Protein AF-0000000078270201 (afdb_homodimer)

Structure (mmCIF, N/CA/C/O backbone):
data_AF-0000000078270201-model_v1
#
loop_
_entity.id
_entity.type
_entity.pdbx_description
1 polymer 'Transposase, IS5 family'
#
loop_
_atom_site.group_PDB
_atom_site.id
_atom_site.type_symbol
_atom_site.label_atom_id
_atom_site.label_alt_id
_atom_site.label_comp_id
_atom_site.label_asym_id
_atom_site.label_entity_id
_atom_site.label_seq_id
_atom_site.pdbx_PDB_ins_code
_atom_site.Cartn_x
_atom_site.Cartn_y
_atom_site.Cartn_z
_atom_site.occupancy
_atom_site.B_iso_or_equiv
_atom_site.auth_seq_id
_atom_site.auth_comp_id
_atom_site.auth_asym_id
_atom_site.auth_atom_id
_atom_site.pdbx_PDB_model_num
ATOM 1 N N . MET A 1 1 ? 3.553 40.469 -11.93 1 24.11 1 MET A N 1
ATOM 2 C CA . MET A 1 1 ? 3.014 40.469 -13.281 1 24.11 1 MET A CA 1
ATOM 3 C C . MET A 1 1 ? 2.014 39.344 -13.469 1 24.11 1 MET A C 1
ATOM 5 O O . MET A 1 1 ? 2.238 38.219 -12.992 1 24.11 1 MET A O 1
ATOM 9 N N . GLN A 1 2 ? 0.781 39.625 -13.703 1 31.45 2 GLN A N 1
ATOM 10 C CA . GLN A 1 2 ? -0.329 38.719 -13.969 1 31.45 2 GLN A CA 1
ATOM 11 C C . GLN A 1 2 ? 0.037 37.719 -15.055 1 31.45 2 GLN A C 1
ATOM 13 O O . GLN A 1 2 ? 0.689 38.062 -16.047 1 31.45 2 GLN A O 1
ATOM 18 N N . PRO A 1 3 ? 0.167 36.5 -14.68 1 36.16 3 PRO A N 1
ATOM 19 C CA . PRO A 1 3 ? 0.507 35.594 -15.781 1 36.16 3 PRO A CA 1
ATOM 20 C C . PRO A 1 3 ? -0.236 35.938 -17.078 1 36.16 3 PRO A C 1
ATOM 22 O O . PRO A 1 3 ? -1.383 36.375 -17.031 1 36.16 3 PRO A O 1
ATOM 25 N N . LYS A 1 4 ? 0.533 36.375 -18.078 1 34.53 4 LYS A N 1
ATOM 26 C CA . LYS A 1 4 ? 0.05 36.719 -19.406 1 34.53 4 LYS A CA 1
ATOM 27 C C . LYS A 1 4 ? -0.949 35.688 -19.922 1 34.53 4 LYS A C 1
ATOM 29 O O . LYS A 1 4 ? -0.73 34.5 -19.797 1 34.53 4 LYS A O 1
ATOM 34 N N . LYS A 1 5 ? -2.201 36.125 -20.078 1 34.56 5 LYS A N 1
ATOM 35 C CA . LYS A 1 5 ? -3.24 35.406 -20.812 1 34.56 5 LYS A CA 1
ATOM 36 C C . LYS A 1 5 ? -2.699 34.844 -22.125 1 34.56 5 LYS A C 1
ATOM 38 O O . LYS A 1 5 ? -2.176 35.594 -22.969 1 34.56 5 LYS A O 1
ATOM 43 N N . SER A 1 6 ? -2.08 33.719 -22.109 1 32.78 6 SER A N 1
ATOM 44 C CA . SER A 1 6 ? -1.624 33.062 -23.344 1 32.78 6 SER A CA 1
ATOM 45 C C . SER A 1 6 ? -2.602 33.281 -24.484 1 32.78 6 SER A C 1
ATOM 47 O O . SER A 1 6 ? -3.818 33.281 -24.281 1 32.78 6 SER A O 1
ATOM 49 N N . ASP A 1 7 ? -2.18 34.094 -25.469 1 28.67 7 ASP A N 1
ATOM 50 C CA . ASP A 1 7 ? -2.781 34.344 -26.781 1 28.67 7 ASP A CA 1
ATOM 51 C C . ASP A 1 7 ? -3.43 33.094 -27.359 1 28.67 7 ASP A C 1
ATOM 53 O O . ASP A 1 7 ? -2.791 32.031 -27.438 1 28.67 7 ASP A O 1
ATOM 57 N N . ARG A 1 8 ? -4.727 33.094 -27.375 1 32.38 8 ARG A N 1
ATOM 58 C CA . ARG A 1 8 ? -5.605 32.156 -28.078 1 32.38 8 ARG A CA 1
ATOM 59 C C . ARG A 1 8 ? -5.246 32.094 -29.562 1 32.38 8 ARG A C 1
ATOM 61 O O . ARG A 1 8 ? -6 32.562 -30.406 1 32.38 8 ARG A O 1
ATOM 68 N N . GLN A 1 9 ? -4.117 32.438 -30.031 1 27.95 9 GLN A N 1
ATOM 69 C CA . GLN A 1 9 ? -4.039 32.219 -31.469 1 27.95 9 GLN A CA 1
ATOM 70 C C . GLN A 1 9 ? -4.496 30.812 -31.828 1 27.95 9 GLN A C 1
ATOM 72 O O . GLN A 1 9 ? -4.062 29.828 -31.219 1 27.95 9 GLN A O 1
ATOM 77 N N . ARG A 1 10 ? -5.582 30.672 -32.625 1 31.8 10 ARG A N 1
ATOM 78 C CA . ARG A 1 10 ? -6.297 29.594 -33.281 1 31.8 10 ARG A CA 1
ATOM 79 C C . ARG A 1 10 ? -5.328 28.672 -34.031 1 31.8 10 ARG A C 1
ATOM 81 O O . ARG A 1 10 ? -4.969 28.922 -35.156 1 31.8 10 ARG A O 1
ATOM 88 N N . SER A 1 11 ? -4.172 28.391 -33.719 1 34.38 11 SER A N 1
ATOM 89 C CA . SER A 1 11 ? -3.732 27.422 -34.688 1 34.38 11 SER A CA 1
ATOM 90 C C . SER A 1 11 ? -4.816 26.391 -34.969 1 34.38 11 SER A C 1
ATOM 92 O O . SER A 1 11 ? -5.344 25.766 -34.062 1 34.38 11 SER A O 1
ATOM 94 N N . PHE A 1 12 ? -5.668 26.438 -35.938 1 37.03 12 PHE A N 1
ATOM 95 C CA . PHE A 1 12 ? -6.762 25.672 -36.531 1 37.03 12 PHE A CA 1
ATOM 96 C C . PHE A 1 12 ? -6.578 24.188 -36.312 1 37.03 12 PHE A C 1
ATOM 98 O O . PHE A 1 12 ? -7.547 23.422 -36.344 1 37.03 12 PHE A O 1
ATOM 105 N N . LEU A 1 13 ? -5.316 23.578 -36.531 1 38.53 13 LEU A N 1
ATOM 106 C CA . LEU A 1 13 ? -5.172 22.125 -36.688 1 38.53 13 LEU A CA 1
ATOM 107 C C . LEU A 1 13 ? -5.332 21.438 -35.344 1 38.53 13 LEU A C 1
ATOM 109 O O . LEU A 1 13 ? -5.316 20.203 -35.281 1 38.53 13 LEU A O 1
ATOM 113 N N . CYS A 1 14 ? -4.66 21.922 -34.312 1 49.94 14 CYS A N 1
ATOM 114 C CA . CYS A 1 14 ? -4.609 21.016 -33.156 1 49.94 14 CYS A CA 1
ATOM 115 C C . CYS A 1 14 ? -5.883 21.141 -32.312 1 49.94 14 CYS A C 1
ATOM 117 O O . CYS A 1 14 ? -6.199 22.203 -31.797 1 49.94 14 CYS A O 1
ATOM 119 N N . PRO A 1 15 ? -6.926 20.312 -32.469 1 60.41 15 PRO A N 1
ATOM 120 C CA . PRO A 1 15 ? -8.18 20.281 -31.703 1 60.41 15 PRO A CA 1
ATOM 121 C C . PRO A 1 15 ? -7.957 20.484 -30.203 1 60.41 15 PRO A C 1
ATOM 123 O O . PRO A 1 15 ? -6.875 20.188 -29.688 1 60.41 15 PRO A O 1
ATOM 126 N N . ASP A 1 16 ? -8.812 21.375 -29.562 1 79.69 16 ASP A N 1
ATOM 127 C CA . ASP A 1 16 ? -8.898 21.594 -28.125 1 79.69 16 ASP A CA 1
ATOM 128 C C . ASP A 1 16 ? -8.93 20.266 -27.359 1 79.69 16 ASP A C 1
ATOM 130 O O . ASP A 1 16 ? -9.57 19.312 -27.812 1 79.69 16 ASP A O 1
ATOM 134 N N . LEU A 1 17 ? -8.102 20.234 -26.406 1 85.06 17 LEU A N 1
ATOM 135 C CA . LEU A 1 17 ? -7.934 19.047 -25.594 1 85.06 17 LEU A CA 1
ATOM 136 C C . LEU A 1 17 ? -9.289 18.484 -25.156 1 85.06 17 LEU A C 1
ATOM 138 O O . LEU A 1 17 ? -9.555 17.297 -25.297 1 85.06 17 LEU A O 1
ATOM 142 N N . ILE A 1 18 ? -10.156 19.359 -24.781 1 83.75 18 ILE A N 1
ATOM 143 C CA . ILE A 1 18 ? -11.43 18.953 -24.203 1 83.75 18 ILE A CA 1
ATOM 144 C C . ILE A 1 18 ? -12.297 18.297 -25.266 1 83.75 18 ILE A C 1
ATOM 146 O O . ILE A 1 18 ? -13.031 17.344 -24.984 1 83.75 18 ILE A O 1
ATOM 150 N N . ASP A 1 19 ? -12.078 18.703 -26.422 1 81.94 19 ASP A N 1
ATOM 151 C CA . ASP A 1 19 ? -12.898 18.188 -27.516 1 81.94 19 ASP A CA 1
ATOM 152 C C . ASP A 1 19 ? -12.492 16.766 -27.891 1 81.94 19 ASP A C 1
ATOM 154 O O . ASP A 1 19 ? -13.258 16.031 -28.516 1 81.94 19 ASP A O 1
ATOM 158 N N . GLN A 1 20 ? -11.352 16.453 -27.484 1 83.31 20 GLN A N 1
ATOM 159 C CA . GLN A 1 20 ? -10.82 15.133 -27.828 1 83.31 20 GLN A CA 1
ATOM 160 C C . GLN A 1 20 ? -11.109 14.109 -26.734 1 83.31 20 GLN A C 1
ATOM 162 O O . GLN A 1 20 ? -10.867 12.914 -26.922 1 83.31 20 GLN A O 1
ATOM 167 N N . LEU A 1 21 ? -11.703 14.617 -25.672 1 89.81 21 LEU A N 1
ATOM 168 C CA . LEU A 1 21 ? -11.867 13.742 -24.516 1 89.81 21 LEU A CA 1
ATOM 169 C C . LEU A 1 21 ? -13.32 13.312 -24.375 1 89.81 21 LEU A C 1
ATOM 171 O O . LEU A 1 21 ? -14.227 13.938 -24.938 1 89.81 21 LEU A O 1
ATOM 175 N N . ASP A 1 22 ? -13.516 12.227 -23.75 1 88.38 22 ASP A N 1
ATOM 176 C CA . ASP A 1 22 ? -14.859 11.75 -23.438 1 88.38 22 ASP A CA 1
ATOM 177 C C . ASP A 1 22 ? -15.57 12.703 -22.484 1 88.38 22 ASP A C 1
ATOM 179 O O . ASP A 1 22 ? -15.164 12.859 -21.328 1 88.38 22 ASP A O 1
ATOM 183 N N . PRO A 1 23 ? -16.531 13.344 -22.938 1 85.75 23 PRO A N 1
ATOM 184 C CA . PRO A 1 23 ? -17.203 14.32 -22.094 1 85.75 23 PRO A CA 1
ATOM 185 C C . PRO A 1 23 ? -17.859 13.68 -20.875 1 85.75 23 PRO A C 1
ATOM 187 O O . PRO A 1 23 ? -18.188 14.375 -19.906 1 85.75 23 PRO A O 1
ATOM 190 N N . ARG A 1 24 ? -18.062 12.43 -20.875 1 85.81 24 ARG A N 1
ATOM 191 C CA . ARG A 1 24 ? -18.734 11.742 -19.781 1 85.81 24 ARG A CA 1
ATOM 192 C C . ARG A 1 24 ? -17.75 11.352 -18.688 1 85.81 24 ARG A C 1
ATOM 194 O O . ARG A 1 24 ? -18.141 10.805 -17.656 1 85.81 24 ARG A O 1
ATOM 201 N N . HIS A 1 25 ? -16.562 11.656 -18.938 1 90.25 25 HIS A N 1
ATOM 202 C CA . HIS A 1 25 ? -15.555 11.234 -17.969 1 90.25 25 HIS A CA 1
ATOM 203 C C . HIS A 1 25 ? -15.75 11.945 -16.625 1 90.25 25 HIS A C 1
ATOM 205 O O . HIS A 1 25 ? -16.016 13.148 -16.594 1 90.25 25 HIS A O 1
ATOM 211 N N . HIS A 1 26 ? -15.555 11.25 -15.578 1 90.94 26 HIS A N 1
ATOM 212 C CA . HIS A 1 26 ? -15.875 11.711 -14.234 1 90.94 26 HIS A CA 1
ATOM 213 C C . HIS A 1 26 ? -15.016 12.906 -13.844 1 90.94 26 HIS A C 1
ATOM 215 O O . HIS A 1 26 ? -15.492 13.805 -13.141 1 90.94 26 HIS A O 1
ATOM 221 N N . LEU A 1 27 ? -13.781 12.992 -14.242 1 92.81 27 LEU A N 1
ATOM 222 C CA . LEU A 1 27 ? -12.891 14.086 -13.875 1 92.81 27 LEU A CA 1
ATOM 223 C C . LEU A 1 27 ? -13.352 15.398 -14.508 1 92.81 27 LEU A C 1
ATOM 225 O O . LEU A 1 27 ? -13.188 16.469 -13.922 1 92.81 27 LEU A O 1
ATOM 229 N N . LEU A 1 28 ? -13.852 15.312 -15.742 1 92.94 28 LEU A N 1
ATOM 230 C CA . LEU A 1 28 ? -14.352 16.516 -16.406 1 92.94 28 LEU A CA 1
ATOM 231 C C . LEU A 1 28 ? -15.617 17.016 -15.727 1 92.94 28 LEU A C 1
ATOM 233 O O . LEU A 1 28 ? -15.812 18.234 -15.586 1 92.94 28 LEU A O 1
ATOM 237 N N . GLY A 1 29 ? -16.484 16.016 -15.32 1 93.12 29 GLY A N 1
ATOM 238 C CA . GLY A 1 29 ? -17.656 16.406 -14.547 1 93.12 29 GLY A CA 1
ATOM 239 C C . GLY A 1 29 ? -17.297 17.094 -13.242 1 93.12 29 GLY A C 1
ATOM 240 O O . GLY A 1 29 ? -17.922 18.109 -12.891 1 93.12 29 GLY A O 1
ATOM 241 N N . LEU A 1 30 ? -16.406 16.562 -12.578 1 95.94 30 LEU A N 1
ATOM 242 C CA . LEU A 1 30 ? -15.961 17.156 -11.32 1 95.94 30 LEU A CA 1
ATOM 243 C C . LEU A 1 30 ? -15.336 18.531 -11.555 1 95.94 30 LEU A C 1
ATOM 245 O O . LEU A 1 30 ? -15.57 19.469 -10.789 1 95.94 30 LEU A O 1
ATOM 249 N N . ALA A 1 31 ? -14.516 18.672 -12.594 1 95.94 31 ALA A N 1
ATOM 250 C CA . ALA A 1 31 ? -13.859 19.922 -12.93 1 95.94 31 ALA A CA 1
ATOM 251 C C . ALA A 1 31 ? -14.883 21.031 -13.164 1 95.94 31 ALA A C 1
ATOM 253 O O . ALA A 1 31 ? -14.648 22.188 -12.805 1 95.94 31 ALA A O 1
ATOM 254 N N . LYS A 1 32 ? -15.922 20.719 -13.734 1 94.25 32 LYS A N 1
ATOM 255 C CA . LYS A 1 32 ? -16.969 21.688 -14.008 1 94.25 32 LYS A CA 1
ATOM 256 C C . LYS A 1 32 ? -17.703 22.094 -12.727 1 94.25 32 LYS A C 1
ATOM 258 O O . LYS A 1 32 ? -18.172 23.234 -12.602 1 94.25 32 LYS A O 1
ATOM 263 N N . ALA A 1 33 ? -17.781 21.188 -11.82 1 95.56 33 ALA A N 1
ATOM 264 C CA . ALA A 1 33 ? -18.547 21.406 -10.602 1 95.56 33 ALA A CA 1
ATOM 265 C C . ALA A 1 33 ? -17.75 22.234 -9.594 1 95.56 33 ALA A C 1
ATOM 267 O O . ALA A 1 33 ? -18.344 22.984 -8.797 1 95.56 33 ALA A O 1
ATOM 268 N N . ILE A 1 34 ? -16.5 22.141 -9.555 1 97.31 34 ILE A N 1
ATOM 269 C CA . ILE A 1 34 ? -15.648 22.828 -8.586 1 97.31 34 ILE A CA 1
ATOM 270 C C . ILE A 1 34 ? -15.594 24.312 -8.922 1 97.31 34 ILE A C 1
ATOM 272 O O . ILE A 1 34 ? -15.289 24.703 -10.055 1 97.31 34 ILE A O 1
ATOM 276 N N . PRO A 1 35 ? -15.945 25.156 -7.977 1 97.31 35 PRO A N 1
ATOM 277 C CA . PRO A 1 35 ? -15.797 26.594 -8.188 1 97.31 35 PRO A CA 1
ATOM 278 C C . PRO A 1 35 ? -14.352 27.062 -8.047 1 97.31 35 PRO A C 1
ATOM 280 O O . PRO A 1 35 ? -13.977 27.625 -7.02 1 97.31 35 PRO A O 1
ATOM 283 N N . TRP A 1 36 ? -13.633 27 -9.086 1 96.38 36 TRP A N 1
ATOM 284 C CA . TRP A 1 36 ? -12.195 27.266 -9.086 1 96.38 36 TRP A CA 1
ATOM 285 C C . TRP A 1 36 ? -11.891 28.703 -8.68 1 96.38 36 TRP A C 1
ATOM 287 O O . TRP A 1 36 ? -10.836 28.984 -8.125 1 96.38 36 TRP A O 1
ATOM 297 N N . GLN A 1 37 ? -12.812 29.578 -8.883 1 94.81 37 GLN A N 1
ATOM 298 C CA . GLN A 1 37 ? -12.617 30.984 -8.578 1 94.81 37 GLN A CA 1
ATOM 299 C C . GLN A 1 37 ? -12.414 31.203 -7.082 1 94.81 37 GLN A C 1
ATOM 301 O O . GLN A 1 37 ? -11.695 32.125 -6.676 1 94.81 37 GLN A O 1
ATOM 306 N N . VAL A 1 38 ? -13 30.391 -6.285 1 95.25 38 VAL A N 1
ATOM 307 C CA . VAL A 1 38 ? -12.867 30.484 -4.836 1 95.25 38 VAL A CA 1
ATOM 308 C C . VAL A 1 38 ? -11.398 30.344 -4.445 1 95.25 38 VAL A C 1
ATOM 310 O O . VAL A 1 38 ? -10.906 31.047 -3.568 1 95.25 38 VAL A O 1
ATOM 313 N N . PHE A 1 39 ? -10.719 29.438 -5.086 1 95.69 39 PHE A N 1
ATOM 314 C CA . PHE A 1 39 ? -9.305 29.219 -4.793 1 95.69 39 PHE A CA 1
ATOM 315 C C . PHE A 1 39 ? -8.461 30.391 -5.285 1 95.69 39 PHE A C 1
ATOM 317 O O . PHE A 1 39 ? -7.531 30.812 -4.598 1 95.69 39 PHE A O 1
ATOM 324 N N . GLU A 1 40 ? -8.797 30.859 -6.5 1 92.25 40 GLU A N 1
ATOM 325 C CA . GLU A 1 40 ? -8.07 31.984 -7.047 1 92.25 40 GLU A CA 1
ATOM 326 C C . GLU A 1 40 ? -8.148 33.188 -6.113 1 92.25 40 GLU A C 1
ATOM 328 O O . GLU A 1 40 ? -7.129 33.844 -5.84 1 92.25 40 GLU A O 1
ATOM 333 N N . ASP A 1 41 ? -9.305 33.406 -5.598 1 92.06 41 ASP A N 1
ATOM 334 C CA . ASP A 1 41 ? -9.531 34.562 -4.719 1 92.06 41 ASP A CA 1
ATOM 335 C C . ASP A 1 41 ? -8.812 34.375 -3.383 1 92.06 41 ASP A C 1
ATOM 337 O O . ASP A 1 41 ? -8.281 35.344 -2.822 1 92.06 41 ASP A O 1
ATOM 341 N N . SER A 1 42 ? -8.766 33.219 -2.906 1 91.88 42 SER A N 1
ATOM 342 C CA . SER A 1 42 ? -8.211 32.938 -1.586 1 91.88 42 SER A CA 1
ATOM 343 C C . SER A 1 42 ? -6.688 32.906 -1.626 1 91.88 42 SER A C 1
ATOM 345 O O . SER A 1 42 ? -6.02 33.281 -0.668 1 91.88 42 SER A O 1
ATOM 347 N N . PHE A 1 43 ? -6.121 32.406 -2.725 1 91.44 43 PHE A N 1
ATOM 348 C CA . PHE A 1 43 ? -4.695 32.094 -2.721 1 91.44 43 PHE A CA 1
ATOM 349 C C . PHE A 1 43 ? -3.912 33.125 -3.498 1 91.44 43 PHE A C 1
ATOM 351 O O . PHE A 1 43 ? -2.693 33.25 -3.348 1 91.44 43 PHE A O 1
ATOM 358 N N . ARG A 1 44 ? -4.492 33.906 -4.289 1 82.06 44 ARG A N 1
ATOM 359 C CA . ARG A 1 44 ? -3.82 34.906 -5.113 1 82.06 44 ARG A CA 1
ATOM 360 C C . ARG A 1 44 ? -3.025 35.875 -4.254 1 82.06 44 ARG A C 1
ATOM 362 O O . ARG A 1 44 ? -1.886 36.219 -4.582 1 82.06 44 ARG A O 1
ATOM 369 N N . PRO A 1 45 ? -3.619 36.281 -3.16 1 80.25 45 PRO A N 1
ATOM 370 C CA . PRO A 1 45 ? -2.887 37.25 -2.33 1 80.25 45 PRO A CA 1
ATOM 371 C C . PRO A 1 45 ? -1.594 36.656 -1.761 1 80.25 45 PRO A C 1
ATOM 373 O O . PRO A 1 45 ? -0.72 37.406 -1.315 1 80.25 45 PRO A O 1
ATOM 376 N N . LEU A 1 46 ? -1.521 35.469 -1.75 1 82.38 46 LEU A N 1
ATOM 377 C CA . LEU A 1 46 ? -0.344 34.812 -1.179 1 82.38 46 LEU A CA 1
ATOM 378 C C . LEU A 1 46 ? 0.818 34.812 -2.166 1 82.38 46 LEU A C 1
ATOM 380 O O . LEU A 1 46 ? 1.952 34.5 -1.801 1 82.38 46 LEU A O 1
ATOM 384 N N . TYR A 1 47 ? 0.483 35.125 -3.43 1 75.69 47 TYR A N 1
ATOM 385 C CA . TYR A 1 47 ? 1.524 35.219 -4.449 1 75.69 47 TYR A CA 1
ATOM 386 C C . TYR A 1 47 ? 2.121 36.625 -4.504 1 75.69 47 TYR A C 1
ATOM 388 O O . TYR A 1 47 ? 1.416 37.625 -4.297 1 75.69 47 TYR A O 1
ATOM 396 N N . ALA A 1 48 ? 3.545 36.688 -4.332 1 63.25 48 ALA A N 1
ATOM 397 C CA . ALA A 1 48 ? 4.195 38 -4.41 1 63.25 48 ALA A CA 1
ATOM 398 C C . ALA A 1 48 ? 3.895 38.688 -5.742 1 63.25 48 ALA A C 1
ATOM 400 O O . ALA A 1 48 ? 3.756 38.031 -6.773 1 63.25 48 ALA A O 1
ATOM 401 N N . ALA A 1 49 ? 3.453 40 -5.727 1 56.66 49 ALA A N 1
ATOM 402 C CA . ALA A 1 49 ? 3.197 40.875 -6.879 1 56.66 49 ALA A CA 1
ATOM 403 C C . ALA A 1 49 ? 4.379 40.875 -7.844 1 56.66 49 ALA A C 1
ATOM 405 O O . ALA A 1 49 ? 4.207 41.031 -9.055 1 56.66 49 ALA A O 1
ATOM 406 N N . SER A 1 50 ? 5.684 40.844 -7.375 1 50.28 50 SER A N 1
ATOM 407 C CA . SER A 1 50 ? 6.941 41.062 -8.094 1 50.28 50 SER A CA 1
ATOM 408 C C . SER A 1 50 ? 7.758 39.75 -8.133 1 50.28 50 SER A C 1
ATOM 410 O O . SER A 1 50 ? 7.773 39 -7.164 1 50.28 50 SER A O 1
ATOM 412 N N . GLY A 1 51 ? 7.934 38.844 -9.305 1 49.47 51 GLY A N 1
ATOM 413 C CA . GLY A 1 51 ? 8.844 37.719 -9.516 1 49.47 51 GLY A CA 1
ATOM 414 C C . GLY A 1 51 ? 8.344 36.719 -10.547 1 49.47 51 GLY A C 1
ATOM 415 O O . GLY A 1 51 ? 7.445 37.031 -11.328 1 49.47 51 GLY A O 1
ATOM 416 N N . ARG A 1 52 ? 9.047 35.625 -10.719 1 52.94 52 ARG A N 1
ATOM 417 C CA . ARG A 1 52 ? 8.766 34.562 -11.68 1 52.94 52 ARG A CA 1
ATOM 418 C C . ARG A 1 52 ? 7.297 34.156 -11.617 1 52.94 52 ARG A C 1
ATOM 420 O O . ARG A 1 52 ? 6.734 34 -10.523 1 52.94 52 ARG A O 1
ATOM 427 N N . PRO A 1 53 ? 6.727 34.344 -12.789 1 59.03 53 PRO A N 1
ATOM 428 C CA . PRO A 1 53 ? 5.289 34.062 -12.867 1 59.03 53 PRO A CA 1
ATOM 429 C C . PRO A 1 53 ? 4.898 32.781 -12.148 1 59.03 53 PRO A C 1
ATOM 431 O O . PRO A 1 53 ? 5.531 31.734 -12.352 1 59.03 53 PRO A O 1
ATOM 434 N N . ALA A 1 54 ? 4.105 32.812 -11.094 1 73.81 54 ALA A N 1
ATOM 435 C CA . ALA A 1 54 ? 3.594 31.734 -10.258 1 73.81 54 ALA A CA 1
ATOM 436 C C . ALA A 1 54 ? 2.701 30.797 -11.055 1 73.81 54 ALA A C 1
ATOM 438 O O . ALA A 1 54 ? 2.113 31.203 -12.062 1 73.81 54 ALA A O 1
ATOM 439 N N . LYS A 1 55 ? 2.906 29.531 -11.016 1 85.69 55 LYS A N 1
ATOM 440 C CA . LYS A 1 55 ? 2.027 28.547 -11.617 1 85.69 55 LYS A CA 1
ATOM 441 C C . LYS A 1 55 ? 0.563 28.844 -11.32 1 85.69 55 LYS A C 1
ATOM 443 O O . LYS A 1 55 ? 0.239 29.359 -10.25 1 85.69 55 LYS A O 1
ATOM 448 N N . PRO A 1 56 ? -0.266 28.656 -12.305 1 91.19 56 PRO A N 1
ATOM 449 C CA . PRO A 1 56 ? -1.691 28.906 -12.078 1 91.19 56 PRO A CA 1
ATOM 450 C C . PRO A 1 56 ? -2.234 28.156 -10.859 1 91.19 56 PRO A C 1
ATOM 452 O O . PRO A 1 56 ? -1.863 27 -10.625 1 91.19 56 PRO A O 1
ATOM 455 N N . VAL A 1 57 ? -3.088 28.828 -10.133 1 93.69 57 VAL A N 1
ATOM 456 C CA . VAL A 1 57 ? -3.67 28.281 -8.906 1 93.69 57 VAL A CA 1
ATOM 457 C C . VAL A 1 57 ? -4.445 27 -9.234 1 93.69 57 VAL A C 1
ATOM 459 O O . VAL A 1 57 ? -4.348 26 -8.508 1 93.69 57 VAL A O 1
ATOM 462 N N . ARG A 1 58 ? -5.215 27.016 -10.32 1 95.44 58 ARG A N 1
ATOM 463 C CA . ARG A 1 58 ? -6.004 25.844 -10.688 1 95.44 58 ARG A CA 1
ATOM 464 C C . ARG A 1 58 ? -5.109 24.641 -10.93 1 95.44 58 ARG A C 1
ATOM 466 O O . ARG A 1 58 ? -5.465 23.516 -10.578 1 95.44 58 ARG A O 1
ATOM 473 N N . LEU A 1 59 ? -4.012 24.891 -11.531 1 96.5 59 LEU A N 1
ATOM 474 C CA . LEU A 1 59 ? -3.068 23.797 -11.781 1 96.5 59 LEU A CA 1
ATOM 475 C C . LEU A 1 59 ? -2.592 23.188 -10.477 1 96.5 59 LEU A C 1
ATOM 477 O O . LEU A 1 59 ? -2.645 21.953 -10.312 1 96.5 59 LEU A O 1
ATOM 481 N N . MET A 1 60 ? -2.172 24.031 -9.547 1 96.38 60 MET A N 1
ATOM 482 C CA . MET A 1 60 ? -1.597 23.547 -8.297 1 96.38 60 MET A CA 1
ATOM 483 C C . MET A 1 60 ? -2.658 22.859 -7.438 1 96.38 60 MET A C 1
ATOM 485 O O . MET A 1 60 ? -2.424 21.781 -6.895 1 96.38 60 MET A O 1
ATOM 489 N N . VAL A 1 61 ? -3.816 23.453 -7.348 1 97.69 61 VAL A N 1
ATOM 490 C CA . VAL A 1 61 ? -4.906 22.875 -6.574 1 97.69 61 VAL A CA 1
ATOM 491 C C . VAL A 1 61 ? -5.359 21.578 -7.223 1 97.69 61 VAL A C 1
ATOM 493 O O . VAL A 1 61 ? -5.613 20.578 -6.531 1 97.69 61 VAL A O 1
ATOM 496 N N . GLY A 1 62 ? -5.438 21.609 -8.539 1 98.25 62 GLY A N 1
ATOM 497 C CA . GLY A 1 62 ? -5.809 20.406 -9.273 1 98.25 62 GLY A CA 1
ATOM 498 C C . GLY A 1 62 ? -4.863 19.234 -9.023 1 98.25 62 GLY A C 1
ATOM 499 O O . GLY A 1 62 ? -5.309 18.109 -8.828 1 98.25 62 GLY A O 1
ATOM 500 N N . LEU A 1 63 ? -3.605 19.531 -9.031 1 98.19 63 LEU A N 1
ATOM 501 C CA . LEU A 1 63 ? -2.602 18.5 -8.789 1 98.19 63 LEU A CA 1
ATOM 502 C C . LEU A 1 63 ? -2.74 17.938 -7.379 1 98.19 63 LEU A C 1
ATOM 504 O O . LEU A 1 63 ? -2.617 16.719 -7.18 1 98.19 63 LEU A O 1
ATOM 508 N N . LEU A 1 64 ? -3.023 18.766 -6.379 1 98 64 LEU A N 1
ATOM 509 C CA . LEU A 1 64 ? -3.199 18.297 -5.008 1 98 64 LEU A CA 1
ATOM 510 C C . LEU A 1 64 ? -4.41 17.391 -4.898 1 98 64 LEU A C 1
ATOM 512 O O . LEU A 1 64 ? -4.355 16.359 -4.223 1 98 64 LEU A O 1
ATOM 516 N N . ILE A 1 65 ? -5.465 17.781 -5.574 1 98.38 65 ILE A N 1
ATOM 517 C CA . ILE A 1 65 ? -6.691 17 -5.539 1 98.38 65 ILE A CA 1
ATOM 518 C C . ILE A 1 65 ? -6.457 15.648 -6.219 1 98.38 65 ILE A C 1
ATOM 520 O O . ILE A 1 65 ? -6.82 14.602 -5.676 1 98.38 65 ILE A O 1
ATOM 524 N N . LEU A 1 66 ? -5.824 15.695 -7.398 1 97.94 66 LEU A N 1
ATOM 525 C CA . LEU A 1 66 ? -5.57 14.477 -8.164 1 97.94 66 LEU A CA 1
ATOM 526 C C . LEU A 1 66 ? -4.66 13.531 -7.391 1 97.94 66 LEU A C 1
ATOM 528 O O . LEU A 1 66 ? -4.844 12.312 -7.434 1 97.94 66 LEU A O 1
ATOM 532 N N . LYS A 1 67 ? -3.713 14.086 -6.703 1 97.5 67 LYS A N 1
ATOM 533 C CA . LYS A 1 67 ? -2.789 13.305 -5.887 1 97.5 67 LYS A CA 1
ATOM 534 C C . LYS A 1 67 ? -3.545 12.422 -4.898 1 97.5 67 LYS A C 1
ATOM 536 O O . LYS A 1 67 ? -3.26 11.227 -4.785 1 97.5 67 LYS A O 1
ATOM 541 N N . GLN A 1 68 ? -4.496 12.984 -4.227 1 97.19 68 GLN A N 1
ATOM 542 C CA . GLN A 1 68 ? -5.25 12.266 -3.207 1 97.19 68 GLN A CA 1
ATOM 543 C C . GLN A 1 68 ? -6.309 11.367 -3.84 1 97.19 68 GLN A C 1
ATOM 545 O O . GLN A 1 68 ? -6.539 10.25 -3.373 1 97.19 68 GLN A O 1
ATOM 550 N N . LEU A 1 69 ? -6.926 11.859 -4.895 1 96.38 69 LEU A N 1
ATOM 551 C CA . LEU A 1 69 ? -7.984 11.109 -5.559 1 96.38 69 LEU A CA 1
ATOM 552 C C . LEU A 1 69 ? -7.449 9.797 -6.121 1 96.38 69 LEU A C 1
ATOM 554 O O . LEU A 1 69 ? -8.133 8.766 -6.07 1 96.38 69 LEU A O 1
ATOM 558 N N . GLU A 1 70 ? -6.25 9.883 -6.648 1 94.25 70 GLU A N 1
ATOM 559 C CA . GLU A 1 70 ? -5.691 8.734 -7.348 1 94.25 70 GLU A CA 1
ATOM 560 C C . GLU A 1 70 ? -4.598 8.062 -6.523 1 94.25 70 GLU A C 1
ATOM 562 O O . GLU A 1 70 ? -3.893 7.18 -7.016 1 94.25 70 GLU A O 1
ATOM 567 N N . ASN A 1 71 ? -4.441 8.5 -5.277 1 93.31 71 ASN A N 1
ATOM 568 C CA . ASN A 1 71 ? -3.49 7.895 -4.352 1 93.31 71 ASN A CA 1
ATOM 569 C C . ASN A 1 71 ? -2.076 7.887 -4.922 1 93.31 71 ASN A C 1
ATOM 571 O O . ASN A 1 71 ? -1.435 6.84 -4.988 1 93.31 71 ASN A O 1
ATOM 575 N N . LEU A 1 72 ? -1.602 9.086 -5.316 1 94.12 72 LEU A N 1
ATOM 576 C CA . LEU A 1 72 ? -0.299 9.227 -5.957 1 94.12 72 LEU A CA 1
ATOM 577 C C . LEU A 1 72 ? 0.63 10.094 -5.113 1 94.12 72 LEU A C 1
ATOM 579 O O . LEU A 1 72 ? 0.169 10.922 -4.328 1 94.12 72 LEU A O 1
ATOM 583 N N . SER A 1 73 ? 1.946 9.859 -5.254 1 93.5 73 SER A N 1
ATOM 584 C CA . SER A 1 73 ? 2.934 10.75 -4.648 1 93.5 73 SER A CA 1
ATOM 585 C C . SER A 1 73 ? 3.053 12.055 -5.422 1 93.5 73 SER A C 1
ATOM 587 O O . SER A 1 73 ? 2.48 12.195 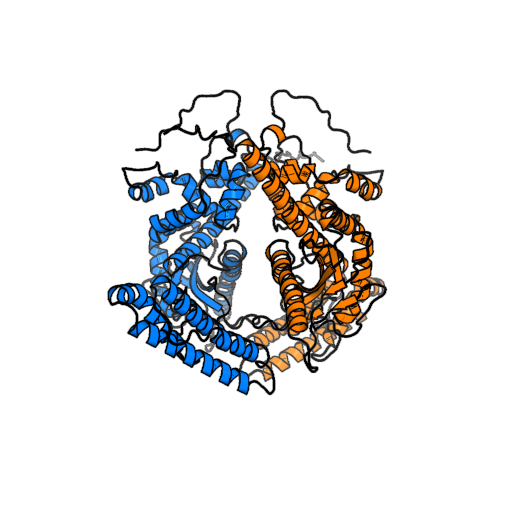-6.504 1 93.5 73 SER A O 1
ATOM 589 N N . ASP A 1 74 ? 3.787 13 -4.852 1 95.25 74 ASP A N 1
ATOM 590 C CA . ASP A 1 74 ? 4.023 14.266 -5.535 1 95.25 74 ASP A CA 1
ATOM 591 C C . ASP A 1 74 ? 4.75 14.047 -6.859 1 95.25 74 ASP A C 1
ATOM 593 O O . ASP A 1 74 ? 4.406 14.656 -7.871 1 95.25 74 ASP A O 1
ATOM 597 N N . GLU A 1 75 ? 5.691 13.141 -6.883 1 94.19 75 GLU A N 1
ATOM 598 C CA . GLU A 1 75 ? 6.457 12.852 -8.094 1 94.19 75 GLU A CA 1
ATOM 599 C C . GLU A 1 75 ? 5.594 12.141 -9.133 1 94.19 75 GLU A C 1
ATOM 601 O O . GLU A 1 75 ? 5.621 12.492 -10.32 1 94.19 75 GLU A O 1
ATOM 606 N N . ARG A 1 76 ? 4.805 11.25 -8.68 1 92.94 76 ARG A N 1
ATOM 607 C CA . ARG A 1 76 ? 4.027 10.422 -9.594 1 92.94 76 ARG A CA 1
ATOM 608 C C . ARG A 1 76 ? 2.885 11.219 -10.211 1 92.94 76 ARG A C 1
ATOM 610 O O . ARG A 1 76 ? 2.539 11.016 -11.383 1 92.94 76 ARG A O 1
ATOM 617 N N . VAL A 1 77 ? 2.293 12.094 -9.438 1 96.56 77 VAL A N 1
ATOM 618 C CA . VAL A 1 77 ? 1.154 12.844 -9.961 1 96.56 77 VAL A CA 1
ATOM 619 C C . VAL A 1 77 ? 1.611 13.742 -11.102 1 96.56 77 VAL A C 1
ATOM 621 O O . VAL A 1 77 ? 0.905 13.898 -12.102 1 96.56 77 VAL A O 1
ATOM 624 N N . VAL A 1 78 ? 2.781 14.305 -10.969 1 96.19 78 VAL A N 1
ATOM 625 C CA . VAL A 1 78 ? 3.316 15.18 -12.016 1 96.19 78 VAL A CA 1
ATOM 626 C C . VAL A 1 78 ? 3.666 14.352 -13.25 1 96.19 78 VAL A C 1
ATOM 628 O O . VAL A 1 78 ? 3.404 14.766 -14.375 1 96.19 78 VAL A O 1
ATOM 631 N N . ASP A 1 79 ? 4.156 13.156 -13.023 1 92.56 79 ASP A N 1
ATOM 632 C CA . ASP A 1 79 ? 4.52 12.258 -14.109 1 92.56 79 ASP A CA 1
ATOM 633 C C . ASP A 1 79 ? 3.281 11.805 -14.891 1 92.56 79 ASP A C 1
ATOM 635 O O . ASP A 1 79 ? 3.293 11.773 -16.125 1 92.56 79 ASP A O 1
ATOM 639 N N . ILE A 1 80 ? 2.26 11.453 -14.172 1 93.44 80 ILE A N 1
ATOM 640 C CA . ILE A 1 80 ? 1.039 10.953 -14.797 1 93.44 80 ILE A CA 1
ATOM 641 C C . ILE A 1 80 ? 0.308 12.102 -15.484 1 93.44 80 ILE A C 1
ATOM 643 O O . ILE A 1 80 ? -0.294 11.914 -16.547 1 93.44 80 ILE A O 1
ATOM 647 N N . TRP A 1 81 ? 0.423 13.258 -14.867 1 95.81 81 TRP A N 1
ATOM 648 C CA . TRP A 1 81 ? -0.209 14.438 -15.445 1 95.81 81 TRP A CA 1
ATOM 649 C C . TRP A 1 81 ? 0.267 14.656 -16.875 1 95.81 81 TRP A C 1
ATOM 651 O O . TRP A 1 81 ? -0.532 14.969 -17.766 1 95.81 81 TRP A O 1
ATOM 661 N N . VAL A 1 82 ? 1.456 14.414 -17.172 1 93.44 82 VAL A N 1
ATOM 662 C CA . VAL A 1 82 ? 2.033 14.633 -18.5 1 93.44 82 VAL A CA 1
ATOM 663 C C . VAL A 1 82 ? 1.47 13.609 -19.484 1 93.44 82 VAL A C 1
ATOM 665 O O . VAL A 1 82 ? 1.294 13.906 -20.672 1 93.44 82 VAL A O 1
ATOM 668 N N . GLN A 1 83 ? 1.111 12.492 -19 1 92.31 83 GLN A N 1
ATOM 669 C CA . GLN A 1 83 ? 0.705 11.391 -19.859 1 92.31 83 GLN A CA 1
ATOM 670 C C . GLN A 1 83 ? -0.808 11.375 -20.062 1 92.31 83 GLN A C 1
ATOM 672 O O . GLN A 1 83 ? -1.306 10.82 -21.047 1 92.31 83 GLN A O 1
ATOM 677 N N . ASN A 1 84 ? -1.542 11.93 -19.125 1 93.62 84 ASN A N 1
ATOM 678 C CA . ASN A 1 84 ? -2.988 11.75 -19.062 1 93.62 84 ASN A CA 1
ATOM 679 C C . ASN A 1 84 ? -3.729 13.031 -19.438 1 93.62 84 ASN A C 1
ATOM 681 O O . ASN A 1 84 ? -3.803 13.969 -18.641 1 93.62 84 ASN A O 1
ATOM 685 N N . PRO A 1 85 ? -4.355 13.047 -20.578 1 93.88 85 PRO A N 1
ATOM 686 C CA . PRO A 1 85 ? -5.039 14.258 -21.031 1 93.88 85 PRO A CA 1
ATOM 687 C C . PRO A 1 85 ? -6.195 14.656 -20.109 1 93.88 85 PRO A C 1
ATOM 689 O O . PRO A 1 85 ? -6.543 15.836 -20.031 1 93.88 85 PRO A O 1
ATOM 692 N N . TYR A 1 86 ? -6.801 13.734 -19.469 1 94.38 86 TYR A N 1
ATOM 693 C CA . TYR A 1 86 ? -7.875 14.062 -18.531 1 94.38 86 TYR A CA 1
ATOM 694 C C . TYR A 1 86 ? -7.34 14.82 -17.328 1 94.38 86 TYR A C 1
ATOM 696 O O . TYR A 1 86 ? -7.988 15.734 -16.812 1 94.38 86 TYR A O 1
ATOM 704 N N . PHE A 1 87 ? -6.125 14.422 -16.812 1 96.62 87 PHE A N 1
ATOM 705 C CA . PHE A 1 87 ? -5.465 15.148 -15.727 1 96.62 87 PHE A CA 1
ATOM 706 C C . PHE A 1 87 ? -5.168 16.578 -16.141 1 96.62 87 PHE A C 1
ATOM 708 O O . PHE A 1 87 ? -5.398 17.516 -15.367 1 96.62 87 PHE A O 1
ATOM 715 N N . GLN A 1 88 ? -4.695 16.703 -17.406 1 96.25 88 GLN A N 1
ATOM 716 C CA . GLN A 1 88 ? -4.355 18.031 -17.906 1 96.25 88 GLN A CA 1
ATOM 717 C C . GLN A 1 88 ? -5.598 18.906 -18.016 1 96.25 88 GLN A C 1
ATOM 719 O O . GLN A 1 88 ? -5.582 20.062 -17.625 1 96.25 88 GLN A O 1
ATOM 724 N N . ALA A 1 89 ? -6.652 18.359 -18.516 1 95.56 89 ALA A N 1
ATOM 725 C CA . ALA A 1 89 ? -7.906 19.094 -18.656 1 95.56 89 ALA A CA 1
ATOM 726 C C . ALA A 1 89 ? -8.469 19.484 -17.281 1 95.56 89 ALA A C 1
ATOM 728 O O . ALA A 1 89 ? -8.969 20.594 -17.109 1 95.56 89 ALA A O 1
ATOM 729 N N . PHE A 1 90 ? -8.398 18.609 -16.344 1 96.94 90 PHE A N 1
ATOM 730 C CA . PHE A 1 90 ? -8.883 18.859 -14.992 1 96.94 90 PHE A CA 1
ATOM 731 C C . PHE A 1 90 ? -8.18 20.062 -14.375 1 96.94 90 PHE A C 1
ATOM 733 O O . PHE A 1 90 ? -8.797 20.844 -13.656 1 96.94 90 PHE A O 1
ATOM 740 N N . CYS A 1 91 ? -6.902 20.172 -14.68 1 97 91 CYS A N 1
ATOM 741 C CA . CYS A 1 91 ? -6.074 21.219 -14.109 1 97 91 CYS A CA 1
ATOM 742 C C . CYS A 1 91 ? -6.152 22.5 -14.945 1 97 91 CYS A C 1
ATOM 744 O O . CYS A 1 91 ? -5.457 23.469 -14.664 1 97 91 CYS A O 1
ATOM 746 N N . GLY A 1 92 ? -6.871 22.484 -16 1 93.69 92 GLY A N 1
ATOM 747 C CA . GLY A 1 92 ? -7.164 23.703 -16.734 1 93.69 92 GLY A CA 1
ATOM 748 C C . GLY A 1 92 ? -6.375 23.844 -18.016 1 93.69 92 GLY A C 1
ATOM 749 O O . GLY A 1 92 ? -6.422 24.891 -18.672 1 93.69 92 GLY A O 1
ATOM 750 N N . GLN A 1 93 ? -5.715 22.781 -18.422 1 92.75 93 GLN A N 1
ATOM 751 C CA . GLN A 1 93 ? -4.941 22.844 -19.656 1 92.75 93 GLN A CA 1
ATOM 752 C C . GLN A 1 93 ? -5.852 22.812 -20.875 1 92.75 93 GLN A C 1
ATOM 754 O O . GLN A 1 93 ? -6.836 22.062 -20.906 1 92.75 93 GLN A O 1
ATOM 759 N N . GLN A 1 94 ? -5.5 23.562 -21.891 1 90.31 94 GLN A N 1
ATOM 760 C CA . GLN A 1 94 ? -6.332 23.672 -23.078 1 90.31 94 GLN A CA 1
ATOM 761 C C . GLN A 1 94 ? -5.781 22.812 -24.203 1 90.31 94 GLN A C 1
ATOM 763 O O . GLN A 1 94 ? -6.535 22.344 -25.062 1 90.31 94 GLN A O 1
ATOM 768 N N . ARG A 1 95 ? -4.48 22.625 -24.188 1 88.94 95 ARG A N 1
ATOM 769 C CA . ARG A 1 95 ? -3.812 21.812 -25.188 1 88.94 95 ARG A CA 1
ATOM 770 C C . ARG A 1 95 ? -2.957 20.734 -24.531 1 88.94 95 ARG A C 1
ATOM 772 O O . ARG A 1 95 ? -2.322 20.969 -23.5 1 88.94 95 ARG A O 1
ATOM 779 N N . PHE A 1 96 ? -3.035 19.641 -25.234 1 88.69 96 PHE A N 1
ATOM 780 C CA . PHE A 1 96 ? -2.227 18.547 -24.719 1 88.69 96 PHE A CA 1
ATOM 781 C C . PHE A 1 96 ? -0.744 18.891 -24.781 1 88.69 96 PHE A C 1
ATOM 783 O O . PHE A 1 96 ? -0.254 19.391 -25.797 1 88.69 96 PHE A O 1
ATOM 790 N N . THR A 1 97 ? -0.04 18.75 -23.688 1 89.62 97 THR A N 1
ATOM 791 C CA . THR A 1 97 ? 1.368 19.125 -23.609 1 89.62 97 THR A CA 1
ATOM 792 C C . THR A 1 97 ? 2.209 17.969 -23.078 1 89.62 97 THR A C 1
ATOM 794 O O . THR A 1 97 ? 1.716 17.141 -22.297 1 89.62 97 THR A O 1
ATOM 797 N N . TRP A 1 98 ? 3.5 17.969 -23.516 1 89.5 98 TRP A N 1
ATOM 798 C CA . TRP A 1 98 ? 4.449 16.953 -23.078 1 89.5 98 TRP A CA 1
ATOM 799 C C . TRP A 1 98 ? 5.309 17.453 -21.938 1 89.5 98 TRP A C 1
ATOM 801 O O . TRP A 1 98 ? 6.117 16.719 -21.375 1 89.5 98 TRP A O 1
ATOM 811 N N . LYS A 1 99 ? 5.133 18.672 -21.641 1 90.31 99 LYS A N 1
ATOM 812 C CA . LYS A 1 99 ? 5.977 19.312 -20.625 1 90.31 99 LYS A CA 1
ATOM 813 C C . LYS A 1 99 ? 5.441 19.047 -19.219 1 90.31 99 LYS A C 1
ATOM 815 O O . LYS A 1 99 ? 4.227 19 -19.016 1 90.31 99 LYS A O 1
ATOM 820 N N . LEU A 1 100 ? 6.395 18.906 -18.359 1 92.69 100 LEU A N 1
ATOM 821 C CA . LEU A 1 100 ? 6.02 18.766 -16.953 1 92.69 100 LEU A CA 1
ATOM 822 C C . LEU A 1 100 ? 5.305 20.016 -16.453 1 92.69 100 LEU A C 1
ATOM 824 O O . LEU A 1 100 ? 5.695 21.141 -16.781 1 92.69 100 LEU A O 1
ATOM 828 N N . PRO A 1 101 ? 4.215 19.859 -15.727 1 93.31 101 PRO A N 1
ATOM 829 C CA . PRO A 1 101 ? 3.496 21.031 -15.219 1 93.31 101 PRO A CA 1
ATOM 830 C C . PRO A 1 101 ? 4.316 21.828 -14.211 1 93.31 101 PRO A C 1
ATOM 832 O O . PRO A 1 101 ? 4.207 23.047 -14.156 1 93.31 101 PRO A O 1
ATOM 835 N N . CYS A 1 102 ? 5.07 21.109 -13.359 1 93.31 102 CYS A N 1
ATOM 836 C CA . CYS A 1 102 ? 5.926 21.734 -12.359 1 93.31 102 CYS A CA 1
ATOM 837 C C . CYS A 1 102 ? 6.895 20.719 -11.758 1 93.31 102 CYS A C 1
ATOM 839 O O . CYS A 1 102 ? 6.781 19.531 -12.016 1 93.31 102 CYS A O 1
ATOM 841 N N . ASP A 1 103 ? 7.867 21.25 -11.062 1 93.69 103 ASP A N 1
ATOM 842 C CA . ASP A 1 103 ? 8.711 20.359 -10.266 1 93.69 103 ASP A CA 1
ATOM 843 C C . ASP A 1 103 ? 7.953 19.828 -9.047 1 93.69 103 ASP A C 1
ATOM 845 O O . ASP A 1 103 ? 7.219 20.578 -8.391 1 93.69 103 ASP A O 1
ATOM 849 N N . PRO A 1 104 ? 8.133 18.609 -8.852 1 94.56 104 PRO A N 1
ATOM 850 C CA . PRO A 1 104 ? 7.418 18.031 -7.715 1 94.56 104 PRO A CA 1
ATOM 851 C C . PRO A 1 104 ? 7.633 18.812 -6.422 1 94.56 104 PRO A C 1
ATOM 853 O O . PRO A 1 104 ? 6.73 18.891 -5.586 1 94.56 104 PRO A O 1
ATOM 856 N N . SER A 1 105 ? 8.789 19.406 -6.215 1 94.31 105 SER A N 1
ATOM 857 C CA . SER A 1 105 ? 9.086 20.172 -5.004 1 94.31 105 SER A CA 1
ATOM 858 C C . SER A 1 105 ? 8.18 21.391 -4.895 1 94.31 105 SER A C 1
ATOM 860 O O . SER A 1 105 ? 7.957 21.906 -3.797 1 94.31 105 SER A O 1
ATOM 862 N N . GLU A 1 106 ? 7.711 21.812 -6 1 94.25 106 GLU A N 1
ATOM 863 C CA . GLU A 1 106 ? 6.84 22.984 -6.004 1 94.25 106 GLU A CA 1
ATOM 864 C C . GLU A 1 106 ? 5.516 22.703 -5.305 1 94.25 106 GLU A C 1
ATOM 866 O O . GLU A 1 106 ? 4.844 23.609 -4.82 1 94.25 106 GLU A O 1
ATOM 871 N N . LEU A 1 107 ? 5.117 21.484 -5.301 1 95.06 107 LEU A N 1
ATOM 872 C CA . LEU A 1 107 ? 3.906 21.109 -4.574 1 95.06 107 LEU A CA 1
ATOM 873 C C . LEU A 1 107 ? 4.109 21.266 -3.07 1 95.06 107 LEU A C 1
ATOM 875 O O . LEU A 1 107 ? 3.191 21.672 -2.352 1 95.06 107 LEU A O 1
ATOM 879 N N . THR A 1 108 ? 5.293 20.938 -2.613 1 93.62 108 THR A N 1
ATOM 880 C CA . THR A 1 108 ? 5.625 21.125 -1.207 1 93.62 108 THR A CA 1
ATOM 881 C C . THR A 1 108 ? 5.598 22.609 -0.841 1 93.62 108 THR A C 1
ATOM 883 O O . THR A 1 108 ? 5.016 23 0.176 1 93.62 108 THR A O 1
ATOM 886 N N . TYR A 1 109 ? 6.141 23.375 -1.754 1 92.19 109 TYR A N 1
ATOM 887 C CA . TYR A 1 109 ? 6.176 24.812 -1.514 1 92.19 109 TYR A CA 1
ATOM 888 C C . TYR A 1 109 ? 4.773 25.422 -1.541 1 92.19 109 TYR A C 1
ATOM 890 O O . TYR A 1 109 ? 4.449 26.297 -0.738 1 92.19 109 TYR A O 1
ATOM 898 N N . PHE A 1 110 ? 4.008 25.016 -2.43 1 94.25 110 PHE A N 1
ATOM 899 C CA . PHE A 1 110 ? 2.641 25.516 -2.539 1 94.25 110 PHE A CA 1
ATOM 900 C C . PHE A 1 110 ? 1.847 25.188 -1.277 1 94.25 110 PHE A C 1
ATOM 902 O O . PHE A 1 110 ? 1.13 26.047 -0.755 1 94.25 110 PHE A O 1
ATOM 909 N N . ARG A 1 111 ? 1.962 23.969 -0.743 1 94.69 111 ARG A N 1
ATOM 910 C CA . ARG A 1 111 ? 1.277 23.562 0.483 1 94.69 111 ARG A CA 1
ATOM 911 C C . ARG A 1 111 ? 1.714 24.438 1.66 1 94.69 111 ARG A C 1
ATOM 913 O O . ARG A 1 111 ? 0.894 24.812 2.5 1 94.69 111 ARG A O 1
ATOM 920 N N . ARG A 1 112 ? 2.953 24.672 1.707 1 91.75 112 ARG A N 1
ATOM 921 C CA . ARG A 1 112 ? 3.477 25.516 2.777 1 91.75 112 ARG A CA 1
ATOM 922 C C . ARG A 1 112 ? 2.945 26.938 2.656 1 91.75 112 ARG A C 1
ATOM 924 O O . ARG A 1 112 ? 2.658 27.594 3.666 1 91.75 112 ARG A O 1
ATOM 931 N N . ARG A 1 113 ? 2.836 27.359 1.44 1 91 113 ARG A N 1
ATOM 932 C CA . ARG A 1 113 ? 2.369 28.719 1.175 1 91 113 ARG A CA 1
ATOM 933 C C . ARG A 1 113 ? 0.911 28.891 1.591 1 91 113 ARG A C 1
ATOM 935 O O . ARG A 1 113 ? 0.56 29.859 2.268 1 91 113 ARG A O 1
ATOM 942 N N . ILE A 1 114 ? 0.089 27.969 1.167 1 93.06 114 ILE A N 1
ATOM 943 C CA . ILE A 1 114 ? -1.331 28.125 1.463 1 93.06 114 ILE A CA 1
ATOM 944 C C . ILE A 1 114 ? -1.604 27.719 2.908 1 93.06 114 ILE A C 1
ATOM 946 O O . ILE A 1 114 ? -2.566 28.188 3.521 1 93.06 114 ILE A O 1
ATOM 950 N N . GLY A 1 115 ? -0.796 26.766 3.463 1 92.62 115 GLY A N 1
ATOM 951 C CA . GLY A 1 115 ? -0.891 26.391 4.863 1 92.62 115 GLY A CA 1
ATOM 952 C C . GLY A 1 115 ? -2.121 25.562 5.18 1 92.62 115 GLY A C 1
ATOM 953 O O . GLY A 1 115 ? -2.812 25.094 4.27 1 92.62 115 GLY A O 1
ATOM 954 N N . GLU A 1 116 ? -2.334 25.406 6.434 1 94.88 116 GLU A N 1
ATOM 955 C CA . GLU A 1 116 ? -3.461 24.609 6.914 1 94.88 116 GLU A CA 1
ATOM 956 C C . GLU A 1 116 ? -4.793 25.25 6.527 1 94.88 116 GLU A C 1
ATOM 958 O O . GLU A 1 116 ? -5.723 24.547 6.117 1 94.88 116 GLU A O 1
ATOM 963 N N . ASP A 1 117 ? -4.867 26.516 6.602 1 94.31 117 ASP A N 1
ATOM 964 C CA . ASP A 1 117 ? -6.098 27.234 6.297 1 94.31 117 ASP A CA 1
ATOM 965 C C . ASP A 1 117 ? -6.465 27.109 4.82 1 94.31 117 ASP A C 1
ATOM 967 O O . ASP A 1 117 ? -7.641 26.969 4.477 1 94.31 117 ASP A O 1
ATOM 971 N N . GLY A 1 118 ? -5.43 27.234 4.023 1 95.38 118 GLY A N 1
ATOM 972 C CA . GLY A 1 118 ? -5.676 27.094 2.596 1 95.38 118 GLY A CA 1
ATOM 973 C C . GLY A 1 118 ? -6.191 25.719 2.223 1 95.38 118 GLY A C 1
ATOM 974 O O . GLY A 1 118 ? -7.117 25.594 1.418 1 95.38 118 GLY A O 1
ATOM 975 N N . VAL A 1 119 ? -5.637 24.703 2.803 1 97.19 119 VAL A N 1
ATOM 976 C CA . VAL A 1 119 ? -6.055 23.344 2.504 1 97.19 119 VAL A CA 1
ATOM 977 C C . VAL A 1 119 ? -7.438 23.078 3.098 1 97.19 119 VAL A C 1
ATOM 979 O O . VAL A 1 119 ? -8.242 22.344 2.518 1 97.19 119 VAL A O 1
ATOM 982 N N . ARG A 1 120 ? -7.66 23.672 4.223 1 97 120 ARG A N 1
ATOM 983 C CA . ARG A 1 120 ? -8.992 23.594 4.809 1 97 120 ARG A CA 1
ATOM 984 C C . ARG A 1 120 ? -10.047 24.109 3.836 1 97 120 ARG A C 1
ATOM 986 O O . ARG A 1 120 ? -11.156 23.562 3.77 1 97 120 ARG A O 1
ATOM 993 N N . LYS A 1 121 ? -9.711 25.125 3.104 1 96.94 121 LYS A N 1
ATOM 994 C CA . LYS A 1 121 ? -10.641 25.688 2.121 1 96.94 121 LYS A CA 1
ATOM 995 C C . LYS A 1 121 ? -10.984 24.656 1.047 1 96.94 121 LYS A C 1
ATOM 997 O O . LYS A 1 121 ? -12.125 24.578 0.592 1 96.94 121 LYS A O 1
ATOM 1002 N N . ILE A 1 122 ? -10.023 23.906 0.629 1 97.94 122 ILE A N 1
ATOM 1003 C CA . ILE A 1 122 ? -10.258 22.859 -0.355 1 97.94 122 ILE A CA 1
ATOM 1004 C C . ILE A 1 122 ? -11.234 21.828 0.213 1 97.94 122 ILE A C 1
ATOM 1006 O O . ILE A 1 122 ? -12.156 21.406 -0.476 1 97.94 122 ILE A O 1
ATOM 1010 N N . PHE A 1 123 ? -10.992 21.531 1.472 1 98.44 123 PHE A N 1
ATOM 1011 C CA . PHE A 1 123 ? -11.883 20.594 2.152 1 98.44 123 PHE A CA 1
ATOM 1012 C C . PHE A 1 123 ? -13.297 21.156 2.236 1 98.44 123 PHE A C 1
ATOM 1014 O O . PHE A 1 123 ? -14.273 20.453 1.966 1 98.44 123 PHE A O 1
ATOM 1021 N N . GLU A 1 124 ? -13.398 22.359 2.531 1 97.88 124 GLU A N 1
ATOM 1022 C CA . GLU A 1 124 ? -14.688 23.016 2.633 1 97.88 124 GLU A CA 1
ATOM 1023 C C . GLU A 1 124 ? -15.438 22.984 1.302 1 97.88 124 GLU A C 1
ATOM 1025 O O . GLU A 1 124 ? -16.641 22.75 1.267 1 97.88 124 GLU A O 1
ATOM 1030 N N . VAL A 1 125 ? -14.719 23.234 0.256 1 97.75 125 VAL A N 1
ATOM 1031 C CA . VAL A 1 125 ? -15.328 23.203 -1.07 1 97.75 125 VAL A CA 1
ATOM 1032 C C . VAL A 1 125 ? -15.875 21.797 -1.353 1 97.75 125 VAL A C 1
ATOM 1034 O O . VAL A 1 125 ? -16.969 21.656 -1.913 1 97.75 125 VAL A O 1
ATOM 1037 N N . SER A 1 126 ? -15.125 20.766 -0.972 1 98.25 126 SER A N 1
ATOM 1038 C CA . SER A 1 126 ? -15.57 19.391 -1.188 1 98.25 126 SER A CA 1
ATOM 1039 C C . SER A 1 126 ? -16.859 19.094 -0.426 1 98.25 126 SER A C 1
ATOM 1041 O O . SER A 1 126 ? -17.688 18.312 -0.886 1 98.25 126 SER A O 1
ATOM 1043 N N . VAL A 1 127 ? -17 19.688 0.765 1 98.12 127 VAL A N 1
ATOM 1044 C CA . VAL A 1 127 ? -18.203 19.516 1.58 1 98.12 127 VAL A CA 1
ATOM 1045 C C . VAL A 1 127 ? -19.375 20.25 0.942 1 98.12 127 VAL A C 1
ATOM 1047 O O . VAL A 1 127 ? -20.469 19.703 0.794 1 98.12 127 VAL A O 1
ATOM 1050 N N . ASN A 1 128 ? -19.141 21.453 0.501 1 96.44 128 ASN A N 1
ATOM 1051 C CA . ASN A 1 128 ? -20.172 22.344 -0.009 1 96.44 128 ASN A CA 1
ATOM 1052 C C . ASN A 1 128 ? -20.766 21.812 -1.313 1 96.44 128 ASN A C 1
ATOM 1054 O O . ASN A 1 128 ? -21.922 22.109 -1.645 1 96.44 128 ASN A O 1
ATOM 1058 N N . LEU A 1 129 ? -19.984 21.109 -2.059 1 96.06 129 LEU A N 1
ATOM 1059 C CA . LEU A 1 129 ? -20.469 20.531 -3.311 1 96.06 129 LEU A CA 1
ATOM 1060 C C . LEU A 1 129 ? -21.688 19.641 -3.064 1 96.06 129 LEU A C 1
ATOM 1062 O O . LEU A 1 129 ? -22.5 19.422 -3.969 1 96.06 129 LEU A O 1
ATOM 1066 N N . HIS A 1 130 ? -21.812 19.094 -1.793 1 96.38 130 HIS A N 1
ATOM 1067 C CA . HIS A 1 130 ? -22.891 18.156 -1.489 1 96.38 130 HIS A CA 1
ATOM 1068 C C . HIS A 1 130 ? -24.125 18.891 -0.964 1 96.38 130 HIS A C 1
ATOM 1070 O O . HIS A 1 130 ? -25.156 18.281 -0.707 1 96.38 130 HIS A O 1
ATOM 1076 N N . GLY A 1 131 ? -24.078 20.172 -0.746 1 93.69 131 GLY A N 1
ATOM 1077 C CA . GLY A 1 131 ? -25.203 21.016 -0.406 1 93.69 131 GLY A CA 1
ATOM 1078 C C . GLY A 1 131 ? -25.875 20.625 0.898 1 93.69 131 GLY A C 1
ATOM 1079 O O . GLY A 1 131 ? -25.203 20.469 1.922 1 93.69 131 GLY A O 1
ATOM 1080 N N . ASP A 1 132 ? -27.141 20.375 0.815 1 92.62 132 ASP A N 1
ATOM 1081 C CA . ASP A 1 132 ? -27.953 20.109 1.993 1 92.62 132 ASP A CA 1
ATOM 1082 C C . ASP A 1 132 ? -27.656 18.75 2.596 1 92.62 132 ASP A C 1
ATOM 1084 O O . ASP A 1 132 ? -27.844 18.531 3.795 1 92.62 132 ASP A O 1
ATOM 1088 N N . LYS A 1 133 ? -27.172 17.906 1.805 1 93.69 133 LYS A N 1
ATOM 1089 C CA . LYS A 1 133 ? -26.844 16.578 2.301 1 93.69 133 LYS A CA 1
ATOM 1090 C C . LYS A 1 133 ? -25.703 16.641 3.328 1 93.69 133 LYS A C 1
ATOM 1092 O O . LYS A 1 133 ? -25.578 15.742 4.168 1 93.69 133 LYS A O 1
ATOM 1097 N N . ALA A 1 134 ? -24.953 17.688 3.27 1 95.25 134 ALA A N 1
ATOM 1098 C CA . ALA A 1 134 ? -23.844 17.859 4.207 1 95.25 134 ALA A CA 1
ATOM 1099 C C . ALA A 1 134 ? -24.312 18.516 5.504 1 95.25 134 ALA A C 1
ATOM 1101 O O . ALA A 1 134 ? -23.562 18.594 6.477 1 95.25 134 ALA A O 1
ATOM 1102 N N . LYS A 1 135 ? -25.562 18.969 5.57 1 94.5 135 LYS A N 1
ATOM 1103 C CA . LYS A 1 135 ? -26.094 19.688 6.723 1 94.5 135 LYS A CA 1
ATOM 1104 C C . LYS A 1 135 ? -27.047 18.828 7.535 1 94.5 135 LYS A C 1
ATOM 1106 O O . LYS A 1 135 ? -28.078 19.312 8.016 1 94.5 135 LYS A O 1
ATOM 1111 N N . GLU A 1 136 ? -26.734 17.594 7.648 1 93.94 136 GLU A N 1
ATOM 1112 C CA . GLU A 1 136 ? -27.562 16.688 8.438 1 93.94 136 GLU A CA 1
ATOM 1113 C C . GLU A 1 136 ? -27.5 17.031 9.922 1 93.94 136 GLU A C 1
ATOM 1115 O O . GLU A 1 136 ? -26.469 17.5 10.414 1 93.94 136 GLU A O 1
ATOM 1120 N N . GLU A 1 137 ? -28.562 16.734 10.617 1 94.06 137 GLU A N 1
ATOM 1121 C CA . GLU A 1 137 ? -28.672 17.047 12.039 1 94.06 137 GLU A CA 1
ATOM 1122 C C . GLU A 1 137 ? -27.875 16.062 12.883 1 94.06 137 GLU A C 1
ATOM 1124 O O . GLU A 1 137 ? -27.406 16.406 13.977 1 94.0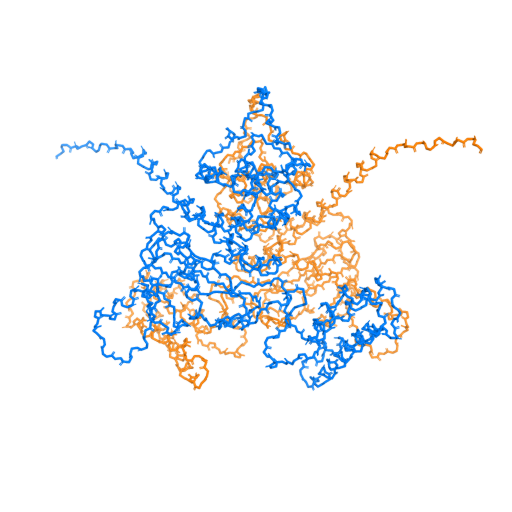6 137 GLU A O 1
ATOM 1129 N N . GLU A 1 138 ? -27.781 14.875 12.391 1 94.19 138 GLU A N 1
ATOM 1130 C CA . GLU A 1 138 ? -27.047 13.859 13.133 1 94.19 138 GLU A CA 1
ATOM 1131 C C . GLU A 1 138 ? -25.734 13.5 12.438 1 94.19 138 GLU A C 1
ATOM 1133 O O . GLU A 1 138 ? -25.703 13.328 11.219 1 94.19 138 GLU A O 1
ATOM 1138 N N . VAL A 1 139 ? -24.719 13.469 13.242 1 95.81 139 VAL A N 1
ATOM 1139 C CA . VAL A 1 139 ? -23.406 13.141 12.695 1 95.81 139 VAL A CA 1
ATOM 1140 C C . VAL A 1 139 ? -22.797 12 13.5 1 95.81 139 VAL A C 1
ATOM 1142 O O . VAL A 1 139 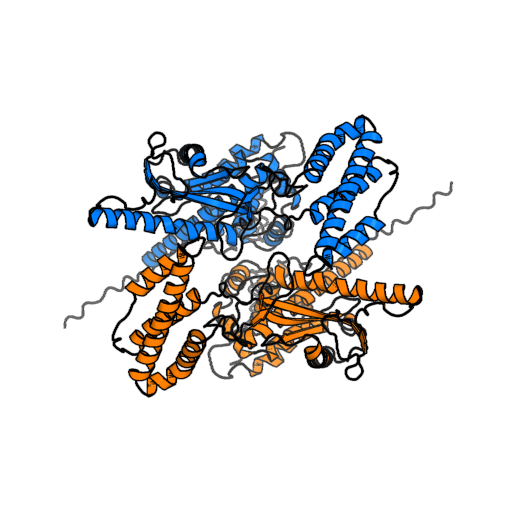? -23.188 11.742 14.633 1 95.81 139 VAL A O 1
ATOM 1145 N N . VAL A 1 140 ? -21.938 11.281 12.906 1 96.25 140 VAL A N 1
ATOM 1146 C CA . VAL A 1 140 ? -21.172 10.203 13.531 1 96.25 140 VAL A CA 1
ATOM 1147 C C . VAL A 1 140 ? -19.703 10.609 13.641 1 96.25 140 VAL A C 1
ATOM 1149 O O . VAL A 1 140 ? -19.109 11.078 12.664 1 96.25 140 VAL A O 1
ATOM 1152 N N . VAL A 1 141 ? -19.141 10.5 14.805 1 95.75 141 VAL A N 1
ATOM 1153 C CA . VAL A 1 141 ? -17.75 10.891 15.039 1 95.75 141 VAL A CA 1
ATOM 1154 C C . VAL A 1 141 ? -16.938 9.664 15.43 1 95.75 141 VAL A C 1
ATOM 1156 O O . VAL A 1 141 ? -17.391 8.82 16.203 1 95.75 141 VAL A O 1
ATOM 1159 N N . ASP A 1 142 ? -15.789 9.508 14.875 1 95.12 142 ASP A N 1
ATOM 1160 C CA . ASP A 1 142 ? -14.859 8.438 15.227 1 95.12 142 ASP A CA 1
ATOM 1161 C C . ASP A 1 142 ? -13.414 8.906 15.117 1 95.12 142 ASP A C 1
ATOM 1163 O O . ASP A 1 142 ? -13.133 9.93 14.484 1 95.12 142 ASP A O 1
ATOM 1167 N N . SER A 1 143 ? -12.555 8.266 15.812 1 94 143 SER A N 1
ATOM 1168 C CA . SER A 1 143 ? -11.133 8.594 15.789 1 94 143 SER A CA 1
ATOM 1169 C C . SER A 1 143 ? -10.32 7.48 15.141 1 94 143 SER A C 1
ATOM 1171 O O . SER A 1 143 ? -10.711 6.316 15.172 1 94 143 SER A O 1
ATOM 1173 N N . THR A 1 144 ? -9.281 7.82 14.469 1 94.44 144 THR A N 1
ATOM 1174 C CA . THR A 1 144 ? -8.352 6.887 13.844 1 94.44 144 THR A CA 1
ATOM 1175 C C . THR A 1 144 ? -6.914 7.398 13.953 1 94.44 144 THR A C 1
ATOM 1177 O O . THR A 1 144 ? -6.676 8.477 14.508 1 94.44 144 THR A O 1
ATOM 1180 N N . VAL A 1 145 ? -5.977 6.609 13.57 1 94.75 145 VAL A N 1
ATOM 1181 C CA . VAL A 1 145 ? -4.574 7.004 13.633 1 94.75 145 VAL A CA 1
ATOM 1182 C C . VAL A 1 145 ? -4.031 7.207 12.227 1 94.75 145 VAL A C 1
ATOM 1184 O O . VAL A 1 145 ? -4.211 6.352 11.352 1 94.75 145 VAL A O 1
ATOM 1187 N N . GLN A 1 146 ? -3.557 8.336 11.953 1 95.25 146 GLN A N 1
ATOM 1188 C CA . GLN A 1 146 ? -2.762 8.586 10.758 1 95.25 146 GLN A CA 1
ATOM 1189 C C . GLN A 1 146 ? -1.28 8.328 11.016 1 95.25 146 GLN A C 1
ATOM 1191 O O . GLN A 1 146 ? -0.608 9.133 11.664 1 95.25 146 GLN A O 1
ATOM 1196 N N . GLU A 1 147 ? -0.75 7.281 10.508 1 94.25 147 GLU A N 1
ATOM 1197 C CA . GLU A 1 147 ? 0.631 6.895 10.781 1 94.25 147 GLU A CA 1
ATOM 1198 C C . GLU A 1 147 ? 1.615 7.777 10.023 1 94.25 147 GLU A C 1
ATOM 1200 O O . GLU A 1 147 ? 1.372 8.133 8.867 1 94.25 147 GLU A O 1
ATOM 1205 N N . LYS A 1 148 ? 2.65 8.047 10.648 1 94.44 148 LYS A N 1
ATOM 1206 C CA . LYS A 1 148 ? 3.703 8.852 10.039 1 94.44 148 LYS A CA 1
ATOM 1207 C C . LYS A 1 148 ? 4.75 7.969 9.359 1 94.44 148 LYS A C 1
ATOM 1209 O O . LYS A 1 148 ? 4.883 6.789 9.695 1 94.44 148 LYS A O 1
ATOM 1214 N N . ASN A 1 149 ? 5.398 8.57 8.398 1 91.75 149 ASN A N 1
ATOM 1215 C CA . ASN A 1 149 ? 6.445 7.855 7.684 1 91.75 149 ASN A CA 1
ATOM 1216 C C . ASN A 1 149 ? 7.723 7.758 8.516 1 91.75 149 ASN A C 1
ATOM 1218 O O . ASN A 1 149 ? 8.711 8.445 8.234 1 91.75 149 ASN A O 1
ATOM 1222 N N . ILE A 1 150 ? 7.707 6.832 9.422 1 89.94 150 ILE A N 1
ATOM 1223 C CA . ILE A 1 150 ? 8.867 6.555 10.266 1 89.94 150 ILE A CA 1
ATOM 1224 C C . ILE A 1 150 ? 9.109 5.051 10.328 1 89.94 150 ILE A C 1
ATOM 1226 O O . ILE A 1 150 ? 8.188 4.254 10.125 1 89.94 150 ILE A O 1
ATOM 1230 N N . THR A 1 151 ? 10.32 4.715 10.492 1 85.31 151 THR A N 1
ATOM 1231 C CA . THR A 1 151 ? 10.633 3.312 10.742 1 85.31 151 THR A CA 1
ATOM 1232 C C . THR A 1 151 ? 10.164 2.893 12.133 1 85.31 151 THR A C 1
ATOM 1234 O O . THR A 1 151 ? 10.008 3.732 13.023 1 85.31 151 THR A O 1
ATOM 1237 N N . PHE A 1 152 ? 9.867 1.681 12.266 1 85.31 152 PHE A N 1
ATOM 1238 C CA . PHE A 1 152 ? 9.492 1.202 13.594 1 85.31 152 PHE A CA 1
ATOM 1239 C C . PHE A 1 152 ? 10.523 1.629 14.633 1 85.31 152 PHE A C 1
ATOM 1241 O O . PHE A 1 152 ? 11.703 1.298 14.516 1 85.31 152 PHE A O 1
ATOM 1248 N N . PRO A 1 153 ? 10.086 2.369 15.523 1 87.44 153 PRO A N 1
ATOM 1249 C CA . PRO A 1 153 ? 11.023 2.984 16.469 1 87.44 153 PRO A CA 1
ATOM 1250 C C . PRO A 1 153 ? 11.578 1.992 17.484 1 87.44 153 PRO A C 1
ATOM 1252 O O . PRO A 1 153 ? 10.82 1.208 18.062 1 87.44 153 PRO A O 1
ATOM 1255 N N . THR A 1 154 ? 12.859 1.955 17.641 1 86.94 154 THR A N 1
ATOM 1256 C CA . THR A 1 154 ? 13.578 1.268 18.703 1 86.94 154 THR A CA 1
ATOM 1257 C C . THR A 1 154 ? 14.656 2.172 19.297 1 86.94 154 THR A C 1
ATOM 1259 O O . THR A 1 154 ? 15.141 3.086 18.625 1 86.94 154 THR A O 1
ATOM 1262 N N . ASP A 1 155 ? 14.977 1.901 20.484 1 87.69 155 ASP A N 1
ATOM 1263 C CA . ASP A 1 155 ? 16.016 2.703 21.141 1 87.69 155 ASP A CA 1
ATOM 1264 C C . ASP A 1 155 ? 17.344 2.598 20.375 1 87.69 155 ASP A C 1
ATOM 1266 O O . ASP A 1 155 ? 18.047 3.592 20.219 1 87.69 155 ASP A O 1
ATOM 1270 N N . THR A 1 156 ? 17.547 1.438 19.938 1 89.44 156 THR A N 1
ATOM 1271 C CA . THR A 1 156 ? 18.797 1.195 19.219 1 89.44 156 THR A CA 1
ATOM 1272 C C . THR A 1 156 ? 18.875 2.053 17.953 1 89.44 156 THR A C 1
ATOM 1274 O O . THR A 1 156 ? 19.891 2.674 17.688 1 89.44 156 THR A O 1
ATOM 1277 N N . LYS A 1 157 ? 17.844 2.104 17.266 1 90.75 157 LYS A N 1
ATOM 1278 C CA . LYS A 1 157 ? 17.812 2.873 16.031 1 90.75 157 LYS A CA 1
ATOM 1279 C C . LYS A 1 157 ? 17.953 4.367 16.297 1 90.75 157 LYS A C 1
ATOM 1281 O O . LYS A 1 157 ? 18.672 5.07 15.594 1 90.75 157 LYS A O 1
ATOM 1286 N N . LEU A 1 158 ? 17.281 4.836 17.312 1 93.25 158 LEU A N 1
ATOM 1287 C CA . LEU A 1 158 ? 17.328 6.25 17.672 1 93.25 158 LEU A CA 1
ATOM 1288 C C . LEU A 1 158 ? 18.719 6.66 18.125 1 93.25 158 LEU A C 1
ATOM 1290 O O . LEU A 1 158 ? 19.25 7.684 17.688 1 93.25 158 LEU A O 1
ATOM 1294 N N . LEU A 1 159 ? 19.312 5.852 18.938 1 94.75 159 LEU A N 1
ATOM 1295 C CA . LEU A 1 159 ? 20.641 6.133 19.438 1 94.75 159 LEU A CA 1
ATOM 1296 C C . LEU A 1 159 ? 21.672 6.117 18.312 1 94.75 159 LEU A C 1
ATOM 1298 O O . LEU A 1 159 ? 22.578 6.961 18.281 1 94.75 159 LEU A O 1
ATOM 1302 N N . THR A 1 160 ? 21.516 5.184 17.453 1 94.06 160 THR A N 1
ATOM 1303 C CA . THR A 1 160 ? 22.406 5.109 16.312 1 94.06 160 THR A CA 1
ATOM 1304 C C . THR A 1 160 ? 22.281 6.352 15.438 1 94.06 160 THR A C 1
ATOM 1306 O O . THR A 1 160 ? 23.281 6.879 14.945 1 94.06 160 THR A O 1
ATOM 1309 N N . LYS A 1 161 ? 21.078 6.816 15.258 1 94.69 161 LYS A N 1
ATOM 1310 C CA . LYS A 1 161 ? 20.859 8.031 14.477 1 94.69 161 LYS A CA 1
ATOM 1311 C C . LYS A 1 161 ? 21.484 9.242 15.148 1 94.69 161 LYS A C 1
ATOM 1313 O O . LYS A 1 161 ? 22.031 10.125 14.469 1 94.69 161 LYS A O 1
ATOM 1318 N N . ILE A 1 162 ? 21.406 9.25 16.438 1 95.38 162 ILE A N 1
ATOM 1319 C CA . ILE A 1 162 ? 22 10.352 17.188 1 95.38 162 ILE A CA 1
ATOM 1320 C C . ILE A 1 162 ? 23.516 10.367 16.969 1 95.38 162 ILE A C 1
ATOM 1322 O O . ILE A 1 162 ? 24.109 11.414 16.703 1 95.38 162 ILE A O 1
ATOM 1326 N N . VAL A 1 163 ? 24.125 9.211 17 1 95 163 VAL A N 1
ATOM 1327 C CA . VAL A 1 163 ? 25.562 9.094 16.797 1 95 163 VAL A CA 1
ATOM 1328 C C . VAL A 1 163 ? 25.922 9.586 15.398 1 95 163 VAL A C 1
ATOM 1330 O O . VAL A 1 163 ? 26.859 10.375 15.234 1 95 163 VAL A O 1
ATOM 1333 N N . THR A 1 164 ? 25.172 9.164 14.5 1 94.38 164 THR A N 1
ATOM 1334 C CA . THR A 1 164 ? 25.422 9.555 13.117 1 94.38 164 THR A CA 1
ATOM 1335 C C . THR A 1 164 ? 25.25 11.055 12.938 1 94.38 164 THR A C 1
ATOM 1337 O O . THR A 1 164 ? 26.062 11.703 12.273 1 94.38 164 THR A O 1
ATOM 1340 N N . ARG A 1 165 ? 24.234 11.602 13.516 1 94.62 165 ARG A N 1
ATOM 1341 C CA . ARG A 1 165 ? 23.953 13.023 13.367 1 94.62 165 ARG A CA 1
ATOM 1342 C C . ARG A 1 165 ? 25.016 13.867 14.078 1 94.62 165 ARG A C 1
ATOM 1344 O O . ARG A 1 165 ? 25.359 14.961 13.617 1 94.62 165 ARG A O 1
ATOM 1351 N N . CYS A 1 166 ? 25.516 13.352 15.172 1 94.62 166 CYS A N 1
ATOM 1352 C CA . CYS A 1 166 ? 26.609 14.047 15.852 1 94.62 166 CYS A CA 1
ATOM 1353 C C . CYS A 1 166 ? 27.859 14.07 14.984 1 94.62 166 CYS A C 1
ATOM 1355 O O . CYS A 1 166 ? 28.578 15.078 14.938 1 94.62 166 CYS A O 1
ATOM 1357 N N . HIS A 1 167 ? 28.062 12.984 14.273 1 94.06 167 HIS A N 1
ATOM 1358 C CA . HIS A 1 167 ? 29.203 12.93 13.367 1 94.06 167 HIS A CA 1
ATOM 1359 C C . HIS A 1 167 ? 29.062 13.93 12.234 1 94.06 167 HIS A C 1
ATOM 1361 O O . HIS A 1 167 ? 30.016 14.609 11.867 1 94.06 167 HIS A O 1
ATOM 1367 N N . ILE A 1 168 ? 27.922 13.984 11.742 1 93.44 168 ILE A N 1
ATOM 1368 C CA . ILE A 1 168 ? 27.656 14.922 10.648 1 93.44 168 ILE A CA 1
ATOM 1369 C C . ILE A 1 168 ? 27.828 16.359 11.148 1 93.44 168 ILE A C 1
ATOM 1371 O O . ILE A 1 168 ? 28.422 17.188 10.469 1 93.44 168 ILE A O 1
ATOM 1375 N N . MET A 1 169 ? 27.297 16.625 12.305 1 93.88 169 MET A N 1
ATOM 1376 C CA . MET A 1 169 ? 27.406 17.938 12.914 1 93.88 169 MET A CA 1
ATOM 1377 C C . MET A 1 169 ? 28.875 18.312 13.141 1 93.88 169 MET A C 1
ATOM 1379 O O . MET A 1 169 ? 29.266 19.453 12.891 1 93.88 169 MET A O 1
ATOM 1383 N N . ALA A 1 170 ? 29.609 17.359 13.562 1 94 170 ALA A N 1
ATOM 1384 C CA . ALA A 1 170 ? 31.031 17.594 13.812 1 94 170 ALA A CA 1
ATOM 1385 C C . ALA A 1 170 ? 31.766 17.906 12.516 1 94 170 ALA A C 1
ATOM 1387 O O . ALA A 1 170 ? 32.625 18.797 12.492 1 94 170 ALA A O 1
ATOM 1388 N N . LYS A 1 171 ? 31.422 17.25 11.492 1 93.38 171 LYS A N 1
ATOM 1389 C CA . LYS A 1 171 ? 32.031 17.5 10.195 1 93.38 171 LYS A CA 1
ATOM 1390 C C . LYS A 1 171 ? 31.625 18.859 9.641 1 93.38 171 LYS A C 1
ATOM 1392 O O . LYS A 1 171 ? 32.469 19.594 9.094 1 93.38 171 LYS A O 1
ATOM 1397 N N . LEU A 1 172 ? 30.391 19.219 9.75 1 93.25 172 LEU A N 1
ATOM 1398 C CA . LEU A 1 172 ? 29.859 20.469 9.242 1 93.25 172 LEU A CA 1
ATOM 1399 C C . LEU A 1 172 ? 30.5 21.672 9.938 1 93.25 172 LEU A C 1
ATOM 1401 O O . LEU A 1 172 ? 30.797 22.688 9.297 1 93.25 172 LEU A O 1
ATOM 1405 N N . GLU A 1 173 ? 30.719 21.547 11.273 1 93.88 173 GLU A N 1
ATOM 1406 C CA . GLU A 1 173 ? 31.234 22.656 12.062 1 93.88 173 GLU A CA 1
ATOM 1407 C C . GLU A 1 173 ? 32.75 22.516 12.289 1 93.88 173 GLU A C 1
ATOM 1409 O O . GLU A 1 173 ? 33.344 23.297 13.047 1 93.88 173 GLU A O 1
ATOM 1414 N N . ASP A 1 174 ? 33.281 21.547 11.664 1 91.31 174 ASP A N 1
ATOM 1415 C CA . ASP A 1 174 ? 34.719 21.312 11.703 1 91.31 174 ASP A CA 1
ATOM 1416 C C . ASP A 1 174 ? 35.219 21.156 13.148 1 91.31 174 ASP A C 1
ATOM 1418 O O . ASP A 1 174 ? 36.156 21.828 13.562 1 91.31 174 ASP A O 1
ATOM 1422 N N . VAL A 1 175 ? 34.531 20.391 13.898 1 91.25 175 VAL A N 1
ATOM 1423 C CA . VAL A 1 175 ? 34.875 20.078 15.273 1 91.25 175 VAL A CA 1
ATOM 1424 C C . VAL A 1 175 ? 35.562 18.703 15.32 1 91.25 175 VAL A C 1
ATOM 1426 O O . VAL A 1 175 ? 35.094 17.75 14.703 1 91.25 175 VAL A O 1
ATOM 1429 N N . LYS A 1 176 ? 36.688 18.641 15.875 1 88.06 176 LYS A N 1
ATOM 1430 C CA . LYS A 1 176 ? 37.406 17.375 16.047 1 88.06 176 LYS A CA 1
ATOM 1431 C C . LYS A 1 176 ? 36.906 16.625 17.281 1 88.06 176 LYS A C 1
ATOM 1433 O O . LYS A 1 176 ? 37.094 17.094 18.406 1 88.06 176 LYS A O 1
ATOM 1438 N N . LEU A 1 177 ? 36.344 15.508 17.047 1 87.69 177 LEU A N 1
ATOM 1439 C CA . LEU A 1 177 ? 35.875 14.688 18.156 1 87.69 177 LEU A CA 1
ATOM 1440 C C . LEU A 1 177 ? 37 13.953 18.844 1 87.69 177 LEU A C 1
ATOM 1442 O O . LEU A 1 177 ? 37.969 13.562 18.188 1 87.69 177 LEU A O 1
ATOM 1446 N N . ARG A 1 178 ? 36.938 13.852 20.141 1 82.25 178 ARG A N 1
ATOM 1447 C CA . ARG A 1 178 ? 37.938 13.109 20.875 1 82.25 178 ARG A CA 1
ATOM 1448 C C . ARG A 1 178 ? 38.031 11.664 20.406 1 82.25 178 ARG A C 1
ATOM 1450 O O . ARG A 1 178 ? 39.125 11.125 20.203 1 82.25 178 ARG A O 1
ATOM 1457 N N . ARG A 1 179 ? 36.844 11.039 20.281 1 86.88 179 ARG A N 1
ATOM 1458 C CA . ARG A 1 179 ? 36.656 9.672 19.781 1 86.88 179 ARG A CA 1
ATOM 1459 C C . ARG A 1 179 ? 35.438 9.562 18.906 1 86.88 179 ARG A C 1
ATOM 1461 O O . ARG A 1 179 ? 34.344 10.055 19.25 1 86.88 179 ARG A O 1
ATOM 1468 N N . SER A 1 180 ? 35.594 9.023 17.766 1 86.56 180 SER A N 1
ATOM 1469 C CA . SER A 1 180 ? 34.469 8.898 16.844 1 86.56 180 SER A CA 1
ATOM 1470 C C . SER A 1 180 ? 33.562 7.727 17.234 1 86.56 180 SER A C 1
ATOM 1472 O O . SER A 1 180 ? 32.344 7.805 17.094 1 86.56 180 SER A O 1
ATOM 1474 N N . TYR A 1 181 ? 34.094 6.637 17.812 1 90.69 181 TYR A N 1
ATOM 1475 C CA . TYR A 1 181 ? 33.406 5.426 18.266 1 90.69 181 TYR A CA 1
ATOM 1476 C C . TYR A 1 181 ? 32.781 4.68 17.078 1 90.69 181 TYR A C 1
ATOM 1478 O O . TYR A 1 181 ? 31.891 3.842 17.266 1 90.69 181 TYR A O 1
ATOM 1486 N N . GLN A 1 182 ? 33.062 5.043 15.867 1 88.5 182 GLN A N 1
ATOM 1487 C CA . GLN A 1 182 ? 32.406 4.496 14.672 1 88.5 182 GLN A CA 1
ATOM 1488 C C . GLN A 1 182 ? 32.562 2.979 14.617 1 88.5 182 GLN A C 1
ATOM 1490 O O . GLN A 1 182 ? 31.594 2.262 14.375 1 88.5 182 GLN A O 1
ATOM 1495 N N . ARG A 1 183 ? 33.719 2.514 14.906 1 87.31 183 ARG A N 1
ATOM 1496 C CA . ARG A 1 183 ? 33.969 1.077 14.867 1 87.31 183 ARG A CA 1
ATOM 1497 C C . ARG A 1 183 ? 33.25 0.368 16.016 1 87.31 183 ARG A C 1
ATOM 1499 O O . ARG A 1 183 ? 32.656 -0.705 15.828 1 87.31 183 ARG A O 1
ATOM 1506 N N . GLU A 1 184 ? 33.312 0.983 17.109 1 91.56 184 GLU A N 1
ATOM 1507 C CA . GLU A 1 184 ? 32.688 0.395 18.281 1 91.56 184 GLU A CA 1
ATOM 1508 C C . GLU A 1 184 ? 31.172 0.303 18.094 1 91.56 184 GLU A C 1
ATOM 1510 O O . GLU A 1 184 ? 30.547 -0.693 18.469 1 91.56 184 GLU A O 1
ATOM 1515 N N . VAL A 1 185 ? 30.594 1.355 17.578 1 91.88 185 VAL A N 1
ATOM 1516 C CA . VAL A 1 185 ? 29.141 1.382 17.359 1 91.88 185 VAL A CA 1
ATOM 1517 C C . VAL A 1 185 ? 28.75 0.258 16.406 1 91.88 185 VAL A C 1
ATOM 1519 O O . VAL A 1 185 ? 27.75 -0.426 16.625 1 91.88 185 VAL A O 1
ATOM 1522 N N . LYS A 1 186 ? 29.516 0.064 15.383 1 89 186 LYS A N 1
ATOM 1523 C CA . LYS A 1 186 ? 29.25 -1.01 14.43 1 89 186 LYS A CA 1
ATOM 1524 C C . LYS A 1 186 ? 29.266 -2.373 15.117 1 89 186 LYS A C 1
ATOM 1526 O O . LYS A 1 186 ? 28.422 -3.223 14.844 1 89 186 LYS A O 1
ATOM 1531 N N . LYS A 1 187 ? 30.188 -2.551 15.984 1 89.25 187 LYS A N 1
ATOM 1532 C CA . LYS A 1 187 ? 30.297 -3.799 16.734 1 89.25 187 LYS A CA 1
ATOM 1533 C C . LYS A 1 187 ? 29.094 -3.992 17.656 1 89.25 187 LYS A C 1
ATOM 1535 O O . LYS A 1 187 ? 28.562 -5.094 17.75 1 89.25 187 LYS A O 1
ATOM 1540 N N . LEU A 1 188 ? 28.734 -2.961 18.297 1 91.44 188 LEU A N 1
ATOM 1541 C CA . LEU A 1 188 ? 27.594 -3.021 19.219 1 91.44 188 LEU A CA 1
ATOM 1542 C C . LEU A 1 188 ? 26.312 -3.375 18.484 1 91.44 188 LEU A C 1
ATOM 1544 O O . LEU A 1 188 ? 25.5 -4.16 18.969 1 91.44 188 LEU A O 1
ATOM 1548 N N . LEU A 1 189 ? 26.141 -2.807 17.312 1 89.38 189 LEU A N 1
ATOM 1549 C CA . LEU A 1 189 ? 24.953 -3.068 16.516 1 89.38 189 LEU A CA 1
ATOM 1550 C C . LEU A 1 189 ? 24.891 -4.531 16.094 1 89.38 189 LEU A C 1
ATOM 1552 O O . LEU A 1 189 ? 23.812 -5.121 16.031 1 89.38 189 LEU A O 1
ATOM 1556 N N . ARG A 1 190 ? 25.969 -5.07 15.844 1 84.12 190 ARG A N 1
ATOM 1557 C CA . ARG A 1 190 ? 26.031 -6.484 15.5 1 84.12 190 ARG A CA 1
ATOM 1558 C C . ARG A 1 190 ? 25.609 -7.352 16.688 1 84.12 190 ARG A C 1
ATOM 1560 O O . ARG A 1 190 ? 24.875 -8.32 16.516 1 84.12 190 ARG A O 1
ATOM 1567 N N . ILE A 1 191 ? 26.109 -6.98 17.812 1 85.31 191 ILE A N 1
ATOM 1568 C CA . ILE A 1 191 ? 25.781 -7.719 19.031 1 85.31 191 ILE A CA 1
ATOM 1569 C C . ILE A 1 191 ? 24.266 -7.66 19.281 1 85.31 191 ILE A C 1
ATOM 1571 O O . ILE A 1 191 ? 23.641 -8.68 19.594 1 85.31 191 ILE A O 1
ATOM 1575 N N . ILE A 1 192 ? 23.75 -6.547 19.078 1 85.5 192 ILE A N 1
ATOM 1576 C CA . ILE A 1 192 ? 22.328 -6.344 19.328 1 85.5 192 ILE A CA 1
ATOM 1577 C C . ILE A 1 192 ? 21.516 -7.16 18.328 1 85.5 192 ILE A C 1
ATOM 1579 O O . ILE A 1 192 ? 20.5 -7.77 18.703 1 85.5 192 ILE A O 1
ATOM 1583 N N . ARG A 1 193 ? 21.906 -7.16 17.172 1 76.81 193 ARG A N 1
ATOM 1584 C CA . ARG A 1 193 ? 21.188 -7.855 16.109 1 76.81 193 ARG A CA 1
ATOM 1585 C C . ARG A 1 193 ? 21.172 -9.359 16.344 1 76.81 193 ARG A C 1
ATOM 1587 O O . ARG A 1 193 ? 20.141 -10.016 16.188 1 76.81 193 ARG A O 1
ATOM 1594 N N . PHE A 1 194 ? 22.266 -9.875 16.781 1 74.81 194 PHE A N 1
ATOM 1595 C CA . PHE A 1 194 ? 22.422 -11.328 16.828 1 74.81 194 PHE A CA 1
ATOM 1596 C C . PHE A 1 194 ? 22.047 -11.867 18.188 1 74.81 194 PHE A C 1
ATOM 1598 O O . PHE A 1 194 ? 21.703 -13.047 18.328 1 74.81 194 PHE A O 1
ATOM 1605 N N . LYS A 1 195 ? 22.062 -11.047 19.125 1 71.31 195 LYS A N 1
ATOM 1606 C CA . LYS A 1 195 ? 21.891 -11.57 20.484 1 71.31 195 LYS A CA 1
ATOM 1607 C C . LYS A 1 195 ? 20.578 -11.07 21.094 1 71.31 195 LYS A C 1
ATOM 1609 O O . LYS A 1 195 ? 20.438 -11.008 22.312 1 71.31 195 LYS A O 1
ATOM 1614 N N . SER A 1 196 ? 19.734 -10.594 20.172 1 67.5 196 SER A N 1
ATOM 1615 C CA . SER A 1 196 ? 18.5 -10.008 20.688 1 67.5 196 SER A CA 1
ATOM 1616 C C . SER A 1 196 ? 17.516 -11.094 21.109 1 67.5 196 SER A C 1
ATOM 1618 O O . SER A 1 196 ? 16.562 -10.828 21.859 1 67.5 196 SER A O 1
ATOM 1620 N N . LYS A 1 197 ? 17.766 -12.234 20.609 1 64.94 197 LYS A N 1
ATOM 1621 C CA . LYS A 1 197 ? 16.828 -13.305 20.906 1 64.94 197 LYS A CA 1
ATOM 1622 C C . LYS A 1 197 ? 17.469 -14.383 21.781 1 64.94 197 LYS A C 1
ATOM 1624 O O . LYS A 1 197 ? 18.688 -14.586 21.719 1 64.94 197 LYS A O 1
ATOM 1629 N N . GLY A 1 198 ? 16.688 -14.992 22.703 1 64.06 198 GLY A N 1
ATOM 1630 C CA . GLY A 1 198 ? 17.094 -16.188 23.422 1 64.06 198 GLY A CA 1
ATOM 1631 C C . GLY A 1 198 ? 17.859 -15.898 24.703 1 64.06 198 GLY A C 1
ATOM 1632 O O . GLY A 1 198 ? 17.594 -14.898 25.375 1 64.06 198 GLY A O 1
ATOM 1633 N N . ARG A 1 199 ? 18.781 -16.75 25.062 1 67.5 199 ARG A N 1
ATOM 1634 C CA . ARG A 1 199 ? 19.516 -16.781 26.312 1 67.5 199 ARG A CA 1
ATOM 1635 C C . ARG A 1 199 ? 20.531 -15.648 26.391 1 67.5 199 ARG A C 1
ATOM 1637 O O . ARG A 1 199 ? 20.969 -15.25 27.469 1 67.5 199 ARG A O 1
ATOM 1644 N N . LYS A 1 200 ? 20.781 -15.031 25.25 1 72.94 200 LYS A N 1
ATOM 1645 C CA . LYS A 1 200 ? 21.844 -14.031 25.219 1 72.94 200 LYS A CA 1
ATOM 1646 C C . LYS A 1 200 ? 21.266 -12.617 25.188 1 72.94 200 LYS A C 1
ATOM 1648 O O . LYS A 1 200 ? 21.953 -11.68 24.766 1 72.94 200 LYS A O 1
ATOM 1653 N N . GLN A 1 201 ? 20.094 -12.422 25.672 1 79.5 201 GLN A N 1
ATOM 1654 C CA . GLN A 1 201 ? 19.422 -11.133 25.688 1 79.5 201 GLN A CA 1
ATOM 1655 C C . GLN A 1 201 ? 20.141 -10.141 26.594 1 79.5 201 GLN A C 1
ATOM 1657 O O . GLN A 1 201 ? 20.125 -8.938 26.344 1 79.5 201 GLN A O 1
ATOM 1662 N N . GLY A 1 202 ? 20.797 -10.68 27.547 1 83.31 202 GLY A N 1
ATOM 1663 C CA . GLY A 1 202 ? 21.547 -9.82 28.453 1 83.31 202 GLY A CA 1
ATOM 1664 C C . GLY A 1 202 ? 22.656 -9.062 27.766 1 83.31 202 GLY A C 1
ATOM 1665 O O . GLY A 1 202 ? 22.891 -7.883 28.047 1 83.31 202 GLY A O 1
ATOM 1666 N N . GLU A 1 203 ? 23.344 -9.695 26.859 1 86.12 203 GLU A N 1
ATOM 1667 C CA . GLU A 1 203 ? 24.422 -9.055 26.109 1 86.12 203 GLU A CA 1
ATOM 1668 C C . GLU A 1 203 ? 23.891 -7.945 25.219 1 86.12 203 GLU A C 1
ATOM 1670 O O . GLU A 1 203 ? 24.531 -6.902 25.062 1 86.12 203 GLU A O 1
ATOM 1675 N N . ALA A 1 204 ? 22.828 -8.219 24.719 1 88.81 204 ALA A N 1
ATOM 1676 C CA . ALA A 1 204 ? 22.219 -7.203 23.875 1 88.81 204 ALA A CA 1
ATOM 1677 C C . ALA A 1 204 ? 21.844 -5.965 24.672 1 88.81 204 ALA A C 1
ATOM 1679 O O . ALA A 1 204 ? 22.047 -4.836 24.234 1 88.81 204 ALA A O 1
ATOM 1680 N N . GLN A 1 205 ? 21.391 -6.188 25.859 1 89.12 205 GLN A N 1
ATOM 1681 C CA . GLN A 1 205 ? 21 -5.074 26.719 1 89.12 205 GLN A CA 1
ATOM 1682 C C . GLN A 1 205 ? 22.219 -4.242 27.141 1 89.12 205 GLN A C 1
ATOM 1684 O O . GLN A 1 205 ? 22.141 -3.014 27.188 1 89.12 205 GLN A O 1
ATOM 1689 N N . ARG A 1 206 ? 23.25 -4.934 27.359 1 91.25 206 ARG A N 1
ATOM 1690 C CA . ARG A 1 206 ? 24.484 -4.238 27.703 1 91.25 206 ARG A CA 1
ATOM 1691 C C . ARG A 1 206 ? 25 -3.414 26.531 1 91.25 206 ARG A C 1
ATOM 1693 O O . ARG A 1 206 ? 25.516 -2.309 26.719 1 91.25 206 ARG A O 1
ATOM 1700 N N . ALA A 1 207 ? 24.859 -3.988 25.438 1 92.75 207 ALA A N 1
ATOM 1701 C CA . ALA A 1 207 ? 25.297 -3.281 24.234 1 92.75 207 ALA A CA 1
ATOM 1702 C C . ALA A 1 207 ? 24.469 -2.02 24.016 1 92.75 207 ALA A C 1
ATOM 1704 O O . ALA A 1 207 ? 25 -0.984 23.594 1 92.75 207 ALA A O 1
ATOM 1705 N N . VAL A 1 208 ? 23.219 -2.086 24.312 1 92 208 VAL A N 1
ATOM 1706 C CA . VAL A 1 208 ? 22.359 -0.924 24.156 1 92 208 VAL A CA 1
ATOM 1707 C C . VAL A 1 208 ? 22.75 0.146 25.172 1 92 208 VAL A C 1
ATOM 1709 O O . VAL A 1 208 ? 22.766 1.337 24.859 1 92 208 VAL A O 1
ATOM 1712 N N . ARG A 1 209 ? 23.062 -0.264 26.328 1 92.88 209 ARG A N 1
ATOM 1713 C CA . ARG A 1 209 ? 23.5 0.67 27.359 1 92.88 209 ARG A CA 1
ATOM 1714 C C . ARG A 1 209 ? 24.797 1.376 26.969 1 92.88 209 ARG A C 1
ATOM 1716 O O . ARG A 1 209 ? 24.938 2.58 27.188 1 92.88 209 ARG A O 1
ATOM 1723 N N . ARG A 1 210 ? 25.625 0.567 26.391 1 94.69 210 ARG A N 1
ATOM 1724 C CA . ARG A 1 210 ? 26.875 1.155 25.922 1 94.69 210 ARG A CA 1
ATOM 1725 C C . ARG A 1 210 ? 26.625 2.164 24.812 1 94.69 210 A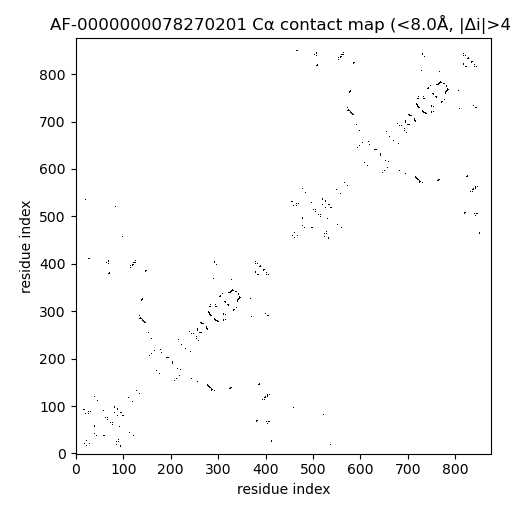RG A C 1
ATOM 1727 O O . ARG A 1 210 ? 27.266 3.221 24.766 1 94.69 210 ARG A O 1
ATOM 1734 N N . LEU A 1 211 ? 25.797 1.82 23.984 1 94.62 211 LEU A N 1
ATOM 1735 C CA . LEU A 1 211 ? 25.438 2.727 22.891 1 94.62 211 LEU A CA 1
ATOM 1736 C C . LEU A 1 211 ? 24.859 4.031 23.438 1 94.62 211 LEU A C 1
ATOM 1738 O O . LEU A 1 211 ? 25.156 5.109 22.922 1 94.62 211 LEU A O 1
ATOM 1742 N N . ARG A 1 212 ? 24.078 3.938 24.422 1 95.25 212 ARG A N 1
ATOM 1743 C CA . ARG A 1 212 ? 23.5 5.102 25.078 1 95.25 212 ARG A CA 1
ATOM 1744 C C . ARG A 1 212 ? 24.594 5.988 25.688 1 95.25 212 ARG A C 1
ATOM 1746 O O . ARG A 1 212 ? 24.516 7.215 25.594 1 95.25 212 ARG A O 1
ATOM 1753 N N . THR A 1 213 ? 25.531 5.34 26.266 1 95.38 213 THR A N 1
ATOM 1754 C CA . THR A 1 213 ? 26.656 6.062 26.859 1 95.38 213 THR A CA 1
ATOM 1755 C C . THR A 1 213 ? 27.438 6.801 25.781 1 95.38 213 THR A C 1
ATOM 1757 O O . THR A 1 213 ? 27.812 7.961 25.969 1 95.38 213 THR A O 1
ATOM 1760 N N . ILE A 1 214 ? 27.672 6.133 24.719 1 95.94 214 ILE A N 1
ATOM 1761 C CA . ILE A 1 214 ? 28.422 6.727 23.625 1 95.94 214 ILE A CA 1
ATOM 1762 C C . ILE A 1 214 ? 27.672 7.949 23.094 1 95.94 214 ILE A C 1
ATOM 1764 O O . ILE A 1 214 ? 28.281 9 22.859 1 95.94 214 ILE A O 1
ATOM 1768 N N . ALA A 1 215 ? 26.422 7.805 22.891 1 96.25 215 ALA A N 1
ATOM 1769 C CA . ALA A 1 215 ? 25.609 8.922 22.422 1 96.25 215 ALA A CA 1
ATOM 1770 C C . ALA A 1 215 ? 25.703 10.109 23.391 1 96.25 215 ALA A C 1
ATOM 1772 O O . ALA A 1 215 ? 25.844 11.25 22.953 1 96.25 215 ALA A O 1
ATOM 1773 N N . GLY A 1 216 ? 25.641 9.82 24.625 1 95.56 216 GLY A N 1
ATOM 1774 C CA . GLY A 1 216 ? 25.75 10.867 25.641 1 95.56 216 GLY A CA 1
ATOM 1775 C C . GLY A 1 216 ? 27.078 11.594 25.609 1 95.56 216 GLY A C 1
ATOM 1776 O O . GLY A 1 216 ? 27.125 12.82 25.719 1 95.56 216 GLY A O 1
ATOM 1777 N N . VAL A 1 217 ? 28.094 10.812 25.453 1 95.62 217 VAL A N 1
ATOM 1778 C CA . VAL A 1 217 ? 29.438 11.383 25.406 1 95.62 217 VAL A CA 1
ATOM 1779 C C . VAL A 1 217 ? 29.578 12.305 24.188 1 95.62 217 VAL A C 1
ATOM 1781 O O . VAL A 1 217 ? 30.125 13.398 24.297 1 95.62 217 VAL A O 1
ATOM 1784 N N . LEU A 1 218 ? 29.109 11.859 23.141 1 95.75 218 LEU A N 1
ATOM 1785 C CA . LEU A 1 218 ? 29.219 12.648 21.906 1 95.75 218 LEU A CA 1
ATOM 1786 C C . LEU A 1 218 ? 28.406 13.938 22.016 1 95.75 218 LEU A C 1
ATOM 1788 O O . LEU A 1 218 ? 28.859 14.992 21.562 1 95.75 218 LEU A O 1
ATOM 1792 N N . ILE A 1 219 ? 27.219 13.875 22.594 1 95.5 219 ILE A N 1
ATOM 1793 C CA . ILE A 1 219 ? 26.391 15.055 22.781 1 95.5 219 ILE A CA 1
ATOM 1794 C C . ILE A 1 219 ? 27.125 16.078 23.656 1 95.5 219 ILE A C 1
ATOM 1796 O O . ILE A 1 219 ? 27.156 17.266 23.328 1 95.5 219 ILE A O 1
ATOM 1800 N N . ARG A 1 220 ? 27.703 15.562 24.703 1 94 220 ARG A N 1
ATOM 1801 C CA . ARG A 1 220 ? 28.438 16.438 25.594 1 94 220 ARG A CA 1
ATOM 1802 C C . ARG A 1 220 ? 29.656 17.031 24.906 1 94 220 ARG A C 1
ATOM 1804 O O . ARG A 1 220 ? 29.984 18.203 25.094 1 94 220 ARG A O 1
ATOM 1811 N N . ASP A 1 221 ? 30.312 16.172 24.172 1 94 221 ASP A N 1
ATOM 1812 C CA . ASP A 1 221 ? 31.484 16.656 23.422 1 94 221 ASP A CA 1
ATOM 1813 C C . ASP A 1 221 ? 31.094 17.766 22.453 1 94 221 ASP A C 1
ATOM 1815 O O . ASP A 1 221 ? 31.828 18.75 22.312 1 94 221 ASP A O 1
ATOM 1819 N N . MET A 1 222 ? 30.016 17.625 21.812 1 94.12 222 MET A N 1
ATOM 1820 C CA . MET A 1 222 ? 29.547 18.625 20.875 1 94.12 222 MET A CA 1
ATOM 1821 C C . MET A 1 222 ? 29.188 19.922 21.594 1 94.12 222 MET A C 1
ATOM 1823 O O . MET A 1 222 ? 29.547 21.016 21.141 1 94.12 222 MET A O 1
ATOM 1827 N N . ARG A 1 223 ? 28.562 19.828 22.719 1 93.56 223 ARG A N 1
ATOM 1828 C CA . ARG A 1 223 ? 28.156 21 23.484 1 93.56 223 ARG A CA 1
ATOM 1829 C C . ARG A 1 223 ? 29.375 21.781 23.953 1 93.56 223 ARG A C 1
ATOM 1831 O O . ARG A 1 223 ? 29.344 23 24.062 1 93.56 223 ARG A O 1
ATOM 1838 N N . ARG A 1 224 ? 30.453 21.094 24.156 1 92.25 224 ARG A N 1
ATOM 1839 C CA . ARG A 1 224 ? 31.656 21.703 24.703 1 92.25 224 ARG A CA 1
ATOM 1840 C C . ARG A 1 224 ? 32.5 22.328 23.594 1 92.25 224 ARG A C 1
ATOM 1842 O O . ARG A 1 224 ? 33.094 23.375 23.781 1 92.25 224 ARG A O 1
ATOM 1849 N N . LYS A 1 225 ? 32.5 21.719 22.438 1 93.38 225 LYS A N 1
ATOM 1850 C CA . LYS A 1 225 ? 33.469 22.078 21.422 1 93.38 225 LYS A CA 1
ATOM 1851 C C . LYS A 1 225 ? 32.875 23 20.375 1 93.38 225 LYS A C 1
ATOM 1853 O O . LYS A 1 225 ? 33.594 23.672 19.641 1 93.38 225 LYS A O 1
ATOM 1858 N N . LEU A 1 226 ? 31.578 23.031 20.266 1 93.38 226 LEU A N 1
ATOM 1859 C CA . LEU A 1 226 ? 30.953 23.875 19.25 1 93.38 226 LEU A CA 1
ATOM 1860 C C . LEU A 1 226 ? 31.109 25.344 19.609 1 93.38 226 LEU A C 1
ATOM 1862 O O . LEU A 1 226 ? 31.078 25.719 20.797 1 93.38 226 LEU A O 1
ATOM 1866 N N . SER A 1 227 ? 31.312 26.188 18.641 1 93 227 SER A N 1
ATOM 1867 C CA . SER A 1 227 ? 31.344 27.625 18.844 1 93 227 SER A CA 1
ATOM 1868 C C . SER A 1 227 ? 30 28.141 19.344 1 93 227 SER A C 1
ATOM 1870 O O . SER A 1 227 ? 28.969 27.469 19.172 1 93 227 SER A O 1
ATOM 1872 N N . PRO A 1 228 ? 30 29.234 20.016 1 92.88 228 PRO A N 1
ATOM 1873 C CA . PRO A 1 228 ? 28.734 29.781 20.516 1 92.88 228 PRO A CA 1
ATOM 1874 C C . PRO A 1 228 ? 27.703 29.969 19.406 1 92.88 228 PRO A C 1
ATOM 1876 O O . PRO A 1 228 ? 26.5 29.75 19.625 1 92.88 228 PRO A O 1
ATOM 1879 N N . GLU A 1 229 ? 28.172 30.375 18.219 1 92.94 229 GLU A N 1
ATOM 1880 C CA . GLU A 1 229 ? 27.25 30.547 17.094 1 92.94 229 GLU A CA 1
ATOM 1881 C C . GLU A 1 229 ? 26.672 29.219 16.625 1 92.94 229 GLU A C 1
ATOM 1883 O O . GLU A 1 229 ? 25.469 29.109 16.391 1 92.94 229 GLU A O 1
ATOM 1888 N N . ALA A 1 230 ? 27.531 28.25 16.531 1 93.44 230 ALA A N 1
ATOM 1889 C CA . ALA A 1 230 ? 27.109 26.906 16.094 1 93.44 230 ALA A CA 1
ATOM 1890 C C . ALA A 1 230 ? 26.203 26.266 17.141 1 93.44 230 ALA A C 1
ATOM 1892 O O . ALA A 1 230 ? 25.266 25.531 16.797 1 93.44 230 ALA A O 1
ATOM 1893 N N . LEU A 1 231 ? 26.531 26.469 18.391 1 93.31 231 LEU A N 1
ATOM 1894 C CA . LEU A 1 231 ? 25.719 25.922 19.469 1 93.31 231 LEU A CA 1
ATOM 1895 C C . LEU A 1 231 ? 24.297 26.453 19.406 1 93.31 231 LEU A C 1
ATOM 1897 O O . LEU A 1 231 ? 23.344 25.719 19.688 1 93.31 231 LEU A O 1
ATOM 1901 N N . GLU A 1 232 ? 24.172 27.703 19.047 1 92.88 232 GLU A N 1
ATOM 1902 C CA . GLU A 1 232 ? 22.828 28.281 18.938 1 92.88 232 GLU A CA 1
ATOM 1903 C C . GLU A 1 232 ? 22.062 27.672 17.766 1 92.88 232 GLU A C 1
ATOM 1905 O O . GLU A 1 232 ? 20.859 27.453 17.875 1 92.88 232 GLU A O 1
ATOM 1910 N N . ILE A 1 233 ? 22.734 27.438 16.703 1 92.88 233 ILE A N 1
ATOM 1911 C CA . ILE A 1 233 ? 22.125 26.875 15.508 1 92.88 233 ILE A CA 1
ATOM 1912 C C . ILE A 1 233 ? 21.641 25.453 15.797 1 92.88 233 ILE A C 1
ATOM 1914 O O . ILE A 1 233 ? 20.547 25.062 15.375 1 92.88 233 ILE A O 1
ATOM 1918 N N . HIS A 1 234 ? 22.453 24.672 16.516 1 95.06 234 HIS A N 1
ATOM 1919 C CA . HIS A 1 234 ? 22.172 23.25 16.719 1 95.06 234 HIS A CA 1
ATOM 1920 C C . HIS A 1 234 ? 21.547 23 18.094 1 95.06 234 HIS A C 1
ATOM 1922 O O . HIS A 1 234 ? 21.422 21.859 18.516 1 95.06 234 HIS A O 1
ATOM 1928 N N . ARG A 1 235 ? 21.188 23.984 18.781 1 93.75 235 ARG A N 1
ATOM 1929 C CA . ARG A 1 235 ? 20.703 23.875 20.156 1 93.75 235 ARG A CA 1
ATOM 1930 C C . ARG A 1 235 ? 19.453 22.984 20.219 1 93.75 235 ARG A C 1
ATOM 1932 O O . ARG A 1 235 ? 19.375 22.078 21.062 1 93.75 235 ARG A O 1
ATOM 1939 N N . GLN A 1 236 ? 18.531 23.25 19.359 1 93 236 GLN A N 1
ATOM 1940 C CA . GLN A 1 236 ? 17.297 22.484 19.375 1 93 236 GLN A CA 1
ATOM 1941 C C . GLN A 1 236 ? 17.562 21 19.109 1 93 236 GLN A C 1
ATOM 1943 O O . GLN A 1 236 ? 16.969 20.141 19.766 1 93 236 GLN A O 1
ATOM 1948 N N . SER A 1 237 ? 18.453 20.734 18.188 1 94.56 237 SER A N 1
ATOM 1949 C CA . SER A 1 237 ? 18.797 19.359 17.844 1 94.56 237 SER A CA 1
ATOM 1950 C C . SER A 1 237 ? 19.5 18.656 19.016 1 94.56 237 SER A C 1
ATOM 1952 O O . SER A 1 237 ? 19.156 17.516 19.344 1 94.56 237 SER A O 1
ATOM 1954 N N . LEU A 1 238 ? 20.422 19.344 19.594 1 95.31 238 LEU A N 1
ATOM 1955 C CA . LEU A 1 238 ? 21.172 18.75 20.688 1 95.31 238 LEU A CA 1
ATOM 1956 C C . LEU A 1 238 ? 20.281 18.5 21.891 1 95.31 238 LEU A C 1
ATOM 1958 O O . LEU A 1 238 ? 20.438 17.5 22.594 1 95.31 238 LEU A O 1
ATOM 1962 N N . ASP A 1 239 ? 19.391 19.406 22.109 1 94.94 239 ASP A N 1
ATOM 1963 C CA . ASP A 1 239 ? 18.453 19.219 23.203 1 94.94 239 ASP A CA 1
ATOM 1964 C C . ASP A 1 239 ? 17.562 18 22.953 1 94.94 239 ASP A C 1
ATOM 1966 O O . ASP A 1 239 ? 17.297 17.234 23.891 1 94.94 239 ASP A O 1
ATOM 1970 N N . LEU A 1 240 ? 17.125 17.859 21.734 1 95.19 240 LEU A N 1
ATOM 1971 C CA . LEU A 1 240 ? 16.328 16.688 21.359 1 95.19 240 LEU A CA 1
ATOM 1972 C C . LEU A 1 240 ? 17.109 15.398 21.547 1 95.19 240 LEU A C 1
ATOM 1974 O O . LEU A 1 240 ? 16.578 14.414 22.062 1 95.19 240 LEU A O 1
ATOM 1978 N N . TYR A 1 241 ? 18.375 15.422 21.156 1 96.38 241 TYR A N 1
ATOM 1979 C CA . TYR A 1 241 ? 19.219 14.242 21.297 1 96.38 241 TYR A CA 1
ATOM 1980 C C . TYR A 1 241 ? 19.391 13.867 22.766 1 96.38 241 TYR A C 1
ATOM 1982 O O . TYR A 1 241 ? 19.328 12.688 23.125 1 96.38 241 TYR A O 1
ATOM 1990 N N . ASP A 1 242 ? 19.594 14.859 23.531 1 95.06 242 ASP A N 1
ATOM 1991 C CA . ASP A 1 242 ? 19.766 14.641 24.969 1 95.06 242 ASP A CA 1
ATOM 1992 C C . ASP A 1 242 ? 18.516 14.023 25.578 1 95.06 242 ASP A C 1
ATOM 1994 O O . ASP A 1 242 ? 18.609 13.109 26.406 1 95.06 242 ASP A O 1
ATOM 1998 N N . ARG A 1 243 ? 17.406 14.547 25.234 1 93.69 243 ARG A N 1
ATOM 1999 C CA . ARG A 1 243 ? 16.141 14.016 25.734 1 93.69 243 ARG A CA 1
ATOM 2000 C C . ARG A 1 243 ? 15.961 12.555 25.344 1 93.69 243 ARG A C 1
ATOM 2002 O O . ARG A 1 243 ? 15.539 11.734 26.156 1 93.69 243 ARG A O 1
ATOM 2009 N N . VAL A 1 244 ? 16.266 12.227 24.109 1 94.31 244 VAL A N 1
ATOM 2010 C CA . VAL A 1 244 ? 16.094 10.875 23.594 1 94.31 244 VAL A CA 1
ATOM 2011 C C . VAL A 1 244 ? 17.078 9.93 24.281 1 94.31 244 VAL A C 1
ATOM 2013 O O . VAL A 1 244 ? 16.734 8.797 24.609 1 94.31 244 VAL A O 1
ATOM 2016 N N . GLN A 1 245 ? 18.219 10.414 24.438 1 94.19 245 GLN A N 1
ATOM 2017 C CA . GLN A 1 245 ? 19.25 9.609 25.094 1 94.19 245 GLN A CA 1
ATOM 2018 C C . GLN A 1 245 ? 18.859 9.273 26.531 1 94.19 245 GLN A C 1
ATOM 2020 O O . GLN A 1 245 ? 19.141 8.172 27.016 1 94.19 245 GLN A O 1
ATOM 2025 N N . ARG A 1 246 ? 18.203 10.141 27.188 1 92.44 246 ARG A N 1
ATOM 2026 C CA . ARG A 1 246 ? 17.906 9.984 28.609 1 92.44 246 ARG A CA 1
ATOM 2027 C C . ARG A 1 246 ? 16.562 9.281 28.812 1 92.44 246 ARG A C 1
ATOM 2029 O O . ARG A 1 246 ? 16.281 8.797 29.906 1 92.44 246 ARG A O 1
ATOM 2036 N N . GLN A 1 247 ? 15.828 9.188 27.812 1 92.31 247 GLN A N 1
ATOM 2037 C CA . GLN A 1 247 ? 14.477 8.672 27.984 1 92.31 247 GLN A CA 1
ATOM 2038 C C . GLN A 1 247 ? 14.492 7.18 28.312 1 92.31 247 GLN A C 1
ATOM 2040 O O . GLN A 1 247 ? 15.398 6.461 27.891 1 92.31 247 GLN A O 1
ATOM 2045 N N . GLN A 1 248 ? 13.484 6.805 29.062 1 86.75 248 GLN A N 1
ATOM 2046 C CA . GLN A 1 248 ? 13.305 5.402 29.422 1 86.75 248 GLN A CA 1
ATOM 2047 C C . GLN A 1 248 ? 12.031 4.836 28.812 1 86.75 248 GLN A C 1
ATOM 2049 O O . GLN A 1 248 ? 11.188 5.586 28.328 1 86.75 248 GLN A O 1
ATOM 2054 N N . ARG A 1 249 ? 11.883 3.539 28.859 1 79.38 249 ARG A N 1
ATOM 2055 C CA . ARG A 1 249 ? 10.789 2.83 28.203 1 79.38 249 ARG A CA 1
ATOM 2056 C C . ARG A 1 249 ? 9.438 3.254 28.781 1 79.38 249 ARG A C 1
ATOM 2058 O O . ARG A 1 249 ? 8.453 3.371 28.062 1 79.38 249 ARG A O 1
ATOM 2065 N N . SER A 1 250 ? 9.398 3.582 30.031 1 82 250 SER A N 1
ATOM 2066 C CA . SER A 1 250 ? 8.117 3.814 30.703 1 82 250 SER A CA 1
ATOM 2067 C C . SER A 1 250 ? 7.812 5.305 30.812 1 82 250 SER A C 1
ATOM 2069 O O . SER A 1 250 ? 6.797 5.695 31.391 1 82 250 SER A O 1
ATOM 2071 N N . ASP A 1 251 ? 8.727 6.078 30.156 1 84.06 251 ASP A N 1
ATOM 2072 C CA . ASP A 1 251 ? 8.531 7.523 30.25 1 84.06 251 ASP A CA 1
ATOM 2073 C C . ASP A 1 251 ? 7.316 7.969 29.438 1 84.06 251 ASP A C 1
ATOM 2075 O O . ASP A 1 251 ? 6.941 7.309 28.469 1 84.06 251 ASP A O 1
ATOM 2079 N N . THR A 1 252 ? 6.652 9.016 29.969 1 83.25 252 THR A N 1
ATOM 2080 C CA . THR A 1 252 ? 5.578 9.656 29.219 1 83.25 252 THR A CA 1
ATOM 2081 C C . THR A 1 252 ? 6.137 10.656 28.203 1 83.25 252 THR A C 1
ATOM 2083 O O . THR A 1 252 ? 7.156 11.297 28.469 1 83.25 252 THR A O 1
ATOM 2086 N N . GLY A 1 253 ? 5.508 10.758 27.109 1 83.06 253 GLY A N 1
ATOM 2087 C CA . GLY A 1 253 ? 5.938 11.719 26.109 1 83.06 253 GLY A CA 1
ATOM 2088 C C . GLY A 1 253 ? 7.227 11.32 25.406 1 83.06 253 GLY A C 1
ATOM 2089 O O . GLY A 1 253 ? 8.086 12.164 25.156 1 83.06 253 GLY A O 1
ATOM 2090 N N . LYS A 1 254 ? 7.398 10.172 25.188 1 88.56 254 LYS A N 1
ATOM 2091 C CA . LYS A 1 254 ? 8.609 9.641 24.562 1 88.56 254 LYS A CA 1
ATOM 2092 C C . LYS A 1 254 ? 8.719 10.086 23.109 1 88.56 254 LYS A C 1
ATOM 2094 O O . LYS A 1 254 ? 7.699 10.266 22.422 1 88.56 254 LYS A O 1
ATOM 2099 N N . ILE A 1 255 ? 9.961 10.266 22.781 1 92 255 ILE A N 1
ATOM 2100 C CA . ILE A 1 255 ? 10.25 10.602 21.391 1 92 255 ILE A CA 1
ATOM 2101 C C . ILE A 1 255 ? 10.523 9.336 20.594 1 92 255 ILE A C 1
ATOM 2103 O O . ILE A 1 255 ? 11.383 8.531 20.969 1 92 255 ILE A O 1
ATOM 2107 N N . TYR A 1 256 ? 9.82 9.164 19.531 1 91.56 256 TYR A N 1
ATOM 2108 C CA . TYR A 1 256 ? 9.914 7.922 18.781 1 91.56 256 TYR A CA 1
ATOM 2109 C C . TYR A 1 256 ? 10.656 8.133 17.469 1 91.56 256 TYR A C 1
ATOM 2111 O O . TYR A 1 256 ? 11.023 7.168 16.797 1 91.56 256 TYR A O 1
ATOM 2119 N N . SER A 1 257 ? 10.875 9.391 17.109 1 92.5 257 SER A N 1
ATOM 2120 C CA . SER A 1 257 ? 11.586 9.734 15.891 1 92.5 257 SER A CA 1
ATOM 2121 C C . SER A 1 257 ? 12.297 11.078 16.031 1 92.5 257 SER A C 1
ATOM 2123 O O . SER A 1 257 ? 11.75 12.016 16.609 1 92.5 257 SER A O 1
ATOM 2125 N N . LEU A 1 258 ? 13.445 11.133 15.422 1 92.5 258 LEU A N 1
ATOM 2126 C CA . LEU A 1 258 ? 14.219 12.367 15.531 1 92.5 258 LEU A CA 1
ATOM 2127 C C . LEU A 1 258 ? 13.703 13.414 14.547 1 92.5 258 LEU A C 1
ATOM 2129 O O . LEU A 1 258 ? 13.734 14.617 14.836 1 92.5 258 LEU A O 1
ATOM 2133 N N . HIS A 1 259 ? 13.281 12.961 13.398 1 90.62 259 HIS A N 1
ATOM 2134 C CA . HIS A 1 259 ? 12.852 13.93 12.391 1 90.62 259 HIS A CA 1
ATOM 2135 C C . HIS A 1 259 ? 11.375 14.273 12.57 1 90.62 259 HIS A C 1
ATOM 2137 O O . HIS A 1 259 ? 10.898 15.281 12.039 1 90.62 259 HIS A O 1
ATOM 2143 N N . GLU A 1 260 ? 10.641 13.445 13.258 1 92.81 260 GLU A N 1
ATOM 2144 C CA . GLU A 1 260 ? 9.25 13.695 13.625 1 92.81 260 GLU A CA 1
ATOM 2145 C C . GLU A 1 260 ? 9.039 13.516 15.125 1 92.81 260 GLU A C 1
ATOM 2147 O O . GLU A 1 260 ? 8.414 12.539 15.555 1 92.81 260 GLU A O 1
ATOM 2152 N N . PRO A 1 261 ? 9.406 14.438 15.852 1 90.88 261 PRO A N 1
ATOM 2153 C CA . PRO A 1 261 ? 9.391 14.273 17.312 1 90.88 261 PRO A CA 1
ATOM 2154 C C . PRO A 1 261 ? 7.977 14.258 17.875 1 90.88 261 PRO A C 1
ATOM 2156 O O . PRO A 1 261 ? 7.77 13.805 19.016 1 90.88 261 PRO A O 1
ATOM 2159 N N . ASP A 1 262 ? 7.027 14.68 17.156 1 90.25 262 ASP A N 1
ATOM 2160 C CA . ASP A 1 262 ? 5.676 14.812 17.688 1 90.25 262 ASP A CA 1
ATOM 2161 C C . ASP A 1 262 ? 4.871 13.531 17.484 1 90.25 262 ASP A C 1
ATOM 2163 O O . ASP A 1 262 ? 3.693 13.469 17.844 1 90.25 262 ASP A O 1
ATOM 2167 N N . VAL A 1 263 ? 5.5 12.516 16.938 1 92 263 VAL A N 1
ATOM 2168 C CA . VAL A 1 263 ? 4.824 11.25 16.688 1 92 263 VAL A CA 1
ATOM 2169 C C . VAL A 1 263 ? 4.449 10.586 18 1 92 263 VAL A C 1
ATOM 2171 O O . VAL A 1 263 ? 5.254 10.555 18.938 1 92 263 VAL A O 1
ATOM 2174 N N . SER A 1 264 ? 3.223 10.164 18.109 1 90.88 264 SER A N 1
ATOM 2175 C CA . SER A 1 264 ? 2.744 9.469 19.297 1 90.88 264 SER A CA 1
ATOM 2176 C C . SER A 1 264 ? 2.604 7.973 19.047 1 90.88 264 SER A C 1
ATOM 2178 O O . SER A 1 264 ? 2.461 7.535 17.906 1 90.88 264 SER A O 1
ATOM 2180 N N . CYS A 1 265 ? 2.727 7.234 20.094 1 89.62 265 CYS A N 1
ATOM 2181 C CA . CYS A 1 265 ? 2.434 5.805 20.094 1 89.62 265 CYS A CA 1
ATOM 2182 C C . CYS A 1 265 ? 0.984 5.543 20.469 1 89.62 265 CYS A C 1
ATOM 2184 O O . CYS A 1 265 ? 0.578 5.824 21.609 1 89.62 265 CYS A O 1
ATOM 2186 N N . ILE A 1 266 ? 0.222 5.031 19.578 1 88.88 266 ILE A N 1
ATOM 2187 C CA . ILE A 1 266 ? -1.213 4.887 19.812 1 88.88 266 ILE A CA 1
ATOM 2188 C C . ILE A 1 266 ? -1.615 3.422 19.672 1 88.88 266 ILE A C 1
ATOM 2190 O O . ILE A 1 266 ? -1.204 2.746 18.719 1 88.88 266 ILE A O 1
ATOM 2194 N N . SER A 1 267 ? -2.346 2.881 20.594 1 83.38 267 SER A N 1
ATOM 2195 C CA . SER A 1 267 ? -2.861 1.516 20.547 1 83.38 267 SER A CA 1
ATOM 2196 C C . SER A 1 267 ? -4.367 1.503 20.297 1 83.38 267 SER A C 1
ATOM 2198 O O . SER A 1 267 ? -5.145 1.987 21.125 1 83.38 267 SER A O 1
ATOM 2200 N N . LYS A 1 268 ? -4.773 1.036 19.141 1 75.75 268 LYS A N 1
ATOM 2201 C CA . LYS A 1 268 ? -6.195 0.956 18.828 1 75.75 268 LYS A CA 1
ATOM 2202 C C . LYS A 1 268 ? -6.699 -0.481 18.922 1 75.75 268 LYS A C 1
ATOM 2204 O O . LYS A 1 268 ? -7.766 -0.806 18.391 1 75.75 268 LYS A O 1
ATOM 2209 N N . GLY A 1 269 ? -5.977 -1.393 19.578 1 67.38 269 GLY A N 1
ATOM 2210 C CA . GLY A 1 269 ? -6.422 -2.742 19.891 1 67.38 269 GLY A CA 1
ATOM 2211 C C . GLY A 1 269 ? -6.516 -3.633 18.672 1 67.38 269 GLY A C 1
ATOM 2212 O O . GLY A 1 269 ? -7.316 -4.566 18.625 1 67.38 269 GLY A O 1
ATOM 2213 N N . LYS A 1 270 ? -5.859 -3.316 17.672 1 67.75 270 LYS A N 1
ATOM 2214 C CA . LYS A 1 270 ? -5.855 -4.156 16.484 1 67.75 270 LYS A CA 1
ATOM 2215 C C . LYS A 1 270 ? -5.078 -5.449 16.719 1 67.75 270 LYS A C 1
ATOM 2217 O O . LYS A 1 270 ? -4.051 -5.441 17.406 1 67.75 270 LYS A O 1
ATOM 2222 N N . ALA A 1 271 ? -5.652 -6.582 16.297 1 67.19 271 ALA A N 1
ATOM 2223 C CA . ALA A 1 271 ? -5.047 -7.891 16.516 1 67.19 271 ALA A CA 1
ATOM 2224 C C . ALA A 1 271 ? -3.668 -7.977 15.875 1 67.19 271 ALA A C 1
ATOM 2226 O O . ALA A 1 271 ? -2.742 -8.555 16.453 1 67.19 271 ALA A O 1
ATOM 2227 N N . HIS A 1 272 ? -3.494 -7.426 14.68 1 66.19 272 HIS A N 1
ATOM 2228 C CA . HIS A 1 272 ? -2.273 -7.641 13.914 1 66.19 272 HIS A CA 1
ATOM 2229 C C . HIS A 1 272 ? -1.229 -6.574 14.219 1 66.19 272 HIS A C 1
ATOM 2231 O O . HIS A 1 272 ? -0.053 -6.734 13.891 1 66.19 272 HIS A O 1
ATOM 2237 N N . LYS A 1 273 ? -1.698 -5.449 14.773 1 70.5 273 LYS A N 1
ATOM 2238 C CA . LYS A 1 273 ? -0.804 -4.328 15.055 1 70.5 273 LYS A CA 1
ATOM 2239 C C . LYS A 1 273 ? -1.092 -3.723 16.422 1 70.5 273 LYS A C 1
ATOM 2241 O O . LYS A 1 273 ? -2.021 -2.926 16.578 1 70.5 273 LYS A O 1
ATOM 2246 N N . LYS A 1 274 ? -0.285 -3.984 17.297 1 76.31 274 LYS A N 1
ATOM 2247 C CA . LYS A 1 274 ? -0.506 -3.551 18.672 1 76.31 274 LYS A CA 1
ATOM 2248 C C . LYS A 1 274 ? -0.375 -2.035 18.797 1 76.31 274 LYS A C 1
ATOM 2250 O O . LYS A 1 274 ? -1.178 -1.393 19.484 1 76.31 274 LYS A O 1
ATOM 2255 N N . TYR A 1 275 ? 0.629 -1.479 18.062 1 86 275 TYR A N 1
ATOM 2256 C CA . TYR A 1 275 ? 0.891 -0.049 18.188 1 86 275 TYR A CA 1
ATOM 2257 C C . TYR A 1 275 ? 0.994 0.601 16.812 1 86 275 TYR A C 1
ATOM 2259 O O . TYR A 1 275 ? 1.524 0.003 15.875 1 86 275 TYR A O 1
ATOM 2267 N N . GLU A 1 276 ? 0.438 1.768 16.781 1 89.94 276 GLU A N 1
ATOM 2268 C CA . GLU A 1 276 ? 0.57 2.637 15.617 1 89.94 276 GLU A CA 1
ATOM 2269 C C . GLU A 1 276 ? 1.274 3.941 15.977 1 89.94 276 GLU A C 1
ATOM 2271 O O . GLU A 1 276 ? 1.042 4.504 17.047 1 89.94 276 GLU A O 1
ATOM 2276 N N . PHE A 1 277 ? 2.164 4.383 15.133 1 92.25 277 PHE A N 1
ATOM 2277 C CA . PHE A 1 277 ? 2.951 5.578 15.422 1 92.25 277 PHE A CA 1
ATOM 2278 C C . PHE A 1 277 ? 2.555 6.723 14.492 1 92.25 277 PHE A C 1
ATOM 2280 O O . PHE A 1 277 ? 2.781 6.656 13.289 1 92.25 277 PHE A O 1
ATOM 2287 N N . GLY A 1 278 ? 1.965 7.664 14.977 1 94.44 278 GLY A N 1
ATOM 2288 C CA . GLY A 1 278 ? 1.503 8.805 14.195 1 94.44 278 GLY A CA 1
ATOM 2289 C C . GLY A 1 278 ? 0.66 9.773 15 1 94.44 278 GLY A C 1
ATOM 2290 O O . GLY A 1 278 ? 0.944 10.031 16.172 1 94.44 278 GLY A O 1
ATOM 2291 N N . ALA A 1 279 ? -0.251 10.438 14.359 1 94.94 279 ALA A N 1
ATOM 2292 C CA . ALA A 1 279 ? -1.125 11.414 14.992 1 94.94 279 ALA A CA 1
ATOM 2293 C C . ALA A 1 279 ? -2.574 10.938 15 1 94.94 279 ALA A C 1
ATOM 2295 O O . ALA A 1 279 ? -3.02 10.281 14.055 1 94.94 279 ALA A O 1
ATOM 2296 N N . LYS A 1 280 ? -3.26 11.234 16.109 1 95.38 280 LYS A N 1
ATOM 2297 C CA . LYS A 1 280 ? -4.684 10.93 16.188 1 95.38 280 LYS A CA 1
ATOM 2298 C C . LYS A 1 280 ? -5.5 11.852 15.289 1 95.38 280 LYS A C 1
ATOM 2300 O O . LYS A 1 280 ? -5.227 13.055 15.211 1 95.38 280 LYS A O 1
ATOM 2305 N N . ALA A 1 281 ? -6.387 11.312 14.555 1 96.69 281 ALA A N 1
ATOM 2306 C CA . ALA A 1 281 ? -7.25 12.062 13.648 1 96.69 281 ALA A CA 1
ATOM 2307 C C . ALA A 1 281 ? -8.719 11.773 13.93 1 96.69 281 ALA A C 1
ATOM 2309 O O . ALA A 1 281 ? -9.109 10.617 14.109 1 96.69 281 ALA A O 1
ATOM 2310 N N . SER A 1 282 ? -9.508 12.766 14.047 1 97.19 282 SER A N 1
ATOM 2311 C CA . SER A 1 282 ? -10.945 12.633 14.211 1 97.19 282 SER A CA 1
ATOM 2312 C C . SER A 1 282 ? -11.68 12.898 12.898 1 97.19 282 SER A C 1
ATOM 2314 O O . SER A 1 282 ? -11.352 13.844 12.18 1 97.19 282 SER A O 1
ATOM 2316 N N . VAL A 1 283 ? -12.57 12.094 12.57 1 97.81 283 VAL A N 1
ATOM 2317 C CA . VAL A 1 283 ? -13.375 12.219 11.359 1 97.81 283 VAL A CA 1
ATOM 2318 C C . VAL A 1 283 ? -14.859 12.258 11.727 1 97.81 283 VAL A C 1
ATOM 2320 O O . VAL A 1 283 ? -15.328 11.445 12.531 1 97.81 283 VAL A O 1
ATOM 2323 N N . THR A 1 284 ? -15.555 13.188 11.211 1 98 284 THR A N 1
ATOM 2324 C CA . THR A 1 284 ? -16.984 13.328 11.43 1 98 284 THR A CA 1
ATOM 2325 C C . THR A 1 284 ? -17.75 13.164 10.117 1 98 284 THR A C 1
ATOM 2327 O O . THR A 1 284 ? -17.453 13.836 9.125 1 98 284 THR A O 1
ATOM 2330 N N . VAL A 1 285 ? -18.688 12.305 10.109 1 97.81 285 VAL A N 1
ATOM 2331 C CA . VAL A 1 285 ? -19.438 11.984 8.898 1 97.81 285 VAL A CA 1
ATOM 2332 C C . VAL A 1 285 ? -20.938 12.156 9.164 1 97.81 285 VAL A C 1
ATOM 2334 O O . VAL A 1 285 ? -21.406 11.93 10.281 1 97.81 285 VAL A O 1
ATOM 2337 N N . THR A 1 286 ? -21.641 12.617 8.164 1 96.44 286 THR A N 1
ATOM 2338 C CA . THR A 1 286 ? -23.094 12.672 8.281 1 96.44 286 THR A CA 1
ATOM 2339 C C . THR A 1 286 ? -23.688 11.266 8.406 1 96.44 286 THR A C 1
ATOM 2341 O O . THR A 1 286 ? -23.203 10.328 7.762 1 96.44 286 THR A O 1
ATOM 2344 N N . LYS A 1 287 ? -24.688 11.125 9.164 1 92.25 287 LYS A N 1
ATOM 2345 C CA . LYS A 1 287 ? -25.234 9.82 9.531 1 92.25 287 LYS A CA 1
ATOM 2346 C C . LYS A 1 287 ? -25.859 9.125 8.32 1 92.25 287 LYS A C 1
ATOM 2348 O O . LYS A 1 287 ? -25.625 7.938 8.094 1 92.25 287 LYS A O 1
ATOM 2353 N N . ILE A 1 288 ? -26.547 9.812 7.508 1 90.75 288 ILE A N 1
ATOM 2354 C CA . ILE A 1 288 ? -27.344 9.195 6.449 1 90.75 288 ILE A CA 1
ATOM 2355 C C . ILE A 1 288 ? -26.562 9.227 5.137 1 90.75 288 ILE A C 1
ATOM 2357 O O . ILE A 1 288 ? -26.344 8.188 4.516 1 90.75 288 ILE A O 1
ATOM 2361 N N . SER A 1 289 ? -26.047 10.359 4.75 1 93.31 289 SER A N 1
ATOM 2362 C CA . SER A 1 289 ? -25.438 10.547 3.434 1 93.31 289 SER A CA 1
ATOM 2363 C C . SER A 1 289 ? -24 10.07 3.422 1 93.31 289 SER A C 1
ATOM 2365 O O . SER A 1 289 ? -23.438 9.797 2.357 1 93.31 289 SER A O 1
ATOM 2367 N N . GLY A 1 290 ? -23.344 10.055 4.574 1 95 290 GLY A N 1
ATOM 2368 C CA . GLY A 1 290 ? -21.984 9.57 4.652 1 95 290 GLY A CA 1
ATOM 2369 C C . GLY A 1 290 ? -20.969 10.555 4.09 1 95 290 GLY A C 1
ATOM 2370 O O . GLY A 1 290 ? -19.984 10.148 3.453 1 95 290 GLY A O 1
ATOM 2371 N N . ILE A 1 291 ? -21.25 11.836 4.207 1 97.44 291 ILE A N 1
ATOM 2372 C CA . ILE A 1 291 ? -20.344 12.891 3.775 1 97.44 291 ILE A CA 1
ATOM 2373 C C . ILE A 1 291 ? -19.453 13.32 4.945 1 97.44 291 ILE A C 1
ATOM 2375 O O . ILE A 1 291 ? -19.938 13.5 6.062 1 97.44 291 ILE A O 1
ATOM 2379 N N . ILE A 1 292 ? -18.172 13.422 4.691 1 98.62 292 ILE A N 1
ATOM 2380 C CA . ILE A 1 292 ? -17.281 13.859 5.758 1 98.62 292 ILE A CA 1
ATOM 2381 C C . ILE A 1 292 ? -17.406 15.367 5.949 1 98.62 292 ILE A C 1
ATOM 2383 O O . ILE A 1 292 ? -17.156 16.141 5.023 1 98.62 292 ILE A O 1
ATOM 2387 N N . VAL A 1 293 ? -17.75 15.836 7.125 1 98.56 293 VAL A N 1
ATOM 2388 C CA . VAL A 1 293 ? -18.016 17.25 7.363 1 98.56 293 VAL A CA 1
ATOM 2389 C C . VAL A 1 293 ? -17.062 17.781 8.414 1 98.56 293 VAL A C 1
ATOM 2391 O O . VAL A 1 293 ? -17.062 18.984 8.711 1 98.56 293 VAL A O 1
ATOM 2394 N N . GLY A 1 294 ? -16.25 16.922 8.898 1 98 294 GLY A N 1
ATOM 2395 C CA . GLY A 1 294 ? -15.242 17.328 9.859 1 98 294 GLY A CA 1
ATOM 2396 C C . GLY A 1 294 ? -13.992 16.469 9.812 1 98 294 GLY A C 1
ATOM 2397 O O . GLY A 1 294 ? -14.078 15.258 9.555 1 98 294 GLY A O 1
ATOM 2398 N N . ALA A 1 295 ? -12.867 17.016 10.047 1 98.06 295 ALA A N 1
ATOM 2399 C CA . ALA A 1 295 ? -11.562 16.359 10.047 1 98.06 295 ALA A CA 1
ATOM 2400 C C . ALA A 1 295 ? -10.555 17.141 10.883 1 98.06 295 ALA A C 1
ATOM 2402 O O . ALA A 1 295 ? -10.109 18.219 10.492 1 98.06 295 ALA A O 1
ATOM 2403 N N . LEU A 1 296 ? -10.211 16.578 11.961 1 97.5 296 LEU A N 1
ATOM 2404 C CA . LEU A 1 296 ? -9.312 17.297 12.859 1 97.5 296 LEU A CA 1
ATOM 2405 C C . LEU A 1 296 ? -8.195 16.375 13.352 1 97.5 296 LEU A C 1
ATOM 2407 O O . LEU A 1 296 ? -8.453 15.258 13.789 1 97.5 296 LEU A O 1
ATOM 2411 N N . SER A 1 297 ? -6.992 16.859 13.18 1 96.12 297 SER A N 1
ATOM 2412 C CA . SER A 1 297 ? -5.82 16.125 13.664 1 96.12 297 SER A CA 1
ATOM 2413 C C . SER A 1 297 ? -5.406 16.609 15.047 1 96.12 297 SER A C 1
ATOM 2415 O O . SER A 1 297 ? -5.434 17.797 15.336 1 96.12 297 SER A O 1
ATOM 2417 N N . PHE A 1 298 ? -5.074 15.672 15.914 1 94.12 298 PHE A N 1
ATOM 2418 C CA . PHE A 1 298 ? -4.672 16.016 17.281 1 94.12 298 PHE A CA 1
ATOM 2419 C C . PHE A 1 298 ? -3.258 15.516 17.562 1 94.12 298 PHE A C 1
ATOM 2421 O O . PHE A 1 298 ? -2.93 14.359 17.281 1 94.12 298 PHE A O 1
ATOM 2428 N N . PRO A 1 299 ? -2.564 16.5 18.094 1 84.88 299 PRO A N 1
ATOM 2429 C CA . PRO A 1 299 ? -1.268 16.031 18.594 1 84.88 299 PRO A CA 1
ATOM 2430 C C . PRO A 1 299 ? -1.369 15.336 19.953 1 84.88 299 PRO A C 1
ATOM 2432 O O . PRO A 1 299 ? -2.363 15.508 20.672 1 84.88 299 PRO A O 1
ATOM 2435 N N . ASP A 1 300 ? -0.49 14.445 20.406 1 84.25 300 ASP A N 1
ATOM 2436 C CA . ASP A 1 300 ? -0.232 13.898 21.734 1 84.25 300 ASP A CA 1
ATOM 2437 C C . ASP A 1 300 ? -1.28 12.859 22.109 1 84.25 300 ASP A C 1
ATOM 2439 O O . ASP A 1 300 ? -1.457 12.547 23.281 1 84.25 300 ASP A O 1
ATOM 2443 N N . ASN A 1 301 ? -2.16 12.516 21.359 1 86.94 301 ASN A N 1
ATOM 2444 C CA . ASN A 1 301 ? -3.113 11.43 21.562 1 86.94 301 ASN A CA 1
ATOM 2445 C C . ASN A 1 301 ? -4.074 11.75 22.719 1 86.94 301 ASN A C 1
ATOM 2447 O O . ASN A 1 301 ? -4.191 10.969 23.656 1 86.94 301 ASN A O 1
ATOM 2451 N N . PRO A 1 302 ? -4.773 12.797 22.688 1 90.31 302 PRO A N 1
ATOM 2452 C CA . PRO A 1 302 ? -5.734 13.109 23.75 1 90.31 302 PRO A CA 1
ATOM 2453 C C . PRO A 1 302 ? -6.852 12.07 23.859 1 90.31 302 PRO A C 1
ATOM 2455 O O . PRO A 1 302 ? -7.09 11.312 22.906 1 90.31 302 PRO A O 1
ATOM 2458 N N . PHE A 1 303 ? -7.457 12.125 25.047 1 92.12 303 PHE A N 1
ATOM 2459 C CA . PHE A 1 303 ? -8.641 11.297 25.25 1 92.12 303 PHE A CA 1
ATOM 2460 C C . PHE A 1 303 ? -9.734 11.68 24.25 1 92.12 303 PHE A C 1
ATOM 2462 O O . PHE A 1 303 ? -9.992 12.867 24.016 1 92.12 303 PHE A O 1
ATOM 2469 N N . ASP A 1 304 ? -10.352 10.734 23.688 1 91.12 304 ASP A N 1
ATOM 2470 C CA . ASP A 1 304 ? -11.312 10.953 22.609 1 91.12 304 ASP A CA 1
ATOM 2471 C C . ASP A 1 304 ? -12.438 11.883 23.062 1 91.12 304 ASP A C 1
ATOM 2473 O O . ASP A 1 304 ? -12.859 12.773 22.312 1 91.12 304 ASP A O 1
ATOM 2477 N N . GLY A 1 305 ? -12.906 11.656 24.219 1 90.88 305 GLY A N 1
ATOM 2478 C CA . GLY A 1 305 ? -13.977 12.492 24.734 1 90.88 305 GLY A CA 1
ATOM 2479 C C . GLY A 1 305 ? -13.602 13.961 24.828 1 90.88 305 GLY A C 1
ATOM 2480 O O . GLY A 1 305 ? -14.453 14.836 24.625 1 90.88 305 GLY A O 1
ATOM 2481 N N . HIS A 1 306 ? -12.414 14.25 25.094 1 93.5 306 HIS A N 1
ATOM 2482 C CA . HIS A 1 306 ? -11.938 15.625 25.266 1 93.5 306 HIS A CA 1
ATOM 2483 C C . HIS A 1 306 ? -11.805 16.328 23.922 1 93.5 306 HIS A C 1
ATOM 2485 O O . HIS A 1 306 ? -11.688 17.562 23.875 1 93.5 306 HIS A O 1
ATOM 2491 N N . THR A 1 307 ? -11.812 15.602 22.891 1 94.5 307 THR A N 1
ATOM 2492 C CA . THR A 1 307 ? -11.617 16.188 21.562 1 94.5 307 THR A CA 1
ATOM 2493 C C . THR A 1 307 ? -12.938 16.672 20.984 1 94.5 307 THR A C 1
ATOM 2495 O O . THR A 1 307 ? -12.961 17.453 20.031 1 94.5 307 THR A O 1
ATOM 2498 N N . LEU A 1 308 ? -14.055 16.312 21.516 1 95.69 308 LEU A N 1
ATOM 2499 C CA . LEU A 1 308 ? -15.367 16.484 20.922 1 95.69 308 LEU A CA 1
ATOM 2500 C C . LEU A 1 308 ? -15.719 17.953 20.781 1 95.69 308 LEU A C 1
ATOM 2502 O O . LEU A 1 308 ? -16.266 18.375 19.766 1 95.69 308 LEU A O 1
ATOM 2506 N N . PRO A 1 309 ? -15.43 18.781 21.797 1 95.81 309 PRO A N 1
ATOM 2507 C CA . PRO A 1 309 ? -15.773 20.203 21.656 1 95.81 309 PRO A CA 1
ATOM 2508 C C . PRO A 1 309 ? -15.102 20.844 20.438 1 95.81 309 PRO A C 1
ATOM 2510 O O . PRO A 1 309 ? -15.766 21.547 19.672 1 95.81 309 PRO A O 1
ATOM 2513 N N . ALA A 1 310 ? -13.867 20.547 20.266 1 95.94 310 ALA A N 1
ATOM 2514 C CA . ALA A 1 310 ? -13.133 21.094 19.141 1 95.94 310 ALA A CA 1
ATOM 2515 C C . ALA A 1 310 ? -13.672 20.547 17.812 1 95.94 310 ALA A C 1
ATOM 2517 O O . ALA A 1 310 ? -13.789 21.281 16.828 1 95.94 310 ALA A O 1
ATOM 2518 N N . VAL A 1 311 ? -14.016 19.297 17.828 1 97.25 311 VAL A N 1
ATOM 2519 C CA . VAL A 1 311 ? -14.523 18.625 16.625 1 97.25 311 VAL A CA 1
ATOM 2520 C C . VAL A 1 311 ? -15.859 19.25 16.219 1 97.25 311 VAL A C 1
ATOM 2522 O O . VAL A 1 311 ? -16.047 19.578 15.047 1 97.25 311 VAL A O 1
ATOM 2525 N N . LEU A 1 312 ? -16.719 19.469 17.172 1 96.88 312 LEU A N 1
ATOM 2526 C CA . LEU A 1 312 ? -18.047 20 16.891 1 96.88 312 LEU A CA 1
ATOM 2527 C C . LEU A 1 312 ? -17.953 21.469 16.469 1 96.88 312 LEU A C 1
ATOM 2529 O O . LEU A 1 312 ? -18.719 21.922 15.617 1 96.88 312 LEU A O 1
ATOM 2533 N N . SER A 1 313 ? -17.078 22.172 17.031 1 96.94 313 SER A N 1
ATOM 2534 C CA . SER A 1 313 ? -16.859 23.562 16.625 1 96.94 313 SER A CA 1
ATOM 2535 C C . SER A 1 313 ? -16.375 23.656 15.18 1 96.94 313 SER A C 1
ATOM 2537 O O . SER A 1 313 ? -16.797 24.547 14.438 1 96.94 313 SER A O 1
ATOM 2539 N N . GLN A 1 314 ? -15.516 22.766 14.828 1 97 314 GLN A N 1
ATOM 2540 C CA . GLN A 1 314 ? -15.023 22.766 13.453 1 97 314 GLN A CA 1
ATOM 2541 C C . GLN A 1 314 ? -16.156 22.438 12.477 1 97 314 GLN A C 1
ATOM 2543 O O . GLN A 1 314 ? -16.25 23.062 11.422 1 97 314 GLN A O 1
ATOM 2548 N N . VAL A 1 315 ? -16.969 21.469 12.812 1 97.5 315 VAL A N 1
ATOM 2549 C CA . VAL A 1 315 ? -18.078 21.078 11.953 1 97.5 315 VAL A CA 1
ATOM 2550 C C . VAL A 1 315 ? -19 22.281 11.742 1 97.5 315 VAL A C 1
ATOM 2552 O O . VAL A 1 315 ? -19.422 22.547 10.609 1 97.5 315 VAL A O 1
ATOM 2555 N N . GLU A 1 316 ? -19.25 22.969 12.805 1 96.5 316 GLU A N 1
ATOM 2556 C CA . GLU A 1 316 ? -20.109 24.141 12.727 1 96.5 316 GLU A CA 1
ATOM 2557 C C . GLU A 1 316 ? -19.5 25.203 11.812 1 96.5 316 GLU A C 1
ATOM 2559 O O . GLU A 1 316 ? -20.203 25.828 11.023 1 96.5 316 GLU A O 1
ATOM 2564 N N . SER A 1 317 ? -18.25 25.391 11.914 1 96.19 317 SER A N 1
ATOM 2565 C CA . SER A 1 317 ? -17.562 26.391 11.117 1 96.19 317 SER A CA 1
ATOM 2566 C C . SER A 1 317 ? -17.562 26.016 9.641 1 96.19 317 SER A C 1
ATOM 2568 O O . SER A 1 317 ? -17.656 26.891 8.773 1 96.19 317 SER A O 1
ATOM 2570 N N . ILE A 1 318 ? -17.469 24.75 9.305 1 95.38 318 ILE A N 1
ATOM 2571 C CA . ILE A 1 318 ? -17.359 24.281 7.93 1 95.38 318 ILE A CA 1
ATOM 2572 C C . ILE A 1 318 ? -18.734 24.234 7.289 1 95.38 318 ILE A C 1
ATOM 2574 O O . ILE A 1 318 ? -18.938 24.734 6.176 1 95.38 318 ILE A O 1
ATOM 2578 N N . VAL A 1 319 ? -19.688 23.672 8 1 95.19 319 VAL A N 1
ATOM 2579 C CA . VAL A 1 319 ? -21.016 23.422 7.449 1 95.19 319 VAL A CA 1
ATOM 2580 C C . VAL A 1 319 ? -21.891 24.656 7.668 1 95.19 319 VAL A C 1
ATOM 2582 O O . VAL A 1 319 ? -22.828 24.906 6.902 1 95.19 319 VAL A O 1
ATOM 2585 N N . GLY A 1 320 ? -21.656 25.453 8.633 1 92.31 320 GLY A N 1
ATOM 2586 C CA . GLY A 1 320 ? -22.453 26.609 8.977 1 92.31 320 GLY A CA 1
ATOM 2587 C C . GLY A 1 320 ? -23.609 26.281 9.906 1 92.31 320 GLY A C 1
ATOM 2588 O O . GLY A 1 320 ? -24.422 27.141 10.227 1 92.31 320 GLY A O 1
ATOM 2589 N N . LYS A 1 321 ? -23.656 25.016 10.336 1 93.06 321 LYS A N 1
ATOM 2590 C CA . LYS A 1 321 ? -24.719 24.547 11.227 1 93.06 321 LYS A CA 1
ATOM 2591 C C . LYS A 1 321 ? -24.203 23.531 12.234 1 93.06 321 LYS A C 1
ATOM 2593 O O . LYS A 1 321 ? -23.469 22.609 11.875 1 93.06 321 LYS A O 1
ATOM 2598 N N . ARG A 1 322 ? -24.625 23.75 13.477 1 94.94 322 ARG A N 1
ATOM 2599 C CA . ARG A 1 322 ? -24.219 22.812 14.523 1 94.94 322 ARG A CA 1
ATOM 2600 C C . ARG A 1 322 ? -25.125 21.594 14.547 1 94.94 322 ARG A C 1
ATOM 2602 O O . ARG A 1 322 ? -26.344 21.719 14.516 1 94.94 322 ARG A O 1
ATOM 2609 N N . PRO A 1 323 ? -24.547 20.469 14.531 1 95.88 323 PRO A N 1
ATOM 2610 C CA . PRO A 1 323 ? -25.391 19.266 14.609 1 95.88 323 PRO A CA 1
ATOM 2611 C C . PRO A 1 323 ? -26.125 19.141 15.938 1 95.88 323 PRO A C 1
ATOM 2613 O O . PRO A 1 323 ? -25.594 19.531 16.984 1 95.88 323 PRO A O 1
ATOM 2616 N N . THR A 1 324 ? -27.266 18.562 15.922 1 95.94 324 THR A N 1
ATOM 2617 C CA . THR A 1 324 ? -28.062 18.406 17.125 1 95.94 324 THR A CA 1
ATOM 2618 C C . THR A 1 324 ? -27.641 17.172 17.906 1 95.94 324 THR A C 1
ATOM 2620 O O . THR A 1 324 ? -27.766 17.125 19.125 1 95.94 324 THR A O 1
ATOM 2623 N N . MET A 1 325 ? -27.141 16.219 17.156 1 94.81 325 MET A N 1
ATOM 2624 C CA . MET A 1 325 ? -26.75 14.969 17.797 1 94.81 325 MET A CA 1
ATOM 2625 C C . MET A 1 325 ? -25.453 14.438 17.188 1 94.81 325 MET A C 1
ATOM 2627 O O . MET A 1 325 ? -25.25 14.508 15.977 1 94.81 325 MET A O 1
ATOM 2631 N N . ALA A 1 326 ? -24.609 13.984 18.078 1 94.81 326 ALA A N 1
ATOM 2632 C CA . ALA A 1 326 ? -23.375 13.32 17.672 1 94.81 326 ALA A CA 1
ATOM 2633 C C . ALA A 1 326 ? -23.297 11.906 18.234 1 94.81 326 ALA A C 1
ATOM 2635 O O . ALA A 1 326 ? -23.375 11.703 19.453 1 94.81 326 ALA A O 1
ATOM 2636 N N . ILE A 1 327 ? -23.203 10.953 17.375 1 93.5 327 ILE A N 1
ATOM 2637 C CA . ILE A 1 327 ? -23.109 9.547 17.75 1 93.5 327 ILE A CA 1
ATOM 2638 C C . ILE A 1 327 ? -21.641 9.117 17.797 1 93.5 327 ILE A C 1
ATOM 2640 O O . ILE A 1 327 ? -20.922 9.266 16.812 1 93.5 327 ILE A O 1
ATOM 2644 N N . CYS A 1 328 ? -21.203 8.609 18.922 1 92.12 328 CYS A N 1
ATOM 2645 C CA . CYS A 1 328 ? -19.812 8.219 19.125 1 92.12 328 CYS A CA 1
ATOM 2646 C C . CYS A 1 328 ? -19.719 6.832 19.75 1 92.12 328 CYS A C 1
ATOM 2648 O O . CYS A 1 328 ? -20.734 6.262 20.156 1 92.12 328 CYS A O 1
ATOM 2650 N N . ASP A 1 329 ? -18.562 6.309 19.75 1 88.38 329 ASP A N 1
ATOM 2651 C CA . ASP A 1 329 ? -18.359 5.02 20.406 1 88.38 329 ASP A CA 1
ATOM 2652 C C . ASP A 1 329 ? -18.141 5.195 21.906 1 88.38 329 ASP A C 1
ATOM 2654 O O . ASP A 1 329 ? -18.109 6.32 22.406 1 88.38 329 ASP A O 1
ATOM 2658 N N . ARG A 1 330 ? -17.953 4.137 22.609 1 84.12 330 ARG A N 1
ATOM 2659 C CA . ARG A 1 330 ? -17.828 4.164 24.062 1 84.12 330 ARG A CA 1
ATOM 2660 C C . ARG A 1 330 ? -16.547 4.848 24.5 1 84.12 330 ARG A C 1
ATOM 2662 O O . ARG A 1 330 ? -16.422 5.289 25.641 1 84.12 330 ARG A O 1
ATOM 2669 N N . GLY A 1 331 ? -15.672 4.957 23.594 1 84.31 331 GLY A N 1
ATOM 2670 C CA . GLY A 1 331 ? -14.406 5.605 23.906 1 84.31 331 GLY A CA 1
ATOM 2671 C C . GLY A 1 331 ? -14.547 7.098 24.156 1 84.31 331 GLY A C 1
ATOM 2672 O O . GLY A 1 331 ? -13.648 7.723 24.719 1 84.31 331 GLY A O 1
ATOM 2673 N N . TYR A 1 332 ? -15.656 7.578 23.797 1 91.12 332 TYR A N 1
ATOM 2674 C CA . TYR A 1 332 ? -15.898 9.008 23.969 1 91.12 332 TYR A CA 1
ATOM 2675 C C . TYR A 1 332 ? -16.641 9.281 25.281 1 91.12 332 TYR A C 1
ATOM 2677 O O . TYR A 1 332 ? -17.25 10.336 25.438 1 91.12 332 TYR A O 1
ATOM 2685 N N . ARG A 1 333 ? -16.547 8.414 26.125 1 86.69 333 ARG A N 1
ATOM 2686 C CA . ARG A 1 333 ? -17.281 8.555 27.375 1 86.69 333 ARG A CA 1
ATOM 2687 C C . ARG A 1 333 ? -16.922 9.859 28.078 1 86.69 333 ARG A C 1
ATOM 2689 O O . ARG A 1 333 ? -15.781 10.328 27.984 1 86.69 333 ARG A O 1
ATOM 2696 N N . GLY A 1 334 ? -17.938 10.414 28.781 1 85.88 334 GLY A N 1
ATOM 2697 C CA . GLY A 1 334 ? -17.75 11.664 29.5 1 85.88 334 GLY A CA 1
ATOM 2698 C C . GLY A 1 334 ? -18.953 12.578 29.438 1 85.88 334 GLY A C 1
ATOM 2699 O O . GLY A 1 334 ? -20.016 12.258 29.969 1 85.88 334 GLY A O 1
ATOM 2700 N N . LYS A 1 335 ? -18.781 13.578 28.625 1 85.75 335 LYS A N 1
ATOM 2701 C CA . LYS A 1 335 ? -19.859 14.562 28.516 1 85.75 335 LYS A CA 1
ATOM 2702 C C . LYS A 1 335 ? -21 14.047 27.656 1 85.75 335 LYS A C 1
ATOM 2704 O O . LYS A 1 335 ? -20.766 13.461 26.594 1 85.75 335 LYS A O 1
ATOM 2709 N N . ARG A 1 336 ? -22.172 14.258 28.125 1 89.31 336 ARG A N 1
ATOM 2710 C CA . ARG A 1 336 ? -23.344 13.797 27.391 1 89.31 336 ARG A CA 1
ATOM 2711 C C . ARG A 1 336 ? -23.922 14.922 26.531 1 89.31 336 ARG A C 1
ATOM 2713 O O . ARG A 1 336 ? -24.766 14.688 25.672 1 89.31 336 ARG A O 1
ATOM 2720 N N . ARG A 1 337 ? -23.422 16.094 26.859 1 93.69 337 ARG A N 1
ATOM 2721 C CA . ARG A 1 337 ? -23.875 17.25 26.078 1 93.69 337 ARG A CA 1
ATOM 2722 C C . ARG A 1 337 ? -22.766 18.281 25.938 1 93.69 337 ARG A C 1
ATOM 2724 O O . ARG A 1 337 ? -22.031 18.547 26.891 1 93.69 337 ARG A O 1
ATOM 2731 N N . ILE A 1 338 ? -22.641 18.812 24.797 1 94.19 338 ILE A N 1
ATOM 2732 C CA . ILE A 1 338 ? -21.703 19.875 24.5 1 94.19 338 ILE A CA 1
ATOM 2733 C C . ILE A 1 338 ? -22.422 21 23.75 1 94.19 338 ILE A C 1
ATOM 2735 O O . ILE A 1 338 ? -22.75 20.875 22.578 1 94.19 338 ILE A O 1
ATOM 2739 N N . GLY A 1 339 ? -22.672 22.125 24.438 1 91.62 339 GLY A N 1
ATOM 2740 C CA . GLY A 1 339 ? -23.516 23.141 23.859 1 91.62 339 GLY A CA 1
ATOM 2741 C C . GLY A 1 339 ? -24.922 22.656 23.562 1 91.62 339 GLY A C 1
ATOM 2742 O O . GLY A 1 339 ? -25.609 22.125 24.453 1 91.62 339 GLY A O 1
ATOM 2743 N N . GLU A 1 340 ? -25.312 22.703 22.281 1 92 340 GLU A N 1
ATOM 2744 C CA . GLU A 1 340 ? -26.656 22.281 21.875 1 92 340 GLU A CA 1
ATOM 2745 C C . GLU A 1 340 ? -26.641 20.859 21.328 1 92 340 GLU A C 1
ATOM 2747 O O . GLU A 1 340 ? -27.688 20.281 21.031 1 92 340 GLU A O 1
ATOM 2752 N N . THR A 1 341 ? -25.469 20.344 21.25 1 95.69 341 THR A N 1
ATOM 2753 C CA . THR A 1 341 ? -25.344 19.031 20.625 1 95.69 341 THR A CA 1
ATOM 2754 C C . THR A 1 341 ? -25.422 17.922 21.672 1 95.69 341 THR A C 1
ATOM 2756 O O . THR A 1 341 ? -24.656 17.922 22.641 1 95.69 341 THR A O 1
ATOM 2759 N N . ARG A 1 342 ? -26.297 16.969 21.484 1 95 342 ARG A N 1
ATOM 2760 C CA . ARG A 1 342 ? -26.391 15.797 22.344 1 95 342 ARG A CA 1
ATOM 2761 C C . ARG A 1 342 ? -25.438 14.711 21.906 1 95 342 ARG A C 1
ATOM 2763 O O . ARG A 1 342 ? -25.297 14.438 20.703 1 95 342 ARG A O 1
ATOM 2770 N N . ILE A 1 343 ? -24.75 14.125 22.875 1 93.5 343 ILE A N 1
ATOM 2771 C CA . ILE A 1 343 ? -23.781 13.062 22.578 1 93.5 343 ILE A CA 1
ATOM 2772 C C . ILE A 1 343 ? -24.406 11.703 22.906 1 93.5 343 ILE A C 1
ATOM 2774 O O . ILE A 1 343 ? -24.844 11.477 24.031 1 93.5 343 ILE A O 1
ATOM 2778 N N . GLU A 1 344 ? -24.453 10.852 21.969 1 89.62 344 GLU A N 1
ATOM 2779 C CA . GLU A 1 344 ? -25.031 9.516 22.141 1 89.62 344 GLU A CA 1
ATOM 2780 C C . GLU A 1 344 ? -23.953 8.438 22.094 1 89.62 344 GLU A C 1
ATOM 2782 O O . GLU A 1 344 ? -23.234 8.32 21.094 1 89.62 344 GLU A O 1
ATOM 2787 N N . ILE A 1 345 ? -23.781 7.68 23.109 1 87.56 345 ILE A N 1
ATOM 2788 C CA . ILE A 1 345 ? -22.859 6.559 23.219 1 87.56 345 ILE A CA 1
ATOM 2789 C C . ILE A 1 345 ? -23.625 5.297 23.625 1 87.56 345 ILE A C 1
ATOM 2791 O O . ILE A 1 345 ? -24.625 5.375 24.328 1 87.56 345 ILE A O 1
ATOM 2795 N N . PRO A 1 346 ? -23.156 4.168 23.125 1 78.06 346 PRO A N 1
ATOM 2796 C CA . PRO A 1 346 ? -23.828 2.938 23.547 1 78.06 346 PRO A CA 1
ATOM 2797 C C . PRO A 1 346 ? -23.719 2.68 25.047 1 78.06 346 PRO A C 1
ATOM 2799 O O . PRO A 1 346 ? -22.656 2.891 25.641 1 78.06 346 PRO A O 1
ATOM 2802 N N . GLU A 1 347 ? -24.781 2.67 25.828 1 68.5 347 GLU A N 1
ATOM 2803 C CA . GLU A 1 347 ? -24.781 2.455 27.266 1 68.5 347 GLU A CA 1
ATOM 2804 C C . GLU A 1 347 ? -24.766 0.967 27.609 1 68.5 347 GLU A C 1
ATOM 2806 O O . GLU A 1 347 ? -25.281 0.145 26.844 1 68.5 347 GLU A O 1
ATOM 2811 N N . SER A 1 348 ? -23.812 0.541 28.531 1 59.31 348 SER A N 1
ATOM 2812 C CA . SER A 1 348 ? -23.828 -0.822 29.047 1 59.31 348 SER A CA 1
ATOM 2813 C C . SER A 1 348 ? -25.156 -1.114 29.766 1 59.31 348 SER A C 1
ATOM 2815 O O . SER A 1 348 ? -25.688 -0.255 30.469 1 59.31 348 SER A O 1
ATOM 2817 N N . GLY A 1 349 ? -26.219 -1.576 29.219 1 53.16 349 GLY A N 1
ATOM 2818 C CA . GLY A 1 349 ? -27.594 -1.835 29.609 1 53.16 349 GLY A CA 1
ATOM 2819 C C . GLY A 1 349 ? -27.75 -2.121 31.094 1 53.16 349 GLY A C 1
ATOM 2820 O O . GLY A 1 349 ? -27.828 -3.283 31.5 1 53.16 349 GLY A O 1
ATOM 2821 N N . LYS A 1 350 ? -27.188 -1.423 32.062 1 52.75 350 LYS A N 1
ATOM 2822 C CA . LYS A 1 350 ? -27.656 -2.014 33.312 1 52.75 350 LYS A CA 1
ATOM 2823 C C . LYS A 1 350 ? -29.172 -1.904 33.438 1 52.75 350 LYS A C 1
ATOM 2825 O O . LYS A 1 350 ? -29.797 -2.68 34.188 1 52.75 350 LYS A O 1
ATOM 2830 N N . GLY A 1 351 ? -29.781 -0.768 33.062 1 54.34 351 GLY A N 1
ATOM 2831 C CA . GLY A 1 351 ? -31.156 -0.644 33.562 1 54.34 351 GLY A CA 1
ATOM 2832 C C . GLY A 1 351 ? -32.188 -1.223 32.594 1 54.34 351 GLY A C 1
ATOM 2833 O O . GLY A 1 351 ? -31.859 -1.5 31.438 1 54.34 351 GLY A O 1
ATOM 2834 N N . PRO A 1 352 ? -33.469 -1.541 33 1 61.69 352 PRO A N 1
ATOM 2835 C CA . PRO A 1 352 ? -34.562 -2.131 32.219 1 61.69 352 PRO A CA 1
ATOM 2836 C C . PRO A 1 352 ? -34.969 -1.27 31.047 1 61.69 352 PRO A C 1
ATOM 2838 O O . PRO A 1 352 ? -35.25 -0.077 31.203 1 61.69 352 PRO A O 1
ATOM 2841 N N . LYS A 1 353 ? -34.531 -1.43 29.859 1 66.12 353 LYS A N 1
ATOM 2842 C CA . LYS A 1 353 ? -35 -0.714 28.672 1 66.12 353 LYS A CA 1
ATOM 2843 C C . LYS A 1 353 ? -36.094 -1.508 27.938 1 66.12 353 LYS A C 1
ATOM 2845 O O . LYS A 1 353 ? -36.094 -2.74 27.984 1 66.12 353 LYS A O 1
ATOM 2850 N N . THR A 1 354 ? -37.031 -0.71 27.469 1 73.06 354 THR A N 1
ATOM 2851 C CA . THR A 1 354 ? -38.094 -1.335 26.672 1 73.06 354 THR A CA 1
ATOM 2852 C C . THR A 1 354 ? -37.531 -1.915 25.391 1 73.06 354 THR A C 1
ATOM 2854 O O . THR A 1 354 ? -36.438 -1.532 24.953 1 73.06 354 THR A O 1
ATOM 2857 N N . GLU A 1 355 ? -38.094 -2.893 24.938 1 73.56 355 GLU A N 1
ATOM 2858 C CA . GLU A 1 355 ? -37.688 -3.541 23.703 1 73.56 355 GLU A CA 1
ATOM 2859 C C . GLU A 1 355 ? -37.562 -2.527 22.562 1 73.56 355 GLU A C 1
ATOM 2861 O O . GLU A 1 355 ? -36.656 -2.641 21.719 1 73.56 355 GLU A O 1
ATOM 2866 N N . HIS A 1 356 ? -38.469 -1.56 22.672 1 71.75 356 HIS A N 1
ATOM 2867 C CA . HIS A 1 356 ? -38.469 -0.539 21.625 1 71.75 356 HIS A CA 1
ATOM 2868 C C . HIS A 1 356 ? -37.219 0.324 21.719 1 71.75 356 HIS A C 1
ATOM 2870 O O . HIS A 1 356 ? -36.562 0.587 20.703 1 71.75 356 HIS A O 1
ATOM 2876 N N . GLU A 1 357 ? -36.844 0.668 22.891 1 70.69 357 GLU A N 1
ATOM 2877 C CA . GLU A 1 357 ? -35.656 1.484 23.109 1 70.69 357 GLU A CA 1
ATOM 2878 C C . GLU A 1 357 ? -34.375 0.732 22.703 1 70.69 357 GLU A C 1
ATOM 2880 O O . GLU A 1 357 ? -33.469 1.317 22.141 1 70.69 357 GLU A O 1
ATOM 2885 N N . LYS A 1 358 ? -34.5 -0.493 23 1 72.5 358 LYS A N 1
ATOM 2886 C CA . LYS A 1 358 ? -33.344 -1.337 22.625 1 72.5 358 LYS A CA 1
ATOM 2887 C C . LYS A 1 358 ? -33.188 -1.41 21.109 1 72.5 358 LYS A C 1
ATOM 2889 O O . LYS A 1 358 ? -32.062 -1.349 20.594 1 72.5 358 LYS A O 1
ATOM 2894 N N . ARG A 1 359 ? -34.312 -1.462 20.531 1 72.31 359 ARG A N 1
ATOM 2895 C CA . ARG A 1 359 ? -34.281 -1.557 19.078 1 72.31 359 ARG A CA 1
ATOM 2896 C C . ARG A 1 359 ? -33.781 -0.263 18.453 1 72.31 359 ARG A C 1
ATOM 2898 O O . ARG A 1 359 ? -33 -0.294 17.5 1 72.31 359 ARG A O 1
ATOM 2905 N N . GLN A 1 360 ? -34.25 0.871 18.984 1 69.94 360 GLN A N 1
ATOM 2906 C CA . GLN A 1 360 ? -33.781 2.164 18.469 1 69.94 360 GLN A CA 1
ATOM 2907 C C . GLN A 1 360 ? -32.312 2.361 18.672 1 69.94 360 GLN A C 1
ATOM 2909 O O . GLN A 1 360 ? -31.594 2.854 17.797 1 69.94 360 GLN A O 1
ATOM 2914 N N . ALA A 1 361 ? -31.906 2.031 19.844 1 71.75 361 ALA A N 1
ATOM 2915 C CA . ALA A 1 361 ? -30.484 2.145 20.156 1 71.75 361 ALA A CA 1
ATOM 2916 C C . ALA A 1 361 ? -29.641 1.264 19.25 1 71.75 361 ALA A C 1
ATOM 2918 O O . ALA A 1 361 ? -28.594 1.69 18.766 1 71.75 361 ALA A O 1
ATOM 2919 N N . ARG A 1 362 ? -30.234 0.173 18.953 1 73.06 362 ARG A N 1
ATOM 2920 C CA . ARG A 1 362 ? -29.531 -0.767 18.094 1 73.06 362 ARG A CA 1
ATOM 2921 C C . ARG A 1 362 ? -29.422 -0.228 16.672 1 73.06 362 ARG A C 1
ATOM 2923 O O . ARG A 1 362 ? -28.375 -0.36 16.031 1 73.06 362 ARG A O 1
ATOM 2930 N N . ALA A 1 363 ? -30.422 0.351 16.25 1 73 363 ALA A N 1
ATOM 2931 C CA . ALA A 1 363 ? -30.438 0.897 14.898 1 73 363 ALA A CA 1
ATOM 2932 C C . ALA A 1 363 ? -29.422 2.037 14.766 1 73 363 ALA A C 1
ATOM 2934 O O . ALA A 1 363 ? -28.719 2.127 13.758 1 73 363 ALA A O 1
ATOM 2935 N N . ARG A 1 364 ? -29.453 2.844 15.766 1 69.19 364 ARG A N 1
ATOM 2936 C CA . ARG A 1 364 ? -28.547 3.986 15.766 1 69.19 364 ARG A CA 1
ATOM 2937 C C . ARG A 1 364 ? -27.094 3.533 15.766 1 69.19 364 ARG A C 1
ATOM 2939 O O . ARG A 1 364 ? -26.281 4.066 15.016 1 69.19 364 ARG A O 1
ATOM 2946 N N . PHE A 1 365 ? -26.875 2.545 16.422 1 74.75 365 PHE A N 1
ATOM 2947 C CA . PHE A 1 365 ? -25.484 2.096 16.578 1 74.75 365 PHE A CA 1
ATOM 2948 C C . PHE A 1 365 ? -25.047 1.26 15.391 1 74.75 365 PHE A C 1
ATOM 2950 O O . PHE A 1 365 ? -23.859 1.223 15.055 1 74.75 365 PHE A O 1
ATOM 2957 N N . ARG A 1 366 ? -26.031 0.72 14.766 1 73.62 366 ARG A N 1
ATOM 2958 C CA . ARG A 1 366 ? -25.703 0.02 13.531 1 73.62 366 ARG A CA 1
ATOM 2959 C C . ARG A 1 366 ? -25.219 0.995 12.461 1 73.62 366 ARG A C 1
ATOM 2961 O O . ARG A 1 366 ? -24.266 0.707 11.727 1 73.62 366 ARG A O 1
ATOM 2968 N N . ARG A 1 367 ? -25.797 2.158 12.445 1 75.06 367 ARG A N 1
ATOM 2969 C CA . ARG A 1 367 ? -25.422 3.152 11.445 1 75.06 367 ARG A CA 1
ATOM 2970 C C . ARG A 1 367 ? -24.062 3.754 11.75 1 75.06 367 ARG A C 1
ATOM 2972 O O . ARG A 1 367 ? -23.328 4.148 10.836 1 75.06 367 ARG A O 1
ATOM 2979 N N . ARG A 1 368 ? -23.781 3.748 13.023 1 79.94 368 ARG A N 1
ATOM 2980 C CA . ARG A 1 368 ? -22.469 4.238 13.43 1 79.94 368 ARG A CA 1
ATOM 2981 C C . ARG A 1 368 ? -21.359 3.4 12.805 1 79.94 368 ARG A C 1
ATOM 2983 O O . ARG A 1 368 ? -20.297 3.926 12.453 1 79.94 368 ARG A O 1
ATOM 2990 N N . ALA A 1 369 ? -21.703 2.127 12.641 1 80.44 369 ALA A N 1
ATOM 2991 C CA . ALA A 1 369 ? -20.703 1.193 12.125 1 80.44 369 ALA A CA 1
ATOM 2992 C C . ALA A 1 369 ? -20.312 1.545 10.688 1 80.44 369 ALA A C 1
ATOM 2994 O O . ALA A 1 369 ? -19.25 1.146 10.219 1 80.44 369 ALA A O 1
ATOM 2995 N N . ALA A 1 370 ? -21.047 2.393 10.062 1 84.44 370 ALA A N 1
ATOM 2996 C CA . ALA A 1 370 ? -20.828 2.75 8.656 1 84.44 370 ALA A CA 1
ATOM 2997 C C . ALA A 1 370 ? -19.594 3.635 8.508 1 84.44 370 ALA A C 1
ATOM 2999 O O . ALA A 1 370 ? -19.062 3.779 7.402 1 84.44 370 ALA A O 1
ATOM 3000 N N . ILE A 1 371 ? -19.094 4.191 9.594 1 92.62 371 ILE A N 1
ATOM 3001 C CA . ILE A 1 371 ? -17.953 5.098 9.516 1 92.62 371 ILE A CA 1
ATOM 3002 C C . ILE A 1 371 ? -16.672 4.297 9.344 1 92.62 371 ILE A C 1
ATOM 3004 O O . ILE A 1 371 ? -15.664 4.82 8.859 1 92.62 371 ILE A O 1
ATOM 3008 N N . GLU A 1 372 ? -16.672 3.016 9.695 1 88.56 372 GLU A N 1
ATOM 3009 C CA . GLU A 1 372 ? -15.484 2.178 9.641 1 88.56 372 GLU A CA 1
ATOM 3010 C C . GLU A 1 372 ? -15.016 1.972 8.211 1 88.56 372 GLU A C 1
ATOM 3012 O O . GLU A 1 372 ? -13.836 2.158 7.906 1 88.56 372 GLU A O 1
ATOM 3017 N N . PRO A 1 373 ? -15.945 1.693 7.293 1 91.44 373 PRO A N 1
ATOM 3018 C CA . PRO A 1 373 ? -15.508 1.577 5.898 1 91.44 373 PRO A CA 1
ATOM 3019 C C . PRO A 1 373 ? -15 2.898 5.328 1 91.44 373 PRO A C 1
ATOM 3021 O O . PRO A 1 373 ? -14.086 2.904 4.492 1 91.44 373 PRO A O 1
ATOM 3024 N N . ILE A 1 374 ? -15.586 3.971 5.73 1 95.56 374 ILE A N 1
ATOM 3025 C CA . ILE A 1 374 ? -15.141 5.281 5.266 1 95.56 374 ILE A CA 1
ATOM 3026 C C . ILE A 1 374 ? -13.695 5.523 5.688 1 95.56 374 ILE A C 1
ATOM 3028 O O . ILE A 1 374 ? -12.867 5.926 4.871 1 95.56 374 ILE A O 1
ATOM 3032 N N . ILE A 1 375 ? -13.414 5.223 6.918 1 95.12 375 ILE A N 1
ATOM 3033 C CA . ILE A 1 375 ? -12.047 5.359 7.422 1 95.12 375 ILE A CA 1
ATOM 3034 C C . ILE A 1 375 ? -11.125 4.41 6.668 1 95.12 375 ILE A C 1
ATOM 3036 O O . ILE A 1 375 ? -9.977 4.762 6.363 1 95.12 375 ILE A O 1
ATOM 3040 N N . GLY A 1 376 ? -11.609 3.25 6.371 1 93.81 376 GLY A N 1
ATOM 3041 C CA . GLY A 1 376 ? -10.844 2.32 5.559 1 93.81 376 GLY A CA 1
ATOM 3042 C C . GLY A 1 376 ? -10.461 2.889 4.203 1 93.81 376 GLY A C 1
ATOM 3043 O O . GLY A 1 376 ? -9.32 2.74 3.764 1 93.81 376 GLY A O 1
ATOM 3044 N N . HIS A 1 377 ? -11.352 3.535 3.574 1 94.81 377 HIS A N 1
ATOM 3045 C CA . HIS A 1 377 ? -11.102 4.148 2.275 1 94.81 377 HIS A CA 1
ATOM 3046 C C . HIS A 1 377 ? -10.109 5.301 2.393 1 94.81 377 HIS A C 1
ATOM 3048 O O . HIS A 1 377 ? -9.258 5.484 1.519 1 94.81 377 HIS A O 1
ATOM 3054 N N . LEU A 1 378 ? -10.289 6.09 3.42 1 96.94 378 LEU A N 1
ATOM 3055 C CA . LEU A 1 378 ? -9.352 7.184 3.635 1 96.94 378 LEU A CA 1
ATOM 3056 C C . LEU A 1 378 ? -7.918 6.664 3.693 1 96.94 378 LEU A C 1
ATOM 3058 O O . LEU A 1 378 ? -7.016 7.246 3.088 1 96.94 378 LEU A O 1
ATOM 3062 N N . LYS A 1 379 ? -7.785 5.578 4.398 1 94.38 379 LYS A N 1
ATOM 3063 C CA . LYS A 1 379 ? -6.453 5.02 4.617 1 94.38 379 LYS A CA 1
ATOM 3064 C C . LYS A 1 379 ? -5.93 4.332 3.359 1 94.38 379 LYS A C 1
ATOM 3066 O O . LYS A 1 379 ? -4.801 4.582 2.936 1 94.38 379 LYS A O 1
ATOM 3071 N N . ASN A 1 380 ? -6.715 3.605 2.658 1 90.31 380 ASN A N 1
ATOM 3072 C CA . ASN A 1 380 ? -6.234 2.74 1.586 1 90.31 380 ASN A CA 1
ATOM 3073 C C . ASN A 1 380 ? -6.277 3.445 0.233 1 90.31 380 ASN A C 1
ATOM 3075 O O . ASN A 1 380 ? -5.473 3.154 -0.65 1 90.31 380 ASN A O 1
ATOM 3079 N N . ASP A 1 381 ? -7.203 4.395 0.133 1 93.25 381 ASP A N 1
ATOM 3080 C CA . ASP A 1 381 ? -7.438 4.926 -1.206 1 93.25 381 ASP A CA 1
ATOM 3081 C C . ASP A 1 381 ? -7 6.383 -1.305 1 93.25 381 ASP A C 1
ATOM 3083 O O . ASP A 1 381 ? -6.82 6.91 -2.404 1 93.25 381 ASP A O 1
ATOM 3087 N N . HIS A 1 382 ? -6.84 7.051 -0.188 1 96.56 382 HIS A N 1
ATOM 3088 C CA . HIS A 1 382 ? -6.633 8.492 -0.267 1 96.56 382 HIS A CA 1
ATOM 3089 C C . HIS A 1 382 ? -5.426 8.922 0.563 1 96.56 382 HIS A C 1
ATOM 3091 O O . HIS A 1 382 ? -5.43 10 1.158 1 96.56 382 HIS A O 1
ATOM 3097 N N . ARG A 1 383 ? -4.453 8.07 0.734 1 94.69 383 ARG A N 1
ATOM 3098 C CA . ARG A 1 383 ? -3.105 8.375 1.201 1 94.69 383 ARG A CA 1
ATOM 3099 C C . ARG A 1 383 ? -3.1 8.688 2.695 1 94.69 383 ARG A C 1
ATOM 3101 O O . ARG A 1 383 ? -2.311 9.508 3.16 1 94.69 383 ARG A O 1
ATOM 3108 N N . MET A 1 384 ? -4 8.133 3.406 1 95.56 384 MET A N 1
ATOM 3109 C CA . MET A 1 384 ? -4.012 8.375 4.848 1 95.56 384 MET A CA 1
ATOM 3110 C C . MET A 1 384 ? -3.34 7.23 5.598 1 95.56 384 MET A C 1
ATOM 3112 O O . MET A 1 384 ? -3.135 7.312 6.809 1 95.56 384 MET A O 1
ATOM 3116 N N . LEU A 1 385 ? -2.99 6.168 4.887 1 91.81 385 LEU A N 1
ATOM 3117 C CA . LEU A 1 385 ? -2.35 5.031 5.531 1 91.81 385 LEU A CA 1
ATOM 3118 C C . LEU A 1 385 ? -1.006 5.43 6.133 1 91.81 385 LEU A C 1
ATOM 3120 O O . LEU A 1 385 ? -0.685 5.043 7.258 1 91.81 385 LEU A O 1
ATOM 3124 N N . ARG A 1 386 ? -0.245 6.16 5.371 1 93.25 386 ARG A N 1
ATOM 3125 C CA . ARG A 1 386 ? 1.048 6.688 5.797 1 93.25 386 ARG A CA 1
ATOM 3126 C C . ARG A 1 386 ? 1.218 8.141 5.355 1 93.25 386 ARG A C 1
ATOM 3128 O O . ARG A 1 386 ? 1.097 8.453 4.168 1 93.25 386 ARG A O 1
ATOM 3135 N N . ASN A 1 387 ? 1.435 8.992 6.324 1 95.25 387 ASN A N 1
ATOM 3136 C CA . ASN A 1 387 ? 1.598 10.414 6.062 1 95.25 387 ASN A CA 1
ATOM 3137 C C . ASN A 1 387 ? 3.062 10.781 5.848 1 95.25 387 ASN A C 1
ATOM 3139 O O . ASN A 1 387 ? 3.893 10.602 6.738 1 95.25 387 ASN A O 1
ATOM 3143 N N . TYR A 1 388 ? 3.398 11.344 4.715 1 94.06 388 TYR A N 1
ATOM 3144 C CA . TYR A 1 388 ? 4.773 11.688 4.367 1 94.06 388 TYR A CA 1
ATOM 3145 C C . TYR A 1 388 ? 5.043 13.164 4.613 1 94.06 388 TYR A C 1
ATOM 3147 O O . TYR A 1 388 ? 6.18 13.625 4.469 1 94.06 388 TYR A O 1
ATOM 3155 N N . LEU A 1 389 ? 4.008 13.906 4.922 1 94.19 389 LEU A N 1
ATOM 3156 C CA . LEU A 1 389 ? 4.18 15.336 5.156 1 94.19 389 LEU A CA 1
ATOM 3157 C C . LEU A 1 389 ? 4.723 15.594 6.555 1 94.19 389 LEU A C 1
ATOM 3159 O O . LEU A 1 389 ? 4.34 14.914 7.512 1 94.19 389 LEU A O 1
ATOM 3163 N N . LYS A 1 390 ? 5.484 16.594 6.711 1 92.12 390 LYS A N 1
ATOM 3164 C CA . LYS A 1 390 ? 6.254 16.797 7.934 1 92.12 390 LYS A CA 1
ATOM 3165 C C . LYS A 1 390 ? 5.473 17.641 8.938 1 92.12 390 LYS A C 1
ATOM 3167 O O . LYS A 1 390 ? 4.797 18.594 8.562 1 92.12 390 LYS A O 1
ATOM 3172 N N . GLY A 1 391 ? 5.578 17.234 10.203 1 92.25 391 GLY A N 1
ATOM 3173 C CA . GLY A 1 391 ? 5.117 18.078 11.297 1 92.25 391 GLY A CA 1
ATOM 3174 C C . GLY A 1 391 ? 3.615 18.016 11.5 1 92.25 391 GLY A C 1
ATOM 3175 O O . GLY A 1 391 ? 2.916 17.281 10.805 1 92.25 391 GLY A O 1
ATOM 3176 N N . ARG A 1 392 ? 3.182 18.844 12.422 1 92.31 392 ARG A N 1
ATOM 3177 C CA . ARG A 1 392 ? 1.765 18.922 12.773 1 92.31 392 ARG A CA 1
ATOM 3178 C C . ARG A 1 392 ? 0.944 19.484 11.617 1 92.31 392 ARG A C 1
ATOM 3180 O O . ARG A 1 392 ? -0.173 19.031 11.359 1 92.31 392 ARG A O 1
ATOM 3187 N N . ILE A 1 393 ? 1.509 20.438 10.992 1 93.75 393 ILE A N 1
ATOM 3188 C CA . ILE A 1 393 ? 0.828 21.031 9.844 1 93.75 393 ILE A CA 1
ATOM 3189 C C . ILE A 1 393 ? 0.658 19.984 8.742 1 93.75 393 ILE A C 1
ATOM 3191 O O . ILE A 1 393 ? -0.408 19.891 8.133 1 93.75 393 ILE A O 1
ATOM 3195 N N . GLY A 1 394 ? 1.697 19.219 8.539 1 95.25 394 GLY A N 1
ATOM 3196 C CA . GLY A 1 394 ? 1.613 18.156 7.559 1 95.25 394 GLY A CA 1
ATOM 3197 C C . GLY A 1 394 ? 0.537 17.125 7.875 1 95.25 394 GLY A C 1
ATOM 3198 O O . GLY A 1 394 ? -0.105 16.594 6.969 1 95.25 394 GLY A O 1
ATOM 3199 N N . ASP A 1 395 ? 0.351 16.875 9.164 1 95.88 395 ASP A N 1
ATOM 3200 C CA . ASP A 1 395 ? -0.681 15.938 9.594 1 95.88 395 ASP A CA 1
ATOM 3201 C C . ASP A 1 395 ? -2.076 16.469 9.258 1 95.88 395 ASP A C 1
ATOM 3203 O O . ASP A 1 395 ? -2.916 15.719 8.75 1 95.88 395 ASP A O 1
ATOM 3207 N N . SER A 1 396 ? -2.256 17.703 9.555 1 96.75 396 SER A N 1
ATOM 3208 C CA . SER A 1 396 ? -3.547 18.312 9.273 1 96.75 396 SER A CA 1
ATOM 3209 C C . SER A 1 396 ? -3.807 18.391 7.77 1 96.75 396 SER A C 1
ATOM 3211 O O . SER A 1 396 ? -4.906 18.094 7.309 1 96.75 396 SER A O 1
ATOM 3213 N N . VAL A 1 397 ? -2.805 18.797 7.043 1 97.44 397 VAL A N 1
ATOM 3214 C CA . VAL A 1 397 ? -2.918 18.969 5.598 1 97.44 397 VAL A CA 1
ATOM 3215 C C . VAL A 1 397 ? -3.293 17.641 4.941 1 97.44 397 VAL A C 1
ATOM 3217 O O . VAL A 1 397 ? -4.23 17.578 4.141 1 97.44 397 VAL A O 1
ATOM 3220 N N . ASN A 1 398 ? -2.586 16.609 5.277 1 97.88 398 ASN A N 1
ATOM 3221 C CA . ASN A 1 398 ? -2.859 15.305 4.676 1 97.88 398 ASN A CA 1
ATOM 3222 C C . ASN A 1 398 ? -4.258 14.805 5.027 1 97.88 398 ASN A C 1
ATOM 3224 O O . ASN A 1 398 ? -4.938 14.211 4.191 1 97.88 398 ASN A O 1
ATOM 3228 N N . LEU A 1 399 ? -4.652 15 6.227 1 98.25 399 LEU A N 1
ATOM 3229 C CA . LEU A 1 399 ? -5.98 14.586 6.664 1 98.25 399 LEU A CA 1
ATOM 3230 C C . LEU A 1 399 ? -7.062 15.328 5.883 1 98.25 399 LEU A C 1
ATOM 3232 O O . LEU A 1 399 ? -7.992 14.711 5.359 1 98.25 399 LEU A O 1
ATOM 3236 N N . PHE A 1 400 ? -6.934 16.656 5.789 1 98.44 400 PHE A N 1
ATOM 3237 C CA . PHE A 1 400 ? -7.891 17.469 5.039 1 98.44 400 PHE A CA 1
ATOM 3238 C C . PHE A 1 400 ? -7.996 16.984 3.598 1 98.44 400 PHE A C 1
ATOM 3240 O O . PHE A 1 400 ? -9.094 16.812 3.072 1 98.44 400 PHE A O 1
ATOM 3247 N N . MET A 1 401 ? -6.883 16.781 3.021 1 98.44 401 MET A N 1
ATOM 3248 C CA . MET A 1 401 ? -6.863 16.406 1.608 1 98.44 401 MET A CA 1
ATOM 3249 C C . MET A 1 401 ? -7.473 15.023 1.398 1 98.44 401 MET A C 1
ATOM 3251 O O . MET A 1 401 ? -8.164 14.789 0.407 1 98.44 401 MET A O 1
ATOM 3255 N N . ALA A 1 402 ? -7.152 14.094 2.293 1 98.56 402 ALA A N 1
ATOM 3256 C CA . ALA A 1 402 ? -7.738 12.766 2.201 1 98.56 402 ALA A CA 1
ATOM 3257 C C . ALA A 1 402 ? -9.258 12.828 2.307 1 98.56 402 ALA A C 1
ATOM 3259 O O . ALA A 1 402 ? -9.969 12.188 1.521 1 98.56 402 ALA A O 1
ATOM 3260 N N . CYS A 1 403 ? -9.742 13.555 3.262 1 98.69 403 CYS A N 1
ATOM 3261 C CA . CYS A 1 403 ? -11.18 13.695 3.471 1 98.69 403 CYS A CA 1
ATOM 3262 C C . CYS A 1 403 ? -11.836 14.398 2.289 1 98.69 403 CYS A C 1
ATOM 3264 O O . CYS A 1 403 ? -12.93 14.008 1.864 1 98.69 403 CYS A O 1
ATOM 3266 N N . ALA A 1 404 ? -11.164 15.4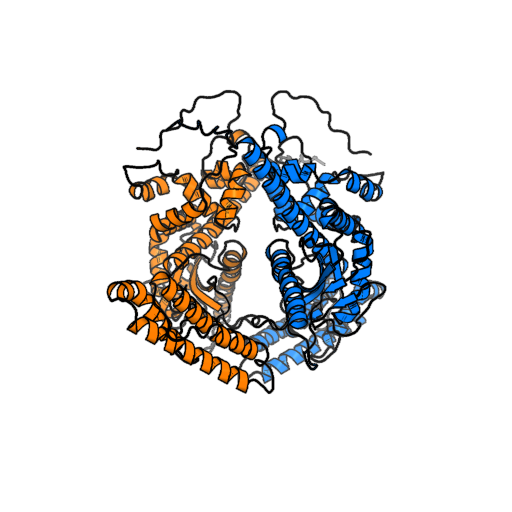14 1.762 1 98.62 404 ALA A N 1
ATOM 3267 C CA . ALA A 1 404 ? -11.672 16.094 0.575 1 98.62 404 ALA A CA 1
ATOM 3268 C C . ALA A 1 404 ? -11.797 15.125 -0.602 1 98.62 404 ALA A C 1
ATOM 3270 O O . ALA A 1 404 ? -12.805 15.133 -1.312 1 98.62 404 ALA A O 1
ATOM 3271 N N . ALA A 1 405 ? -10.773 14.359 -0.806 1 98.44 405 ALA A N 1
ATOM 3272 C CA . ALA A 1 405 ? -10.773 13.406 -1.909 1 98.44 405 ALA A CA 1
ATOM 3273 C C . ALA A 1 405 ? -11.922 12.414 -1.782 1 98.44 405 ALA A C 1
ATOM 3275 O O . ALA A 1 405 ? -12.57 12.07 -2.777 1 98.44 405 ALA A O 1
ATOM 3276 N N . PHE A 1 406 ? -12.133 11.938 -0.586 1 98.31 406 PHE A N 1
ATOM 3277 C CA . PHE A 1 406 ? -13.258 11.031 -0.366 1 98.31 406 PHE A CA 1
ATOM 3278 C C . PHE A 1 406 ? -14.562 11.695 -0.776 1 98.31 406 PHE A C 1
ATOM 3280 O O . PHE A 1 406 ? -15.391 11.078 -1.452 1 98.31 406 PHE A O 1
ATOM 3287 N N . ASN A 1 407 ? -14.82 12.93 -0.31 1 98.5 407 ASN A N 1
ATOM 3288 C CA . ASN A 1 407 ? -16.031 13.672 -0.653 1 98.5 407 ASN A CA 1
ATOM 3289 C C . ASN A 1 407 ? -16.156 13.875 -2.16 1 98.5 407 ASN A C 1
ATOM 3291 O O . ASN A 1 407 ? -17.234 13.742 -2.719 1 98.5 407 ASN A O 1
ATOM 3295 N N . PHE A 1 408 ? -15.031 14.258 -2.812 1 98.12 408 PHE A N 1
ATOM 3296 C CA . PHE A 1 408 ? -15.047 14.43 -4.262 1 98.12 408 PHE A CA 1
ATOM 3297 C C . PHE A 1 408 ? -15.422 13.133 -4.957 1 98.12 408 PHE A C 1
ATOM 3299 O O . PHE A 1 408 ? -16.188 13.141 -5.922 1 98.12 408 PHE A O 1
ATOM 3306 N N . ARG A 1 409 ? -14.844 12.023 -4.52 1 96.69 409 ARG A N 1
ATOM 3307 C CA . ARG A 1 409 ? -15.172 10.727 -5.102 1 96.69 409 ARG A CA 1
ATOM 3308 C C . ARG A 1 409 ? -16.656 10.406 -4.938 1 96.69 409 ARG A C 1
ATOM 3310 O O . ARG A 1 409 ? -17.281 9.875 -5.852 1 96.69 409 ARG A O 1
ATOM 3317 N N . LYS A 1 410 ? -17.125 10.633 -3.768 1 95.81 410 LYS A N 1
ATOM 3318 C CA . LYS A 1 410 ? -18.547 10.422 -3.531 1 95.81 410 LYS A CA 1
ATOM 3319 C C . LYS A 1 410 ? -19.391 11.289 -4.461 1 95.81 410 LYS A C 1
ATOM 3321 O O . LYS A 1 410 ? -20.422 10.836 -4.977 1 95.81 410 LYS A O 1
ATOM 3326 N N . PHE A 1 411 ? -19 12.5 -4.633 1 95.94 411 PHE A N 1
ATOM 3327 C CA . PHE A 1 411 ? -19.703 13.414 -5.527 1 95.94 411 PHE A CA 1
ATOM 3328 C C . PHE A 1 411 ? -19.688 12.883 -6.957 1 95.94 411 PHE A C 1
ATOM 3330 O O . PHE A 1 411 ? -20.703 12.953 -7.66 1 95.94 411 PHE A O 1
ATOM 3337 N N . ILE A 1 412 ? -18.547 12.406 -7.422 1 93.94 412 ILE A N 1
ATOM 3338 C CA . ILE A 1 412 ? -18.406 11.82 -8.758 1 93.94 412 ILE A CA 1
ATOM 3339 C C . ILE A 1 412 ? -19.406 10.695 -8.938 1 93.94 412 ILE A C 1
ATOM 3341 O O . ILE A 1 412 ? -20.031 10.578 -10 1 93.94 412 ILE A O 1
ATOM 3345 N N . ARG A 1 413 ? -19.578 9.891 -7.973 1 90.44 413 ARG A N 1
ATOM 3346 C CA . ARG A 1 413 ? -20.516 8.773 -8.047 1 90.44 413 ARG A CA 1
ATOM 3347 C C . ARG A 1 413 ? -21.953 9.273 -8.203 1 90.44 413 ARG A C 1
ATOM 3349 O O . ARG A 1 413 ? -22.75 8.672 -8.93 1 90.44 413 ARG A O 1
ATOM 3356 N N . ILE A 1 414 ? -22.234 10.289 -7.551 1 87.56 414 ILE A N 1
ATOM 3357 C CA . ILE A 1 414 ? -23.578 10.883 -7.629 1 87.56 414 ILE A CA 1
ATOM 3358 C C . ILE A 1 414 ? -23.797 11.453 -9.023 1 87.56 414 ILE A C 1
ATOM 3360 O O . ILE A 1 414 ? -24.891 11.305 -9.594 1 87.56 414 ILE A O 1
ATOM 3364 N N . LEU A 1 415 ? -22.781 12.086 -9.547 1 83.94 415 LEU A N 1
ATOM 3365 C CA . LEU A 1 415 ? -22.875 12.648 -10.891 1 83.94 415 LEU A CA 1
ATOM 3366 C C . LEU A 1 415 ? -23.156 11.555 -11.922 1 83.94 415 LEU A C 1
ATOM 3368 O O . LEU A 1 415 ? -23.922 11.766 -12.859 1 83.94 415 LEU A O 1
ATOM 3372 N N . TYR A 1 416 ? -22.5 10.414 -11.758 1 77.31 416 TYR A N 1
ATOM 3373 C CA . TYR A 1 416 ? -22.641 9.336 -12.734 1 77.31 416 TYR A CA 1
ATOM 3374 C C . TYR A 1 416 ? -23.969 8.617 -12.562 1 77.31 416 TYR A C 1
ATOM 3376 O O . TYR A 1 416 ? -24.609 8.234 -13.547 1 77.31 416 TYR A O 1
ATOM 3384 N N . PHE A 1 417 ? -24.344 8.438 -11.344 1 68.31 417 PHE A N 1
ATOM 3385 C CA . PHE A 1 417 ? -25.656 7.816 -11.133 1 68.31 417 PHE A CA 1
ATOM 3386 C C . PHE A 1 417 ? -26.766 8.711 -11.664 1 68.31 417 PHE A C 1
ATOM 3388 O O . PHE A 1 417 ? -27.734 8.219 -12.258 1 68.31 417 PHE A O 1
ATOM 3395 N N . LEU A 1 418 ? -26.609 9.938 -11.484 1 61.56 418 LEU A N 1
ATOM 3396 C CA . LEU A 1 418 ? -27.594 10.883 -11.992 1 61.56 418 LEU A CA 1
ATOM 3397 C C . LEU A 1 418 ? -27.609 10.891 -13.516 1 61.56 418 LEU A C 1
ATOM 3399 O O . LEU A 1 418 ? -28.672 10.961 -14.133 1 61.56 418 LEU A O 1
ATOM 3403 N N . CYS A 1 419 ? -26.375 10.805 -14.102 1 57.56 419 CYS A N 1
ATOM 3404 C CA . CYS A 1 419 ? -26.297 10.758 -15.555 1 57.56 419 CYS A CA 1
ATOM 3405 C C . CYS A 1 419 ? -26.922 9.477 -16.094 1 57.56 419 CYS A C 1
ATOM 3407 O O . CYS A 1 419 ? -27.625 9.492 -17.109 1 57.56 419 CYS A O 1
ATOM 3409 N N . LEU A 1 420 ? -26.641 8.344 -15.438 1 54.66 420 LEU A N 1
ATOM 3410 C CA . LEU A 1 420 ? -27.234 7.086 -15.875 1 54.66 420 LEU A CA 1
ATOM 3411 C C . LEU A 1 420 ? -28.75 7.117 -15.719 1 54.66 420 LEU A C 1
ATOM 3413 O O . LEU A 1 420 ? -29.469 6.621 -16.578 1 54.66 420 LEU A O 1
ATOM 3417 N N . LYS A 1 421 ? -29.219 7.68 -14.672 1 53.38 421 LYS A N 1
ATOM 3418 C CA . LYS A 1 421 ? -30.656 7.809 -14.477 1 53.38 421 LYS A CA 1
ATOM 3419 C C . LYS A 1 421 ? -31.281 8.734 -15.523 1 53.38 421 LYS A C 1
ATOM 3421 O O . LYS A 1 421 ? -32.375 8.461 -16.047 1 53.38 421 LYS A O 1
ATOM 3426 N N . LEU A 1 422 ? -30.5 9.711 -15.789 1 50.84 422 LEU A N 1
ATOM 3427 C CA . LEU A 1 422 ? -31 10.625 -16.812 1 50.84 422 LEU A CA 1
ATOM 3428 C C . LEU A 1 422 ? -30.969 9.977 -18.188 1 50.84 422 LEU A C 1
ATOM 3430 O O . LEU A 1 422 ? -31.891 10.156 -18.984 1 50.84 422 LEU A O 1
ATOM 3434 N N . LEU A 1 423 ? -29.891 9.219 -18.391 1 51.03 423 LEU A N 1
ATOM 3435 C CA . LEU A 1 423 ? -29.828 8.492 -19.656 1 51.03 423 LEU A CA 1
ATOM 3436 C C . LEU A 1 423 ? -30.844 7.359 -19.672 1 51.03 423 LEU A C 1
ATOM 3438 O O . LEU A 1 423 ? -31.438 7.074 -20.719 1 51.03 423 LEU A O 1
ATOM 3442 N N . GLY A 1 424 ? -30.891 6.672 -18.562 1 49.78 424 GLY A N 1
ATOM 3443 C CA . GLY A 1 424 ? -31.953 5.68 -18.484 1 49.78 424 GLY A CA 1
ATOM 3444 C C . GLY A 1 424 ? -33.344 6.266 -18.703 1 49.78 424 GLY A C 1
ATOM 3445 O O . GLY A 1 424 ? -34.188 5.625 -19.312 1 49.78 424 GLY A O 1
ATOM 3446 N N . HIS A 1 425 ? -33.469 7.383 -18.172 1 50.91 425 HIS A N 1
ATOM 3447 C CA . HIS A 1 425 ? -34.75 8.047 -18.406 1 50.91 425 HIS A CA 1
ATOM 3448 C C . HIS A 1 425 ? -34.906 8.445 -19.875 1 50.91 425 HIS A C 1
ATOM 3450 O O . HIS A 1 425 ? -36.031 8.477 -20.391 1 50.91 425 HIS A O 1
ATOM 3456 N N . VAL A 1 426 ? -33.812 8.766 -20.453 1 45.34 426 VAL A N 1
ATOM 3457 C CA . VAL A 1 426 ? -33.906 9.172 -21.844 1 45.34 426 VAL A CA 1
ATOM 3458 C C . VAL A 1 426 ? -34.062 7.945 -22.734 1 45.34 426 VAL A C 1
ATOM 3460 O O . VAL A 1 426 ? -34.812 7.988 -23.734 1 45.34 426 VAL A O 1
ATOM 3463 N N . PHE A 1 427 ? -33.375 6.871 -22.406 1 39.47 427 PHE A N 1
ATOM 3464 C CA . PHE A 1 427 ? -33.469 5.707 -23.266 1 39.47 427 PHE A CA 1
ATOM 3465 C C . PHE A 1 427 ? -34.625 4.797 -22.828 1 39.47 427 PHE A C 1
ATOM 3467 O O . PHE A 1 427 ? -34.562 3.582 -23.031 1 39.47 427 PHE A O 1
ATOM 3474 N N . ARG A 1 428 ? -35.375 5.148 -21.859 1 39.28 428 ARG A N 1
ATOM 3475 C CA . ARG A 1 428 ? -36.594 4.367 -21.734 1 39.28 428 ARG A CA 1
ATOM 3476 C C . ARG A 1 428 ? -37.406 4.395 -23.016 1 39.28 428 ARG A C 1
ATOM 3478 O O . ARG A 1 428 ? -37.906 5.441 -23.406 1 39.28 428 ARG A O 1
ATOM 3485 N N . PRO A 1 429 ? -37 3.469 -23.859 1 34.84 429 PRO A N 1
ATOM 3486 C CA . PRO A 1 429 ? -37.906 3.391 -24.984 1 34.84 429 PRO A CA 1
ATOM 3487 C C . PRO A 1 429 ? -39.375 3.408 -24.547 1 34.84 429 PRO A C 1
ATOM 3489 O O . PRO A 1 429 ? -39.719 2.936 -23.469 1 34.84 429 PRO A O 1
ATOM 3492 N N . ASP A 1 430 ? -40.062 4.426 -24.875 1 36.53 430 ASP A N 1
ATOM 3493 C CA . ASP A 1 430 ? -41.531 4.434 -24.859 1 36.53 430 ASP A CA 1
ATOM 3494 C C . ASP A 1 430 ? -42.094 3.189 -25.547 1 36.53 430 ASP A C 1
ATOM 3496 O O . ASP A 1 430 ? -42.25 3.176 -26.766 1 36.53 430 ASP A O 1
ATOM 3500 N N . VAL A 1 431 ? -41.562 2.016 -25.281 1 34.69 431 VAL A N 1
ATOM 3501 C CA . VAL A 1 431 ? -42.281 0.865 -25.844 1 34.69 431 VAL A CA 1
ATOM 3502 C C . VAL A 1 431 ? -43.719 0.86 -25.375 1 34.69 431 VAL A C 1
ATOM 3504 O O . VAL A 1 431 ? -44 0.7 -24.188 1 34.69 431 VAL A O 1
ATOM 3507 N N . ARG A 1 432 ? -44.625 1.681 -26 1 31.36 432 ARG A N 1
ATOM 3508 C CA . ARG A 1 432 ? -46.062 1.572 -26.031 1 31.36 432 ARG A CA 1
ATOM 3509 C C . ARG A 1 432 ? -46.5 0.131 -26.266 1 31.36 432 ARG A C 1
ATOM 3511 O O . ARG A 1 432 ? -46.094 -0.494 -27.25 1 31.36 432 ARG A O 1
ATOM 3518 N N . SER A 1 433 ? -46.656 -0.636 -25.156 1 31.09 433 SER A N 1
ATOM 3519 C CA . SER A 1 433 ? -47.375 -1.894 -25.219 1 31.09 433 SER A CA 1
ATOM 3520 C C . SER A 1 433 ? -48.656 -1.743 -26.031 1 31.09 433 SER A C 1
ATOM 3522 O O . SER A 1 433 ? -49.5 -0.884 -25.719 1 31.09 433 SER A O 1
ATOM 3524 N N . VAL A 1 434 ? -48.656 -1.852 -27.328 1 29.56 434 VAL A N 1
ATOM 3525 C CA . VAL A 1 434 ? -49.844 -2.119 -28.141 1 29.56 434 VAL A CA 1
ATOM 3526 C C . VAL A 1 434 ? -50.656 -3.256 -27.516 1 29.56 434 VAL A C 1
ATOM 3528 O O . VAL A 1 434 ? -50.125 -4.348 -27.297 1 29.56 434 VAL A O 1
ATOM 3531 N N . GLN A 1 435 ? -51.688 -2.924 -26.688 1 26.78 435 GLN A N 1
ATOM 3532 C CA . GLN A 1 435 ? -52.812 -3.727 -26.172 1 26.78 435 GLN A CA 1
ATOM 3533 C C . GLN A 1 435 ? -53.469 -4.527 -27.297 1 26.78 435 GLN A C 1
ATOM 3535 O O . GLN A 1 435 ? -54.031 -3.951 -28.234 1 26.78 435 GLN A O 1
ATOM 3540 N N . ALA A 1 436 ? -52.969 -5.645 -27.734 1 23.05 436 ALA A N 1
ATOM 3541 C CA . ALA A 1 436 ? -53.719 -6.586 -28.531 1 2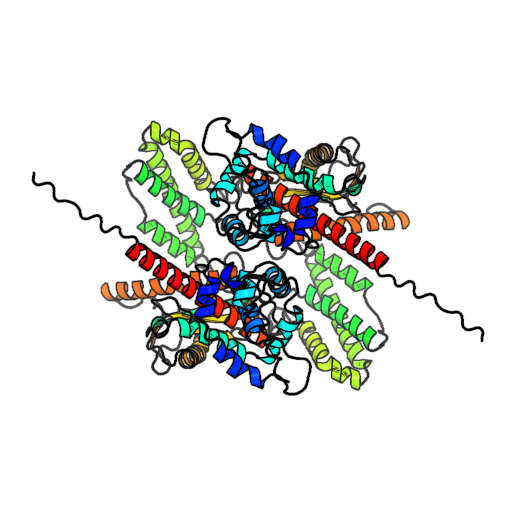3.05 436 ALA A CA 1
ATOM 3542 C C . ALA A 1 436 ? -55.062 -6.934 -27.844 1 23.05 436 ALA A C 1
ATOM 3544 O O . ALA A 1 436 ? -55.062 -7.242 -26.656 1 23.05 436 ALA A O 1
ATOM 3545 N N . CYS A 1 437 ? -56.188 -6.527 -28.344 1 25.84 437 CYS A N 1
ATOM 3546 C CA . CYS A 1 437 ? -57.594 -6.852 -28.25 1 25.84 437 CYS A CA 1
ATOM 3547 C C . CYS A 1 437 ? -57.844 -8.352 -28.406 1 25.84 437 CYS A C 1
ATOM 3549 O O . CYS A 1 437 ? -57.625 -8.906 -29.484 1 25.84 437 CYS A O 1
ATOM 3551 N N . ALA A 1 438 ? -57.125 -9.203 -27.625 1 21.47 438 ALA A N 1
ATOM 3552 C CA . ALA A 1 438 ? -57.938 -10.398 -27.422 1 21.47 438 ALA A CA 1
ATOM 3553 C C . ALA A 1 438 ? -58.875 -10.219 -26.25 1 21.47 438 ALA A C 1
ATOM 3555 O O . ALA A 1 438 ? -58.531 -9.625 -25.234 1 21.47 438 ALA A O 1
ATOM 3556 N N . MET B 1 1 ? -11.602 -17.219 -37.156 1 24.53 1 MET B N 1
ATOM 3557 C CA . MET B 1 1 ? -11.398 -16.109 -38.094 1 24.53 1 MET B CA 1
ATOM 3558 C C . MET B 1 1 ? -10.328 -15.156 -37.562 1 24.53 1 MET B C 1
ATOM 3560 O O . MET B 1 1 ? -10.281 -14.859 -36.375 1 24.53 1 MET B O 1
ATOM 3564 N N . GLN B 1 2 ? -9.234 -15.023 -38.188 1 31.56 2 GLN B N 1
ATOM 3565 C CA . GLN B 1 2 ? -8.133 -14.109 -37.938 1 31.56 2 GLN B CA 1
ATOM 3566 C C . GLN B 1 2 ? -8.641 -12.695 -37.688 1 31.56 2 GLN B C 1
ATOM 3568 O O . GLN B 1 2 ? -9.57 -12.234 -38.344 1 31.56 2 GLN B O 1
ATOM 3573 N N . PRO B 1 3 ? -8.5 -12.266 -36.5 1 37.12 3 PRO B N 1
ATOM 3574 C CA . PRO B 1 3 ? -9.008 -10.891 -36.344 1 37.12 3 PRO B CA 1
ATOM 3575 C C . PRO B 1 3 ? -8.68 -10.023 -37.562 1 37.12 3 PRO B C 1
ATOM 3577 O O . PRO B 1 3 ? -7.617 -10.18 -38.188 1 37.12 3 PRO B O 1
ATOM 3580 N N . LYS B 1 4 ? -9.695 -9.648 -38.312 1 34.62 4 LYS B N 1
ATOM 3581 C CA . LYS B 1 4 ? -9.656 -8.82 -39.5 1 34.62 4 LYS B CA 1
ATOM 3582 C C . LYS B 1 4 ? -8.711 -7.637 -39.344 1 34.62 4 LYS B C 1
ATOM 3584 O O . LYS B 1 4 ? -8.727 -6.969 -38.281 1 34.62 4 LYS B O 1
ATOM 3589 N N . LYS B 1 5 ? -7.605 -7.566 -40.094 1 34.38 5 LYS B N 1
ATOM 3590 C CA . LYS B 1 5 ? -6.727 -6.418 -40.281 1 34.38 5 LYS B CA 1
ATOM 3591 C C . LYS B 1 5 ? -7.527 -5.137 -40.5 1 34.38 5 LYS B C 1
ATOM 3593 O O . LYS B 1 5 ? -8.328 -5.047 -41.406 1 34.38 5 LYS B O 1
ATOM 3598 N N . SER B 1 6 ? -7.977 -4.516 -39.469 1 33.75 6 SER B N 1
ATOM 3599 C CA . SER B 1 6 ? -8.695 -3.252 -39.594 1 33.75 6 SER B CA 1
ATOM 3600 C C . SER B 1 6 ? -8.094 -2.375 -40.688 1 33.75 6 SER B C 1
ATOM 3602 O O . SER B 1 6 ? -6.875 -2.346 -40.844 1 33.75 6 SER B O 1
ATOM 3604 N N . ASP B 1 7 ? -8.844 -2.201 -41.75 1 31.08 7 ASP B N 1
ATOM 3605 C CA . ASP B 1 7 ? -8.625 -1.307 -42.875 1 31.08 7 ASP B CA 1
ATOM 3606 C C . ASP B 1 7 ? -7.949 -0.014 -42.438 1 31.08 7 ASP B C 1
ATOM 3608 O O . ASP B 1 7 ? -8.43 0.672 -41.531 1 31.08 7 ASP B O 1
ATOM 3612 N N . ARG B 1 8 ? -6.676 0.124 -42.719 1 32.72 8 ARG B N 1
ATOM 3613 C CA . ARG B 1 8 ? -5.875 1.341 -42.625 1 32.72 8 ARG B CA 1
ATOM 3614 C C . ARG B 1 8 ? -6.555 2.492 -43.375 1 32.72 8 ARG B C 1
ATOM 3616 O O . ARG B 1 8 ? -6.109 2.896 -44.438 1 32.72 8 ARG B O 1
ATOM 3623 N N . GLN B 1 9 ? -7.836 2.586 -43.594 1 28.16 9 GLN B N 1
ATOM 3624 C CA . GLN B 1 9 ? -8.25 3.812 -44.281 1 28.16 9 GLN B CA 1
ATOM 3625 C C . GLN B 1 9 ? -7.75 5.047 -43.531 1 28.16 9 GLN B C 1
ATOM 3627 O O . GLN B 1 9 ? -7.961 5.176 -42.312 1 28.16 9 GLN B O 1
ATOM 3632 N N . ARG B 1 10 ? -6.781 5.77 -44.094 1 33.47 10 ARG B N 1
ATOM 3633 C CA . ARG B 1 10 ? -6.141 7.043 -43.781 1 33.47 10 ARG B CA 1
ATOM 3634 C C . ARG B 1 10 ? -7.18 8.094 -43.375 1 33.47 10 ARG B C 1
ATOM 3636 O O . ARG B 1 10 ? -7.762 8.742 -44.25 1 33.47 10 ARG B O 1
ATOM 3643 N N . SER B 1 11 ? -8.18 7.891 -42.719 1 34.66 11 SER B N 1
ATOM 3644 C CA . SER B 1 11 ? -8.82 9.188 -42.531 1 34.66 11 SER B CA 1
ATOM 3645 C C . SER B 1 11 ? -7.797 10.266 -42.188 1 34.66 11 SER B C 1
ATOM 3647 O O . SER B 1 11 ? -6.988 10.086 -41.281 1 34.66 11 SER B O 1
ATOM 3649 N N . PHE B 1 12 ? -7.297 11.094 -43.031 1 37.19 12 PHE B N 1
ATOM 3650 C CA . PHE B 1 12 ? -6.379 12.227 -43.062 1 37.19 12 PHE B CA 1
ATOM 3651 C C . PHE B 1 12 ? -6.414 12.992 -41.75 1 37.19 12 PHE B C 1
ATOM 3653 O O . PHE B 1 12 ? -5.48 13.734 -41.438 1 37.19 12 PHE B O 1
ATOM 3660 N N . LEU B 1 13 ? -7.652 13.273 -41.125 1 38.84 13 LEU B N 1
ATOM 3661 C CA . LEU B 1 13 ? -7.77 14.266 -40.062 1 38.84 13 LEU B CA 1
ATOM 3662 C C . LEU B 1 13 ? -7.148 13.758 -38.781 1 38.84 13 LEU B C 1
ATOM 3664 O O . LEU B 1 13 ? -7.051 14.508 -37.812 1 38.84 13 LEU B O 1
ATOM 3668 N N . CYS B 1 14 ? -7.508 12.539 -38.344 1 49.91 14 CYS B N 1
ATOM 3669 C CA . CYS B 1 14 ? -7.129 12.219 -36.969 1 49.91 14 CYS B CA 1
ATOM 3670 C C . CYS B 1 14 ? -5.695 11.711 -36.906 1 49.91 14 CYS B C 1
ATOM 3672 O O . CYS B 1 14 ? -5.371 10.672 -37.5 1 49.91 14 CYS B O 1
ATOM 3674 N N . PRO B 1 15 ? -4.648 12.516 -36.656 1 60.34 15 PRO B N 1
ATOM 3675 C CA . PRO B 1 15 ? -3.242 12.133 -36.5 1 60.34 15 PRO B CA 1
ATOM 3676 C C . PRO B 1 15 ? -3.061 10.836 -35.719 1 60.34 15 PRO B C 1
ATOM 3678 O O . PRO B 1 15 ? -3.912 10.484 -34.906 1 60.34 15 PRO B O 1
ATOM 3681 N N . ASP B 1 16 ? -2.188 9.914 -36.25 1 79.69 16 ASP B N 1
ATOM 3682 C CA . ASP B 1 16 ? -1.747 8.688 -35.562 1 79.69 16 ASP B CA 1
ATOM 3683 C C . ASP B 1 16 ? -1.338 8.961 -34.125 1 79.69 16 ASP B C 1
ATOM 3685 O O . ASP B 1 16 ? -0.733 9.992 -33.844 1 79.69 16 ASP B O 1
ATOM 3689 N N . LEU B 1 17 ? -1.881 8.156 -33.312 1 85.12 17 LEU B N 1
ATOM 3690 C CA . LEU B 1 17 ? -1.655 8.273 -31.875 1 85.12 17 LEU B CA 1
ATOM 3691 C C . LEU B 1 17 ? -0.173 8.461 -31.562 1 85.12 17 LEU B C 1
ATOM 3693 O O . LEU B 1 17 ? 0.199 9.367 -30.812 1 85.12 17 LEU B O 1
ATOM 3697 N N . ILE B 1 18 ? 0.65 7.75 -32.25 1 83.44 18 ILE B N 1
ATOM 3698 C CA . ILE B 1 18 ? 2.078 7.734 -31.953 1 83.44 18 ILE B CA 1
ATOM 3699 C C . ILE B 1 18 ? 2.695 9.086 -32.312 1 83.44 18 ILE B C 1
ATOM 3701 O O . ILE B 1 18 ? 3.598 9.562 -31.609 1 83.44 18 ILE B O 1
ATOM 3705 N N . ASP B 1 19 ? 2.111 9.68 -33.219 1 82 19 ASP B N 1
ATOM 3706 C CA . ASP B 1 19 ? 2.658 10.945 -33.688 1 82 19 ASP B CA 1
ATOM 3707 C C . ASP B 1 19 ? 2.357 12.07 -32.719 1 82 19 ASP B C 1
ATOM 3709 O O . ASP B 1 19 ? 3.012 13.117 -32.75 1 82 19 ASP B O 1
ATOM 3713 N N . GLN B 1 20 ? 1.421 11.812 -31.922 1 83.5 20 GLN B N 1
ATOM 3714 C CA . GLN B 1 20 ? 0.991 12.836 -30.984 1 83.5 20 GLN B CA 1
ATOM 3715 C C . GLN B 1 20 ? 1.697 12.68 -29.641 1 83.5 20 GLN B C 1
ATOM 3717 O O . GLN B 1 20 ? 1.572 13.539 -28.75 1 83.5 20 GLN B O 1
ATOM 3722 N N . LEU B 1 21 ? 2.494 11.633 -29.578 1 89.94 21 LEU B N 1
ATOM 3723 C CA . LEU B 1 21 ? 3.086 11.32 -28.281 1 89.94 21 LEU B CA 1
ATOM 3724 C C . LEU B 1 21 ? 4.566 11.68 -28.25 1 89.94 21 LEU B C 1
ATOM 3726 O O . LEU B 1 21 ? 5.188 11.836 -29.312 1 89.94 21 LEU B O 1
ATOM 3730 N N . ASP B 1 22 ? 5.074 11.922 -27.109 1 88.38 22 ASP B N 1
ATOM 3731 C CA . ASP B 1 22 ? 6.504 12.164 -26.938 1 88.38 22 ASP B CA 1
ATOM 3732 C C . ASP B 1 22 ? 7.316 10.922 -27.312 1 88.38 22 ASP B C 1
ATOM 3734 O O . ASP B 1 22 ? 7.223 9.891 -26.641 1 88.38 22 ASP B O 1
ATOM 3738 N N . PRO B 1 23 ? 8.016 11 -28.328 1 85.75 23 PRO B N 1
ATOM 3739 C CA . PRO B 1 23 ? 8.773 9.828 -28.766 1 85.75 23 PRO B CA 1
ATOM 3740 C C . PRO B 1 23 ? 9.812 9.375 -27.734 1 85.75 23 PRO B C 1
ATOM 3742 O O . PRO B 1 23 ? 10.297 8.242 -27.797 1 85.75 23 PRO B O 1
ATOM 3745 N N . ARG B 1 24 ? 10.172 10.18 -26.844 1 86.06 24 ARG B N 1
ATOM 3746 C CA . ARG B 1 24 ? 11.211 9.859 -25.859 1 86.06 24 ARG B CA 1
ATOM 3747 C C . ARG B 1 24 ? 10.617 9.148 -24.656 1 86.06 24 ARG B C 1
ATOM 3749 O O . ARG B 1 24 ? 11.344 8.758 -23.734 1 86.06 24 ARG B O 1
ATOM 3756 N N . HIS B 1 25 ? 9.367 8.992 -24.703 1 90.31 25 HIS B N 1
ATOM 3757 C CA . HIS B 1 25 ? 8.734 8.391 -23.531 1 90.31 25 HIS B CA 1
ATOM 3758 C C . HIS B 1 25 ? 9.195 6.945 -23.344 1 90.31 25 HIS B C 1
ATOM 3760 O O . HIS B 1 25 ? 9.297 6.191 -24.312 1 90.31 25 HIS B O 1
ATOM 3766 N N . HIS B 1 26 ? 9.383 6.562 -22.141 1 90.88 26 HIS B N 1
ATOM 3767 C CA . HIS B 1 26 ? 10 5.285 -21.797 1 90.88 26 HIS B CA 1
ATOM 3768 C C . HIS B 1 26 ? 9.133 4.117 -22.25 1 90.88 26 HIS B C 1
ATOM 3770 O O . HIS B 1 26 ? 9.648 3.076 -22.656 1 90.88 26 HIS B O 1
ATOM 3776 N N . LEU B 1 27 ? 7.828 4.203 -22.219 1 92.81 27 LEU B N 1
ATOM 3777 C CA . LEU B 1 27 ? 6.934 3.113 -22.594 1 92.81 27 LEU B CA 1
ATOM 3778 C C . LEU B 1 27 ? 7.031 2.832 -24.094 1 92.81 27 LEU B C 1
ATOM 3780 O O . LEU B 1 27 ? 6.898 1.684 -24.531 1 92.81 27 LEU B O 1
ATOM 3784 N N . LEU B 1 28 ? 7.172 3.9 -24.891 1 92.94 28 LEU B N 1
ATOM 3785 C CA . LEU B 1 28 ? 7.309 3.715 -26.328 1 92.94 28 LEU B CA 1
ATOM 3786 C C . LEU B 1 28 ? 8.641 3.043 -26.672 1 92.94 28 LEU B C 1
ATOM 3788 O O . LEU B 1 28 ? 8.695 2.189 -27.562 1 92.94 28 LEU B O 1
ATOM 3792 N N . GLY B 1 29 ? 9.695 3.467 -25.906 1 93.12 29 GLY B N 1
ATOM 3793 C CA . GLY B 1 29 ? 10.977 2.789 -26.078 1 93.12 29 GLY B CA 1
ATOM 3794 C C . GLY B 1 29 ? 10.914 1.311 -25.734 1 93.12 29 GLY B C 1
ATOM 3795 O O . GLY B 1 29 ? 11.453 0.482 -26.469 1 93.12 29 GLY B O 1
ATOM 3796 N N . LEU B 1 30 ? 10.297 1.01 -24.688 1 95.94 30 LEU B N 1
ATOM 3797 C CA . LEU B 1 30 ? 10.141 -0.384 -24.297 1 95.94 30 LEU B CA 1
ATOM 3798 C C . LEU B 1 30 ? 9.297 -1.15 -25.312 1 95.94 30 LEU B C 1
ATOM 3800 O O . LEU B 1 30 ? 9.609 -2.295 -25.641 1 95.94 30 LEU B O 1
ATOM 3804 N N . ALA B 1 31 ? 8.219 -0.552 -25.797 1 95.94 31 ALA B N 1
ATOM 3805 C CA . ALA B 1 31 ? 7.332 -1.178 -26.781 1 95.94 31 ALA B CA 1
ATOM 3806 C C . ALA B 1 31 ? 8.102 -1.566 -28.031 1 95.94 31 ALA B C 1
ATOM 3808 O O . ALA B 1 31 ? 7.824 -2.604 -28.641 1 95.94 31 ALA B O 1
ATOM 3809 N N . LYS B 1 32 ? 8.969 -0.775 -28.406 1 94.25 32 LYS B N 1
ATOM 3810 C CA . LYS B 1 32 ? 9.773 -1.042 -29.609 1 94.25 32 LYS B CA 1
ATOM 3811 C C . LYS B 1 32 ? 10.758 -2.182 -29.359 1 94.25 32 LYS B C 1
ATOM 3813 O O . LYS B 1 32 ? 11.086 -2.93 -30.281 1 94.25 32 LYS B O 1
ATOM 3818 N N . ALA B 1 33 ? 11.211 -2.305 -28.156 1 95.5 33 ALA B N 1
ATOM 3819 C CA . ALA B 1 33 ? 12.25 -3.277 -27.828 1 95.5 33 ALA B CA 1
ATOM 3820 C C . ALA B 1 33 ? 11.656 -4.672 -27.656 1 95.5 33 ALA B C 1
ATOM 3822 O O . ALA B 1 33 ? 12.328 -5.676 -27.922 1 95.5 33 ALA B O 1
ATOM 3823 N N . ILE B 1 34 ? 10.477 -4.809 -27.203 1 97.25 34 ILE B N 1
ATOM 3824 C CA . ILE B 1 34 ? 9.836 -6.094 -26.938 1 97.25 34 ILE B CA 1
ATOM 3825 C C . ILE B 1 34 ? 9.5 -6.785 -28.25 1 97.25 34 ILE B C 1
ATOM 3827 O O . ILE B 1 34 ? 8.859 -6.199 -29.125 1 97.25 34 ILE B O 1
ATOM 3831 N N . PRO B 1 35 ? 9.984 -7.988 -28.438 1 97.31 35 PRO B N 1
ATOM 3832 C CA . PRO B 1 35 ? 9.602 -8.758 -29.625 1 97.31 35 PRO B CA 1
ATOM 3833 C C . PRO B 1 35 ? 8.195 -9.352 -29.5 1 97.31 35 PRO B C 1
ATOM 3835 O O . PRO B 1 35 ? 8.047 -10.539 -29.234 1 97.31 35 PRO B O 1
ATOM 3838 N N . TRP B 1 36 ? 7.23 -8.609 -29.875 1 96.44 36 TRP B N 1
ATOM 3839 C CA . TRP B 1 36 ? 5.828 -8.961 -29.672 1 96.44 36 TRP B CA 1
ATOM 3840 C C . TRP B 1 36 ? 5.461 -10.219 -30.453 1 96.44 36 TRP B C 1
ATOM 3842 O O . TRP B 1 36 ? 4.562 -10.961 -30.062 1 96.44 36 TRP B O 1
ATOM 3852 N N . GLN B 1 37 ? 6.172 -10.492 -31.5 1 94.81 37 GLN B N 1
ATOM 3853 C CA . GLN B 1 37 ? 5.883 -11.648 -32.344 1 94.81 37 GLN B CA 1
ATOM 3854 C C . GLN B 1 37 ? 6.066 -12.953 -31.578 1 94.81 37 GLN B C 1
ATOM 3856 O O . GLN B 1 37 ? 5.375 -13.938 -31.844 1 94.81 37 GLN B O 1
ATOM 3861 N N . VAL B 1 38 ? 6.957 -12.977 -30.656 1 95.31 38 VAL B N 1
ATOM 3862 C CA . VAL B 1 38 ? 7.211 -14.164 -29.844 1 95.31 38 VAL B CA 1
ATOM 3863 C C . VAL B 1 38 ? 5.938 -14.562 -29.094 1 95.31 38 VAL B C 1
ATOM 3865 O O . VAL B 1 38 ? 5.617 -15.742 -29 1 95.31 38 VAL B O 1
ATOM 3868 N N . PHE B 1 39 ? 5.234 -13.586 -28.609 1 95.69 39 PHE B N 1
ATOM 3869 C CA . PHE B 1 39 ? 4 -13.852 -27.875 1 95.69 39 PHE B CA 1
ATOM 3870 C C . PHE B 1 39 ? 2.902 -14.32 -28.828 1 95.69 39 PHE B C 1
ATOM 3872 O O . PHE B 1 39 ? 2.148 -15.242 -28.5 1 95.69 39 PHE B O 1
ATOM 3879 N N . GLU B 1 40 ? 2.832 -13.641 -29.984 1 92.38 40 GLU B N 1
ATOM 3880 C CA . GLU B 1 40 ? 1.839 -14.031 -30.969 1 92.38 40 GLU B CA 1
ATOM 3881 C C . GLU B 1 40 ? 2.006 -15.5 -31.359 1 92.38 40 GLU B C 1
ATOM 3883 O O . GLU B 1 40 ? 1.028 -16.25 -31.422 1 92.38 40 GLU B O 1
ATOM 3888 N N . ASP B 1 41 ? 3.215 -15.883 -31.562 1 92.19 41 ASP B N 1
ATOM 3889 C CA . ASP B 1 41 ? 3.523 -17.25 -31.984 1 92.19 41 ASP B CA 1
ATOM 3890 C C . ASP B 1 41 ? 3.223 -18.25 -30.859 1 92.19 41 ASP B C 1
ATOM 3892 O O . ASP B 1 41 ? 2.744 -19.359 -31.125 1 92.19 41 ASP B O 1
ATOM 3896 N N . SER B 1 42 ? 3.461 -17.891 -29.688 1 91.94 42 SER B N 1
ATOM 3897 C CA . SER B 1 42 ? 3.33 -18.797 -28.562 1 91.94 42 SER B CA 1
ATOM 3898 C C . SER B 1 42 ? 1.874 -18.938 -28.125 1 91.94 42 SER B C 1
ATOM 3900 O O . SER B 1 42 ? 1.444 -20.016 -27.703 1 91.94 42 SER B O 1
ATOM 3902 N N . PHE B 1 43 ? 1.097 -17.859 -28.219 1 91.44 43 PHE B N 1
ATOM 3903 C CA . PHE B 1 43 ? -0.218 -17.844 -27.594 1 91.44 43 PHE B CA 1
ATOM 3904 C C . PHE B 1 43 ? -1.319 -18.016 -28.625 1 91.44 43 PHE B C 1
ATOM 3906 O O . PHE B 1 43 ? -2.451 -18.359 -28.297 1 91.44 43 PHE B O 1
ATOM 3913 N N . ARG B 1 44 ? -1.085 -17.797 -29.844 1 82.12 44 ARG B N 1
ATOM 3914 C CA . ARG B 1 44 ? -2.09 -17.875 -30.891 1 82.12 44 ARG B CA 1
ATOM 3915 C C . ARG B 1 44 ? -2.732 -19.25 -30.938 1 82.12 44 ARG B C 1
ATOM 3917 O O . ARG B 1 44 ? -3.953 -19.375 -31.062 1 82.12 44 ARG B O 1
ATOM 3924 N N . PRO B 1 45 ? -1.912 -20.281 -30.781 1 80.44 45 PRO B N 1
ATOM 3925 C CA . PRO B 1 45 ? -2.502 -21.609 -30.828 1 80.44 45 PRO B CA 1
ATOM 3926 C C . PRO B 1 45 ? -3.498 -21.875 -29.703 1 80.44 45 PRO B C 1
ATOM 3928 O O . PRO B 1 45 ? -4.305 -22.797 -29.781 1 80.44 45 PRO B O 1
ATOM 3931 N N . LEU B 1 46 ? -3.41 -21.125 -28.75 1 82.5 46 LEU B N 1
ATOM 3932 C CA . LEU B 1 46 ? -4.285 -21.328 -27.594 1 82.5 46 LEU B CA 1
ATOM 3933 C C . LEU B 1 46 ? -5.668 -20.734 -27.859 1 82.5 46 LEU B C 1
ATOM 3935 O O . LEU B 1 46 ? -6.605 -20.969 -27.094 1 82.5 46 LEU B O 1
ATOM 3939 N N . TYR B 1 47 ? -5.738 -19.922 -28.922 1 75.69 47 TYR B N 1
ATOM 3940 C CA . TYR B 1 47 ? -7.023 -19.328 -29.297 1 75.69 47 TYR B CA 1
ATOM 3941 C C . TYR B 1 47 ? -7.793 -20.266 -30.219 1 75.69 47 TYR B C 1
ATOM 3943 O O . TYR B 1 47 ? -7.199 -20.969 -31.047 1 75.69 47 TYR B O 1
ATOM 3951 N N . ALA B 1 48 ? -9.125 -20.594 -29.812 1 63.56 48 ALA B N 1
ATOM 3952 C CA . ALA B 1 48 ? -9.938 -21.438 -30.672 1 63.56 48 ALA B CA 1
ATOM 3953 C C . ALA B 1 48 ? -10.086 -20.828 -32.062 1 63.56 48 ALA B C 1
ATOM 3955 O O . ALA B 1 48 ? -10.133 -19.609 -32.219 1 63.56 48 ALA B O 1
ATOM 3956 N N . ALA B 1 49 ? -9.82 -21.641 -33.156 1 57.03 49 ALA B N 1
ATOM 3957 C CA . ALA B 1 49 ? -9.992 -21.281 -34.562 1 57.03 49 ALA B CA 1
ATOM 3958 C C . ALA B 1 49 ? -11.375 -20.688 -34.812 1 57.03 49 ALA B C 1
ATOM 3960 O O . ALA B 1 49 ? -11.555 -19.859 -35.719 1 57.03 49 ALA B O 1
ATOM 3961 N N . SER B 1 50 ? -12.5 -21.188 -34.156 1 51 50 SER B N 1
ATOM 3962 C CA . SER B 1 50 ? -13.914 -20.891 -34.406 1 51 50 SER B CA 1
ATOM 3963 C C . SER B 1 50 ? -14.523 -20.156 -33.219 1 51 50 SER B C 1
ATOM 3965 O O . SER B 1 50 ? -14.125 -20.359 -32.062 1 51 50 SER B O 1
ATOM 3967 N N . GLY B 1 51 ? -15.016 -18.719 -33.219 1 50.09 51 GLY B N 1
ATOM 3968 C CA . GLY B 1 51 ? -15.797 -17.984 -32.25 1 50.09 51 GLY B CA 1
ATOM 3969 C C . GLY B 1 51 ? -15.453 -16.5 -32.219 1 50.09 51 GLY B C 1
ATOM 3970 O O . GLY B 1 51 ? -14.844 -15.977 -33.156 1 50.09 51 GLY B O 1
ATOM 3971 N N . ARG B 1 52 ? -16 -15.758 -31.25 1 53.25 52 ARG B N 1
ATOM 3972 C CA . ARG B 1 52 ? -15.836 -14.32 -31.062 1 53.25 52 ARG B CA 1
ATOM 3973 C C . ARG B 1 52 ? -14.359 -13.93 -31.109 1 53.25 52 ARG B C 1
ATOM 3975 O O . ARG B 1 52 ? -13.516 -14.602 -30.516 1 53.25 52 ARG B O 1
ATOM 3982 N N . PRO B 1 53 ? -14.148 -13.07 -32.094 1 59.28 53 PRO B N 1
ATOM 3983 C CA . PRO B 1 53 ? -12.758 -12.664 -32.312 1 59.28 53 PRO B CA 1
ATOM 3984 C C . PRO B 1 53 ? -12.016 -12.359 -31.016 1 59.28 53 PRO B C 1
ATOM 3986 O O . PRO B 1 53 ? -12.539 -11.633 -30.156 1 59.28 53 PRO B O 1
ATOM 3989 N N . ALA B 1 54 ? -10.984 -13.07 -30.656 1 73.88 54 ALA B N 1
ATOM 3990 C CA . ALA B 1 54 ? -10.125 -12.969 -29.484 1 73.88 54 ALA B CA 1
ATOM 3991 C C . ALA B 1 54 ? -9.367 -11.641 -29.469 1 73.88 54 ALA B C 1
ATOM 3993 O O . ALA B 1 54 ? -9.141 -11.039 -30.516 1 73.88 54 ALA B O 1
ATOM 3994 N N . LYS B 1 55 ? -9.383 -10.906 -28.422 1 85.81 55 LYS B N 1
ATOM 3995 C CA . LYS B 1 55 ? -8.578 -9.703 -28.25 1 85.81 55 LYS B CA 1
ATOM 3996 C C . LYS B 1 55 ? -7.141 -9.93 -28.703 1 85.81 55 LYS B C 1
ATOM 3998 O O . LYS B 1 55 ? -6.609 -11.039 -28.562 1 85.81 55 LYS B O 1
ATOM 4003 N N . PRO B 1 56 ? -6.598 -8.938 -29.359 1 91.19 56 PRO B N 1
ATOM 4004 C CA . PRO B 1 56 ? -5.211 -9.078 -29.797 1 91.19 56 PRO B CA 1
ATOM 4005 C C . PRO B 1 56 ? -4.262 -9.469 -28.672 1 91.19 56 PRO B C 1
ATOM 4007 O O . PRO B 1 56 ? -4.398 -8.977 -27.547 1 91.19 56 PRO B O 1
ATOM 4010 N N . VAL B 1 57 ? -3.338 -10.352 -28.984 1 93.69 57 VAL B N 1
ATOM 4011 C CA . VAL B 1 57 ? -2.375 -10.859 -28.016 1 93.69 57 VAL B CA 1
ATOM 4012 C C . VAL B 1 57 ? -1.557 -9.703 -27.438 1 93.69 57 VAL B C 1
ATOM 4014 O O . VAL B 1 57 ? -1.323 -9.641 -26.234 1 93.69 57 VAL B O 1
ATOM 4017 N N . ARG B 1 58 ? -1.13 -8.789 -28.297 1 95.5 58 ARG B N 1
ATOM 4018 C CA . ARG B 1 58 ? -0.323 -7.664 -27.844 1 95.5 58 ARG B CA 1
ATOM 4019 C C . ARG B 1 58 ? -1.084 -6.828 -26.812 1 95.5 58 ARG B C 1
ATOM 4021 O O . ARG B 1 58 ? -0.499 -6.344 -25.844 1 95.5 58 ARG B O 1
ATOM 4028 N N . LEU B 1 59 ? -2.328 -6.672 -27.047 1 96.5 59 LEU B N 1
ATOM 4029 C CA . LEU B 1 59 ? -3.154 -5.922 -26.109 1 96.5 59 LEU B CA 1
ATOM 4030 C C . LEU B 1 59 ? -3.166 -6.594 -24.75 1 96.5 59 LEU B C 1
ATOM 4032 O O . LEU B 1 59 ? -2.912 -5.945 -23.719 1 96.5 59 LEU B O 1
ATOM 4036 N N . MET B 1 60 ? -3.422 -7.887 -24.734 1 96.38 60 MET B N 1
ATOM 4037 C CA . MET B 1 60 ? -3.562 -8.617 -23.484 1 96.38 60 MET B CA 1
ATOM 4038 C C . MET B 1 60 ? -2.229 -8.703 -22.75 1 96.38 60 MET B C 1
ATOM 4040 O O . MET B 1 60 ? -2.16 -8.469 -21.547 1 96.38 60 MET B O 1
ATOM 4044 N N . VAL B 1 61 ? -1.174 -8.992 -23.469 1 97.69 61 VAL B N 1
ATOM 4045 C CA . VAL B 1 61 ? 0.154 -9.07 -22.875 1 97.69 61 VAL B CA 1
ATOM 4046 C C . VAL B 1 61 ? 0.58 -7.691 -22.375 1 97.69 61 VAL B C 1
ATOM 4048 O O . VAL B 1 61 ? 1.138 -7.562 -21.281 1 97.69 61 VAL B O 1
ATOM 4051 N N . GLY B 1 62 ? 0.288 -6.699 -23.188 1 98.25 62 GLY B N 1
ATOM 4052 C CA . GLY B 1 62 ? 0.598 -5.332 -22.797 1 98.25 62 GLY B CA 1
ATOM 4053 C C . GLY B 1 62 ? -0.079 -4.914 -21.5 1 98.25 62 GLY B C 1
ATOM 4054 O O . GLY B 1 62 ? 0.546 -4.289 -20.641 1 98.25 62 GLY B O 1
ATOM 4055 N N . LEU B 1 63 ? -1.324 -5.258 -21.375 1 98.19 63 LEU B N 1
ATOM 4056 C CA . LEU B 1 63 ? -2.078 -4.926 -20.172 1 98.19 63 LEU B CA 1
ATOM 4057 C C . LEU B 1 63 ? -1.484 -5.625 -18.953 1 98.19 63 LEU B C 1
ATOM 4059 O O . LEU B 1 63 ? -1.388 -5.027 -17.891 1 98.19 63 LEU B O 1
ATOM 4063 N N . LEU B 1 64 ? -1.048 -6.875 -19.094 1 98 64 LEU B N 1
ATOM 4064 C CA . LEU B 1 64 ? -0.442 -7.609 -17.984 1 98 64 LEU B CA 1
ATOM 4065 C C . LEU B 1 64 ? 0.864 -6.953 -17.547 1 98 64 LEU B C 1
ATOM 4067 O O . LEU B 1 64 ? 1.13 -6.824 -16.344 1 98 64 LEU B O 1
ATOM 4071 N N . ILE B 1 65 ? 1.634 -6.547 -18.547 1 98.38 65 ILE B N 1
ATOM 4072 C CA . ILE B 1 65 ? 2.916 -5.918 -18.25 1 98.38 65 ILE B CA 1
ATOM 4073 C C . ILE B 1 65 ? 2.688 -4.578 -17.562 1 98.38 65 ILE B C 1
ATOM 4075 O O . ILE B 1 65 ? 3.318 -4.285 -16.531 1 98.38 65 ILE B O 1
ATOM 4079 N N . LEU B 1 66 ? 1.752 -3.793 -18.109 1 97.94 66 LEU B N 1
ATOM 4080 C CA . LEU B 1 66 ? 1.463 -2.475 -17.547 1 97.94 66 LEU B CA 1
ATOM 4081 C C . LEU B 1 66 ? 0.93 -2.588 -16.125 1 97.94 66 LEU B C 1
ATOM 4083 O O . LEU B 1 66 ? 1.252 -1.759 -15.273 1 97.94 66 LEU B O 1
ATOM 4087 N N . LYS B 1 67 ? 0.137 -3.584 -15.891 1 97.5 67 LYS B N 1
ATOM 4088 C CA . LYS B 1 67 ? -0.416 -3.836 -14.562 1 97.5 67 LYS B CA 1
ATOM 4089 C C . LYS B 1 67 ? 0.69 -3.932 -13.516 1 97.5 67 LYS B C 1
ATOM 4091 O O . LYS B 1 67 ? 0.607 -3.305 -12.461 1 97.5 67 LYS B O 1
ATOM 4096 N N . GLN B 1 68 ? 1.705 -4.672 -13.82 1 97.19 68 GLN B N 1
ATOM 4097 C CA . GLN B 1 68 ? 2.799 -4.898 -12.883 1 97.19 68 GLN B CA 1
ATOM 4098 C C . GLN B 1 68 ? 3.752 -3.707 -12.852 1 97.19 68 GLN B C 1
ATOM 4100 O O . GLN B 1 68 ? 4.238 -3.324 -11.781 1 97.19 68 GLN B O 1
ATOM 4105 N N . LEU B 1 69 ? 3.992 -3.125 -14.008 1 96.38 69 LEU B N 1
ATOM 4106 C CA . LEU B 1 69 ? 4.918 -2.004 -14.109 1 96.38 69 LEU B CA 1
ATOM 4107 C C . LEU B 1 69 ? 4.426 -0.815 -13.289 1 96.38 69 LEU B C 1
ATOM 4109 O O . LEU B 1 69 ? 5.223 -0.115 -12.664 1 96.38 69 LEU B O 1
ATOM 4113 N N . GLU B 1 70 ? 3.131 -0.631 -13.344 1 94.25 70 GLU B N 1
ATOM 4114 C CA . GLU B 1 70 ? 2.559 0.558 -12.719 1 94.25 70 GLU B CA 1
ATOM 4115 C C . GLU B 1 70 ? 1.832 0.208 -11.422 1 94.25 70 GLU B C 1
ATOM 4117 O O . GLU B 1 70 ? 1.143 1.052 -10.844 1 94.25 70 GLU B O 1
ATOM 4122 N N . ASN B 1 71 ? 1.964 -1.046 -10.984 1 93.38 71 ASN B N 1
ATOM 4123 C CA . ASN B 1 71 ? 1.394 -1.496 -9.727 1 93.38 71 ASN B CA 1
ATOM 4124 C C . ASN B 1 71 ? -0.11 -1.242 -9.664 1 93.38 71 ASN B C 1
ATOM 4126 O O . ASN B 1 71 ? -0.602 -0.616 -8.727 1 93.38 71 ASN B O 1
ATOM 4130 N N . LEU B 1 72 ? -0.822 -1.756 -10.672 1 94.19 72 LEU B N 1
ATOM 4131 C CA . LEU B 1 72 ? -2.258 -1.528 -10.797 1 94.19 72 LEU B CA 1
ATOM 4132 C C . LEU B 1 72 ? -3.025 -2.844 -10.719 1 94.19 72 LEU B C 1
ATOM 4134 O O . LEU B 1 72 ? -2.48 -3.906 -11.023 1 94.19 72 LEU B O 1
ATOM 4138 N N . SER B 1 73 ? -4.293 -2.768 -10.258 1 93.56 73 SER B N 1
ATOM 4139 C CA . SER B 1 73 ? -5.184 -3.922 -10.312 1 93.56 73 SER B CA 1
ATOM 4140 C C . SER B 1 73 ? -5.684 -4.164 -11.734 1 93.56 73 SER B C 1
ATOM 4142 O O . SER B 1 73 ? -5.453 -3.35 -12.625 1 93.56 73 SER B O 1
ATOM 4144 N N . ASP B 1 74 ? -6.352 -5.301 -11.922 1 95.31 74 ASP B N 1
ATOM 4145 C CA . ASP B 1 74 ? -6.934 -5.605 -13.227 1 95.31 74 ASP B CA 1
ATOM 4146 C C . ASP B 1 74 ? -7.961 -4.551 -13.625 1 95.31 74 ASP B C 1
ATOM 4148 O O . ASP B 1 74 ? -7.996 -4.121 -14.781 1 95.31 74 ASP B O 1
ATOM 4152 N N . GLU B 1 75 ? -8.742 -4.086 -12.688 1 94.19 75 GLU B N 1
ATOM 4153 C CA . GLU B 1 75 ? -9.758 -3.076 -12.961 1 94.19 75 GLU B CA 1
ATOM 4154 C C . GLU B 1 75 ? -9.125 -1.721 -13.266 1 94.19 75 GLU B C 1
ATOM 4156 O O . GLU B 1 75 ? -9.531 -1.042 -14.211 1 94.19 75 GLU B O 1
ATOM 4161 N N . ARG B 1 76 ? -8.133 -1.409 -12.539 1 93.06 76 ARG B N 1
ATOM 4162 C CA . ARG B 1 76 ? -7.531 -0.084 -12.656 1 93.06 76 ARG B CA 1
ATOM 4163 C C . ARG B 1 76 ? -6.723 0.038 -13.945 1 93.06 76 ARG B C 1
ATOM 4165 O O . ARG B 1 76 ? -6.688 1.104 -14.562 1 93.06 76 ARG B O 1
ATOM 4172 N N . VAL B 1 77 ? -6.062 -1.028 -14.32 1 96.56 77 VAL B N 1
ATOM 4173 C CA . VAL B 1 77 ? -5.223 -0.95 -15.508 1 96.56 77 VAL B CA 1
ATOM 4174 C C . VAL B 1 77 ? -6.094 -0.708 -16.734 1 96.56 77 VAL B C 1
ATOM 4176 O O . VAL B 1 77 ? -5.715 0.054 -17.641 1 96.56 77 VAL B O 1
ATOM 4179 N N . VAL B 1 78 ? -7.242 -1.316 -16.766 1 96.19 78 VAL B N 1
ATOM 4180 C CA . VAL B 1 78 ? -8.156 -1.14 -17.891 1 96.19 78 VAL B CA 1
ATOM 4181 C C . VAL B 1 78 ? -8.719 0.279 -17.891 1 96.19 78 VAL B C 1
ATOM 4183 O O . VAL B 1 78 ? -8.836 0.916 -18.938 1 96.19 78 VAL B O 1
ATOM 4186 N N . ASP B 1 79 ? -8.969 0.782 -16.719 1 92.62 79 ASP B N 1
ATOM 4187 C CA . ASP B 1 79 ? -9.5 2.135 -16.562 1 92.62 79 ASP B CA 1
ATOM 4188 C C . ASP B 1 79 ? -8.477 3.178 -17 1 92.62 79 ASP B C 1
ATOM 4190 O O . ASP B 1 79 ? -8.82 4.137 -17.703 1 92.62 79 ASP B O 1
ATOM 4194 N N . ILE B 1 80 ? -7.262 3 -16.594 1 93.44 80 ILE B N 1
ATOM 4195 C CA . ILE B 1 80 ? -6.207 3.957 -16.906 1 93.44 80 ILE B CA 1
ATOM 4196 C C . ILE B 1 80 ? -5.848 3.859 -18.391 1 93.44 80 ILE B C 1
ATOM 4198 O O . ILE B 1 80 ? -5.543 4.867 -19.031 1 93.44 80 ILE B O 1
ATOM 4202 N N . TRP B 1 81 ? -5.93 2.633 -18.875 1 95.81 81 TRP B N 1
ATOM 4203 C CA . TRP B 1 81 ? -5.637 2.422 -20.297 1 95.81 81 TRP B CA 1
ATOM 4204 C C . TRP B 1 81 ? -6.508 3.316 -21.172 1 95.81 81 TRP B C 1
ATOM 4206 O O . TRP B 1 81 ? -6.027 3.904 -22.141 1 95.81 81 TRP B O 1
ATOM 4216 N N . VAL B 1 82 ? -7.691 3.541 -20.828 1 93.44 82 VAL B N 1
ATOM 4217 C CA . VAL B 1 82 ? -8.633 4.34 -21.609 1 93.44 82 VAL B CA 1
ATOM 4218 C C . VAL B 1 82 ? -8.234 5.812 -21.562 1 93.44 82 VAL B C 1
ATOM 4220 O O . VAL B 1 82 ? -8.43 6.555 -22.531 1 93.44 82 VAL B O 1
ATOM 4223 N N . GLN B 1 83 ? -7.609 6.195 -20.516 1 92.44 83 GLN B N 1
ATOM 4224 C CA . GLN B 1 83 ? -7.316 7.605 -20.297 1 92.44 83 GLN B CA 1
ATOM 4225 C C . GLN B 1 83 ? -5.922 7.965 -20.797 1 92.44 83 GLN B C 1
ATOM 4227 O O . GLN B 1 83 ? -5.637 9.133 -21.062 1 92.44 83 GLN B O 1
ATOM 4232 N N . ASN B 1 84 ? -5.047 6.984 -20.906 1 93.69 84 ASN B N 1
ATOM 4233 C CA . ASN B 1 84 ? -3.625 7.238 -21.125 1 93.69 84 ASN B CA 1
ATOM 4234 C C . ASN B 1 84 ? -3.191 6.816 -22.531 1 93.69 84 ASN B C 1
ATOM 4236 O O . ASN B 1 84 ? -3.025 5.625 -22.797 1 93.69 84 ASN B O 1
ATOM 4240 N N . PRO B 1 85 ? -2.9 7.785 -23.375 1 93.94 85 PRO B N 1
ATOM 4241 C CA . PRO B 1 85 ? -2.531 7.449 -24.75 1 93.94 85 PRO B CA 1
ATOM 4242 C C . PRO B 1 85 ? -1.233 6.652 -24.828 1 93.94 85 PRO B C 1
ATOM 4244 O O . PRO B 1 85 ? -1.038 5.887 -25.781 1 93.94 85 PRO B O 1
ATOM 4247 N N . TYR B 1 86 ? -0.355 6.809 -23.922 1 94.38 86 TYR B N 1
ATOM 4248 C CA . TYR B 1 86 ? 0.879 6.031 -23.922 1 94.38 86 TYR B CA 1
ATOM 4249 C C . TYR B 1 86 ? 0.599 4.559 -23.641 1 94.38 86 TYR B C 1
ATOM 4251 O O . TYR B 1 86 ? 1.234 3.68 -24.219 1 94.38 86 TYR B O 1
ATOM 4259 N N . PHE B 1 87 ? -0.371 4.258 -22.703 1 96.62 87 PHE B N 1
ATOM 4260 C CA . PHE B 1 87 ? -0.798 2.887 -22.453 1 96.62 87 PHE B CA 1
ATOM 4261 C C . PHE B 1 87 ? -1.382 2.254 -23.703 1 96.62 87 PHE B C 1
ATOM 4263 O O . PHE B 1 87 ? -1.075 1.104 -24.031 1 96.62 87 PHE B O 1
ATOM 4270 N N . GLN B 1 88 ? -2.197 3.08 -24.406 1 96.31 88 GLN B N 1
ATOM 4271 C CA . GLN B 1 88 ? -2.836 2.584 -25.625 1 96.31 88 GLN B CA 1
ATOM 4272 C C . GLN B 1 88 ? -1.801 2.283 -26.703 1 96.31 88 GLN B C 1
ATOM 4274 O O . GLN B 1 88 ? -1.857 1.236 -27.344 1 96.31 88 GLN B O 1
ATOM 4279 N N . ALA B 1 89 ? -0.842 3.154 -26.828 1 95.25 89 ALA B N 1
ATOM 4280 C CA . ALA B 1 89 ? 0.212 2.957 -27.828 1 95.25 89 ALA B CA 1
ATOM 4281 C C . ALA B 1 89 ? 1.069 1.743 -27.484 1 95.25 89 ALA B C 1
ATOM 4283 O O . ALA B 1 89 ? 1.452 0.975 -28.359 1 95.25 89 ALA B O 1
ATOM 4284 N N . PHE B 1 90 ? 1.399 1.56 -26.281 1 96.88 90 PHE B N 1
ATOM 4285 C CA . PHE B 1 90 ? 2.195 0.432 -25.812 1 96.88 90 PHE B CA 1
ATOM 4286 C C . PHE B 1 90 ? 1.533 -0.89 -26.172 1 96.88 90 PHE B C 1
ATOM 4288 O O . PHE B 1 90 ? 2.215 -1.855 -26.531 1 96.88 90 PHE B O 1
ATOM 4295 N N . CYS B 1 91 ? 0.193 -0.903 -26.094 1 97.25 91 CYS B N 1
ATOM 4296 C CA . CYS B 1 91 ? -0.575 -2.119 -26.328 1 97.25 91 CYS B CA 1
ATOM 4297 C C . CYS B 1 91 ? -0.899 -2.27 -27.812 1 97.25 91 CYS B C 1
ATOM 4299 O O . CYS B 1 91 ? -1.639 -3.176 -28.203 1 97.25 91 CYS B O 1
ATOM 4301 N N . GLY B 1 92 ? -0.484 -1.354 -28.609 1 93.69 92 GLY B N 1
ATOM 4302 C CA . GLY B 1 92 ? -0.567 -1.534 -30.047 1 93.69 92 GLY B CA 1
ATOM 4303 C C . GLY B 1 92 ? -1.69 -0.738 -30.688 1 93.69 92 GLY B C 1
ATOM 4304 O O . GLY B 1 92 ? -1.97 -0.892 -31.875 1 93.69 92 GLY B O 1
ATOM 4305 N N . GLN B 1 93 ? -2.305 0.15 -29.938 1 92.75 93 GLN B N 1
ATOM 4306 C CA . GLN B 1 93 ? -3.389 0.96 -30.484 1 92.75 93 GLN B CA 1
ATOM 4307 C C . GLN B 1 93 ? -2.852 2.033 -31.422 1 92.75 93 GLN B C 1
ATOM 4309 O O . GLN B 1 93 ? -1.827 2.658 -31.141 1 92.75 93 GLN B O 1
ATOM 4314 N N . GLN B 1 94 ? -3.553 2.27 -32.469 1 90.25 94 GLN B N 1
ATOM 4315 C CA . GLN B 1 94 ? -3.098 3.229 -33.5 1 90.25 94 GLN B CA 1
ATOM 4316 C C . GLN B 1 94 ? -3.82 4.562 -33.344 1 90.25 94 GLN B C 1
ATOM 4318 O O . GLN B 1 94 ? -3.275 5.613 -33.688 1 90.25 94 GLN B O 1
ATOM 4323 N N . ARG B 1 95 ? -5.047 4.484 -32.844 1 88.81 95 ARG B N 1
ATOM 4324 C CA . ARG B 1 95 ? -5.848 5.684 -32.594 1 88.81 95 ARG B CA 1
ATOM 4325 C C . ARG B 1 95 ? -6.344 5.75 -31.172 1 88.81 95 ARG B C 1
ATOM 4327 O O . ARG B 1 95 ? -6.703 4.727 -30.578 1 88.81 95 ARG B O 1
ATOM 4334 N N . PHE B 1 96 ? -6.312 6.988 -30.766 1 88.62 96 PHE B N 1
ATOM 4335 C CA . PHE B 1 96 ? -6.793 7.176 -29.406 1 88.62 96 PHE B CA 1
ATOM 4336 C C . PHE B 1 96 ? -8.266 6.805 -29.297 1 88.62 96 PHE B C 1
ATOM 4338 O O . PHE B 1 96 ? -9.078 7.207 -30.125 1 88.62 96 PHE B O 1
ATOM 4345 N N . THR B 1 97 ? -8.625 5.973 -28.359 1 89.5 97 THR B N 1
ATOM 4346 C CA . THR B 1 97 ? -9.992 5.5 -28.219 1 89.5 97 THR B CA 1
ATOM 4347 C C . THR B 1 97 ? -10.492 5.695 -26.797 1 89.5 97 THR B C 1
ATOM 4349 O O . THR B 1 97 ? -9.695 5.691 -25.844 1 89.5 97 THR B O 1
ATOM 4352 N N . TRP B 1 98 ? -11.844 5.863 -26.703 1 89.31 98 TRP B N 1
ATOM 4353 C CA . TRP B 1 98 ? -12.492 6.043 -25.406 1 89.31 98 TRP B CA 1
ATOM 4354 C C . TRP B 1 98 ? -13.062 4.723 -24.891 1 89.31 98 TRP B C 1
ATOM 4356 O O . TRP B 1 98 ? -13.586 4.656 -23.781 1 89.31 98 TRP B O 1
ATOM 4366 N N . LYS B 1 99 ? -12.977 3.762 -25.703 1 90.25 99 LYS B N 1
ATOM 4367 C CA . LYS B 1 99 ? -13.586 2.48 -25.375 1 90.25 99 LYS B CA 1
ATOM 4368 C C . LYS B 1 99 ? -12.664 1.642 -24.5 1 90.25 99 LYS B C 1
ATOM 4370 O O . LYS B 1 99 ? -11.445 1.658 -24.672 1 90.25 99 LYS B O 1
ATOM 4375 N N . LEU B 1 100 ? -13.32 0.944 -23.625 1 92.62 100 LEU B N 1
ATOM 4376 C CA . LEU B 1 100 ? -12.555 0.011 -22.797 1 92.62 100 LEU B CA 1
ATOM 4377 C C . LEU B 1 100 ? -11.906 -1.066 -23.656 1 92.62 100 LEU B C 1
ATOM 4379 O O . LEU B 1 100 ? -12.516 -1.572 -24.594 1 92.62 100 LEU B O 1
ATOM 4383 N N . PRO B 1 101 ? -10.641 -1.368 -23.406 1 93.25 101 PRO B N 1
ATOM 4384 C CA . PRO B 1 101 ? -9.977 -2.404 -24.203 1 93.25 101 PRO B CA 1
ATOM 4385 C C . PRO B 1 101 ? -10.586 -3.787 -24 1 93.25 101 PRO B C 1
ATOM 4387 O O . PRO B 1 101 ? -10.625 -4.59 -24.938 1 93.25 101 PRO B O 1
ATOM 4390 N N . CYS B 1 102 ? -10.984 -4.086 -22.75 1 93.31 102 CYS B N 1
ATOM 4391 C CA . CYS B 1 102 ? -11.602 -5.359 -22.391 1 93.31 102 CYS B CA 1
ATOM 4392 C C . CYS B 1 102 ? -12.227 -5.301 -21 1 93.31 102 CYS B C 1
ATOM 4394 O O . CYS B 1 102 ? -12.023 -4.332 -20.266 1 93.31 102 CYS B O 1
ATOM 4396 N N . ASP B 1 103 ? -13.023 -6.301 -20.734 1 93.62 103 ASP B N 1
ATOM 4397 C CA . ASP B 1 103 ? -13.492 -6.461 -19.359 1 93.62 103 ASP B CA 1
ATOM 4398 C C . ASP B 1 103 ? -12.367 -6.957 -18.453 1 93.62 103 ASP B C 1
ATOM 4400 O O . ASP B 1 103 ? -11.586 -7.828 -18.844 1 93.62 103 ASP B O 1
ATOM 4404 N N . PRO B 1 104 ? -12.328 -6.363 -17.359 1 94.56 104 PRO B N 1
ATOM 4405 C CA . PRO B 1 104 ? -11.258 -6.777 -16.453 1 94.56 104 PRO B CA 1
ATOM 4406 C C . PRO B 1 104 ? -11.211 -8.289 -16.234 1 94.56 104 PRO B C 1
ATOM 4408 O O . PRO B 1 104 ? -10.133 -8.859 -16.062 1 94.56 104 PRO B O 1
ATOM 4411 N N . SER B 1 105 ? -12.336 -8.961 -16.25 1 94.25 105 SER B N 1
ATOM 4412 C CA . SER B 1 105 ? -12.383 -10.406 -16.062 1 94.25 105 SER B CA 1
ATOM 4413 C C . SER B 1 105 ? -11.648 -11.141 -17.172 1 94.25 105 SER B C 1
ATOM 4415 O O . SER B 1 105 ? -11.211 -12.281 -17 1 94.25 105 SER B O 1
ATOM 4417 N N . GLU B 1 106 ? -11.562 -10.508 -18.266 1 94.19 106 GLU B N 1
ATOM 4418 C CA . GLU B 1 106 ? -10.891 -11.117 -19.406 1 94.19 106 GLU B CA 1
ATOM 4419 C C . GLU B 1 106 ? -9.398 -11.297 -19.141 1 94.19 106 GLU B C 1
ATOM 4421 O O . GLU B 1 106 ? -8.75 -12.156 -19.734 1 94.19 106 GLU B O 1
ATOM 4426 N N . LEU B 1 107 ? -8.859 -10.484 -18.312 1 95.12 107 LEU B N 1
ATOM 4427 C CA . LEU B 1 107 ? -7.461 -10.656 -17.938 1 95.12 107 LEU B CA 1
ATOM 4428 C C . LEU B 1 107 ? -7.266 -11.93 -17.125 1 95.12 107 LEU B C 1
ATOM 4430 O O . LEU B 1 107 ? -6.25 -12.609 -17.25 1 95.12 107 LEU B O 1
ATOM 4434 N N . THR B 1 108 ? -8.227 -12.227 -16.281 1 93.62 108 THR B N 1
ATOM 4435 C CA . THR B 1 108 ? -8.188 -13.469 -15.523 1 93.62 108 THR B CA 1
ATOM 4436 C C . THR B 1 108 ? -8.258 -14.672 -16.453 1 93.62 108 THR B C 1
ATOM 4438 O O . THR B 1 108 ? -7.477 -15.617 -16.312 1 93.62 108 THR B O 1
ATOM 4441 N N . TYR B 1 109 ? -9.125 -14.531 -17.406 1 92.25 109 TYR B N 1
ATOM 4442 C CA . TYR B 1 109 ? -9.289 -15.625 -18.359 1 92.25 109 TYR B CA 1
ATOM 4443 C C . TYR B 1 109 ? -8.031 -15.797 -19.219 1 92.25 109 TYR B C 1
ATOM 4445 O O . TYR B 1 109 ? -7.617 -16.922 -19.5 1 92.25 109 TYR B O 1
ATOM 4453 N N . PHE B 1 110 ? -7.48 -14.766 -19.641 1 94.31 110 PHE B N 1
ATOM 4454 C CA . PHE B 1 110 ? -6.27 -14.82 -20.453 1 94.31 110 PHE B CA 1
ATOM 4455 C C . PHE B 1 110 ? -5.129 -15.477 -19.688 1 94.31 110 PHE B C 1
ATOM 4457 O O . PHE B 1 110 ? -4.414 -16.328 -20.234 1 94.31 110 PHE B O 1
ATOM 4464 N N . ARG B 1 111 ? -4.941 -15.125 -18.406 1 94.75 111 ARG B N 1
ATOM 4465 C CA . ARG B 1 111 ? -3.902 -15.727 -17.578 1 94.75 111 ARG B CA 1
ATOM 4466 C C . ARG B 1 111 ? -4.113 -17.234 -17.438 1 94.75 111 ARG B C 1
ATOM 4468 O O . ARG B 1 111 ? -3.152 -18 -17.453 1 94.75 111 ARG B O 1
ATOM 4475 N N . ARG B 1 112 ? -5.316 -17.578 -17.25 1 91.81 112 ARG B N 1
ATOM 4476 C CA . ARG B 1 112 ? -5.633 -18.984 -17.141 1 91.81 112 ARG B CA 1
ATOM 4477 C C . ARG B 1 112 ? -5.348 -19.734 -18.438 1 91.81 112 ARG B C 1
ATOM 4479 O O . ARG B 1 112 ? -4.883 -20.875 -18.422 1 91.81 112 ARG B O 1
ATOM 4486 N N . ARG B 1 113 ? -5.633 -19.047 -19.5 1 91 113 ARG B N 1
ATOM 4487 C CA . ARG B 1 113 ? -5.434 -19.641 -20.828 1 91 113 ARG B CA 1
ATOM 4488 C C . ARG B 1 113 ? -3.953 -19.859 -21.109 1 91 113 ARG B C 1
ATOM 4490 O O . ARG B 1 113 ? -3.562 -20.953 -21.531 1 91 113 ARG B O 1
ATOM 4497 N N . ILE B 1 114 ? -3.166 -18.859 -20.891 1 93.12 114 ILE B N 1
ATOM 4498 C CA . ILE B 1 114 ? -1.753 -19 -21.219 1 93.12 114 ILE B CA 1
ATOM 4499 C C . ILE B 1 114 ? -1.045 -19.812 -20.125 1 93.12 114 ILE B C 1
ATOM 4501 O O . ILE B 1 114 ? -0.021 -20.453 -20.391 1 93.12 114 ILE B O 1
ATOM 4505 N N . GLY B 1 115 ? -1.537 -19.75 -18.844 1 92.62 115 GLY B N 1
ATOM 4506 C CA . GLY B 1 115 ? -1.017 -20.578 -17.766 1 92.62 115 GLY B CA 1
ATOM 4507 C C . GLY B 1 115 ? 0.349 -20.125 -17.281 1 92.62 115 GLY B C 1
ATOM 4508 O O . GLY B 1 115 ? 0.824 -19.047 -17.656 1 92.62 115 GLY B O 1
ATOM 4509 N N . GLU B 1 116 ? 0.906 -20.953 -16.484 1 94.81 116 GLU B N 1
ATOM 4510 C CA . GLU B 1 116 ? 2.215 -20.672 -15.898 1 94.81 116 GLU B CA 1
ATOM 4511 C C . GLU B 1 116 ? 3.295 -20.609 -16.969 1 94.81 116 GLU B C 1
ATOM 4513 O O . GLU B 1 116 ? 4.164 -19.734 -16.938 1 94.81 116 GLU B O 1
ATOM 4518 N N . ASP B 1 117 ? 3.232 -21.453 -17.922 1 94.25 117 ASP B N 1
ATOM 4519 C CA . ASP B 1 117 ? 4.227 -21.516 -18.984 1 94.25 117 ASP B CA 1
ATOM 4520 C C . ASP B 1 117 ? 4.191 -20.25 -19.859 1 94.25 117 ASP B C 1
ATOM 4522 O O . ASP B 1 117 ? 5.234 -19.75 -20.266 1 94.25 117 ASP B O 1
ATOM 4526 N N . GLY B 1 118 ? 2.965 -19.859 -20.141 1 95.44 118 GLY B N 1
ATOM 4527 C CA . GLY B 1 118 ? 2.832 -18.656 -20.938 1 95.44 118 GLY B CA 1
ATOM 4528 C C . GLY B 1 118 ? 3.402 -17.422 -20.234 1 95.44 118 GLY B C 1
ATOM 4529 O O . GLY B 1 118 ? 4.082 -16.609 -20.859 1 95.44 118 GLY B O 1
ATOM 4530 N N . VAL B 1 119 ? 3.162 -17.297 -18.969 1 97.19 119 VAL B N 1
ATOM 4531 C CA . VAL B 1 119 ? 3.658 -16.156 -18.219 1 97.19 119 VAL B CA 1
ATOM 4532 C C . VAL B 1 119 ? 5.172 -16.266 -18.047 1 97.19 119 VAL B C 1
ATOM 4534 O O . VAL B 1 119 ? 5.875 -15.25 -18.047 1 97.19 119 VAL B O 1
ATOM 4537 N N . ARG B 1 120 ? 5.617 -17.469 -17.906 1 97 120 ARG B N 1
ATOM 4538 C CA . ARG B 1 120 ? 7.059 -17.688 -17.875 1 97 120 ARG B CA 1
ATOM 4539 C C . ARG B 1 120 ? 7.73 -17.125 -19.125 1 97 120 ARG B C 1
ATOM 4541 O O . ARG B 1 120 ? 8.836 -16.594 -19.047 1 97 120 ARG B O 1
ATOM 4548 N N . LYS B 1 121 ? 7.082 -17.25 -20.234 1 96.94 121 LYS B N 1
ATOM 4549 C CA . LYS B 1 121 ? 7.621 -16.734 -21.484 1 96.94 121 LYS B CA 1
ATOM 4550 C C . LYS B 1 121 ? 7.793 -15.219 -21.422 1 96.94 121 LYS B C 1
ATOM 4552 O O . LYS B 1 121 ? 8.766 -14.68 -21.953 1 96.94 121 LYS B O 1
ATOM 4557 N N . ILE B 1 122 ? 6.859 -14.562 -20.844 1 98 122 ILE B N 1
ATOM 4558 C CA . ILE B 1 122 ? 6.953 -13.117 -20.672 1 98 122 ILE B CA 1
ATOM 4559 C C . ILE B 1 122 ? 8.172 -12.773 -19.828 1 98 122 ILE B C 1
ATOM 4561 O O . ILE B 1 122 ? 8.93 -11.852 -20.141 1 98 122 ILE B O 1
ATOM 4565 N N . PHE B 1 123 ? 8.328 -13.57 -18.797 1 98.44 123 PHE B N 1
ATOM 4566 C CA . PHE B 1 123 ? 9.492 -13.391 -17.922 1 98.44 123 PHE B CA 1
ATOM 4567 C C . PHE B 1 123 ? 10.781 -13.625 -18.703 1 98.44 123 PHE B C 1
ATOM 4569 O O . PHE B 1 123 ? 11.727 -12.844 -18.594 1 98.44 123 PHE B O 1
ATOM 4576 N N . GLU B 1 124 ? 10.797 -14.578 -19.469 1 97.88 124 GLU B N 1
ATOM 4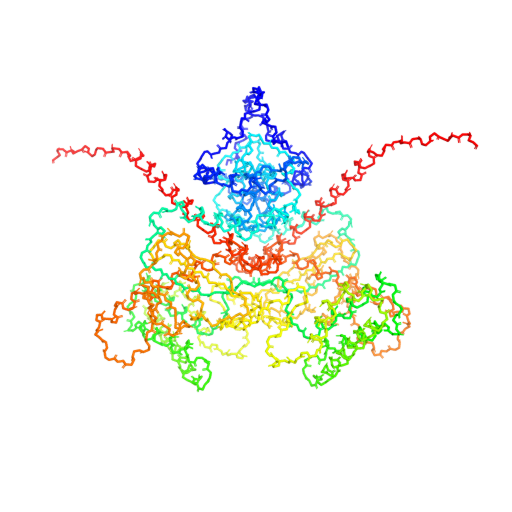577 C CA . GLU B 1 124 ? 11.969 -14.906 -20.281 1 97.88 124 GLU B CA 1
ATOM 4578 C C . GLU B 1 124 ? 12.32 -13.773 -21.234 1 97.88 124 GLU B C 1
ATOM 4580 O O . GLU B 1 124 ? 13.492 -13.438 -21.391 1 97.88 124 GLU B O 1
ATOM 4585 N N . VAL B 1 125 ? 11.32 -13.234 -21.828 1 97.69 125 VAL B N 1
ATOM 4586 C CA . VAL B 1 125 ? 11.539 -12.117 -22.75 1 97.69 125 VAL B CA 1
ATOM 4587 C C . VAL B 1 125 ? 12.172 -10.945 -21.984 1 97.69 125 VAL B C 1
ATOM 4589 O O . VAL B 1 125 ? 13.078 -10.289 -22.5 1 97.69 125 VAL B O 1
ATOM 4592 N N . SER B 1 126 ? 11.703 -10.68 -20.766 1 98.25 126 SER B N 1
ATOM 4593 C CA . SER B 1 126 ? 12.25 -9.594 -19.953 1 98.25 126 SER B CA 1
ATOM 4594 C C . SER B 1 126 ? 13.719 -9.82 -19.641 1 98.25 126 SER B C 1
ATOM 4596 O O . SER B 1 126 ? 14.5 -8.867 -19.547 1 98.25 126 SER B O 1
ATOM 4598 N N . VAL B 1 127 ? 14.102 -11.078 -19.453 1 98.12 127 VAL B N 1
ATOM 4599 C CA . VAL B 1 127 ? 15.484 -11.445 -19.172 1 98.12 127 VAL B CA 1
ATOM 4600 C C . VAL B 1 127 ? 16.328 -11.273 -20.438 1 98.12 127 VAL B C 1
ATOM 4602 O O . VAL B 1 127 ? 17.406 -10.664 -20.391 1 98.12 127 VAL B O 1
ATOM 4605 N N . ASN B 1 128 ? 15.836 -11.711 -21.531 1 96.44 128 ASN B N 1
ATOM 4606 C CA . ASN B 1 128 ? 16.578 -11.742 -22.797 1 96.44 128 ASN B CA 1
ATOM 4607 C C . ASN B 1 128 ? 16.859 -10.336 -23.312 1 96.44 128 ASN B C 1
ATOM 4609 O O . ASN B 1 128 ? 17.812 -10.125 -24.047 1 96.44 128 ASN B O 1
ATOM 4613 N N . LEU B 1 129 ? 16 -9.43 -23 1 96 129 LEU B N 1
ATOM 4614 C CA . LEU B 1 129 ? 16.203 -8.047 -23.422 1 96 129 LEU B CA 1
ATOM 4615 C C . LEU B 1 129 ? 17.531 -7.516 -22.922 1 96 129 LEU B C 1
ATOM 4617 O O . LEU B 1 129 ? 18.094 -6.582 -23.516 1 96 129 LEU B O 1
ATOM 4621 N N . HIS B 1 130 ? 18.078 -8.125 -21.812 1 96.38 130 HIS B N 1
ATOM 4622 C CA . HIS B 1 130 ? 19.312 -7.629 -21.219 1 96.38 130 HIS B CA 1
ATOM 4623 C C . HIS B 1 130 ? 20.531 -8.336 -21.812 1 96.38 130 HIS B C 1
ATOM 4625 O O . HIS B 1 130 ? 21.672 -8 -21.469 1 96.38 130 HIS B O 1
ATOM 4631 N N . GLY B 1 131 ? 20.359 -9.312 -22.641 1 93.62 131 GLY B N 1
ATOM 4632 C CA . GLY B 1 131 ? 21.422 -9.961 -23.391 1 93.62 131 GLY B CA 1
ATOM 4633 C C . GLY B 1 131 ? 22.469 -10.625 -22.516 1 93.62 131 GLY B C 1
ATOM 4634 O O . GLY B 1 131 ? 22.125 -11.391 -21.609 1 93.62 131 GLY B O 1
ATOM 4635 N N . ASP B 1 132 ? 23.688 -10.227 -22.719 1 92.5 132 ASP B N 1
ATOM 4636 C CA . ASP B 1 132 ? 24.828 -10.859 -22.062 1 92.5 132 ASP B CA 1
ATOM 4637 C C . ASP B 1 132 ? 24.875 -10.5 -20.578 1 92.5 132 ASP B C 1
ATOM 4639 O O . ASP B 1 132 ? 25.406 -11.25 -19.766 1 92.5 132 ASP B O 1
ATOM 4643 N N . LYS B 1 133 ? 24.312 -9.422 -20.281 1 93.56 133 LYS B N 1
ATOM 4644 C CA . LYS B 1 133 ? 24.297 -9 -18.875 1 93.56 133 LYS B CA 1
ATOM 4645 C C . LYS B 1 133 ? 23.5 -9.977 -18.016 1 93.56 133 LYS B C 1
ATOM 4647 O O . LYS B 1 133 ? 23.719 -10.062 -16.812 1 93.56 133 LYS B O 1
ATOM 4652 N N . ALA B 1 134 ? 22.625 -10.695 -18.641 1 95.19 134 ALA B N 1
ATOM 4653 C CA . ALA B 1 134 ? 21.797 -11.664 -17.922 1 95.19 134 ALA B CA 1
ATOM 4654 C C . ALA B 1 134 ? 22.516 -13.008 -17.797 1 95.19 134 ALA B C 1
ATOM 4656 O O . ALA B 1 134 ? 22.047 -13.898 -17.078 1 95.19 134 ALA B O 1
ATOM 4657 N N . LYS B 1 135 ? 23.672 -13.18 -18.438 1 94.44 135 LYS B N 1
ATOM 4658 C CA . LYS B 1 135 ? 24.375 -14.453 -18.469 1 94.44 135 LYS B CA 1
ATOM 4659 C C . LYS B 1 135 ? 25.641 -14.398 -17.594 1 94.44 135 LYS B C 1
ATOM 4661 O O . LYS B 1 135 ? 26.672 -14.938 -17.969 1 94.44 135 LYS B O 1
ATOM 4666 N N . GLU B 1 136 ? 25.516 -13.75 -16.5 1 93.88 136 GLU B N 1
ATOM 4667 C CA . GLU B 1 136 ? 26.641 -13.672 -15.578 1 93.88 136 GLU B CA 1
ATOM 4668 C C . GLU B 1 136 ? 26.953 -15.031 -14.961 1 93.88 136 GLU B C 1
ATOM 4670 O O . GLU B 1 136 ? 26.047 -15.844 -14.75 1 93.88 136 GLU B O 1
ATOM 4675 N N . GLU B 1 137 ? 28.203 -15.234 -14.617 1 93.94 137 GLU B N 1
ATOM 4676 C CA . GLU B 1 137 ? 28.656 -16.5 -14.055 1 93.94 137 GLU B CA 1
ATOM 4677 C C . GLU B 1 137 ? 28.25 -16.641 -12.594 1 93.94 137 GLU B C 1
ATOM 4679 O O . GLU B 1 137 ? 28.062 -17.75 -12.094 1 93.94 137 GLU B O 1
ATOM 4684 N N . GLU B 1 138 ? 28.188 -15.531 -11.953 1 94 138 GLU B N 1
ATOM 4685 C CA . GLU B 1 138 ? 27.828 -15.555 -10.531 1 94 138 GLU B CA 1
ATOM 4686 C C . GLU B 1 138 ? 26.438 -14.961 -10.305 1 94 138 GLU B C 1
ATOM 4688 O O . GLU B 1 138 ? 26.094 -13.922 -10.875 1 94 138 GLU B O 1
ATOM 4693 N N . VAL B 1 139 ? 25.688 -15.688 -9.539 1 95.75 139 VAL B N 1
ATOM 4694 C CA . VAL B 1 139 ? 24.344 -15.234 -9.242 1 95.75 139 VAL B CA 1
ATOM 4695 C C . VAL B 1 139 ? 24.125 -15.203 -7.73 1 95.75 139 VAL B C 1
ATOM 4697 O O . VAL B 1 139 ? 24.859 -15.859 -6.977 1 95.75 139 VAL B O 1
ATOM 4700 N N . VAL B 1 140 ? 23.234 -14.414 -7.285 1 96.12 140 VAL B N 1
ATOM 4701 C CA . VAL B 1 140 ? 22.812 -14.312 -5.891 1 96.12 140 VAL B CA 1
ATOM 4702 C C . VAL B 1 140 ? 21.391 -14.844 -5.734 1 96.12 140 VAL B C 1
ATOM 4704 O O . VAL B 1 140 ? 20.5 -14.477 -6.496 1 96.12 140 VAL B O 1
ATOM 4707 N N . VAL B 1 141 ? 21.203 -15.742 -4.812 1 95.62 141 VAL B N 1
ATOM 4708 C CA . VAL B 1 141 ? 19.891 -16.344 -4.586 1 95.62 141 VAL B CA 1
ATOM 4709 C C . VAL B 1 141 ? 19.375 -15.977 -3.197 1 95.62 141 VAL B C 1
ATOM 4711 O O . VAL B 1 141 ? 20.141 -15.977 -2.227 1 95.62 141 VAL B O 1
ATOM 4714 N N . ASP B 1 142 ? 18.156 -15.594 -3.104 1 95.12 142 ASP B N 1
ATOM 4715 C CA . ASP B 1 142 ? 17.516 -15.305 -1.827 1 95.12 142 ASP B CA 1
ATOM 4716 C C . ASP B 1 142 ? 16.047 -15.703 -1.853 1 95.12 142 ASP B C 1
ATOM 4718 O O . ASP B 1 142 ? 15.461 -15.891 -2.924 1 95.12 142 ASP B O 1
ATOM 4722 N N . SER B 1 143 ? 15.5 -15.953 -0.712 1 93.94 143 SER B N 1
ATOM 4723 C CA . SER B 1 143 ? 14.094 -16.328 -0.59 1 93.94 143 SER B CA 1
ATOM 4724 C C . SER B 1 143 ? 13.289 -15.234 0.105 1 93.94 143 SER B C 1
ATOM 4726 O O . SER B 1 143 ? 13.828 -14.477 0.909 1 93.94 143 SER B O 1
ATOM 4728 N N . THR B 1 144 ? 12.078 -15.07 -0.265 1 94.44 144 THR B N 1
ATOM 4729 C CA . THR B 1 144 ? 11.141 -14.133 0.345 1 94.44 144 THR B CA 1
ATOM 4730 C C . THR B 1 144 ? 9.734 -14.727 0.405 1 94.44 144 THR B C 1
ATOM 4732 O O . THR B 1 144 ? 9.516 -15.859 -0.021 1 94.44 144 THR B O 1
ATOM 4735 N N . VAL B 1 145 ? 8.844 -14.062 1.043 1 94.81 145 VAL B N 1
ATOM 4736 C CA . VAL B 1 145 ? 7.469 -14.547 1.163 1 94.81 145 VAL B CA 1
ATOM 4737 C C . VAL B 1 145 ? 6.535 -13.664 0.334 1 94.81 145 VAL B C 1
ATOM 4739 O O . VAL B 1 145 ? 6.586 -12.438 0.428 1 94.81 145 VAL B O 1
ATOM 4742 N N . GLN B 1 146 ? 5.859 -14.234 -0.566 1 95.25 146 GLN B N 1
ATOM 4743 C CA . GLN B 1 146 ? 4.742 -13.578 -1.236 1 95.25 146 GLN B CA 1
ATOM 4744 C C . GLN B 1 146 ? 3.436 -13.812 -0.482 1 95.25 146 GLN B C 1
ATOM 4746 O O . GLN B 1 146 ? 2.863 -14.906 -0.543 1 95.25 146 GLN B O 1
ATOM 4751 N N . GLU B 1 147 ? 2.926 -12.828 0.171 1 94.25 147 GLU B N 1
ATOM 4752 C CA . GLU B 1 147 ? 1.738 -12.984 1.005 1 94.25 147 GLU B CA 1
ATOM 4753 C C . GLU B 1 147 ? 0.476 -13.086 0.154 1 94.25 147 GLU B C 1
ATOM 4755 O O . GLU B 1 147 ? 0.344 -12.398 -0.858 1 94.25 147 GLU B O 1
ATOM 4760 N N . LYS B 1 148 ? -0.375 -13.883 0.601 1 94.5 148 LYS B N 1
ATOM 4761 C CA . LYS B 1 148 ? -1.653 -14.07 -0.081 1 94.5 148 LYS B CA 1
ATOM 4762 C C . LYS B 1 148 ? -2.717 -13.133 0.483 1 94.5 148 LYS B C 1
ATOM 4764 O O . LYS B 1 148 ? -2.596 -12.656 1.613 1 94.5 148 LYS B O 1
ATOM 4769 N N . ASN B 1 149 ? -3.686 -12.844 -0.357 1 91.69 149 ASN B N 1
ATOM 4770 C CA . ASN B 1 149 ? -4.785 -11.984 0.062 1 91.69 149 ASN B CA 1
ATOM 4771 C C . ASN B 1 149 ? -5.762 -12.727 0.972 1 91.69 149 ASN B C 1
ATOM 4773 O O . ASN B 1 149 ? -6.867 -13.07 0.553 1 91.69 149 ASN B O 1
ATOM 4777 N N . ILE B 1 150 ? -5.371 -12.836 2.195 1 89.81 150 ILE B N 1
ATOM 4778 C CA . ILE B 1 150 ? -6.207 -13.453 3.217 1 89.81 150 ILE B CA 1
ATOM 4779 C C . ILE B 1 150 ? -6.227 -12.578 4.469 1 89.81 150 ILE B C 1
ATOM 4781 O O . ILE B 1 150 ? -5.297 -11.805 4.703 1 89.81 150 ILE B O 1
ATOM 4785 N N . THR B 1 151 ? -7.289 -12.648 5.152 1 85.25 151 THR B N 1
ATOM 4786 C CA . THR B 1 151 ? -7.336 -11.992 6.453 1 85.25 151 THR B CA 1
ATOM 4787 C C . THR B 1 151 ? -6.457 -12.719 7.461 1 85.25 151 THR B C 1
ATOM 4789 O O . THR B 1 151 ? -6.164 -13.906 7.293 1 85.25 151 THR B O 1
ATOM 4792 N N . PHE B 1 152 ? -5.977 -12.008 8.375 1 85.56 152 PHE B N 1
ATOM 4793 C CA . PHE B 1 152 ? -5.195 -12.672 9.414 1 85.56 152 PHE B CA 1
ATOM 4794 C C . PHE B 1 152 ? -5.949 -13.867 9.977 1 85.56 152 PHE B C 1
ATOM 4796 O O . PHE B 1 152 ? -7.062 -13.727 10.484 1 85.56 152 PHE B O 1
ATOM 4803 N N . PRO B 1 153 ? -5.379 -14.961 9.82 1 87.38 153 PRO B N 1
ATOM 4804 C CA . PRO B 1 153 ? -6.105 -16.188 10.156 1 87.38 153 PRO B CA 1
ATOM 4805 C C . PRO B 1 153 ? -6.223 -16.406 11.664 1 87.38 153 PRO B C 1
ATOM 4807 O O . PRO B 1 153 ? -5.242 -16.25 12.398 1 87.38 153 PRO B O 1
ATOM 4810 N N . THR B 1 154 ? -7.406 -16.656 12.125 1 86.94 154 THR B N 1
ATOM 4811 C CA . THR B 1 154 ? -7.719 -17.141 13.469 1 86.94 154 THR B CA 1
ATOM 4812 C C . THR B 1 154 ? -8.703 -18.297 13.422 1 86.94 154 THR B C 1
ATOM 4814 O O . THR B 1 154 ? -9.469 -18.438 12.461 1 86.94 154 THR B O 1
ATOM 4817 N N . ASP B 1 155 ? -8.648 -19.094 14.414 1 87.56 155 ASP B N 1
ATOM 4818 C CA . ASP B 1 155 ? -9.562 -20.219 14.461 1 87.56 155 ASP B CA 1
ATOM 4819 C C . ASP B 1 155 ? -11.016 -19.766 14.461 1 87.56 155 ASP B C 1
ATOM 4821 O O . ASP B 1 155 ? -11.867 -20.359 13.812 1 87.56 155 ASP B O 1
ATOM 4825 N N . THR B 1 156 ? -11.18 -18.703 15.141 1 89.38 156 THR B N 1
ATOM 4826 C CA . THR B 1 156 ? -12.531 -18.172 15.25 1 89.38 156 THR B CA 1
ATOM 4827 C C . THR B 1 156 ? -13.062 -17.766 13.875 1 89.38 156 THR B C 1
ATOM 4829 O O . THR B 1 156 ? -14.203 -18.094 13.523 1 89.38 156 THR B O 1
ATOM 4832 N N . LYS B 1 157 ? -12.281 -17.141 13.148 1 90.69 157 LYS B N 1
ATOM 4833 C CA . LYS B 1 157 ? -12.695 -16.688 11.828 1 90.69 157 LYS B CA 1
ATOM 4834 C C . LYS B 1 157 ? -12.953 -17.859 10.891 1 90.69 157 LYS B C 1
ATOM 4836 O O . LYS B 1 157 ? -13.93 -17.859 10.141 1 90.69 157 LYS B O 1
ATOM 4841 N N . LEU B 1 158 ? -12.094 -18.844 10.938 1 93.25 158 LEU B N 1
ATOM 4842 C CA . LEU B 1 158 ? -12.219 -20.016 10.078 1 93.25 158 LEU B CA 1
ATOM 4843 C C . LEU B 1 158 ? -13.484 -20.797 10.414 1 93.25 158 LEU B C 1
ATOM 4845 O O . LEU B 1 158 ? -14.242 -21.188 9.516 1 93.25 158 LEU B O 1
ATOM 4849 N N . LEU B 1 159 ? -13.711 -20.984 11.672 1 94.69 159 LEU B N 1
ATOM 4850 C CA . LEU B 1 159 ? -14.891 -21.719 12.125 1 94.69 159 LEU B CA 1
ATOM 4851 C C . LEU B 1 159 ? -16.172 -20.984 11.75 1 94.69 159 LEU B C 1
ATOM 4853 O O . LEU B 1 159 ? -17.141 -21.609 11.328 1 94.69 159 LEU B O 1
ATOM 4857 N N . THR B 1 160 ? -16.141 -19.719 11.914 1 94.06 160 THR B N 1
ATOM 4858 C CA . THR B 1 160 ? -17.297 -18.922 11.547 1 94.06 160 THR B CA 1
ATOM 4859 C C . THR B 1 160 ? -17.578 -19.031 10.055 1 94.06 160 THR B C 1
ATOM 4861 O O . THR B 1 160 ? -18.734 -19.125 9.633 1 94.06 160 THR B O 1
ATOM 4864 N N . LYS B 1 161 ? -16.547 -19.016 9.266 1 94.62 161 LYS B N 1
ATOM 4865 C CA . LYS B 1 161 ? -16.703 -19.156 7.82 1 94.62 161 LYS B CA 1
ATOM 4866 C C . LYS B 1 161 ? -17.297 -20.531 7.461 1 94.62 161 LYS B C 1
ATOM 4868 O O . LYS B 1 161 ? -18.094 -20.641 6.539 1 94.62 161 LYS B O 1
ATOM 4873 N N . ILE B 1 162 ? -16.859 -21.5 8.18 1 95.31 162 ILE B N 1
ATOM 4874 C CA . ILE B 1 162 ? -17.359 -22.859 7.945 1 95.31 162 ILE B CA 1
ATOM 4875 C C . ILE B 1 162 ? -18.859 -22.891 8.219 1 95.31 162 ILE B C 1
ATOM 4877 O O . ILE B 1 162 ? -19.641 -23.438 7.426 1 95.31 162 ILE B O 1
ATOM 4881 N N . VAL B 1 163 ? -19.266 -22.281 9.305 1 94.94 163 VAL B N 1
ATOM 4882 C CA . VAL B 1 163 ? -20.688 -22.234 9.664 1 94.94 163 VAL B CA 1
ATOM 4883 C C . VAL B 1 163 ? -21.484 -21.531 8.57 1 94.94 163 VAL B C 1
ATOM 4885 O O . VAL B 1 163 ? -22.516 -22.031 8.133 1 94.94 163 VAL B O 1
ATOM 4888 N N . THR B 1 164 ? -20.969 -20.469 8.156 1 94.38 164 THR B N 1
ATOM 4889 C CA . THR B 1 164 ? -21.625 -19.703 7.113 1 94.38 164 THR B CA 1
ATOM 4890 C C . THR B 1 164 ? -21.719 -20.484 5.812 1 94.38 164 THR B C 1
ATOM 4892 O O . THR B 1 164 ? -22.75 -20.5 5.156 1 94.38 164 THR B O 1
ATOM 4895 N N . ARG B 1 165 ? -20.656 -21.141 5.457 1 94.5 165 ARG B N 1
ATOM 4896 C CA . ARG B 1 165 ? -20.625 -21.891 4.207 1 94.5 165 ARG B CA 1
ATOM 4897 C C . ARG B 1 165 ? -21.547 -23.109 4.27 1 94.5 165 ARG B C 1
ATOM 4899 O O . ARG B 1 165 ? -22.141 -23.484 3.262 1 94.5 165 ARG B O 1
ATOM 4906 N N . CYS B 1 166 ? -21.656 -23.672 5.438 1 94.44 166 CYS B N 1
ATOM 4907 C CA . CYS B 1 166 ? -22.594 -24.781 5.605 1 94.44 166 CYS B CA 1
ATOM 4908 C C . CYS B 1 166 ? -24.031 -24.297 5.426 1 94.44 166 CYS B C 1
ATOM 4910 O O . CYS B 1 166 ? -24.859 -25 4.828 1 94.44 166 CYS B O 1
ATOM 4912 N N . HIS B 1 167 ? -24.281 -23.109 5.906 1 94.06 167 HIS B N 1
ATOM 4913 C CA . HIS B 1 167 ? -25.609 -22.531 5.73 1 94.06 167 HIS B CA 1
ATOM 4914 C C . HIS B 1 167 ? -25.906 -22.281 4.258 1 94.06 167 HIS B C 1
ATOM 4916 O O . HIS B 1 167 ? -27.016 -22.562 3.789 1 94.06 167 HIS B O 1
ATOM 4922 N N . ILE B 1 168 ? -24.969 -21.797 3.605 1 93.5 168 ILE B N 1
ATOM 4923 C CA . ILE B 1 168 ? -25.141 -21.516 2.182 1 93.5 168 ILE B CA 1
ATOM 4924 C C . ILE B 1 168 ? -25.344 -22.828 1.426 1 93.5 168 ILE B C 1
ATOM 4926 O O . ILE B 1 168 ? -26.219 -22.922 0.562 1 93.5 168 ILE B O 1
ATOM 4930 N N . MET B 1 169 ? -24.562 -23.812 1.757 1 93.75 169 MET B N 1
ATOM 4931 C CA . MET B 1 169 ? -24.672 -25.125 1.135 1 93.75 169 MET B CA 1
ATOM 4932 C C . MET B 1 169 ? -26.047 -25.734 1.383 1 93.75 169 MET B C 1
ATOM 4934 O O . MET B 1 169 ? -26.641 -26.312 0.477 1 93.75 169 MET B O 1
ATOM 4938 N N . ALA B 1 170 ? -26.516 -25.547 2.566 1 93.94 170 ALA B N 1
ATOM 4939 C CA . ALA B 1 170 ? -27.828 -26.078 2.926 1 93.94 170 ALA B CA 1
ATOM 4940 C C . ALA B 1 170 ? -28.938 -25.391 2.121 1 93.94 170 ALA B C 1
ATOM 4942 O O . ALA B 1 170 ? -29.875 -26.047 1.669 1 93.94 170 ALA B O 1
ATOM 4943 N N . LYS B 1 171 ? -28.812 -24.141 1.925 1 93.25 171 LYS B N 1
ATOM 4944 C CA . LYS B 1 171 ? -29.781 -23.391 1.144 1 93.25 171 LYS B CA 1
ATOM 4945 C C . LYS B 1 171 ? -29.719 -23.781 -0.331 1 93.25 171 LYS B C 1
ATOM 4947 O O . LYS B 1 171 ? -30.766 -23.938 -0.979 1 93.25 171 LYS B O 1
ATOM 4952 N N . LEU B 1 172 ? -28.562 -23.922 -0.875 1 93.19 172 LEU B N 1
ATOM 4953 C CA . LEU B 1 172 ? -28.359 -24.25 -2.281 1 93.19 172 LEU B CA 1
ATOM 4954 C C . LEU B 1 172 ? -28.938 -25.625 -2.604 1 93.19 172 LEU B C 1
ATOM 4956 O O . LEU B 1 172 ? -29.531 -25.828 -3.668 1 93.19 172 LEU B O 1
ATOM 4960 N N . GLU B 1 173 ? -28.766 -26.609 -1.668 1 93.75 173 GLU B N 1
ATOM 4961 C CA . GLU B 1 173 ? -29.188 -27.984 -1.906 1 93.75 173 GLU B CA 1
ATOM 4962 C C . GLU B 1 173 ? -30.547 -28.266 -1.262 1 93.75 173 GLU B C 1
ATOM 4964 O O . GLU B 1 173 ? -31 -29.406 -1.247 1 93.75 173 GLU B O 1
ATOM 4969 N N . ASP B 1 174 ? -31.094 -27.25 -0.72 1 91.19 174 ASP B N 1
ATOM 4970 C CA . ASP B 1 174 ? -32.438 -27.312 -0.122 1 91.19 174 ASP B CA 1
ATOM 4971 C C . ASP B 1 174 ? -32.469 -28.375 0.973 1 91.19 174 ASP B C 1
ATOM 4973 O O . ASP B 1 174 ? -33.344 -29.25 0.956 1 91.19 174 ASP B O 1
ATOM 4977 N N . VAL B 1 175 ? -31.5 -28.375 1.799 1 91.19 175 VAL B N 1
ATOM 4978 C CA . VAL B 1 175 ? -31.438 -29.266 2.951 1 91.19 175 VAL B CA 1
ATOM 4979 C C . VAL B 1 175 ? -31.891 -28.531 4.207 1 91.19 175 VAL B C 1
ATOM 4981 O O . VAL B 1 175 ? -31.5 -27.391 4.445 1 91.19 175 VAL B O 1
ATOM 4984 N N . LYS B 1 176 ? -32.812 -29.047 4.879 1 87.88 176 LYS B N 1
ATOM 4985 C CA . LYS B 1 176 ? -33.281 -28.469 6.133 1 87.88 176 LYS B CA 1
ATOM 4986 C C . LYS B 1 176 ? -32.375 -28.859 7.293 1 87.88 176 LYS B C 1
ATOM 4988 O O . LYS B 1 176 ? -32.281 -30.047 7.641 1 87.88 176 LYS B O 1
ATOM 4993 N N . LEU B 1 177 ? -31.766 -27.922 7.875 1 87.56 177 LEU B N 1
ATOM 4994 C CA . LEU B 1 177 ? -30.875 -28.172 9.008 1 87.56 177 LEU B CA 1
ATOM 4995 C C . LEU B 1 177 ? -31.688 -28.375 10.289 1 87.56 177 LEU B C 1
ATOM 4997 O O . LEU B 1 177 ? -32.719 -27.75 10.469 1 87.56 177 LEU B O 1
ATOM 5001 N N . ARG B 1 178 ? -31.25 -29.297 11.094 1 81.69 178 ARG B N 1
ATOM 5002 C CA . ARG B 1 178 ? -31.922 -29.516 12.375 1 81.69 178 ARG B CA 1
ATOM 5003 C C . ARG B 1 178 ? -31.922 -28.25 13.219 1 81.69 178 ARG B C 1
ATOM 5005 O O . ARG B 1 178 ? -32.938 -27.891 13.797 1 81.69 178 ARG B O 1
ATOM 5012 N N . ARG B 1 179 ? -30.75 -27.609 13.297 1 87 179 ARG B N 1
ATOM 5013 C CA . ARG B 1 179 ? -30.547 -26.344 14 1 87 179 ARG B CA 1
ATOM 5014 C C . ARG B 1 179 ? -29.594 -25.438 13.227 1 87 179 ARG B C 1
ATOM 5016 O O . ARG B 1 179 ? -28.531 -25.891 12.766 1 87 179 ARG B O 1
ATOM 5023 N N . SER B 1 180 ? -29.984 -24.266 13.031 1 86.56 180 SER B N 1
ATOM 5024 C CA . SER B 1 180 ? -29.141 -23.328 12.273 1 86.56 180 SER B CA 1
ATOM 5025 C C . SER B 1 180 ? -28.031 -22.766 13.141 1 86.56 180 SER B C 1
ATOM 5027 O O . SER B 1 180 ? -26.906 -22.531 12.664 1 86.56 180 SER B O 1
ATOM 5029 N N . TYR B 1 181 ? -28.203 -22.578 14.445 1 90.69 181 TYR B N 1
ATOM 5030 C CA . TYR B 1 181 ? -27.281 -22.062 15.445 1 90.69 181 TYR B CA 1
ATOM 5031 C C . TYR B 1 181 ? -26.922 -20.609 15.156 1 90.69 181 TYR B C 1
ATOM 5033 O O . TYR B 1 181 ? -25.922 -20.094 15.656 1 90.69 181 TYR B O 1
ATOM 5041 N N . GLN B 1 182 ? -27.578 -19.938 14.242 1 88.38 182 GLN B N 1
ATOM 5042 C CA . GLN B 1 182 ? -27.219 -18.609 13.781 1 88.38 182 GLN B CA 1
ATOM 5043 C C . GLN B 1 182 ? -27.172 -17.625 14.945 1 88.38 182 GLN B C 1
ATOM 5045 O O . GLN B 1 182 ? -26.219 -16.859 15.086 1 88.38 182 GLN B O 1
ATOM 5050 N N . ARG B 1 183 ? -28.125 -17.703 15.789 1 87.19 183 ARG B N 1
ATOM 5051 C CA . ARG B 1 183 ? -28.188 -16.797 16.938 1 87.19 183 ARG B CA 1
ATOM 5052 C C . ARG B 1 183 ? -27.094 -17.125 17.953 1 87.19 183 ARG B C 1
ATOM 5054 O O . ARG B 1 183 ? -26.453 -16.219 18.5 1 87.19 183 ARG B O 1
ATOM 5061 N N . GLU B 1 184 ? -26.938 -18.359 18.141 1 91.44 184 GLU B N 1
ATOM 5062 C CA . GLU B 1 184 ? -25.922 -18.797 19.094 1 91.44 184 GLU B CA 1
ATOM 5063 C C . GLU B 1 184 ? -24.531 -18.391 18.641 1 91.44 184 GLU B C 1
ATOM 5065 O O . GLU B 1 184 ? -23.703 -17.969 19.453 1 91.44 184 GLU B O 1
ATOM 5070 N N . VAL B 1 185 ? -24.266 -18.594 17.375 1 91.75 185 VAL B N 1
ATOM 5071 C CA . VAL B 1 185 ? -22.953 -18.25 16.828 1 91.75 185 VAL B CA 1
ATOM 5072 C C . VAL B 1 185 ? -22.688 -16.75 17.016 1 91.75 185 VAL B C 1
ATOM 5074 O O . VAL B 1 185 ? -21.594 -16.359 17.391 1 91.75 185 VAL B O 1
ATOM 5077 N N . LYS B 1 186 ? -23.672 -15.938 16.766 1 89 186 LYS B N 1
ATOM 5078 C CA . LYS B 1 186 ? -23.547 -14.5 16.953 1 89 186 LYS B CA 1
ATOM 5079 C C . LYS B 1 186 ? -23.188 -14.164 18.406 1 89 186 LYS B C 1
ATOM 5081 O O . LYS B 1 186 ? -22.344 -13.305 18.656 1 89 186 LYS B O 1
ATOM 5086 N N . LYS B 1 187 ? -23.812 -14.828 19.297 1 89.06 187 LYS B N 1
ATOM 5087 C CA . LYS B 1 187 ? -23.547 -14.625 20.719 1 89.06 187 LYS B CA 1
ATOM 5088 C C . LYS B 1 187 ? -22.125 -15.047 21.078 1 89.06 187 LYS B C 1
ATOM 5090 O O . LYS B 1 187 ? -21.438 -14.352 21.844 1 89.06 187 LYS B O 1
ATOM 5095 N N . LEU B 1 188 ? -21.734 -16.156 20.578 1 91.38 188 LEU B N 1
ATOM 5096 C CA . LEU B 1 188 ? -20.391 -16.672 20.859 1 91.38 188 LEU B CA 1
ATOM 5097 C C . LEU B 1 188 ? -19.328 -15.711 20.344 1 91.38 188 LEU B C 1
ATOM 5099 O O . LEU B 1 188 ? -18.312 -15.477 21 1 91.38 188 LEU B O 1
ATOM 5103 N N . LEU B 1 189 ? -19.562 -15.156 19.172 1 89.31 189 LEU B N 1
ATOM 5104 C CA . LEU B 1 189 ? -18.609 -14.234 18.578 1 89.31 189 LEU B CA 1
ATOM 5105 C C . LEU B 1 189 ? -18.469 -12.969 19.422 1 89.31 189 LEU B C 1
ATOM 5107 O O . LEU B 1 189 ? -17.375 -12.414 19.547 1 89.31 189 LEU B O 1
ATOM 5111 N N . ARG B 1 190 ? -19.5 -12.578 19.984 1 83.94 190 ARG B N 1
ATOM 5112 C CA . ARG B 1 190 ? -19.469 -11.43 20.891 1 83.94 190 ARG B CA 1
ATOM 5113 C C . ARG B 1 190 ? -18.641 -11.727 22.125 1 83.94 190 ARG B C 1
ATOM 5115 O O . ARG B 1 190 ? -17.844 -10.883 22.562 1 83.94 190 ARG B O 1
ATOM 5122 N N . ILE B 1 191 ? -18.844 -12.883 22.641 1 85.25 191 ILE B N 1
ATOM 5123 C CA . ILE B 1 191 ? -18.094 -13.297 23.828 1 85.25 191 ILE B CA 1
ATOM 5124 C C . ILE B 1 191 ? -16.609 -13.328 23.516 1 85.25 191 ILE B C 1
ATOM 5126 O O . ILE B 1 191 ? -15.789 -12.828 24.297 1 85.25 191 ILE B O 1
ATOM 5130 N N . ILE B 1 192 ? -16.312 -13.82 22.406 1 85.25 192 ILE B N 1
ATOM 5131 C CA . ILE B 1 192 ? -14.914 -13.945 22.016 1 85.25 192 ILE B CA 1
ATOM 5132 C C . ILE B 1 192 ? -14.297 -12.562 21.828 1 85.25 192 ILE B C 1
ATOM 5134 O O . ILE B 1 192 ? -13.156 -12.32 22.234 1 85.25 192 ILE B O 1
ATOM 5138 N N . ARG B 1 193 ? -14.992 -11.727 21.25 1 76.81 193 ARG B N 1
ATOM 5139 C CA . ARG B 1 193 ? -14.508 -10.383 20.969 1 76.81 193 ARG B CA 1
ATOM 5140 C C . ARG B 1 193 ? -14.242 -9.609 22.25 1 76.81 193 ARG B C 1
ATOM 5142 O O . ARG B 1 193 ? -13.211 -8.938 22.375 1 76.81 193 ARG B O 1
ATOM 5149 N N . PHE B 1 194 ? -15.086 -9.758 23.203 1 74.88 194 PHE B N 1
ATOM 5150 C CA . PHE B 1 194 ? -15.031 -8.898 24.375 1 74.88 194 PHE B CA 1
ATOM 5151 C C . PHE B 1 194 ? -14.211 -9.547 25.484 1 74.88 194 PHE B C 1
ATOM 5153 O O . PHE B 1 194 ? -13.688 -8.859 26.359 1 74.88 194 PHE B O 1
ATOM 5160 N N . LYS B 1 195 ? -14.102 -10.789 25.422 1 71.44 195 LYS B N 1
ATOM 5161 C CA . LYS B 1 195 ? -13.484 -11.461 26.562 1 71.44 195 LYS B CA 1
ATOM 5162 C C . LYS B 1 195 ? -12.141 -12.07 26.172 1 71.44 195 LYS B C 1
ATOM 5164 O O . LYS B 1 195 ? -11.68 -13.016 26.812 1 71.44 195 LYS B O 1
ATOM 5169 N N . SER B 1 196 ? -11.641 -11.57 25.031 1 67.5 196 SER B N 1
ATOM 5170 C CA . SER B 1 196 ? -10.398 -12.172 24.562 1 67.5 196 SER B 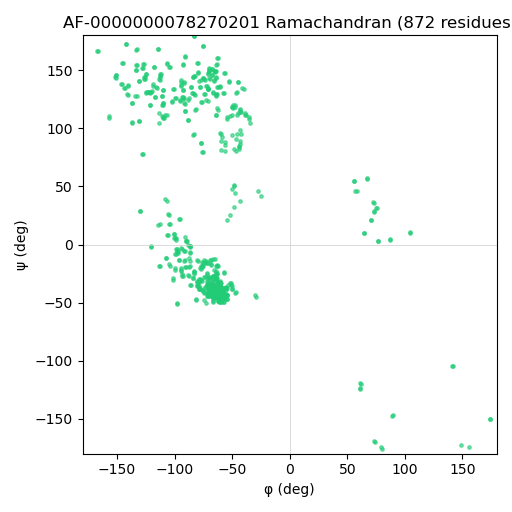CA 1
ATOM 5171 C C . SER B 1 196 ? -9.203 -11.68 25.359 1 67.5 196 SER B C 1
ATOM 5173 O O . SER B 1 196 ? -8.141 -12.305 25.344 1 67.5 196 SER B O 1
ATOM 5175 N N . LYS B 1 197 ? -9.43 -10.602 25.984 1 65.25 197 LYS B N 1
ATOM 5176 C CA . LYS B 1 197 ? -8.305 -10.031 26.719 1 65.25 197 LYS B CA 1
ATOM 5177 C C . LYS B 1 197 ? -8.555 -10.086 28.219 1 65.25 197 LYS B C 1
ATOM 5179 O O . LYS B 1 197 ? -9.703 -10.062 28.672 1 65.25 197 LYS B O 1
ATOM 5184 N N . GLY B 1 198 ? -7.48 -10.32 29.047 1 64.12 198 GLY B N 1
ATOM 5185 C CA . GLY B 1 198 ? -7.516 -10.156 30.5 1 64.12 198 GLY B CA 1
ATOM 5186 C C . GLY B 1 198 ? -7.926 -11.414 31.234 1 64.12 198 GLY B C 1
ATOM 5187 O O . GLY B 1 198 ? -7.625 -12.523 30.797 1 64.12 198 GLY B O 1
ATOM 5188 N N . ARG B 1 199 ? -8.625 -11.258 32.344 1 67.62 199 ARG B N 1
ATOM 5189 C CA . ARG B 1 199 ? -8.977 -12.297 33.312 1 67.62 199 ARG B CA 1
ATOM 5190 C C . ARG B 1 199 ? -10.078 -13.195 32.75 1 67.62 199 ARG B C 1
ATOM 5192 O O . ARG B 1 199 ? -10.242 -14.328 33.219 1 67.62 199 ARG B O 1
ATOM 5199 N N . LYS B 1 200 ? -10.695 -12.758 31.688 1 73.12 200 LYS B N 1
ATOM 5200 C CA . LYS B 1 200 ? -11.844 -13.508 31.203 1 73.12 200 LYS B CA 1
ATOM 5201 C C . LYS B 1 200 ? -11.492 -14.297 29.938 1 73.12 200 LYS B C 1
ATOM 5203 O O . LYS B 1 200 ? -12.375 -14.672 29.172 1 73.12 200 LYS B O 1
ATOM 5208 N N . GLN B 1 201 ? -10.266 -14.641 29.766 1 79.62 201 GLN B N 1
ATOM 5209 C CA . GLN B 1 201 ? -9.781 -15.383 28.609 1 79.62 201 GLN B CA 1
ATOM 5210 C C . GLN B 1 201 ? -10.359 -16.797 28.578 1 79.62 201 GLN B C 1
ATOM 5212 O O . GLN B 1 201 ? -10.57 -17.359 27.5 1 79.62 201 GLN B O 1
ATOM 5217 N N . GLY B 1 202 ? -10.648 -17.281 29.734 1 83.19 202 GLY B N 1
ATOM 5218 C CA . GLY B 1 202 ? -11.227 -18.609 29.812 1 83.19 202 GLY B CA 1
ATOM 5219 C C . GLY B 1 202 ? -12.578 -18.719 29.125 1 83.19 202 GLY B C 1
ATOM 5220 O O . GLY B 1 202 ? -12.867 -19.703 28.453 1 83.19 202 GLY B O 1
ATOM 5221 N N . GLU B 1 203 ? -13.383 -17.703 29.266 1 86.12 203 GLU B N 1
ATOM 5222 C CA . GLU B 1 203 ? -14.695 -17.672 28.641 1 86.12 203 GLU B CA 1
ATOM 5223 C C . GLU B 1 203 ? -14.578 -17.625 27.125 1 86.12 203 GLU B C 1
ATOM 5225 O O . GLU B 1 203 ? -15.367 -18.25 26.406 1 86.12 203 GLU B O 1
ATOM 5230 N N . ALA B 1 204 ? -13.68 -16.922 26.75 1 88.88 204 ALA B N 1
ATOM 5231 C CA . ALA B 1 204 ? -13.445 -16.844 25.312 1 88.88 204 ALA B CA 1
ATOM 5232 C C . ALA B 1 204 ? -13.031 -18.188 24.734 1 88.88 204 ALA B C 1
ATOM 5234 O O . ALA B 1 204 ? -13.5 -18.594 23.672 1 88.88 204 ALA B O 1
ATOM 5235 N N . GLN B 1 205 ? -12.25 -18.891 25.469 1 89.06 205 GLN B N 1
ATOM 5236 C CA . GLN B 1 205 ? -11.789 -20.203 25.016 1 89.06 205 GLN B CA 1
ATOM 5237 C C . GLN B 1 205 ? -12.938 -21.203 24.953 1 89.06 205 GLN B C 1
ATOM 5239 O O . GLN B 1 205 ? -13.016 -22.016 24.031 1 89.06 205 GLN B O 1
ATOM 5244 N N . ARG B 1 206 ? -13.766 -21.078 25.906 1 91.25 206 ARG B N 1
ATOM 5245 C CA . ARG B 1 206 ? -14.938 -21.953 25.906 1 91.25 206 ARG B CA 1
ATOM 5246 C C . ARG B 1 206 ? -15.859 -21.656 24.734 1 91.25 206 ARG B C 1
ATOM 5248 O O . ARG B 1 206 ? -16.438 -22.562 24.141 1 91.25 206 ARG B O 1
ATOM 5255 N N . ALA B 1 207 ? -15.953 -20.422 24.484 1 92.69 207 ALA B N 1
ATOM 5256 C CA . ALA B 1 207 ? -16.797 -20.016 23.359 1 92.69 207 ALA B CA 1
ATOM 5257 C C . ALA B 1 207 ? -16.219 -20.531 22.047 1 92.69 207 ALA B C 1
ATOM 5259 O O . ALA B 1 207 ? -16.969 -20.953 21.156 1 92.69 207 ALA B O 1
ATOM 5260 N N . VAL B 1 208 ? -14.953 -20.547 21.922 1 92 208 VAL B N 1
ATOM 5261 C CA . VAL B 1 208 ? -14.312 -21.062 20.719 1 92 208 VAL B CA 1
ATOM 5262 C C . VAL B 1 208 ? -14.547 -22.562 20.609 1 92 208 VAL B C 1
ATOM 5264 O O . VAL B 1 208 ? -14.812 -23.078 19.516 1 92 208 VAL B O 1
ATOM 5267 N N . ARG B 1 209 ? -14.492 -23.234 21.688 1 92.81 209 ARG B N 1
ATOM 5268 C CA . ARG B 1 209 ? -14.742 -24.672 21.703 1 92.81 209 ARG B CA 1
ATOM 5269 C C . ARG B 1 209 ? -16.172 -24.984 21.281 1 92.81 209 ARG B C 1
ATOM 5271 O O . ARG B 1 209 ? -16.406 -25.922 20.531 1 92.81 209 ARG B O 1
ATOM 5278 N N . ARG B 1 210 ? -17.016 -24.141 21.781 1 94.62 210 ARG B N 1
ATOM 5279 C CA . ARG B 1 210 ? -18.406 -24.328 21.406 1 94.62 210 ARG B CA 1
ATOM 5280 C C . ARG B 1 210 ? -18.609 -24.078 19.922 1 94.62 210 ARG B C 1
ATOM 5282 O O . ARG B 1 210 ? -19.359 -24.797 19.25 1 94.62 210 ARG B O 1
ATOM 5289 N N . LEU B 1 211 ? -18 -23.125 19.469 1 94.62 211 LEU B N 1
ATOM 5290 C CA . LEU B 1 211 ? -18.078 -22.812 18.047 1 94.62 211 LEU B CA 1
ATOM 5291 C C . LEU B 1 211 ? -17.547 -23.984 17.203 1 94.62 211 LEU B C 1
ATOM 5293 O O . LEU B 1 211 ? -18.109 -24.312 16.172 1 94.62 211 LEU B O 1
ATOM 5297 N N . ARG B 1 212 ? -16.531 -24.578 17.641 1 95.19 212 ARG B N 1
ATOM 5298 C CA . ARG B 1 212 ? -15.945 -25.734 16.984 1 95.19 212 ARG B CA 1
ATOM 5299 C C . ARG B 1 212 ? -16.922 -26.906 16.953 1 95.19 212 ARG B C 1
ATOM 5301 O O . ARG B 1 212 ? -17.047 -27.594 15.945 1 95.19 212 ARG B O 1
ATOM 5308 N N . THR B 1 213 ? -17.578 -27.062 18.047 1 95.38 213 THR B N 1
ATOM 5309 C CA . THR B 1 213 ? -18.578 -28.125 18.156 1 95.38 213 THR B CA 1
ATOM 5310 C C . THR B 1 213 ? -19.719 -27.875 17.172 1 95.38 213 THR B C 1
ATOM 5312 O O . THR B 1 213 ? -20.172 -28.797 16.484 1 95.38 213 THR B O 1
ATOM 5315 N N . ILE B 1 214 ? -20.156 -26.672 17.125 1 95.88 214 ILE B N 1
ATOM 5316 C CA . ILE B 1 214 ? -21.25 -26.312 16.234 1 95.88 214 ILE B CA 1
ATOM 5317 C C . ILE B 1 214 ? -20.844 -26.594 14.781 1 95.88 214 ILE B C 1
ATOM 5319 O O . ILE B 1 214 ? -21.625 -27.156 14.008 1 95.88 214 ILE B O 1
ATOM 5323 N N . ALA B 1 215 ? -19.688 -26.188 14.438 1 96.25 215 ALA B N 1
ATOM 5324 C CA . ALA B 1 215 ? -19.188 -26.422 13.086 1 96.25 215 ALA B CA 1
ATOM 5325 C C . ALA B 1 215 ? -19.156 -27.922 12.773 1 96.25 215 ALA B C 1
ATOM 5327 O O . ALA B 1 215 ? -19.562 -28.344 11.688 1 96.25 215 ALA B O 1
ATOM 5328 N N . GLY B 1 216 ? -18.719 -28.672 13.711 1 95.5 216 GLY B N 1
ATOM 5329 C CA . GLY B 1 216 ? -18.672 -30.109 13.531 1 95.5 216 GLY B CA 1
ATOM 5330 C C . GLY B 1 216 ? -20.047 -30.734 13.32 1 95.5 216 GLY B C 1
ATOM 5331 O O . GLY B 1 216 ? -20.219 -31.594 12.461 1 95.5 216 GLY B O 1
ATOM 5332 N N . VAL B 1 217 ? -20.969 -30.25 14.102 1 95.62 217 VAL B N 1
ATOM 5333 C CA . VAL B 1 217 ? -22.328 -30.766 14.008 1 95.62 217 VAL B CA 1
ATOM 5334 C C . VAL B 1 217 ? -22.906 -30.438 12.633 1 95.62 217 VAL B C 1
ATOM 5336 O O . VAL B 1 217 ? -23.547 -31.281 12.008 1 95.62 217 VAL B O 1
ATOM 5339 N N . LEU B 1 218 ? -22.703 -29.297 12.219 1 95.62 218 LEU B N 1
ATOM 5340 C CA . LEU B 1 218 ? -23.25 -28.875 10.938 1 95.62 218 LEU B CA 1
ATOM 5341 C C . LEU B 1 218 ? -22.625 -29.672 9.797 1 95.62 218 LEU B C 1
ATOM 5343 O O . LEU B 1 218 ? -23.312 -30.047 8.852 1 95.62 218 LEU B O 1
ATOM 5347 N N . ILE B 1 219 ? -21.312 -29.906 9.859 1 95.38 219 ILE B N 1
ATOM 5348 C CA . ILE B 1 219 ? -20.625 -30.688 8.836 1 95.38 219 ILE B CA 1
ATOM 5349 C C . ILE B 1 219 ? -21.203 -32.094 8.781 1 95.38 219 ILE B C 1
ATOM 5351 O O . ILE B 1 219 ? -21.5 -32.625 7.695 1 95.38 219 ILE B O 1
ATOM 5355 N N . ARG B 1 220 ? -21.406 -32.656 9.938 1 93.94 220 ARG B N 1
ATOM 5356 C CA . ARG B 1 220 ? -21.984 -33.969 10.008 1 93.94 220 ARG B CA 1
ATOM 5357 C C . ARG B 1 220 ? -23.406 -34 9.484 1 93.94 220 ARG B C 1
ATOM 5359 O O . ARG B 1 220 ? -23.812 -34.938 8.789 1 93.94 220 ARG B O 1
ATOM 5366 N N . ASP B 1 221 ? -24.125 -32.969 9.867 1 93.75 221 ASP B N 1
ATOM 5367 C CA . ASP B 1 221 ? -25.5 -32.875 9.391 1 93.75 221 ASP B CA 1
ATOM 5368 C C . ASP B 1 221 ? -25.547 -32.781 7.867 1 93.75 221 ASP B C 1
ATOM 5370 O O . ASP B 1 221 ? -26.406 -33.406 7.23 1 93.75 221 ASP B O 1
ATOM 5374 N N . MET B 1 222 ? -24.672 -32.062 7.301 1 94 222 MET B N 1
ATOM 5375 C CA . MET B 1 222 ? -24.609 -31.922 5.848 1 94 222 MET B CA 1
ATOM 5376 C C . MET B 1 222 ? -24.25 -33.25 5.195 1 94 222 MET B C 1
ATOM 5378 O O . MET B 1 222 ? -24.859 -33.625 4.191 1 94 222 MET B O 1
ATOM 5382 N N . ARG B 1 223 ? -23.328 -33.969 5.75 1 93.44 223 ARG B N 1
ATOM 5383 C CA . ARG B 1 223 ? -22.891 -35.25 5.199 1 93.44 223 ARG B CA 1
ATOM 5384 C C . ARG B 1 223 ? -24.016 -36.25 5.219 1 93.44 223 ARG B C 1
ATOM 5386 O O . ARG B 1 223 ? -24.109 -37.094 4.332 1 93.44 223 ARG B O 1
ATOM 5393 N N . ARG B 1 224 ? -24.891 -36.094 6.156 1 92.12 224 ARG B N 1
ATOM 5394 C CA . ARG B 1 224 ? -25.969 -37.062 6.344 1 92.12 224 ARG B CA 1
ATOM 5395 C C . ARG B 1 224 ? -27.156 -36.719 5.453 1 92.12 224 ARG B C 1
ATOM 5397 O O . ARG B 1 224 ? -27.812 -37.625 4.914 1 92.12 224 ARG B O 1
ATOM 5404 N N . LYS B 1 225 ? -27.391 -35.469 5.246 1 93.25 225 LYS B N 1
ATOM 5405 C CA . LYS B 1 225 ? -28.656 -35.031 4.645 1 93.25 225 LYS B CA 1
ATOM 5406 C C . LYS B 1 225 ? -28.484 -34.75 3.158 1 93.25 225 LYS B C 1
ATOM 5408 O O . LYS B 1 225 ? -29.469 -34.719 2.408 1 93.25 225 LYS B O 1
ATOM 5413 N N . LEU B 1 226 ? -27.297 -34.5 2.713 1 93.38 226 LEU B N 1
ATOM 5414 C CA . LEU B 1 226 ? -27.078 -34.188 1.305 1 93.38 226 LEU B CA 1
ATOM 5415 C C . LEU B 1 226 ? -27.328 -35.438 0.431 1 93.38 226 LEU B C 1
ATOM 5417 O O . LEU B 1 226 ? -27.031 -36.562 0.835 1 93.38 226 LEU B O 1
ATOM 5421 N N . SER B 1 227 ? -27.906 -35.219 -0.719 1 92.88 227 SER B N 1
ATOM 5422 C CA . SER B 1 227 ? -28.062 -36.312 -1.693 1 92.88 227 SER B CA 1
ATOM 5423 C C . SER B 1 227 ? -26.703 -36.812 -2.162 1 92.88 227 SER B C 1
ATOM 5425 O O . SER B 1 227 ? -25.688 -36.125 -2.033 1 92.88 227 SER B O 1
ATOM 5427 N N . PRO B 1 228 ? -26.672 -38.062 -2.594 1 92.75 228 PRO B N 1
ATOM 5428 C CA . PRO B 1 228 ? -25.406 -38.594 -3.072 1 92.75 228 PRO B CA 1
ATOM 5429 C C . PRO B 1 228 ? -24.75 -37.75 -4.148 1 92.75 228 PRO B C 1
ATOM 5431 O O . PRO B 1 228 ? -23.516 -37.625 -4.18 1 92.75 228 PRO B O 1
ATOM 5434 N N . GLU B 1 229 ? -25.578 -37.125 -5.02 1 92.81 229 GLU B N 1
ATOM 5435 C CA . GLU B 1 229 ? -25.047 -36.281 -6.066 1 92.81 229 GLU B CA 1
ATOM 5436 C C . GLU B 1 229 ? -24.453 -35 -5.477 1 92.81 229 GLU B C 1
ATOM 5438 O O . GLU B 1 229 ? -23.359 -34.594 -5.867 1 92.81 229 GLU B O 1
ATOM 5443 N N . ALA B 1 230 ? -25.172 -34.406 -4.555 1 93.31 230 ALA B N 1
ATOM 5444 C CA . ALA B 1 230 ? -24.703 -33.188 -3.906 1 93.31 230 ALA B CA 1
ATOM 5445 C C . ALA B 1 230 ? -23.469 -33.469 -3.053 1 93.31 230 ALA B C 1
ATOM 5447 O O . ALA B 1 230 ? -22.578 -32.594 -2.963 1 93.31 230 ALA B O 1
ATOM 5448 N N . LEU B 1 231 ? -23.453 -34.594 -2.393 1 93.25 231 LEU B N 1
ATOM 5449 C CA . LEU B 1 231 ? -22.312 -34.969 -1.561 1 93.25 231 LEU B CA 1
ATOM 5450 C C . LEU B 1 231 ? -21.047 -35.062 -2.395 1 93.25 231 LEU B C 1
ATOM 5452 O O . LEU B 1 231 ? -19.969 -34.688 -1.933 1 93.25 231 LEU B O 1
ATOM 5456 N N . GLU B 1 232 ? -21.188 -35.531 -3.6 1 92.75 232 GLU B N 1
ATOM 5457 C CA . GLU B 1 232 ? -20.031 -35.656 -4.477 1 92.75 232 GLU B CA 1
ATOM 5458 C C . GLU B 1 232 ? -19.531 -34.281 -4.914 1 92.75 232 GLU B C 1
ATOM 5460 O O . GLU B 1 232 ? -18.328 -34.031 -5.008 1 92.75 232 GLU B O 1
ATOM 5465 N N . ILE B 1 233 ? -20.453 -33.406 -5.168 1 92.75 233 ILE B N 1
ATOM 5466 C CA . ILE B 1 233 ? -20.125 -32.062 -5.609 1 92.75 233 ILE B CA 1
ATOM 5467 C C . ILE B 1 233 ? -19.391 -31.312 -4.488 1 92.75 233 ILE B C 1
ATOM 5469 O O . ILE B 1 233 ? -18.406 -30.609 -4.738 1 92.75 233 ILE B O 1
ATOM 5473 N N . HIS B 1 234 ? -19.859 -31.484 -3.248 1 95 234 HIS B N 1
ATOM 5474 C CA . HIS B 1 234 ? -19.344 -30.703 -2.129 1 95 234 HIS B CA 1
ATOM 5475 C C . HIS B 1 234 ? -18.344 -31.5 -1.301 1 95 234 HIS B C 1
ATOM 5477 O O . HIS B 1 234 ? -17.969 -31.094 -0.208 1 95 234 HIS B O 1
ATOM 5483 N N . ARG B 1 235 ? -17.938 -32.625 -1.74 1 93.69 235 ARG B N 1
ATOM 5484 C CA . ARG B 1 235 ? -17.078 -33.531 -0.985 1 93.69 235 ARG B CA 1
ATOM 5485 C C . ARG B 1 235 ? -15.758 -32.844 -0.606 1 93.69 235 ARG B C 1
ATOM 5487 O O . ARG B 1 235 ? -15.336 -32.906 0.551 1 93.69 235 ARG B O 1
ATOM 5494 N N . GLN B 1 236 ? -15.148 -32.219 -1.557 1 92.88 236 GLN B N 1
ATOM 5495 C CA . GLN B 1 236 ? -13.859 -31.578 -1.308 1 92.88 236 GLN B CA 1
ATOM 5496 C C . GLN B 1 236 ? -13.992 -30.484 -0.256 1 92.88 236 GLN B C 1
ATOM 5498 O O . GLN B 1 236 ? -13.133 -30.359 0.625 1 92.88 236 GLN B O 1
ATOM 5503 N N . SER B 1 237 ? -15.062 -29.719 -0.358 1 94.44 237 SER B N 1
ATOM 5504 C CA . SER B 1 237 ? -15.297 -28.641 0.589 1 94.44 237 SER B CA 1
ATOM 5505 C C . SER B 1 237 ? -15.547 -29.172 1.993 1 94.44 237 SER B C 1
ATOM 5507 O O . SER B 1 237 ? -14.992 -28.672 2.969 1 94.44 237 SER B O 1
ATOM 5509 N N . LEU B 1 238 ? -16.359 -30.172 2.068 1 95.25 238 LEU B N 1
ATOM 5510 C CA . LEU B 1 238 ? -16.703 -30.734 3.367 1 95.25 238 LEU B CA 1
ATOM 5511 C C . LEU B 1 238 ? -15.484 -31.391 4.02 1 95.25 238 LEU B C 1
ATOM 5513 O O . LEU B 1 238 ? -15.312 -31.297 5.238 1 95.25 238 LEU B O 1
ATOM 5517 N N . ASP B 1 239 ? -14.703 -32 3.209 1 94.88 239 ASP B N 1
ATOM 5518 C CA . ASP B 1 239 ? -13.469 -32.594 3.73 1 94.88 239 ASP B CA 1
ATOM 5519 C C . ASP B 1 239 ? -12.539 -31.516 4.281 1 94.88 239 ASP B C 1
ATOM 5521 O O . ASP B 1 239 ? -11.922 -31.703 5.336 1 94.88 239 ASP B O 1
ATOM 5525 N N . LEU B 1 240 ? -12.438 -30.438 3.557 1 95.12 240 LEU B N 1
ATOM 5526 C CA . LEU B 1 240 ? -11.625 -29.312 4 1 95.12 240 LEU B CA 1
ATOM 5527 C C . LEU B 1 240 ? -12.156 -28.734 5.312 1 95.12 240 LEU B C 1
ATOM 5529 O O . LEU B 1 240 ? -11.375 -28.438 6.223 1 95.12 240 LEU B O 1
ATOM 5533 N N . TYR B 1 241 ? -13.477 -28.625 5.414 1 96.44 241 TYR B N 1
ATOM 5534 C CA . TYR B 1 241 ? -14.086 -28.094 6.629 1 96.44 241 TYR B CA 1
ATOM 5535 C C . TYR B 1 241 ? -13.797 -29 7.82 1 96.44 241 TYR B C 1
ATOM 5537 O O . TYR B 1 241 ? -13.492 -28.516 8.914 1 96.44 241 TYR B O 1
ATOM 5545 N N . ASP B 1 242 ? -13.898 -30.234 7.57 1 95 242 ASP B N 1
ATOM 5546 C CA . ASP B 1 242 ? -13.641 -31.219 8.617 1 95 242 ASP B CA 1
ATOM 5547 C C . ASP B 1 242 ? -12.195 -31.125 9.109 1 95 242 ASP B C 1
ATOM 5549 O O . ASP B 1 242 ? -11.938 -31.188 10.312 1 95 242 ASP B O 1
ATOM 5553 N N . ARG B 1 243 ? -11.312 -31.047 8.203 1 93.69 243 ARG B N 1
ATOM 5554 C CA . ARG B 1 243 ? -9.898 -30.922 8.555 1 93.69 243 ARG B CA 1
ATOM 5555 C C . ARG B 1 243 ? -9.648 -29.672 9.391 1 93.69 243 ARG B C 1
ATOM 5557 O O . ARG B 1 243 ? -8.914 -29.719 10.383 1 93.69 243 ARG B O 1
ATOM 5564 N N . VAL B 1 244 ? -10.234 -28.578 9 1 94.25 244 VAL B N 1
ATOM 5565 C CA . VAL B 1 244 ? -10.047 -27.297 9.68 1 94.25 244 VAL B CA 1
ATOM 5566 C C . VAL B 1 244 ? -10.664 -27.359 11.078 1 94.25 244 VAL B C 1
ATOM 5568 O O . VAL B 1 244 ? -10.094 -26.859 12.039 1 94.25 244 VAL B O 1
ATOM 5571 N N . GLN B 1 245 ? -11.773 -27.938 11.117 1 94.19 245 GLN B N 1
ATOM 5572 C CA . GLN B 1 245 ? -12.469 -28.062 12.391 1 94.19 245 GLN B CA 1
ATOM 5573 C C . GLN B 1 245 ? -11.664 -28.891 13.383 1 94.19 245 GLN B C 1
ATOM 5575 O O . GLN B 1 245 ? -11.656 -28.609 14.578 1 94.19 245 GLN B O 1
ATOM 5580 N N . ARG B 1 246 ? -10.961 -29.844 12.93 1 92.38 246 ARG B N 1
ATOM 5581 C CA . ARG B 1 246 ? -10.273 -30.797 13.805 1 92.38 246 ARG B CA 1
ATOM 5582 C C . ARG B 1 246 ? -8.844 -30.328 14.094 1 92.38 246 ARG B C 1
ATOM 5584 O O . ARG B 1 246 ? -8.211 -30.812 15.031 1 92.38 246 ARG B O 1
ATOM 5591 N N . GLN B 1 247 ? -8.406 -29.422 13.375 1 92.31 247 GLN B N 1
ATOM 5592 C CA . GLN B 1 247 ? -6.996 -29.047 13.5 1 92.31 247 GLN B CA 1
ATOM 5593 C C . GLN B 1 247 ? -6.727 -28.344 14.828 1 92.31 247 GLN B C 1
ATOM 5595 O O . GLN B 1 247 ? -7.605 -27.672 15.375 1 92.31 247 GLN B O 1
ATOM 5600 N N . GLN B 1 248 ? -5.516 -28.562 15.281 1 86.62 248 GLN B N 1
ATOM 5601 C CA . GLN B 1 248 ? -5.059 -27.922 16.516 1 86.62 248 GLN B CA 1
ATOM 5602 C C . GLN B 1 248 ? -3.932 -26.938 16.234 1 86.62 248 GLN B C 1
ATOM 5604 O O . GLN B 1 248 ? -3.359 -26.922 15.148 1 86.62 248 GLN B O 1
ATOM 5609 N N . ARG B 1 249 ? -3.621 -26.141 17.219 1 79.38 249 ARG B N 1
ATOM 5610 C CA . ARG B 1 249 ? -2.656 -25.047 17.078 1 79.38 249 ARG B CA 1
ATOM 5611 C C . ARG B 1 249 ? -1.271 -25.578 16.734 1 79.38 249 ARG B C 1
ATOM 5613 O O . ARG B 1 249 ? -0.54 -24.969 15.953 1 79.38 249 ARG B O 1
ATOM 5620 N N . SER B 1 250 ? -0.938 -26.734 17.203 1 81.94 250 SER B N 1
ATOM 5621 C CA . SER B 1 250 ? 0.429 -27.219 17.062 1 81.94 250 SER B CA 1
ATOM 5622 C C . SER B 1 250 ? 0.551 -28.203 15.914 1 81.94 250 SER B C 1
ATOM 5624 O O . SER B 1 250 ? 1.625 -28.766 15.672 1 81.94 250 SER B O 1
ATOM 5626 N N . ASP B 1 251 ? -0.589 -28.328 15.188 1 84 251 ASP B N 1
ATOM 5627 C CA . ASP B 1 251 ? -0.563 -29.281 14.086 1 84 251 ASP B CA 1
ATOM 5628 C C . ASP B 1 251 ? 0.308 -28.781 12.938 1 84 251 ASP B C 1
ATOM 5630 O O . ASP B 1 251 ? 0.493 -27.578 12.773 1 84 251 ASP B O 1
ATOM 5634 N N . THR B 1 252 ? 0.941 -29.766 12.258 1 83.25 252 THR B N 1
ATOM 5635 C CA . THR B 1 252 ? 1.677 -29.453 11.039 1 83.25 252 THR B CA 1
ATOM 5636 C C . THR B 1 252 ? 0.734 -29.391 9.836 1 83.25 252 THR B C 1
ATOM 5638 O O . THR B 1 252 ? -0.256 -30.109 9.781 1 83.25 252 THR B O 1
ATOM 5641 N N . GLY B 1 253 ? 1.025 -28.516 8.938 1 83.06 253 GLY B N 1
ATOM 5642 C CA . GLY B 1 253 ? 0.217 -28.422 7.734 1 83.06 253 GLY B CA 1
ATOM 5643 C C . GLY B 1 253 ? -1.147 -27.797 7.984 1 83.06 253 GLY B C 1
ATOM 5644 O O . GLY B 1 253 ? -2.15 -28.266 7.43 1 83.06 253 GLY B O 1
ATOM 5645 N N . LYS B 1 254 ? -1.224 -26.938 8.773 1 88.62 254 LYS B N 1
ATOM 5646 C CA . LYS B 1 254 ? -2.477 -26.281 9.141 1 88.62 254 LYS B CA 1
ATOM 5647 C C . LYS B 1 254 ? -3.035 -25.453 7.984 1 88.62 254 LYS B C 1
ATOM 5649 O O . LYS B 1 254 ? -2.277 -24.922 7.172 1 88.62 254 LYS B O 1
ATOM 5654 N N . ILE B 1 255 ? -4.336 -25.484 8.008 1 91.94 255 ILE B N 1
ATOM 5655 C CA . ILE B 1 255 ? -5.039 -24.688 7.012 1 91.94 255 ILE B CA 1
ATOM 5656 C C . ILE B 1 255 ? -5.355 -23.297 7.59 1 91.94 255 ILE B C 1
ATOM 5658 O O . ILE B 1 255 ? -5.965 -23.203 8.656 1 91.94 255 ILE B O 1
ATOM 5662 N N . TYR B 1 256 ? -4.941 -22.297 6.91 1 91.5 256 TYR B N 1
ATOM 5663 C CA . TYR B 1 256 ? -5.078 -20.953 7.449 1 91.5 256 TYR B CA 1
ATOM 5664 C C . TYR B 1 256 ? -6.176 -20.172 6.723 1 91.5 256 TYR B C 1
ATOM 5666 O O . TYR B 1 256 ? -6.59 -19.109 7.168 1 91.5 256 TYR B O 1
ATOM 5674 N N . SER B 1 257 ? -6.637 -20.719 5.605 1 92.5 257 SER B N 1
ATOM 5675 C CA . SER B 1 257 ? -7.699 -20.109 4.824 1 92.5 257 SER B CA 1
ATOM 5676 C C . SER B 1 257 ? -8.508 -21.156 4.066 1 92.5 257 SER B C 1
ATOM 5678 O O . SER B 1 257 ? -7.949 -22.125 3.541 1 92.5 257 SER B O 1
ATOM 5680 N N . LEU B 1 258 ? -9.781 -20.891 3.986 1 92.44 258 LEU B N 1
ATOM 5681 C CA . LEU B 1 258 ? -10.641 -21.844 3.314 1 92.44 258 LEU B CA 1
ATOM 5682 C C . LEU B 1 258 ? -10.562 -21.688 1.801 1 92.44 258 LEU B C 1
ATOM 5684 O O . LEU B 1 258 ? -10.672 -22.672 1.061 1 92.44 258 LEU B O 1
ATOM 5688 N N . HIS B 1 259 ? -10.422 -20.469 1.367 1 90.56 259 HIS B N 1
ATOM 5689 C CA . HIS B 1 259 ? -10.406 -20.25 -0.075 1 90.56 259 HIS B CA 1
ATOM 5690 C C . HIS B 1 259 ? -9 -20.406 -0.642 1 90.56 259 HIS B C 1
ATOM 5692 O O . HIS B 1 259 ? -8.828 -20.562 -1.852 1 90.56 259 HIS B O 1
ATOM 5698 N N . GLU B 1 260 ? -7.992 -20.328 0.187 1 92.69 260 GLU B N 1
ATOM 5699 C CA . GLU B 1 260 ? -6.602 -20.594 -0.172 1 92.69 260 GLU B CA 1
ATOM 5700 C C . GLU B 1 260 ? -5.965 -21.594 0.788 1 92.69 260 GLU B C 1
ATOM 5702 O O . GLU B 1 260 ? -5.129 -21.219 1.613 1 92.69 260 GLU B O 1
ATOM 5707 N N . PRO B 1 261 ? -6.246 -22.766 0.625 1 90.69 261 PRO B N 1
ATOM 5708 C CA . PRO B 1 261 ? -5.812 -23.766 1.597 1 90.69 261 PRO B CA 1
ATOM 5709 C C . PRO B 1 261 ? -4.305 -24.016 1.558 1 90.69 261 PRO B C 1
ATOM 5711 O O . PRO B 1 261 ? -3.738 -24.562 2.506 1 90.69 261 PRO B O 1
ATOM 5714 N N . ASP B 1 262 ? -3.65 -23.609 0.545 1 90.06 262 ASP B N 1
ATOM 5715 C CA . ASP B 1 262 ? -2.234 -23.922 0.378 1 90.06 262 ASP B CA 1
ATOM 5716 C C . ASP B 1 262 ? -1.354 -22.844 1.018 1 90.06 262 ASP B C 1
ATOM 5718 O O . ASP B 1 262 ? -0.126 -22.922 0.961 1 90.06 262 ASP B O 1
ATOM 5722 N N . VAL B 1 263 ? -1.967 -21.875 1.647 1 91.88 263 VAL B N 1
ATOM 5723 C CA . VAL B 1 263 ? -1.225 -20.797 2.279 1 91.88 263 VAL B CA 1
ATOM 5724 C C . VAL B 1 263 ? -0.418 -21.328 3.457 1 91.88 263 VAL B C 1
ATOM 5726 O O . VAL B 1 263 ? -0.923 -22.141 4.246 1 91.88 263 VAL B O 1
ATOM 5729 N N . SER B 1 264 ? 0.844 -20.984 3.502 1 90.69 264 SER B N 1
ATOM 5730 C CA . SER B 1 264 ? 1.72 -21.391 4.594 1 90.69 264 SER B CA 1
ATOM 5731 C C . SER B 1 264 ? 1.981 -20.234 5.555 1 90.69 264 SER B C 1
ATOM 5733 O O . SER B 1 264 ? 1.86 -19.062 5.18 1 90.69 264 SER B O 1
ATOM 5735 N N . CYS B 1 265 ? 2.24 -20.578 6.766 1 89.44 265 CYS B N 1
ATOM 5736 C CA . CYS B 1 265 ? 2.705 -19.625 7.77 1 89.44 265 CYS B CA 1
ATOM 5737 C C . CYS B 1 265 ? 4.227 -19.562 7.801 1 89.44 265 CYS B C 1
ATOM 5739 O O . CYS B 1 265 ? 4.883 -20.562 8.141 1 89.44 265 CYS B O 1
ATOM 5741 N N . ILE B 1 266 ? 4.777 -18.469 7.457 1 88.94 266 ILE B N 1
ATOM 5742 C CA . ILE B 1 266 ? 6.227 -18.359 7.301 1 88.94 266 ILE B CA 1
ATOM 5743 C C . ILE B 1 266 ? 6.766 -17.281 8.227 1 88.94 266 ILE B C 1
ATOM 5745 O O . ILE B 1 266 ? 6.207 -16.172 8.305 1 88.94 266 ILE B O 1
ATOM 5749 N N . SER B 1 267 ? 7.777 -17.531 8.992 1 83.44 267 SER B N 1
ATOM 5750 C CA . SER B 1 267 ? 8.438 -16.578 9.867 1 83.44 267 SER B CA 1
ATOM 5751 C C . SER B 1 267 ? 9.805 -16.172 9.312 1 83.44 267 SER B C 1
ATOM 5753 O O . SER B 1 267 ? 10.703 -17 9.195 1 83.44 267 SER B O 1
ATOM 5755 N N . LYS B 1 268 ? 9.938 -14.945 8.891 1 76 268 LYS B N 1
ATOM 5756 C CA . LYS B 1 268 ? 11.219 -14.461 8.367 1 76 268 LYS B CA 1
ATOM 5757 C C . LYS B 1 268 ? 11.914 -13.555 9.383 1 76 268 LYS B C 1
ATOM 5759 O O . LYS B 1 268 ? 12.82 -12.797 9.023 1 76 268 LYS B O 1
ATOM 5764 N N . GLY B 1 269 ? 11.523 -13.586 10.664 1 67.12 269 GLY B N 1
ATOM 5765 C CA . GLY B 1 269 ? 12.219 -12.914 11.75 1 67.12 269 GLY B CA 1
ATOM 5766 C C . GLY B 1 269 ? 12.086 -11.406 11.695 1 67.12 269 GLY B C 1
ATOM 5767 O O . GLY B 1 269 ? 12.961 -10.68 12.172 1 67.12 269 GLY B O 1
ATOM 5768 N N . LYS B 1 270 ? 11.156 -10.93 11.055 1 67.75 270 LYS B N 1
ATOM 5769 C CA . LYS B 1 270 ? 10.93 -9.484 11.008 1 67.75 270 LYS B CA 1
ATOM 5770 C C . LYS B 1 270 ? 10.422 -8.969 12.352 1 67.75 270 LYS B C 1
ATOM 5772 O O . LYS B 1 270 ? 9.625 -9.625 13.016 1 67.75 270 LYS B O 1
ATOM 5777 N N . ALA B 1 271 ? 11.008 -7.855 12.82 1 67.31 271 ALA B N 1
ATOM 5778 C CA . ALA B 1 271 ? 10.664 -7.289 14.125 1 67.31 271 ALA B CA 1
ATOM 5779 C C . ALA B 1 271 ? 9.18 -6.918 14.188 1 67.31 271 ALA B C 1
ATOM 5781 O O . ALA B 1 271 ? 8.523 -7.117 15.211 1 67.31 271 ALA B O 1
ATOM 5782 N N . HIS B 1 272 ? 8.633 -6.367 13.117 1 66 272 HIS B N 1
ATOM 5783 C CA . HIS B 1 272 ? 7.285 -5.801 13.164 1 66 272 HIS B CA 1
ATOM 5784 C C . HIS B 1 272 ? 6.238 -6.848 12.805 1 66 272 HIS B C 1
ATOM 5786 O O . HIS B 1 272 ? 5.047 -6.648 13.055 1 66 272 HIS B O 1
ATOM 5792 N N . LYS B 1 273 ? 6.684 -7.918 12.141 1 70.5 273 LYS B N 1
ATOM 5793 C CA . LYS B 1 273 ? 5.762 -8.953 11.68 1 70.5 273 LYS B CA 1
ATOM 5794 C C . LYS B 1 273 ? 6.332 -10.352 11.938 1 70.5 273 LYS B C 1
ATOM 5796 O O . LYS B 1 273 ? 7.152 -10.844 11.164 1 70.5 273 LYS B O 1
ATOM 5801 N N . LYS B 1 274 ? 5.836 -10.961 12.867 1 76.19 274 LYS B N 1
ATOM 5802 C CA . LYS B 1 274 ? 6.363 -12.258 13.281 1 76.19 274 LYS B CA 1
ATOM 5803 C C . LYS B 1 274 ? 6.074 -13.328 12.234 1 76.19 274 LYS B C 1
ATOM 5805 O O . LYS B 1 274 ? 6.941 -14.148 11.922 1 76.19 274 LYS B O 1
ATOM 5810 N N . TYR B 1 275 ? 4.84 -13.258 11.656 1 85.94 275 TYR B N 1
ATOM 5811 C CA . TYR B 1 275 ? 4.434 -14.281 10.703 1 85.94 275 TYR B CA 1
ATOM 5812 C C . TYR B 1 275 ? 3.877 -13.648 9.43 1 85.94 275 TYR B C 1
ATOM 5814 O O . TYR B 1 275 ? 3.193 -12.625 9.484 1 85.94 275 TYR B O 1
ATOM 5822 N N . GLU B 1 276 ? 4.242 -14.289 8.367 1 89.94 276 GLU B N 1
ATOM 5823 C CA . GLU B 1 276 ? 3.688 -13.969 7.059 1 89.94 276 GLU B CA 1
ATOM 5824 C C . GLU B 1 276 ? 2.941 -15.156 6.461 1 89.94 276 GLU B C 1
ATOM 5826 O O . GLU B 1 276 ? 3.391 -16.297 6.578 1 89.94 276 GLU B O 1
ATOM 5831 N N . PHE B 1 277 ? 1.797 -14.914 5.887 1 92.19 277 PHE B N 1
ATOM 5832 C CA . PHE B 1 277 ? 0.967 -15.992 5.359 1 92.19 277 PHE B CA 1
ATOM 5833 C C . PHE B 1 277 ? 0.941 -15.953 3.836 1 92.19 277 PHE B C 1
ATOM 5835 O O . PHE B 1 277 ? 0.396 -15.023 3.24 1 92.19 277 PHE B O 1
ATOM 5842 N N . GLY B 1 278 ? 1.519 -16.844 3.238 1 94.44 278 GLY B N 1
ATOM 5843 C CA . GLY B 1 278 ? 1.595 -16.906 1.787 1 94.44 278 GLY B CA 1
ATOM 5844 C C . GLY B 1 278 ? 2.486 -18.016 1.283 1 94.44 278 GLY B C 1
ATOM 5845 O O . GLY B 1 278 ? 2.506 -19.109 1.854 1 94.44 278 GLY B O 1
ATOM 5846 N N . ALA B 1 279 ? 3.092 -17.828 0.155 1 94.94 279 ALA B N 1
ATOM 5847 C CA . ALA B 1 279 ? 3.967 -18.828 -0.462 1 94.94 279 ALA B CA 1
ATOM 5848 C C . ALA B 1 279 ? 5.414 -18.344 -0.494 1 94.94 279 ALA B C 1
ATOM 5850 O O . ALA B 1 279 ? 5.668 -17.141 -0.66 1 94.94 279 ALA B O 1
ATOM 5851 N N . LYS B 1 280 ? 6.324 -19.281 -0.266 1 95.38 280 LYS B N 1
ATOM 5852 C CA . LYS B 1 280 ? 7.75 -18.969 -0.374 1 95.38 280 LYS B CA 1
ATOM 5853 C C . LYS B 1 280 ? 8.156 -18.75 -1.828 1 95.38 280 LYS B C 1
ATOM 5855 O O . LYS B 1 280 ? 7.715 -19.484 -2.717 1 95.38 280 LYS B O 1
ATOM 5860 N N . ALA B 1 281 ? 8.875 -17.734 -2.09 1 96.69 281 ALA B N 1
ATOM 5861 C CA . ALA B 1 281 ? 9.352 -17.391 -3.43 1 96.69 281 ALA B CA 1
ATOM 5862 C C . ALA B 1 281 ? 10.867 -17.234 -3.445 1 96.69 281 ALA B C 1
ATOM 5864 O O . ALA B 1 281 ? 11.438 -16.578 -2.564 1 96.69 281 ALA B O 1
ATOM 5865 N N . SER B 1 282 ? 11.516 -17.859 -4.344 1 97.19 282 SER B N 1
ATOM 5866 C CA . SER B 1 282 ? 12.953 -17.703 -4.543 1 97.19 282 SER B CA 1
ATOM 5867 C C . SER B 1 282 ? 13.25 -16.766 -5.715 1 97.19 282 SER B C 1
ATOM 5869 O O . SER B 1 282 ? 12.617 -16.859 -6.77 1 97.19 282 SER B O 1
ATOM 5871 N N . VAL B 1 283 ? 14.117 -15.898 -5.531 1 97.81 283 VAL B N 1
ATOM 5872 C CA . VAL B 1 283 ? 14.539 -14.945 -6.555 1 97.81 283 VAL B CA 1
ATOM 5873 C C . VAL B 1 283 ? 16.047 -15.062 -6.777 1 97.81 283 VAL B C 1
ATOM 5875 O O . VAL B 1 283 ? 16.812 -15.102 -5.82 1 97.81 283 VAL B O 1
ATOM 5878 N N . THR B 1 284 ? 16.438 -15.156 -7.984 1 97.94 284 THR B N 1
ATOM 5879 C CA . THR B 1 284 ? 17.844 -15.227 -8.359 1 97.94 284 THR B CA 1
ATOM 5880 C C . THR B 1 284 ? 18.234 -14.016 -9.211 1 97.94 284 THR B C 1
ATOM 5882 O O . THR B 1 284 ? 17.594 -13.719 -10.219 1 97.94 284 THR B O 1
ATOM 5885 N N . VAL B 1 285 ? 19.25 -13.344 -8.812 1 97.81 285 VAL B N 1
ATOM 5886 C CA . VAL B 1 285 ? 19.672 -12.125 -9.477 1 97.81 285 VAL B CA 1
ATOM 5887 C C . VAL B 1 285 ? 21.156 -12.234 -9.859 1 97.81 285 VAL B C 1
ATOM 5889 O O . VAL B 1 285 ? 21.938 -12.891 -9.172 1 97.81 285 VAL B O 1
ATOM 5892 N N . THR B 1 286 ? 21.484 -11.672 -11 1 96.31 286 THR B N 1
ATOM 5893 C CA . THR B 1 286 ? 22.906 -11.602 -11.367 1 96.31 286 THR B CA 1
ATOM 5894 C C . THR B 1 286 ? 23.672 -10.734 -10.383 1 96.31 286 THR B C 1
ATOM 5896 O O . THR B 1 286 ? 23.172 -9.719 -9.914 1 96.31 286 THR B O 1
ATOM 5899 N N . LYS B 1 287 ? 24.859 -11.094 -10.117 1 92.12 287 LYS B N 1
ATOM 5900 C CA . LYS B 1 287 ? 25.656 -10.484 -9.055 1 92.12 287 LYS B CA 1
ATOM 5901 C C . LYS B 1 287 ? 26.016 -9.039 -9.398 1 92.12 287 LYS B C 1
ATOM 5903 O O . LYS B 1 287 ? 25.875 -8.148 -8.555 1 92.12 287 LYS B O 1
ATOM 5908 N N . ILE B 1 288 ? 26.344 -8.75 -10.594 1 90.62 288 ILE B N 1
ATOM 5909 C CA . ILE B 1 288 ? 26.891 -7.449 -10.953 1 90.62 288 ILE B CA 1
ATOM 5910 C C . ILE B 1 288 ? 25.781 -6.566 -11.523 1 90.62 288 ILE B C 1
ATOM 5912 O O . ILE B 1 288 ? 25.531 -5.469 -11.023 1 90.62 288 ILE B O 1
ATOM 5916 N N . SER B 1 289 ? 25.047 -7.051 -12.477 1 93.25 289 SER B N 1
ATOM 5917 C CA . SER B 1 289 ? 24.094 -6.234 -13.211 1 93.25 289 SER B CA 1
ATOM 5918 C C . SER B 1 289 ? 22.766 -6.121 -12.461 1 93.25 289 SER B C 1
ATOM 5920 O O . SER B 1 289 ? 21.969 -5.211 -12.711 1 93.25 289 SER B O 1
ATOM 5922 N N . GLY B 1 290 ? 22.484 -7.09 -11.602 1 95 290 GLY B N 1
ATOM 5923 C CA . GLY B 1 290 ? 21.266 -7.027 -10.805 1 95 290 GLY B CA 1
ATOM 5924 C C . GLY B 1 290 ? 20.016 -7.348 -11.609 1 95 290 GLY B C 1
ATOM 5925 O O . GLY B 1 290 ? 18.953 -6.73 -11.406 1 95 290 GLY B O 1
ATOM 5926 N N . ILE B 1 291 ? 20.141 -8.203 -12.594 1 97.44 291 ILE B N 1
ATOM 5927 C CA . ILE B 1 291 ? 19.016 -8.656 -13.406 1 97.44 291 ILE B CA 1
ATOM 5928 C C . ILE B 1 291 ? 18.438 -9.938 -12.812 1 97.44 291 ILE B C 1
ATOM 5930 O O . ILE B 1 291 ? 19.172 -10.844 -12.43 1 97.44 291 ILE B O 1
ATOM 5934 N N . ILE B 1 292 ? 17.125 -9.969 -12.688 1 98.62 292 ILE B N 1
ATOM 5935 C CA . ILE B 1 292 ? 16.5 -11.18 -12.156 1 98.62 292 ILE B CA 1
ATOM 5936 C C . ILE B 1 292 ? 16.484 -12.258 -13.234 1 98.62 292 ILE B C 1
ATOM 5938 O O . ILE B 1 292 ? 15.883 -12.078 -14.297 1 98.62 292 ILE B O 1
ATOM 5942 N N . VAL B 1 293 ? 17.062 -13.414 -12.992 1 98.5 293 VAL B N 1
ATOM 5943 C CA . VAL B 1 293 ? 17.203 -14.445 -14.008 1 98.5 293 VAL B CA 1
ATOM 5944 C C . VAL B 1 293 ? 16.5 -15.719 -13.547 1 98.5 293 VAL B C 1
ATOM 5946 O O . VAL B 1 293 ? 16.422 -16.703 -14.289 1 98.5 293 VAL B O 1
ATOM 5949 N N . GLY B 1 294 ? 15.977 -15.656 -12.391 1 97.94 294 GLY B N 1
ATOM 5950 C CA . GLY B 1 294 ? 15.227 -16.781 -11.859 1 97.94 294 GLY B CA 1
ATOM 5951 C C . GLY B 1 294 ? 14.133 -16.359 -10.883 1 97.94 294 GLY B C 1
ATOM 5952 O O . GLY B 1 294 ? 14.305 -15.398 -10.133 1 97.94 294 GLY B O 1
ATOM 5953 N N . ALA B 1 295 ? 13.055 -17.031 -10.852 1 98.06 295 ALA B N 1
ATOM 5954 C CA . ALA B 1 295 ? 11.898 -16.781 -9.992 1 98.06 295 ALA B CA 1
ATOM 5955 C C . ALA B 1 295 ? 11.062 -18.047 -9.82 1 98.06 295 ALA B C 1
ATOM 5957 O O . ALA B 1 295 ? 10.383 -18.484 -10.75 1 98.06 295 ALA B O 1
ATOM 5958 N N . LEU B 1 296 ? 11.125 -18.578 -8.672 1 97.5 296 LEU B N 1
ATOM 5959 C CA . LEU B 1 296 ? 10.414 -19.828 -8.445 1 97.5 296 LEU B CA 1
ATOM 5960 C C . LEU B 1 296 ? 9.602 -19.766 -7.156 1 97.5 296 LEU B C 1
ATOM 5962 O O . LEU B 1 296 ? 10.109 -19.359 -6.113 1 97.5 296 LEU B O 1
ATOM 5966 N N . SER B 1 297 ? 8.344 -20.094 -7.289 1 96.19 297 SER B N 1
ATOM 5967 C CA . SER B 1 297 ? 7.453 -20.156 -6.137 1 96.19 297 SER B CA 1
ATOM 5968 C C . SER B 1 297 ? 7.371 -21.578 -5.574 1 96.19 297 SER B C 1
ATOM 5970 O O . SER B 1 297 ? 7.316 -22.547 -6.336 1 96.19 297 SER B O 1
ATOM 5972 N N . PHE B 1 298 ? 7.426 -21.688 -4.266 1 94.12 298 PHE B N 1
ATOM 5973 C CA . PHE B 1 298 ? 7.371 -23 -3.619 1 94.12 298 PHE B CA 1
ATOM 5974 C C . PHE B 1 298 ? 6.168 -23.078 -2.689 1 94.12 298 PHE B C 1
ATOM 5976 O O . PHE B 1 298 ? 5.938 -22.188 -1.874 1 94.12 298 PHE B O 1
ATOM 5983 N N . PRO B 1 299 ? 5.52 -24.203 -2.922 1 84.75 299 PRO B N 1
ATOM 5984 C CA . PRO B 1 299 ? 4.48 -24.453 -1.921 1 84.75 299 PRO B CA 1
ATOM 5985 C C . PRO B 1 299 ? 5.039 -25.047 -0.628 1 84.75 299 PRO B C 1
ATOM 5987 O O . PRO B 1 299 ? 6.16 -25.562 -0.615 1 84.75 299 PRO B O 1
ATOM 5990 N N . ASP B 1 300 ? 4.441 -24.953 0.553 1 84.19 300 ASP B N 1
ATOM 5991 C CA . ASP B 1 300 ? 4.629 -25.656 1.817 1 84.19 300 ASP B CA 1
ATOM 5992 C C . ASP B 1 300 ? 5.867 -25.141 2.551 1 84.19 300 ASP B C 1
ATOM 5994 O O . ASP B 1 300 ? 6.391 -25.812 3.443 1 84.19 300 ASP B O 1
ATOM 5998 N N . ASN B 1 301 ? 6.543 -24.234 2.133 1 86.88 301 ASN B N 1
ATOM 5999 C CA . ASN B 1 301 ? 7.652 -23.594 2.824 1 86.88 301 ASN B CA 1
ATOM 6000 C C . ASN B 1 301 ? 8.836 -24.531 2.992 1 86.88 301 ASN B C 1
ATOM 6002 O O . ASN B 1 301 ? 9.32 -24.75 4.109 1 86.88 301 ASN B O 1
ATOM 6006 N N . PRO B 1 302 ? 9.367 -25.078 1.98 1 90.19 302 PRO B N 1
ATOM 6007 C CA . PRO B 1 302 ? 10.531 -25.969 2.098 1 90.19 302 PRO B CA 1
ATOM 6008 C C . PRO B 1 302 ? 11.758 -25.25 2.648 1 90.19 302 PRO B C 1
ATOM 6010 O O . PRO B 1 302 ? 11.828 -24.016 2.609 1 90.19 302 PRO B O 1
ATOM 6013 N N . PHE B 1 303 ? 12.648 -26.109 3.129 1 92.06 303 PHE B N 1
ATOM 6014 C CA . PHE B 1 303 ? 13.945 -25.578 3.549 1 92.06 303 PHE B CA 1
ATOM 6015 C C . PHE B 1 303 ? 14.664 -24.922 2.383 1 92.06 303 PHE B C 1
ATOM 6017 O O . PHE B 1 303 ? 14.688 -25.453 1.273 1 92.06 303 PHE B O 1
ATOM 6024 N N . ASP B 1 304 ? 15.219 -23.797 2.609 1 91.19 304 ASP B N 1
ATOM 6025 C CA . ASP B 1 304 ? 15.812 -23 1.549 1 91.19 304 ASP B CA 1
ATOM 6026 C C . ASP B 1 304 ? 16.891 -23.781 0.797 1 91.19 304 ASP B C 1
ATOM 6028 O O . ASP B 1 304 ? 16.969 -23.719 -0.432 1 91.19 304 ASP B O 1
ATOM 6032 N N . GLY B 1 305 ? 17.672 -24.469 1.521 1 90.88 305 GLY B N 1
ATOM 6033 C CA . GLY B 1 305 ? 18.734 -25.25 0.892 1 90.88 305 GLY B CA 1
ATOM 6034 C C . GLY B 1 305 ? 18.203 -26.297 -0.075 1 90.88 305 GLY B C 1
ATOM 6035 O O . GLY B 1 305 ? 18.844 -26.578 -1.093 1 90.88 305 GLY B O 1
ATOM 6036 N N . HIS B 1 306 ? 17.094 -26.844 0.177 1 93.56 306 HIS B N 1
ATOM 6037 C CA . HIS B 1 306 ? 16.516 -27.906 -0.634 1 93.56 306 HIS B CA 1
ATOM 6038 C C . HIS B 1 306 ? 15.922 -27.344 -1.923 1 93.56 306 HIS B C 1
ATOM 6040 O O . HIS B 1 306 ? 15.625 -28.094 -2.854 1 93.56 306 HIS B O 1
ATOM 6046 N N . THR B 1 307 ? 15.75 -26.094 -1.97 1 94.44 307 THR B N 1
ATOM 6047 C CA . THR B 1 307 ? 15.117 -25.484 -3.133 1 94.44 307 THR B CA 1
ATOM 6048 C C . THR B 1 307 ? 16.156 -25.156 -4.203 1 94.44 307 THR B C 1
ATOM 6050 O O . THR B 1 307 ? 15.812 -24.922 -5.363 1 94.44 307 THR B O 1
ATOM 6053 N N . LEU B 1 308 ? 17.422 -25.203 -3.936 1 95.62 308 LEU B N 1
ATOM 6054 C CA . LEU B 1 308 ? 18.484 -24.672 -4.777 1 95.62 308 LEU B CA 1
ATOM 6055 C C . LEU B 1 308 ? 18.578 -25.453 -6.082 1 95.62 308 LEU B C 1
ATOM 6057 O O . LEU B 1 308 ? 18.766 -24.875 -7.152 1 95.62 308 LEU B O 1
ATOM 6061 N N . PRO B 1 309 ? 18.469 -26.797 -6.031 1 95.75 309 PRO B N 1
ATOM 6062 C CA . PRO B 1 309 ? 18.562 -27.531 -7.293 1 95.75 309 PRO B CA 1
ATOM 6063 C C . PRO B 1 309 ? 17.516 -27.094 -8.312 1 95.75 309 PRO B C 1
ATOM 6065 O O . PRO B 1 309 ? 17.828 -26.859 -9.477 1 95.75 309 PRO B O 1
ATOM 6068 N N . ALA B 1 310 ? 16.328 -26.953 -7.836 1 95.94 310 ALA B N 1
ATOM 6069 C CA . ALA B 1 310 ? 15.25 -26.531 -8.719 1 95.94 310 ALA B CA 1
ATOM 6070 C C . ALA B 1 310 ? 15.477 -25.109 -9.219 1 95.94 310 ALA B C 1
ATOM 6072 O O . ALA B 1 310 ? 15.219 -24.797 -10.383 1 95.94 310 ALA B O 1
ATOM 6073 N N . VAL B 1 311 ? 15.969 -24.266 -8.359 1 97.19 311 VAL B N 1
ATOM 6074 C CA . VAL B 1 311 ? 16.219 -22.859 -8.68 1 97.19 311 VAL B CA 1
ATOM 6075 C C . VAL B 1 311 ? 17.297 -22.766 -9.766 1 97.19 311 VAL B C 1
ATOM 6077 O O . VAL B 1 311 ? 17.109 -22.062 -10.758 1 97.19 311 VAL B O 1
ATOM 6080 N N . LEU B 1 312 ? 18.344 -23.516 -9.609 1 96.88 312 LEU B N 1
ATOM 6081 C CA . LEU B 1 312 ? 19.453 -23.469 -10.547 1 96.88 312 LEU B CA 1
ATOM 6082 C C . LEU B 1 312 ? 19.062 -24.094 -11.891 1 96.88 312 LEU B C 1
ATOM 6084 O O . LEU B 1 312 ? 19.5 -23.625 -12.945 1 96.88 312 LEU B O 1
ATOM 6088 N N . SER B 1 313 ? 18.281 -25.078 -11.859 1 96.88 313 SER B N 1
ATOM 6089 C CA . SER B 1 313 ? 17.781 -25.672 -13.094 1 96.88 313 SER B CA 1
ATOM 6090 C C . SER B 1 313 ? 16.922 -24.688 -13.875 1 96.88 313 SER B C 1
ATOM 6092 O O . SER B 1 313 ? 17 -24.625 -15.102 1 96.88 313 SER B O 1
ATOM 6094 N N . GLN B 1 314 ? 16.109 -23.969 -13.164 1 96.94 314 GLN B N 1
ATOM 6095 C CA . GLN B 1 314 ? 15.273 -22.984 -13.836 1 96.94 314 GLN B CA 1
ATOM 6096 C C . GLN B 1 314 ? 16.125 -21.875 -14.469 1 96.94 314 GLN B C 1
ATOM 6098 O O . GLN B 1 314 ? 15.852 -21.453 -15.594 1 96.94 314 GLN B O 1
ATOM 6103 N N . VAL B 1 315 ? 17.125 -21.422 -13.758 1 97.44 315 VAL B N 1
ATOM 6104 C CA . VAL B 1 315 ? 18 -20.375 -14.273 1 97.44 315 VAL B CA 1
ATOM 6105 C C . VAL B 1 315 ? 18.656 -20.844 -15.57 1 97.44 315 VAL B C 1
ATOM 6107 O O . VAL B 1 315 ? 18.719 -20.094 -16.547 1 97.44 315 VAL B O 1
ATOM 6110 N N . GLU B 1 316 ? 19.094 -22.062 -15.531 1 96.44 316 GLU B N 1
ATOM 6111 C CA . GLU B 1 316 ? 19.719 -22.641 -16.719 1 96.44 316 GLU B CA 1
ATOM 6112 C C . GLU B 1 316 ? 18.75 -22.688 -17.891 1 96.44 316 GLU B C 1
ATOM 6114 O O . GLU B 1 316 ? 19.125 -22.391 -19.031 1 96.44 316 GLU B O 1
ATOM 6119 N N . SER B 1 317 ? 17.578 -23.047 -17.625 1 96.12 317 SER B N 1
ATOM 6120 C CA . SER B 1 317 ? 16.562 -23.156 -18.656 1 96.12 317 SER B CA 1
ATOM 6121 C C . SER B 1 317 ? 16.203 -21.797 -19.234 1 96.12 317 SER B C 1
ATOM 6123 O O . SER B 1 317 ? 15.938 -21.672 -20.438 1 96.12 317 SER B O 1
ATOM 6125 N N . ILE B 1 318 ? 16.188 -20.766 -18.453 1 95.31 318 ILE B N 1
ATOM 6126 C CA . ILE B 1 318 ? 15.773 -19.422 -18.859 1 95.31 318 ILE B CA 1
ATOM 6127 C C . ILE B 1 318 ? 16.922 -18.719 -19.578 1 95.31 318 ILE B C 1
ATOM 6129 O O . ILE B 1 318 ? 16.734 -18.172 -20.672 1 95.31 318 ILE B O 1
ATOM 6133 N N . VAL B 1 319 ? 18.094 -18.781 -18.984 1 95.12 319 VAL B N 1
ATOM 6134 C CA . VAL B 1 319 ? 19.25 -18.031 -19.484 1 95.12 319 VAL B CA 1
ATOM 6135 C C . VAL B 1 319 ? 19.984 -18.859 -20.547 1 95.12 319 VAL B C 1
ATOM 6137 O O . VAL B 1 319 ? 20.641 -18.312 -21.438 1 95.12 319 VAL B O 1
ATOM 6140 N N . GLY B 1 320 ? 19.922 -20.141 -20.516 1 92.19 320 GLY B N 1
ATOM 6141 C CA . GLY B 1 320 ? 20.625 -21.031 -21.422 1 92.19 320 GLY B CA 1
ATOM 6142 C C . GLY B 1 320 ? 22.031 -21.375 -20.938 1 92.19 320 GLY B C 1
ATOM 6143 O O . GLY B 1 320 ? 22.781 -22.047 -21.641 1 92.19 320 GLY B O 1
ATOM 6144 N N . LYS B 1 321 ? 22.359 -20.891 -19.75 1 92.88 321 LYS B N 1
ATOM 6145 C CA . LYS B 1 321 ? 23.672 -21.141 -19.172 1 92.88 321 LYS B CA 1
ATOM 6146 C C . LYS B 1 321 ? 23.578 -21.344 -17.656 1 92.88 321 LYS B C 1
ATOM 6148 O O . LYS B 1 321 ? 22.906 -20.578 -16.969 1 92.88 321 LYS B O 1
ATOM 6153 N N . ARG B 1 322 ? 24.281 -22.375 -17.203 1 94.81 322 ARG B N 1
ATOM 6154 C CA . ARG B 1 322 ? 24.312 -22.641 -15.773 1 94.81 322 ARG B CA 1
ATOM 6155 C C . ARG B 1 322 ? 25.344 -21.766 -15.07 1 94.81 322 ARG B C 1
ATOM 6157 O O . ARG B 1 322 ? 26.484 -21.656 -15.516 1 94.81 322 ARG B O 1
ATOM 6164 N N . PRO B 1 323 ? 24.953 -21.109 -14.055 1 95.81 323 PRO B N 1
ATOM 6165 C CA . PRO B 1 323 ? 25.922 -20.312 -13.336 1 95.81 323 PRO B CA 1
ATOM 6166 C C . PRO B 1 323 ? 27.016 -21.141 -12.664 1 95.81 323 PRO B C 1
ATOM 6168 O O . PRO B 1 323 ? 26.734 -22.25 -12.203 1 95.81 323 PRO B O 1
ATOM 6171 N N . THR B 1 324 ? 28.172 -20.625 -12.547 1 95.88 324 THR B N 1
ATOM 6172 C CA . THR B 1 324 ? 29.297 -21.328 -11.953 1 95.88 324 THR B CA 1
ATOM 6173 C C . THR B 1 324 ? 29.266 -21.203 -10.43 1 95.88 324 THR B C 1
ATOM 6175 O O . THR B 1 324 ? 29.719 -22.094 -9.719 1 95.88 324 THR B O 1
ATOM 6178 N N . MET B 1 325 ? 28.703 -20.109 -10.008 1 94.69 325 MET B N 1
ATOM 6179 C CA . MET B 1 325 ? 28.672 -19.844 -8.57 1 94.69 325 MET B CA 1
ATOM 6180 C C . MET B 1 325 ? 27.344 -19.234 -8.164 1 94.69 325 MET B C 1
ATOM 6182 O O . MET B 1 325 ? 26.812 -18.375 -8.867 1 94.69 325 MET B O 1
ATOM 6186 N N . ALA B 1 326 ? 26.844 -19.734 -7.062 1 94.69 326 ALA B N 1
ATOM 6187 C CA . ALA B 1 326 ? 25.641 -19.172 -6.453 1 94.69 326 ALA B CA 1
ATOM 6188 C C . ALA B 1 326 ? 25.906 -18.703 -5.023 1 94.69 326 ALA B C 1
ATOM 6190 O O . ALA B 1 326 ? 26.344 -19.5 -4.184 1 94.69 326 ALA B O 1
ATOM 6191 N N . ILE B 1 327 ? 25.703 -17.453 -4.785 1 93.25 327 ILE B N 1
ATOM 6192 C CA . ILE B 1 327 ? 25.906 -16.875 -3.463 1 93.25 327 ILE B CA 1
ATOM 6193 C C . ILE B 1 327 ? 24.578 -16.828 -2.711 1 93.25 327 ILE B C 1
ATOM 6195 O O . ILE B 1 327 ? 23.609 -16.266 -3.205 1 93.25 327 ILE B O 1
ATOM 6199 N N . CYS B 1 328 ? 24.531 -17.422 -1.536 1 92 328 CYS B N 1
ATOM 6200 C CA . CYS B 1 328 ? 23.328 -17.516 -0.735 1 92 328 CYS B CA 1
ATOM 6201 C C . CYS B 1 328 ? 23.594 -17.141 0.715 1 92 328 CYS B C 1
ATOM 6203 O O . CYS B 1 328 ? 24.75 -16.938 1.104 1 92 328 CYS B O 1
ATOM 6205 N N . ASP B 1 329 ? 22.562 -16.953 1.434 1 88.19 329 ASP B N 1
ATOM 6206 C CA . ASP B 1 329 ? 22.719 -16.656 2.855 1 88.19 329 ASP B CA 1
ATOM 6207 C C . ASP B 1 329 ? 22.906 -17.953 3.662 1 88.19 329 ASP B C 1
ATOM 6209 O O . ASP B 1 329 ? 22.859 -19.047 3.105 1 88.19 329 ASP B O 1
ATOM 6213 N N . ARG B 1 330 ? 23.062 -17.828 4.934 1 84.12 330 ARG B N 1
ATOM 6214 C CA . ARG B 1 330 ? 23.344 -18.969 5.797 1 84.12 330 ARG B CA 1
ATOM 6215 C C . ARG B 1 330 ? 22.141 -19.906 5.887 1 84.12 330 ARG B C 1
ATOM 6217 O O . ARG B 1 330 ? 22.281 -21.078 6.258 1 84.12 330 ARG B O 1
ATOM 6224 N N . GLY B 1 331 ? 21.031 -19.391 5.504 1 84.12 331 GLY B N 1
ATOM 6225 C CA . GLY B 1 331 ? 19.828 -20.203 5.543 1 84.12 331 GLY B CA 1
ATOM 6226 C C . GLY B 1 331 ? 19.844 -21.328 4.516 1 84.12 331 GLY B C 1
ATOM 6227 O O . GLY B 1 331 ? 19.047 -22.266 4.609 1 84.12 331 GLY B O 1
ATOM 6228 N N . TYR B 1 332 ? 20.734 -21.219 3.643 1 91 332 TYR B N 1
ATOM 6229 C CA . TYR B 1 332 ? 20.828 -22.219 2.584 1 91 332 TYR B CA 1
ATOM 6230 C C . TYR B 1 332 ? 21.859 -23.297 2.93 1 91 332 TYR B C 1
ATOM 6232 O O . TYR B 1 332 ? 22.344 -24 2.045 1 91 332 TYR B O 1
ATOM 6240 N N . ARG B 1 333 ? 22.109 -23.406 4.098 1 86.38 333 ARG B N 1
ATOM 6241 C CA . ARG B 1 333 ? 23.141 -24.359 4.523 1 86.38 333 ARG B CA 1
ATOM 6242 C C . ARG B 1 333 ? 22.812 -25.766 4.043 1 86.38 333 ARG B C 1
ATOM 6244 O O . ARG B 1 333 ? 21.641 -26.141 3.943 1 86.38 333 ARG B O 1
ATOM 6251 N N . GLY B 1 334 ? 23.891 -26.531 3.76 1 85.56 334 GLY B N 1
ATOM 6252 C CA . GLY B 1 334 ? 23.75 -27.891 3.281 1 85.56 334 GLY B CA 1
ATOM 6253 C C . GLY B 1 334 ? 24.75 -28.266 2.207 1 85.56 334 GLY B C 1
ATOM 6254 O O . GLY B 1 334 ? 25.953 -28.344 2.475 1 85.56 334 GLY B O 1
ATOM 6255 N N . LYS B 1 335 ? 24.234 -28.297 1.019 1 85.5 335 LYS B N 1
ATOM 6256 C CA . LYS B 1 335 ? 25.078 -28.703 -0.091 1 85.5 335 LYS B CA 1
ATOM 6257 C C . LYS B 1 335 ? 26 -27.562 -0.519 1 85.5 335 LYS B C 1
ATOM 6259 O O . LYS B 1 335 ? 25.578 -26.406 -0.618 1 85.5 335 LYS B O 1
ATOM 6264 N N . ARG B 1 336 ? 27.234 -27.906 -0.731 1 89.31 336 ARG B N 1
ATOM 6265 C CA . ARG B 1 336 ? 28.203 -26.891 -1.141 1 89.31 336 ARG B CA 1
ATOM 6266 C C . ARG B 1 336 ? 28.375 -26.875 -2.656 1 89.31 336 ARG B C 1
ATOM 6268 O O . ARG B 1 336 ? 28.984 -25.969 -3.209 1 89.31 336 ARG B O 1
ATOM 6275 N N . ARG B 1 337 ? 27.844 -27.922 -3.223 1 93.69 337 ARG B N 1
ATOM 6276 C CA . ARG B 1 337 ? 27.906 -28 -4.68 1 93.69 337 ARG B CA 1
ATOM 6277 C C . ARG B 1 337 ? 26.656 -28.688 -5.242 1 93.69 337 ARG B C 1
ATOM 6279 O O . ARG B 1 337 ? 26.172 -29.672 -4.688 1 93.69 337 ARG B O 1
ATOM 6286 N N . ILE B 1 338 ? 26.172 -28.156 -6.273 1 94.06 338 ILE B N 1
ATOM 6287 C CA . ILE B 1 338 ? 25.047 -28.734 -7.004 1 94.06 338 ILE B CA 1
ATOM 6288 C C . ILE B 1 338 ? 25.375 -28.781 -8.492 1 94.06 338 ILE B C 1
ATOM 6290 O O . ILE B 1 338 ? 25.391 -27.75 -9.172 1 94.06 338 ILE B O 1
ATOM 6294 N N . GLY B 1 339 ? 25.656 -29.969 -9.016 1 91.44 339 GLY B N 1
ATOM 6295 C CA . GLY B 1 339 ? 26.172 -30.062 -10.367 1 91.44 339 GLY B CA 1
ATOM 6296 C C . GLY B 1 339 ? 27.5 -29.359 -10.547 1 91.44 339 GLY B C 1
ATOM 6297 O O . GLY B 1 339 ? 28.453 -29.609 -9.812 1 91.44 339 GLY B O 1
ATOM 6298 N N . GLU B 1 340 ? 27.5 -28.359 -11.453 1 91.88 340 GLU B N 1
ATOM 6299 C CA . GLU B 1 340 ? 28.719 -27.609 -11.734 1 91.88 340 GLU B CA 1
ATOM 6300 C C . GLU B 1 340 ? 28.75 -26.297 -10.969 1 91.88 340 GLU B C 1
ATOM 6302 O O . GLU B 1 340 ? 29.75 -25.578 -10.992 1 91.88 340 GLU B O 1
ATOM 6307 N N . THR B 1 341 ? 27.688 -26.062 -10.297 1 95.62 341 THR B N 1
ATOM 6308 C CA . THR B 1 341 ? 27.578 -24.766 -9.625 1 95.62 341 THR B CA 1
ATOM 6309 C C . THR B 1 341 ? 28.078 -24.859 -8.188 1 95.62 341 THR B C 1
ATOM 6311 O O . THR B 1 341 ? 27.609 -25.703 -7.414 1 95.62 341 THR B O 1
ATOM 6314 N N . ARG B 1 342 ? 28.984 -24 -7.82 1 94.94 342 ARG B N 1
ATOM 6315 C CA . ARG B 1 342 ? 29.469 -23.906 -6.453 1 94.94 342 ARG B CA 1
ATOM 6316 C C . ARG B 1 342 ? 28.578 -23 -5.613 1 94.94 342 ARG B C 1
ATOM 6318 O O . ARG B 1 342 ? 28.156 -21.938 -6.07 1 94.94 342 ARG B O 1
ATOM 6325 N N . ILE B 1 343 ? 28.266 -23.469 -4.402 1 93.44 343 ILE B N 1
ATOM 6326 C CA . ILE B 1 343 ? 27.406 -22.703 -3.5 1 93.44 343 ILE B CA 1
ATOM 6327 C C . ILE B 1 343 ? 28.266 -22.016 -2.439 1 93.44 343 ILE B C 1
ATOM 6329 O O . ILE B 1 343 ? 29.031 -22.672 -1.726 1 93.44 343 ILE B O 1
ATOM 6333 N N . GLU B 1 344 ? 28.172 -20.734 -2.365 1 89.38 344 GLU B N 1
ATOM 6334 C CA . GLU B 1 344 ? 28.953 -19.953 -1.402 1 89.38 344 GLU B CA 1
ATOM 6335 C C . GLU B 1 344 ? 28.047 -19.375 -0.315 1 89.38 344 GLU B C 1
ATOM 6337 O O . GLU B 1 344 ? 27.109 -18.625 -0.61 1 89.38 344 GLU B O 1
ATOM 6342 N N . ILE B 1 345 ? 28.266 -19.703 0.918 1 87.38 345 ILE B N 1
ATOM 6343 C CA . ILE B 1 345 ? 27.562 -19.203 2.09 1 87.38 345 ILE B CA 1
ATOM 6344 C C . ILE B 1 345 ? 28.562 -18.609 3.08 1 87.38 345 ILE B C 1
ATOM 6346 O O . ILE B 1 345 ? 29.719 -19.062 3.162 1 87.38 345 ILE B O 1
ATOM 6350 N N . PRO B 1 346 ? 28.141 -17.578 3.781 1 77.56 346 PRO B N 1
ATOM 6351 C CA . PRO B 1 346 ? 29.062 -17.016 4.781 1 77.56 346 PRO B CA 1
ATOM 6352 C C . PRO B 1 346 ? 29.391 -18.016 5.891 1 77.56 346 PRO B C 1
ATOM 6354 O O . PRO B 1 346 ? 28.516 -18.734 6.359 1 77.56 346 PRO B O 1
ATOM 6357 N N . GLU B 1 347 ? 30.625 -18.438 6.086 1 68.38 347 GLU B N 1
ATOM 6358 C CA . GLU B 1 347 ? 31.047 -19.406 7.098 1 68.38 347 GLU B CA 1
ATOM 6359 C C . GLU B 1 347 ? 31.312 -18.734 8.438 1 68.38 347 GLU B C 1
ATOM 6361 O O . GLU B 1 347 ? 31.703 -17.562 8.477 1 68.38 347 GLU B O 1
ATOM 6366 N N . SER B 1 348 ? 30.719 -19.297 9.555 1 59.03 348 SER B N 1
ATOM 6367 C CA . SER B 1 348 ? 31.047 -18.828 10.898 1 59.03 348 SER B CA 1
ATOM 6368 C C . SER B 1 348 ? 32.531 -18.984 11.188 1 59.03 348 SER B C 1
ATOM 6370 O O . SER B 1 348 ? 33.156 -19.953 10.75 1 59.03 348 SER B O 1
ATOM 6372 N N . GLY B 1 349 ? 33.469 -18.094 11.008 1 53.22 349 GLY B N 1
ATOM 6373 C CA . GLY B 1 349 ? 34.906 -17.984 11.117 1 53.22 349 GLY B CA 1
ATOM 6374 C C . GLY B 1 349 ? 35.5 -18.969 12.094 1 53.22 349 GLY B C 1
ATOM 6375 O O . GLY B 1 349 ? 35.906 -18.578 13.203 1 53.22 349 GLY B O 1
ATOM 6376 N N . LYS B 1 350 ? 35.156 -20.25 12.227 1 52.38 350 LYS B N 1
ATOM 6377 C CA . LYS B 1 350 ? 36 -20.812 13.281 1 52.38 350 LYS B CA 1
ATOM 6378 C C . LYS B 1 350 ? 37.469 -20.781 12.875 1 52.38 350 LYS B C 1
ATOM 6380 O O . LYS B 1 350 ? 38.344 -20.766 13.727 1 52.38 350 LYS B O 1
ATOM 6385 N N . GLY B 1 351 ? 37.812 -21.109 11.609 1 54.28 351 GLY B N 1
ATOM 6386 C CA . GLY B 1 351 ? 39.219 -21.359 11.438 1 54.28 351 GLY B CA 1
ATOM 6387 C C . GLY B 1 351 ? 40 -20.125 11.047 1 54.28 351 GLY B C 1
ATOM 6388 O O . GLY B 1 351 ? 39.438 -19.094 10.695 1 54.28 351 GLY B O 1
ATOM 6389 N N . PRO B 1 352 ? 41.375 -20.062 11.211 1 61.44 352 PRO B N 1
ATOM 6390 C CA . PRO B 1 352 ? 42.281 -18.953 10.93 1 61.44 352 PRO B CA 1
ATOM 6391 C C . PRO B 1 352 ? 42.25 -18.531 9.461 1 61.44 352 PRO B C 1
ATOM 6393 O O . PRO B 1 352 ? 42.438 -19.359 8.57 1 61.44 352 PRO B O 1
ATOM 6396 N N . LYS B 1 353 ? 41.531 -17.594 9 1 65.25 353 LYS B N 1
ATOM 6397 C CA . LYS B 1 353 ? 41.562 -17.078 7.629 1 65.25 353 LYS B CA 1
ATOM 6398 C C . LYS B 1 353 ? 42.469 -15.875 7.52 1 65.25 353 LYS B C 1
ATOM 6400 O O . LYS B 1 353 ? 42.656 -15.125 8.484 1 65.25 353 LYS B O 1
ATOM 6405 N N . THR B 1 354 ? 43.188 -15.891 6.379 1 72.25 354 THR B N 1
ATOM 6406 C CA . THR B 1 354 ? 44.062 -14.75 6.113 1 72.25 354 THR B CA 1
ATOM 6407 C C . THR B 1 354 ? 43.25 -13.469 5.941 1 72.25 354 THR B C 1
ATOM 6409 O O . THR B 1 354 ? 42.062 -13.531 5.672 1 72.25 354 THR B O 1
ATOM 6412 N N . GLU B 1 355 ? 43.781 -12.43 6.273 1 72.69 355 GLU B N 1
ATOM 6413 C CA . GLU B 1 355 ? 43.125 -11.125 6.137 1 72.69 355 GLU B CA 1
ATOM 6414 C C . GLU B 1 355 ? 42.562 -10.93 4.73 1 72.69 355 GLU B C 1
ATOM 6416 O O . GLU B 1 355 ? 41.5 -10.344 4.562 1 72.69 355 GLU B O 1
ATOM 6421 N N . HIS B 1 356 ? 43.375 -11.492 3.818 1 70.44 356 HIS B N 1
ATOM 6422 C CA . HIS B 1 356 ? 42.938 -11.359 2.43 1 70.44 356 HIS B CA 1
ATOM 6423 C C . HIS B 1 356 ? 41.688 -12.148 2.168 1 70.44 356 HIS B C 1
ATOM 6425 O O . HIS B 1 356 ? 40.75 -11.641 1.542 1 70.44 356 HIS B O 1
ATOM 6431 N N . GLU B 1 357 ? 41.594 -13.32 2.705 1 69.56 357 GLU B N 1
ATOM 6432 C CA . GLU B 1 357 ? 40.406 -14.164 2.529 1 69.56 357 GLU B CA 1
ATOM 6433 C C . GLU B 1 357 ? 39.188 -13.547 3.201 1 69.56 357 GLU B C 1
ATOM 6435 O O . GLU B 1 357 ? 38.094 -13.609 2.662 1 69.56 357 GLU B O 1
ATOM 6440 N N . LYS B 1 358 ? 39.5 -12.961 4.27 1 71.81 358 LYS B N 1
ATOM 6441 C CA . LYS B 1 358 ? 38.438 -12.289 4.992 1 71.81 358 LYS B CA 1
ATOM 6442 C C . LYS B 1 358 ? 37.875 -11.117 4.191 1 71.81 358 LYS B C 1
ATOM 6444 O O . LYS B 1 358 ? 36.656 -10.914 4.141 1 71.81 358 LYS B O 1
ATOM 6449 N N . ARG B 1 359 ? 38.781 -10.492 3.586 1 71.5 359 ARG B N 1
ATOM 6450 C CA . ARG B 1 359 ? 38.375 -9.328 2.803 1 71.5 359 ARG B CA 1
ATOM 6451 C C . ARG B 1 359 ? 37.562 -9.75 1.587 1 71.5 359 ARG B C 1
ATOM 6453 O O . ARG B 1 359 ? 36.562 -9.102 1.25 1 71.5 359 ARG B O 1
ATOM 6460 N N . GLN B 1 360 ? 38 -10.82 0.925 1 68.31 360 GLN B N 1
ATOM 6461 C CA . GLN B 1 360 ? 37.281 -11.312 -0.245 1 68.31 360 GLN B CA 1
ATOM 6462 C C . GLN B 1 360 ? 35.906 -11.797 0.131 1 68.31 360 GLN B C 1
ATOM 6464 O O . GLN B 1 360 ? 34.938 -11.531 -0.584 1 68.31 360 GLN B O 1
ATOM 6469 N N . ALA B 1 361 ? 35.875 -12.523 1.166 1 70.94 361 ALA B N 1
ATOM 6470 C CA . ALA B 1 361 ? 34.594 -13.023 1.649 1 70.94 361 ALA B CA 1
ATOM 6471 C C . ALA B 1 361 ? 33.656 -11.875 2.002 1 70.94 361 ALA B C 1
ATOM 6473 O O . ALA B 1 361 ? 32.469 -11.914 1.675 1 70.94 361 ALA B O 1
ATOM 6474 N N . ARG B 1 362 ? 34.281 -10.883 2.506 1 72.38 362 ARG B N 1
ATOM 6475 C CA . ARG B 1 362 ? 33.469 -9.719 2.896 1 72.38 362 ARG B CA 1
ATOM 6476 C C . ARG B 1 362 ? 32.938 -8.992 1.672 1 72.38 362 ARG B C 1
ATOM 6478 O O . ARG B 1 362 ? 31.781 -8.555 1.673 1 72.38 362 ARG B O 1
ATOM 6485 N N . ALA B 1 363 ? 33.719 -8.93 0.715 1 72.31 363 ALA B N 1
ATOM 6486 C CA . ALA B 1 363 ? 33.281 -8.25 -0.504 1 72.31 363 ALA B CA 1
ATOM 6487 C C . ALA B 1 363 ? 32.125 -9 -1.179 1 72.31 363 ALA B C 1
ATOM 6489 O O . ALA B 1 363 ? 31.172 -8.391 -1.648 1 72.31 363 ALA B O 1
ATOM 6490 N N . ARG B 1 364 ? 32.344 -10.273 -1.201 1 68.19 364 ARG B N 1
ATOM 6491 C CA . ARG B 1 364 ? 31.312 -11.117 -1.824 1 68.19 364 ARG B CA 1
ATOM 6492 C C . ARG B 1 364 ? 29.984 -11.008 -1.081 1 68.19 364 ARG B C 1
ATOM 6494 O O . ARG B 1 364 ? 28.938 -10.883 -1.703 1 68.19 364 ARG B O 1
ATOM 6501 N N . PHE B 1 365 ? 30.078 -10.914 0.128 1 73.75 365 PHE B N 1
ATOM 6502 C CA . PHE B 1 365 ? 28.859 -10.93 0.94 1 73.75 365 PHE B CA 1
ATOM 6503 C C . PHE B 1 365 ? 28.234 -9.547 0.988 1 73.75 365 PHE B C 1
ATOM 6505 O O . PHE B 1 365 ? 27.016 -9.422 1.14 1 73.75 365 PHE B O 1
ATOM 6512 N N . ARG B 1 366 ? 29.062 -8.594 0.752 1 73 366 ARG B N 1
ATOM 6513 C CA . ARG B 1 366 ? 28.5 -7.254 0.651 1 73 366 ARG B CA 1
ATOM 6514 C C . ARG B 1 366 ? 27.625 -7.117 -0.59 1 73 366 ARG B C 1
ATOM 6516 O O . ARG B 1 366 ? 26.562 -6.496 -0.542 1 73 366 ARG B O 1
ATOM 6523 N N . ARG B 1 367 ? 28.016 -7.793 -1.635 1 74.62 367 ARG B N 1
ATOM 6524 C CA . ARG B 1 367 ? 27.25 -7.711 -2.875 1 74.62 367 ARG B CA 1
ATOM 6525 C C . ARG B 1 367 ? 25.953 -8.5 -2.771 1 74.62 367 ARG B C 1
ATOM 6527 O O . ARG B 1 367 ? 24.969 -8.164 -3.414 1 74.62 367 ARG B O 1
ATOM 6534 N N . ARG B 1 368 ? 26.047 -9.5 -1.938 1 79.69 368 ARG B N 1
ATOM 6535 C CA . ARG B 1 368 ? 24.828 -10.289 -1.711 1 79.69 368 ARG B CA 1
ATOM 6536 C C . ARG B 1 368 ? 23.719 -9.43 -1.131 1 79.69 368 ARG B C 1
ATOM 6538 O O . ARG B 1 368 ? 22.547 -9.641 -1.444 1 79.69 368 ARG B O 1
ATOM 6545 N N . ALA B 1 369 ? 24.156 -8.445 -0.368 1 80.56 369 ALA B N 1
ATOM 6546 C CA . ALA B 1 369 ? 23.188 -7.59 0.313 1 80.56 369 ALA B CA 1
ATOM 6547 C C . ALA B 1 369 ? 22.391 -6.77 -0.69 1 80.56 369 ALA B C 1
ATOM 6549 O O . ALA B 1 369 ? 21.297 -6.293 -0.374 1 80.56 369 ALA B O 1
ATOM 6550 N N . ALA B 1 370 ? 22.797 -6.734 -1.912 1 84.25 370 ALA B N 1
ATOM 6551 C CA . ALA B 1 370 ? 22.172 -5.922 -2.947 1 84.25 370 ALA B CA 1
ATOM 6552 C C . ALA B 1 370 ? 20.828 -6.523 -3.375 1 84.25 370 ALA B C 1
ATOM 6554 O O . ALA B 1 370 ? 20 -5.844 -3.986 1 84.25 370 ALA B O 1
ATOM 6555 N N . ILE B 1 371 ? 20.578 -7.77 -3.033 1 92.56 371 ILE B N 1
ATOM 6556 C CA . ILE B 1 371 ? 19.344 -8.438 -3.457 1 92.56 371 ILE B CA 1
ATOM 6557 C C . ILE B 1 371 ? 18.188 -7.965 -2.592 1 92.56 371 ILE B C 1
ATOM 6559 O O . ILE B 1 371 ? 17.016 -8.062 -2.998 1 92.56 371 ILE B O 1
ATOM 6563 N N . GLU B 1 372 ? 18.453 -7.422 -1.406 1 88.56 372 GLU B N 1
ATOM 6564 C CA . GLU B 1 372 ? 17.422 -7.016 -0.466 1 88.56 372 GLU B CA 1
ATOM 6565 C C . GLU B 1 372 ? 16.609 -5.848 -1.017 1 88.56 372 GLU B C 1
ATOM 6567 O O . GLU B 1 372 ? 15.375 -5.887 -1.012 1 88.56 372 GLU B O 1
ATOM 6572 N N . PRO B 1 373 ? 17.281 -4.852 -1.604 1 91.38 373 PRO B N 1
ATOM 6573 C CA . PRO B 1 373 ? 16.5 -3.771 -2.207 1 91.38 373 PRO B CA 1
ATOM 6574 C C . PRO B 1 373 ? 15.68 -4.234 -3.408 1 91.38 373 PRO B C 1
ATOM 6576 O O . PRO B 1 373 ? 14.586 -3.717 -3.652 1 91.38 373 PRO B O 1
ATOM 6579 N N . ILE B 1 374 ? 16.203 -5.137 -4.156 1 95.56 374 ILE B N 1
ATOM 6580 C CA . ILE B 1 374 ? 15.484 -5.664 -5.309 1 95.56 374 ILE B CA 1
ATOM 6581 C C . ILE B 1 374 ? 14.188 -6.328 -4.848 1 95.56 374 ILE B C 1
ATOM 6583 O O . ILE B 1 374 ? 13.117 -6.066 -5.402 1 95.56 374 ILE B O 1
ATOM 6587 N N . ILE B 1 375 ? 14.297 -7.121 -3.814 1 95.06 375 ILE B N 1
ATOM 6588 C CA . ILE B 1 375 ? 13.125 -7.77 -3.25 1 95.06 375 ILE B CA 1
ATOM 6589 C C . ILE B 1 375 ? 12.156 -6.711 -2.711 1 95.06 375 ILE B C 1
ATOM 6591 O O . ILE B 1 375 ? 10.938 -6.848 -2.846 1 95.06 375 ILE B O 1
ATOM 6595 N N . GLY B 1 376 ? 12.695 -5.695 -2.137 1 93.81 376 GLY B N 1
ATOM 6596 C CA . GLY B 1 376 ? 11.867 -4.59 -1.689 1 93.81 376 GLY B CA 1
ATOM 6597 C C . GLY B 1 376 ? 11.062 -3.959 -2.809 1 93.81 376 GLY B C 1
ATOM 6598 O O . GLY B 1 376 ? 9.867 -3.68 -2.639 1 93.81 376 GLY B O 1
ATOM 6599 N N . HIS B 1 377 ? 11.648 -3.766 -3.916 1 94.81 377 HIS B N 1
ATOM 6600 C CA . HIS B 1 377 ? 10.969 -3.191 -5.074 1 94.81 377 HIS B CA 1
ATOM 6601 C C . HIS B 1 377 ? 9.906 -4.137 -5.613 1 94.81 377 HIS B C 1
ATOM 6603 O O . HIS B 1 377 ? 8.828 -3.697 -6.031 1 94.81 377 HIS B O 1
ATOM 6609 N N . LEU B 1 378 ? 10.25 -5.402 -5.664 1 97 378 LEU B N 1
ATOM 6610 C CA . LEU B 1 378 ? 9.258 -6.375 -6.117 1 97 378 LEU B CA 1
ATOM 6611 C C . LEU B 1 378 ? 7.984 -6.281 -5.293 1 97 378 LEU B C 1
ATOM 6613 O O . LEU B 1 378 ? 6.879 -6.301 -5.844 1 97 378 LEU B O 1
ATOM 6617 N N . LYS B 1 379 ? 8.188 -6.156 -4.008 1 94.44 379 LYS B N 1
ATOM 6618 C CA . LYS B 1 379 ? 7.055 -6.145 -3.092 1 94.44 379 LYS B CA 1
ATOM 6619 C C . LYS B 1 379 ? 6.305 -4.816 -3.156 1 94.44 379 LYS B C 1
ATOM 6621 O O . LYS B 1 379 ? 5.078 -4.793 -3.281 1 94.44 379 LYS B O 1
ATOM 6626 N N . ASN B 1 380 ? 6.957 -3.713 -3.232 1 90.38 380 ASN B N 1
ATOM 6627 C CA . ASN B 1 380 ? 6.324 -2.41 -3.068 1 90.38 380 ASN B CA 1
ATOM 6628 C C . ASN B 1 380 ? 5.902 -1.816 -4.41 1 90.38 380 ASN B C 1
ATOM 6630 O O . ASN B 1 380 ? 4.93 -1.062 -4.48 1 90.38 380 ASN B O 1
ATOM 6634 N N . ASP B 1 381 ? 6.625 -2.223 -5.449 1 93.25 381 ASP B N 1
ATOM 6635 C CA . ASP B 1 381 ? 6.414 -1.503 -6.699 1 93.25 381 ASP B CA 1
ATOM 6636 C C . ASP B 1 381 ? 5.77 -2.406 -7.75 1 93.25 381 ASP B C 1
ATOM 6638 O O . ASP B 1 381 ? 5.227 -1.923 -8.742 1 93.25 381 ASP B O 1
ATOM 6642 N N . HIS B 1 382 ? 5.84 -3.707 -7.566 1 96.62 382 HIS B N 1
ATOM 6643 C CA . HIS B 1 382 ? 5.43 -4.582 -8.656 1 96.62 382 HIS B CA 1
ATOM 6644 C C . HIS B 1 382 ? 4.453 -5.648 -8.172 1 96.62 382 HIS B C 1
ATOM 6646 O O . HIS B 1 382 ? 4.473 -6.785 -8.648 1 96.62 382 HIS B O 1
ATOM 6652 N N . ARG B 1 383 ? 3.686 -5.371 -7.152 1 94.75 383 ARG B N 1
ATOM 6653 C CA . ARG B 1 383 ? 2.488 -6.094 -6.738 1 94.75 383 ARG B CA 1
ATOM 6654 C C . ARG B 1 383 ? 2.848 -7.43 -6.098 1 94.75 383 ARG B C 1
ATOM 6656 O O . ARG B 1 383 ? 2.109 -8.406 -6.23 1 94.75 383 ARG B O 1
ATOM 6663 N N . MET B 1 384 ? 3.971 -7.516 -5.52 1 95.62 384 MET B N 1
ATOM 6664 C CA . MET B 1 384 ? 4.344 -8.766 -4.863 1 95.62 384 MET B CA 1
ATOM 6665 C C . MET B 1 384 ? 4.055 -8.711 -3.367 1 95.62 384 MET B C 1
ATOM 6667 O O . MET B 1 384 ? 4.176 -9.711 -2.668 1 95.62 384 MET B O 1
ATOM 6671 N N . LEU B 1 385 ? 3.678 -7.543 -2.873 1 91.88 385 LEU B N 1
ATOM 6672 C CA . LEU B 1 385 ? 3.395 -7.402 -1.448 1 91.88 385 LEU B CA 1
ATOM 6673 C C . LEU B 1 385 ? 2.223 -8.289 -1.037 1 91.88 385 LEU B C 1
ATOM 6675 O O . LEU B 1 385 ? 2.275 -8.953 0.001 1 91.88 385 LEU B O 1
ATOM 6679 N N . ARG B 1 386 ? 1.187 -8.266 -1.832 1 93.25 386 ARG B N 1
ATOM 6680 C CA . ARG B 1 386 ? 0 -9.094 -1.634 1 93.25 386 ARG B CA 1
ATOM 6681 C C . ARG B 1 386 ? -0.478 -9.695 -2.953 1 93.25 386 ARG B C 1
ATOM 6683 O O . ARG B 1 386 ? -0.736 -8.969 -3.912 1 93.25 386 ARG B O 1
ATOM 6690 N N . ASN B 1 387 ? -0.529 -11.008 -2.977 1 95.25 387 ASN B N 1
ATOM 6691 C CA . ASN B 1 387 ? -0.946 -11.727 -4.176 1 95.25 387 ASN B CA 1
ATOM 6692 C C . ASN B 1 387 ? -2.449 -11.984 -4.18 1 95.25 387 ASN B C 1
ATOM 6694 O O . ASN B 1 387 ? -2.971 -12.656 -3.289 1 95.25 387 ASN B O 1
ATOM 6698 N N . TYR B 1 388 ? -3.16 -11.508 -5.176 1 94.12 388 TYR B N 1
ATOM 6699 C CA . TYR B 1 388 ? -4.609 -11.641 -5.266 1 94.12 388 TYR B CA 1
ATOM 6700 C C . TYR B 1 388 ? -4.992 -12.797 -6.18 1 94.12 388 TYR B C 1
ATOM 6702 O O . TYR B 1 388 ? -6.172 -13.133 -6.309 1 94.12 388 TYR B O 1
ATOM 6710 N N . LEU B 1 389 ? -4.02 -13.367 -6.848 1 94.25 389 LEU B N 1
ATOM 6711 C CA . LEU B 1 389 ? -4.305 -14.477 -7.758 1 94.25 389 LEU B CA 1
ATOM 6712 C C . LEU B 1 389 ? -4.473 -15.781 -6.988 1 94.25 389 LEU B C 1
ATOM 6714 O O . LEU B 1 389 ? -3.758 -16.031 -6.016 1 94.25 389 LEU B O 1
ATOM 6718 N N . LYS B 1 390 ? -5.277 -16.641 -7.453 1 92.06 390 LYS B N 1
ATOM 6719 C CA . LYS B 1 390 ? -5.703 -17.797 -6.688 1 92.06 390 LYS B CA 1
ATOM 6720 C C . LYS B 1 390 ? -4.793 -19 -6.949 1 92.06 390 LYS B C 1
ATOM 6722 O O . LYS B 1 390 ? -4.383 -19.234 -8.086 1 92.06 390 LYS B O 1
ATOM 6727 N N . GLY B 1 391 ? -4.496 -19.719 -5.867 1 92.12 391 GLY B N 1
ATOM 6728 C CA . GLY B 1 391 ? -3.865 -21.016 -5.984 1 92.12 391 GLY B CA 1
ATOM 6729 C C . GLY B 1 391 ? -2.371 -20.938 -6.242 1 92.12 391 GLY B C 1
ATOM 6730 O O . GLY B 1 391 ? -1.797 -19.859 -6.266 1 92.12 391 GLY B O 1
ATOM 6731 N N . ARG B 1 392 ? -1.818 -22.109 -6.461 1 92.31 392 ARG B N 1
ATOM 6732 C CA . ARG B 1 392 ? -0.383 -22.234 -6.699 1 92.31 392 ARG B CA 1
ATOM 6733 C C . ARG B 1 392 ? 0.006 -21.594 -8.031 1 92.31 392 ARG B C 1
ATOM 6735 O O . ARG B 1 392 ? 1.058 -20.953 -8.133 1 92.31 392 ARG B O 1
ATOM 6742 N N . ILE B 1 393 ? -0.826 -21.797 -8.969 1 93.69 393 ILE B N 1
ATOM 6743 C CA . ILE B 1 393 ? -0.573 -21.219 -10.281 1 93.69 393 ILE B CA 1
ATOM 6744 C C . ILE B 1 393 ? -0.576 -19.688 -10.172 1 93.69 393 ILE B C 1
ATOM 6746 O O . ILE B 1 393 ? 0.281 -19.016 -10.75 1 93.69 393 ILE B O 1
ATOM 6750 N N . GLY B 1 394 ? -1.522 -19.188 -9.414 1 95.31 394 GLY B N 1
ATOM 6751 C CA . GLY B 1 394 ? -1.571 -17.75 -9.188 1 95.31 394 GLY B CA 1
ATOM 6752 C C . GLY B 1 394 ? -0.322 -17.203 -8.523 1 95.31 394 GLY B C 1
ATOM 6753 O O . GLY B 1 394 ? 0.114 -16.094 -8.82 1 95.31 394 GLY B O 1
ATOM 6754 N N . ASP B 1 395 ? 0.245 -18 -7.633 1 95.88 395 ASP B N 1
ATOM 6755 C CA . ASP B 1 395 ? 1.471 -17.609 -6.949 1 95.88 395 ASP B CA 1
ATOM 6756 C C . ASP B 1 395 ? 2.635 -17.5 -7.93 1 95.88 395 ASP B C 1
ATOM 6758 O O . ASP B 1 395 ? 3.395 -16.516 -7.891 1 95.88 395 ASP B O 1
ATOM 6762 N N . SER B 1 396 ? 2.727 -18.484 -8.758 1 96.69 396 SER B N 1
ATOM 6763 C CA . SER B 1 396 ? 3.795 -18.484 -9.75 1 96.69 396 SER B CA 1
ATOM 6764 C C . SER B 1 396 ? 3.621 -17.359 -10.758 1 96.69 396 SER B C 1
ATOM 6766 O O . SER B 1 396 ? 4.586 -16.672 -11.102 1 96.69 396 SER B O 1
ATOM 6768 N N . VAL B 1 397 ? 2.41 -17.188 -11.203 1 97.44 397 VAL B N 1
ATOM 6769 C CA . VAL B 1 397 ? 2.098 -16.172 -12.219 1 97.44 397 VAL B CA 1
ATOM 6770 C C . VAL B 1 397 ? 2.451 -14.789 -11.688 1 97.44 397 VAL B C 1
ATOM 6772 O O . VAL B 1 397 ? 3.133 -14.016 -12.367 1 97.44 397 VAL B O 1
ATOM 6775 N N . ASN B 1 398 ? 2.01 -14.484 -10.508 1 97.94 398 ASN B N 1
ATOM 6776 C CA . ASN B 1 398 ? 2.275 -13.164 -9.938 1 97.94 398 ASN B CA 1
ATOM 6777 C C . ASN B 1 398 ? 3.771 -12.938 -9.734 1 97.94 398 ASN B C 1
ATOM 6779 O O . ASN B 1 398 ? 4.27 -11.836 -9.953 1 97.94 398 ASN B O 1
ATOM 6783 N N . LEU B 1 399 ? 4.445 -13.93 -9.289 1 98.25 399 LEU B N 1
ATOM 6784 C CA . LEU B 1 399 ? 5.887 -13.828 -9.086 1 98.25 399 LEU B CA 1
ATOM 6785 C C . LEU B 1 399 ? 6.605 -13.555 -10.406 1 98.25 399 LEU B C 1
ATOM 6787 O O . LEU B 1 399 ? 7.426 -12.641 -10.492 1 98.25 399 LEU B O 1
ATOM 6791 N N . PHE B 1 400 ? 6.285 -14.328 -11.445 1 98.44 400 PHE B N 1
ATOM 6792 C CA . PHE B 1 400 ? 6.891 -14.141 -12.758 1 98.44 400 PHE B CA 1
ATOM 6793 C C . PHE B 1 400 ? 6.656 -12.719 -13.258 1 98.44 400 PHE B C 1
ATOM 6795 O O . PHE B 1 400 ? 7.586 -12.062 -13.734 1 98.44 400 PHE B O 1
ATOM 6802 N N . MET B 1 401 ? 5.469 -12.297 -13.125 1 98.44 401 MET B N 1
ATOM 6803 C CA . MET B 1 401 ? 5.113 -10.992 -13.664 1 98.44 401 MET B CA 1
ATOM 6804 C C . MET B 1 401 ? 5.816 -9.875 -12.891 1 98.44 401 MET B C 1
ATOM 6806 O O . MET B 1 401 ? 6.238 -8.883 -13.484 1 98.44 401 MET B O 1
ATOM 6810 N N . ALA B 1 402 ? 5.875 -10.016 -11.578 1 98.56 402 ALA B N 1
ATOM 6811 C CA . ALA B 1 402 ? 6.586 -9.031 -10.773 1 98.56 402 ALA B CA 1
ATOM 6812 C C . ALA B 1 402 ? 8.055 -8.945 -11.172 1 98.56 402 ALA B C 1
ATOM 6814 O O . ALA B 1 402 ? 8.602 -7.855 -11.336 1 98.56 402 ALA B O 1
ATOM 6815 N N . CYS B 1 403 ? 8.68 -10.078 -11.312 1 98.69 403 CYS B N 1
ATOM 6816 C CA . CYS B 1 403 ? 10.086 -10.133 -11.688 1 98.69 403 CYS B CA 1
ATOM 6817 C C . CYS B 1 403 ? 10.297 -9.586 -13.094 1 98.69 403 CYS B C 1
ATOM 6819 O O . CYS B 1 403 ? 11.273 -8.867 -13.344 1 98.69 403 CYS B O 1
ATOM 6821 N N . ALA B 1 404 ? 9.383 -9.914 -13.992 1 98.62 404 ALA B N 1
ATOM 6822 C CA . ALA B 1 404 ? 9.453 -9.367 -15.344 1 98.62 404 ALA B CA 1
ATOM 6823 C C . ALA B 1 404 ? 9.383 -7.844 -15.328 1 98.62 404 ALA B C 1
ATOM 6825 O O . ALA B 1 404 ? 10.148 -7.168 -16.016 1 98.62 404 ALA B O 1
ATOM 6826 N N . ALA B 1 405 ? 8.453 -7.344 -14.586 1 98.44 405 ALA B N 1
ATOM 6827 C CA . ALA B 1 405 ? 8.273 -5.898 -14.5 1 98.44 405 ALA B CA 1
ATOM 6828 C C . ALA B 1 405 ? 9.547 -5.219 -13.984 1 98.44 405 ALA B C 1
ATOM 6830 O O . ALA B 1 405 ? 9.93 -4.156 -14.477 1 98.44 405 ALA B O 1
ATOM 6831 N N . PHE B 1 406 ? 10.133 -5.797 -12.977 1 98.38 406 PHE B N 1
ATOM 6832 C CA . PHE B 1 406 ? 11.383 -5.25 -12.469 1 98.38 406 PHE B CA 1
ATOM 6833 C C . PHE B 1 406 ? 12.43 -5.184 -13.578 1 98.38 406 PHE B C 1
ATOM 6835 O O . PHE B 1 406 ? 13.117 -4.168 -13.727 1 98.38 406 PHE B O 1
ATOM 6842 N N . ASN B 1 407 ? 12.625 -6.277 -14.32 1 98.44 407 ASN B N 1
ATOM 6843 C CA . ASN B 1 407 ? 13.586 -6.328 -15.414 1 98.44 407 ASN B CA 1
ATOM 6844 C C . ASN B 1 407 ? 13.266 -5.285 -16.484 1 98.44 407 ASN B C 1
ATOM 6846 O O . ASN B 1 407 ? 14.172 -4.633 -17.016 1 98.44 407 ASN B O 1
ATOM 6850 N N . PHE B 1 408 ? 11.969 -5.18 -16.844 1 98.19 408 PHE B N 1
ATOM 6851 C CA . PHE B 1 408 ? 11.562 -4.18 -17.828 1 98.19 408 PHE B CA 1
ATOM 6852 C C . PHE B 1 408 ? 11.906 -2.775 -17.344 1 98.19 408 PHE B C 1
ATOM 6854 O O . PHE B 1 408 ? 12.375 -1.943 -18.125 1 98.19 408 PHE B O 1
ATOM 6861 N N . ARG B 1 409 ? 11.625 -2.49 -16.078 1 96.69 409 ARG B N 1
ATOM 6862 C CA . ARG B 1 409 ? 11.945 -1.184 -15.523 1 96.69 409 ARG B CA 1
ATOM 6863 C C . ARG B 1 409 ? 13.445 -0.914 -15.586 1 96.69 409 ARG B C 1
ATOM 6865 O O . ARG B 1 409 ? 13.867 0.204 -15.891 1 96.69 409 ARG B O 1
ATOM 6872 N N . LYS B 1 410 ? 14.18 -1.881 -15.219 1 95.75 410 LYS B N 1
ATOM 6873 C CA . LYS B 1 410 ? 15.625 -1.744 -15.312 1 95.75 410 LYS B CA 1
ATOM 6874 C C . LYS B 1 410 ? 16.062 -1.47 -16.75 1 95.75 410 LYS B C 1
ATOM 6876 O O . LYS B 1 410 ? 16.953 -0.658 -16.984 1 95.75 410 LYS B O 1
ATOM 6881 N N . PHE B 1 411 ? 15.484 -2.158 -17.672 1 95.88 411 PHE B N 1
ATOM 6882 C CA . PHE B 1 411 ? 15.789 -1.958 -19.078 1 95.88 411 PHE B CA 1
ATOM 6883 C C . PHE B 1 411 ? 15.453 -0.536 -19.5 1 95.88 411 PHE B C 1
ATOM 6885 O O . PHE B 1 411 ? 16.203 0.092 -20.25 1 95.88 411 PHE B O 1
ATOM 6892 N N . ILE B 1 412 ? 14.305 -0.022 -19.094 1 93.94 412 ILE B N 1
ATOM 6893 C CA . ILE B 1 412 ? 13.875 1.341 -19.375 1 93.94 412 ILE B CA 1
ATOM 6894 C C . ILE B 1 412 ? 14.938 2.33 -18.906 1 93.94 412 ILE B C 1
ATOM 6896 O O . ILE B 1 412 ? 15.258 3.293 -19.609 1 93.94 412 ILE B O 1
ATOM 6900 N N . ARG B 1 413 ? 15.461 2.121 -17.781 1 90.38 413 ARG B N 1
ATOM 6901 C CA . ARG B 1 413 ? 16.484 3.008 -17.234 1 90.38 413 ARG B CA 1
ATOM 6902 C C . ARG B 1 413 ? 17.734 3.002 -18.109 1 90.38 413 ARG B C 1
ATOM 6904 O O . ARG B 1 413 ? 18.375 4.043 -18.297 1 90.38 413 ARG B O 1
ATOM 6911 N N . ILE B 1 414 ? 18.062 1.904 -18.594 1 87.5 414 ILE B N 1
ATOM 6912 C CA . ILE B 1 414 ? 19.234 1.767 -19.453 1 87.5 414 ILE B CA 1
ATOM 6913 C C . ILE B 1 414 ? 18.984 2.5 -20.766 1 87.5 414 ILE B C 1
ATOM 6915 O O . ILE B 1 414 ? 19.875 3.17 -21.281 1 87.5 414 ILE B O 1
ATOM 6919 N N . LEU B 1 415 ? 17.797 2.363 -21.266 1 83.88 415 LEU B N 1
ATOM 6920 C CA . LEU B 1 415 ? 17.438 3.045 -22.516 1 83.88 415 LEU B CA 1
ATOM 6921 C C . LEU B 1 415 ? 17.562 4.555 -22.359 1 83.88 415 LEU B C 1
ATOM 6923 O O . LEU B 1 415 ? 18.016 5.246 -23.266 1 83.88 415 LEU B O 1
ATOM 6927 N N . TYR B 1 416 ? 17.141 5.078 -21.203 1 77.19 416 TYR B N 1
ATOM 6928 C CA . TYR B 1 416 ? 17.156 6.52 -20.984 1 77.19 416 TYR B CA 1
ATOM 6929 C C . TYR B 1 416 ? 18.578 7.016 -20.719 1 77.19 416 TYR B C 1
ATOM 6931 O O . TYR B 1 416 ? 18.953 8.094 -21.188 1 77.19 416 TYR B O 1
ATOM 6939 N N . PHE B 1 417 ? 19.297 6.258 -19.984 1 68.69 417 PHE B N 1
ATOM 6940 C CA . PHE B 1 417 ? 20.672 6.656 -19.766 1 68.69 417 PHE B CA 1
ATOM 6941 C C . PHE B 1 417 ? 21.469 6.641 -21.062 1 68.69 417 PHE B C 1
ATOM 6943 O O . PHE B 1 417 ? 22.281 7.527 -21.312 1 68.69 417 PHE B O 1
ATOM 6950 N N . LEU B 1 418 ? 21.203 5.695 -21.859 1 61.88 418 LEU B N 1
ATOM 6951 C CA . LEU B 1 418 ? 21.859 5.609 -23.156 1 61.88 418 LEU B CA 1
ATOM 6952 C C . LEU B 1 418 ? 21.453 6.77 -24.047 1 61.88 418 LEU B C 1
ATOM 6954 O O . LEU B 1 418 ? 22.297 7.332 -24.766 1 61.88 418 LEU B O 1
ATOM 6958 N N . CYS B 1 419 ? 20.141 7.113 -23.984 1 58.06 419 CYS B N 1
ATOM 6959 C CA . CYS B 1 419 ? 19.672 8.242 -24.781 1 58.06 419 CYS B CA 1
ATOM 6960 C C . CYS B 1 419 ? 20.281 9.547 -24.281 1 58.06 419 CYS B C 1
ATOM 6962 O O . CYS B 1 419 ? 20.672 10.391 -25.094 1 58.06 419 CYS B O 1
ATOM 6964 N N . LEU B 1 420 ? 20.359 9.727 -22.953 1 55.25 420 LEU B N 1
ATOM 6965 C CA . LEU B 1 420 ? 20.984 10.938 -22.422 1 55.25 420 LEU B CA 1
ATOM 6966 C C . LEU B 1 420 ? 22.469 10.992 -22.781 1 55.25 420 LEU B C 1
ATOM 6968 O O . LEU B 1 420 ? 22.984 12.055 -23.109 1 55.25 420 LEU B O 1
ATOM 6972 N N . LYS B 1 421 ? 23.141 9.891 -22.734 1 53.97 421 LYS B N 1
ATOM 6973 C CA . LYS B 1 421 ? 24.547 9.844 -23.125 1 53.97 421 LYS B CA 1
ATOM 6974 C C . LYS B 1 421 ? 24.703 10.133 -24.609 1 53.97 421 LYS B C 1
ATOM 6976 O O . LYS B 1 421 ? 25.641 10.836 -25.016 1 53.97 421 LYS B O 1
ATOM 6981 N N . LEU B 1 422 ? 23.75 9.617 -25.297 1 51.41 422 LEU B N 1
ATOM 6982 C CA . LEU B 1 422 ? 23.812 9.883 -26.734 1 51.41 422 LEU B CA 1
ATOM 6983 C C . LEU B 1 422 ? 23.5 11.344 -27.031 1 51.41 422 LEU B C 1
ATOM 6985 O O . LEU B 1 422 ? 24.125 11.953 -27.906 1 51.41 422 LEU B O 1
ATOM 6989 N N . LEU B 1 423 ? 22.531 11.836 -26.266 1 51.25 423 LEU B N 1
ATOM 6990 C CA . LEU B 1 423 ? 22.219 13.258 -26.438 1 51.25 423 LEU B CA 1
ATOM 6991 C C . LEU B 1 423 ? 23.344 14.125 -25.875 1 51.25 423 LEU B C 1
ATOM 6993 O O . LEU B 1 423 ? 23.656 15.18 -26.422 1 51.25 423 LEU B O 1
ATOM 6997 N N . GLY B 1 424 ? 23.797 13.734 -24.719 1 50.19 424 GLY B N 1
ATOM 6998 C CA . GLY B 1 424 ? 24.969 14.43 -24.203 1 50.19 424 GLY B CA 1
ATOM 6999 C C . GLY B 1 424 ? 26.141 14.406 -25.156 1 50.19 424 GLY B C 1
ATOM 7000 O O . GLY B 1 424 ? 26.891 15.383 -25.266 1 50.19 424 GLY B O 1
ATOM 7001 N N . HIS B 1 425 ? 26.281 13.328 -25.75 1 50.78 425 HIS B N 1
ATOM 7002 C CA . HIS B 1 425 ? 27.344 13.25 -26.75 1 50.78 425 HIS B CA 1
ATOM 7003 C C . HIS B 1 425 ? 27.031 14.133 -27.938 1 50.78 425 HIS B C 1
ATOM 7005 O O . HIS B 1 425 ? 27.953 14.664 -28.578 1 50.78 425 HIS B O 1
ATOM 7011 N N . VAL B 1 426 ? 25.781 14.266 -28.219 1 45.38 426 VAL B N 1
ATOM 7012 C CA . VAL B 1 426 ? 25.438 15.086 -29.359 1 45.38 426 VAL B CA 1
ATOM 7013 C C . VAL B 1 426 ? 25.531 16.562 -28.984 1 45.38 426 VAL B C 1
ATOM 7015 O O . VAL B 1 426 ? 25.938 17.391 -29.797 1 45.38 426 VAL B O 1
ATOM 7018 N N . PHE B 1 427 ? 25.125 16.906 -27.75 1 39.34 427 PHE B N 1
ATOM 7019 C CA . PHE B 1 427 ? 25.156 18.312 -27.391 1 39.34 427 PHE B CA 1
ATOM 7020 C C . PHE B 1 427 ? 26.484 18.688 -26.75 1 39.34 427 PHE B C 1
ATOM 7022 O O . PHE B 1 427 ? 26.562 19.656 -26 1 39.34 427 PHE B O 1
ATOM 7029 N N . ARG B 1 428 ? 27.453 17.859 -26.688 1 39.34 428 ARG B N 1
ATOM 7030 C CA . ARG B 1 428 ? 28.781 18.391 -26.359 1 39.34 428 ARG B CA 1
ATOM 7031 C C . ARG B 1 428 ? 29.203 19.484 -27.344 1 39.34 428 ARG B C 1
ATOM 7033 O O . ARG B 1 428 ? 29.422 19.188 -28.516 1 39.34 428 ARG B O 1
ATOM 7040 N N . PRO B 1 429 ? 28.781 20.688 -26.969 1 34.5 429 PRO B N 1
ATOM 7041 C CA . PRO B 1 429 ? 29.391 21.719 -27.812 1 34.5 429 PRO B CA 1
ATOM 7042 C C . PRO B 1 429 ? 30.891 21.531 -27.969 1 34.5 429 PRO B C 1
ATOM 7044 O O . PRO B 1 429 ? 31.562 20.984 -27.078 1 34.5 429 PRO B O 1
ATOM 7047 N N . ASP B 1 430 ? 31.359 21.328 -29.125 1 36.25 430 ASP B N 1
ATOM 7048 C CA . ASP B 1 430 ? 32.75 21.5 -29.516 1 36.25 430 ASP B CA 1
ATOM 7049 C C . ASP B 1 430 ? 33.281 22.859 -29.078 1 36.25 430 ASP B C 1
ATOM 7051 O O . ASP B 1 430 ? 33.156 23.844 -29.797 1 36.25 430 ASP B O 1
ATOM 7055 N N . VAL B 1 431 ? 33.094 23.312 -27.875 1 34.78 431 VAL B N 1
ATOM 7056 C CA . VAL B 1 431 ? 33.781 24.531 -27.5 1 34.78 431 VAL B CA 1
ATOM 7057 C C . VAL B 1 431 ? 35.312 24.328 -27.625 1 34.78 431 VAL B C 1
ATOM 7059 O O . VAL B 1 431 ? 35.875 23.531 -26.891 1 34.78 431 VAL B O 1
ATOM 7062 N N . ARG B 1 432 ? 35.875 24.438 -28.812 1 31.56 432 ARG B N 1
ATOM 7063 C CA . ARG B 1 432 ? 37.281 24.703 -29.141 1 31.56 432 ARG B CA 1
ATOM 7064 C C . ARG B 1 432 ? 37.844 25.859 -28.312 1 31.56 432 ARG B C 1
ATOM 7066 O O . ARG B 1 432 ? 37.25 26.953 -28.328 1 31.56 432 ARG B O 1
ATOM 7073 N N . SER B 1 433 ? 38.438 25.562 -27.141 1 31.34 433 SER B N 1
ATOM 7074 C CA . SER B 1 433 ? 39.312 26.484 -26.438 1 31.34 433 SER B CA 1
ATOM 7075 C C . SER B 1 433 ? 40.281 27.188 -27.422 1 31.34 433 SER B C 1
ATOM 7077 O O . SER B 1 433 ? 41 26.516 -28.172 1 31.34 433 SER B O 1
ATOM 7079 N N . VAL B 1 434 ? 39.938 28.281 -28.047 1 29.05 434 VAL B N 1
ATOM 7080 C CA . VAL B 1 434 ? 40.875 29.219 -28.656 1 29.05 434 VAL B CA 1
ATOM 7081 C C . VAL B 1 434 ? 41.969 29.594 -27.656 1 29.05 434 VAL B C 1
ATOM 7083 O O . VAL B 1 434 ? 41.656 30.062 -26.562 1 29.05 434 VAL B O 1
ATOM 7086 N N . GLN B 1 435 ? 43.156 28.859 -27.688 1 26.56 435 GLN B N 1
ATOM 7087 C CA . GLN B 1 435 ? 44.469 29.156 -27.109 1 26.56 435 GLN B CA 1
ATOM 7088 C C . GLN B 1 435 ? 44.906 30.578 -27.438 1 26.56 435 GLN B C 1
ATOM 7090 O O . GLN B 1 435 ? 45.062 30.938 -28.609 1 26.56 435 GLN B O 1
ATOM 7095 N N . ALA B 1 436 ? 44.469 31.594 -26.719 1 23.44 436 ALA B N 1
ATOM 7096 C CA . ALA B 1 436 ? 45.094 32.906 -26.734 1 23.44 436 ALA B CA 1
ATOM 7097 C C . ALA B 1 436 ? 46.594 32.781 -26.406 1 23.44 436 ALA B C 1
ATOM 7099 O O . ALA B 1 436 ? 46.969 32.094 -25.453 1 23.44 436 ALA B O 1
ATOM 7100 N N . CYS B 1 437 ? 47.438 32.969 -27.406 1 26.62 437 CYS B N 1
ATOM 7101 C CA . CYS B 1 437 ? 48.844 33.312 -27.5 1 26.62 437 CYS B CA 1
ATOM 7102 C C . CYS B 1 437 ? 49.188 34.5 -26.625 1 26.62 437 CYS B C 1
ATOM 7104 O O . CYS B 1 437 ? 48.75 35.625 -26.906 1 26.62 437 CYS B O 1
ATOM 7106 N N . ALA B 1 438 ? 48.781 34.469 -25.281 1 21.73 438 ALA B N 1
ATOM 7107 C CA . ALA B 1 438 ? 49.688 35.344 -24.531 1 21.73 438 ALA B CA 1
ATOM 7108 C C . ALA B 1 438 ? 50.938 34.562 -24.109 1 21.73 438 ALA B C 1
ATOM 7110 O O . ALA B 1 438 ? 50.844 33.375 -23.75 1 21.73 438 ALA B O 1
#

Organism: Desulfomicrobium norvegicum (strain DSM 1741 / NCIMB 8310) (NCBI:txid52561)

Sequence (876 aa):
MQPKKSDRQRSFLCPDLIDQLDPRHHLLGLAKAIPWQVFEDSFRPLYAASGRPAKPVRLMVGLLILKQLENLSDERVVDIWVQNPYFQAFCGQQRFTWKLPCDPSELTYFRRRIGEDGVRKIFEVSVNLHGDKAKEEEVVVDSTVQEKNITFPTDTKLLTKIVTRCHIMAKLEDVKLRRSYQREVKKLLRIIRFKSKGRKQGEAQRAVRRLRTIAGVLIRDMRRKLSPEALEIHRQSLDLYDRVQRQQRSDTGKIYSLHEPDVSCISKGKAHKKYEFGAKASVTVTKISGIIVGALSFPDNPFDGHTLPAVLSQVESIVGKRPTMAICDRGYRGKRRIGETRIEIPESGKGPKTEHEKRQARARFRRRAAIEPIIGHLKNDHRMLRNYLKGRIGDSVNLFMACAAFNFRKFIRILYFLCLKLLGHVFRPDVRSVQACAMQPKKSDRQRSFLCPDLIDQLDPRHHLLGLAKAIPWQVFEDSFRPLYAASGRPAKPVRLMVGLLILKQLENLSDERVVDIWVQNPYFQAFCGQQRFTWKLPCDPSELTYFRRRIGEDGVRKIFEVSVNLHGDKAKEEEVVVDSTVQEKNITFPTDTKLLTKIVTRCHIMAKLEDVKLRRSYQREVKKLLRIIRFKSKGRKQGEAQRAVRRLRTIAGVLIRDMRRKLSPEALEIHRQSLDLYDRVQRQQRSDTGKIYSLHEPDVSCISKGKAHKKYEFGAKASVTVTKISGIIVGALSFPDNPFDGHTLPAVLSQVESIVGKRPTMAICDRGYRGKRRIGETRIEIPESGKGPKTEHEKRQARARFRRRAAIEPIIGHLKNDHRMLRNYLKGRIGDSVNLFMACAAFNFRKFIRILYFLCLKLLGHVFRPDVRSVQACA

Radius of gyration: 31.43 Å; Cα contacts (8 Å, |Δi|>4): 1180; chains: 2; bounding box: 108×80×78 Å

pLDDT: mean 85.63, std 16.97, range [21.47, 98.69]

Foldseek 3Di:
DAPPPPDPPCPPPADWLCVPDDCLDLLNVLLVLFPVVVLCVLQVVLDDPDDDDDQDSLQLLLLLLCCQLFVHALVVSQVVCLVDSSSCVSSPHTGRHNDGSDDSVVSVVSCVSCFLVSLLVLLLSLLCSVPCLSVAQEKEKDKDFQFAPDDFFDLLVLLVVLLVVLVVLCVVQVNDDPDSCVVVNVVLVVQLVVQCDDPSVVSNVVSSVVSLVVSVSSLVRCCVGGDPVSCVVCVVLSVLSVQSSPDDPPDQQHQRDSQARQWDWDAPPDPVDRTGTGWMKMWMARLPLGATQFIDTDTRDDQQLVCVQVGQVSSCVSNVDGHQEYEYECSNPDDQDDVNYGYDYDDPPPDDDDPVVVVVNVVSVVSSVVVVVVVVCLCPRRPSVYQHAGDPSSNSSSRSSSSSSSSSVSSSVVVSVVVVVVVCVVPPPPPPPPPPPD/DAPPPPPPPCPVPADWLCVVDDCLDLLNVLLVLQPVVVLCVLQVVLDDPDDDDDQDSLQLLLLLLCCQLFVHALVVSQVVCLVDSSSCVSSPHTGRHNDGSDDSVVSVVSCVSCFLVSLLVLLLSLLCSVPVLSVAQEKEKDKDFQFAPDDFFDLLVLLVVLLVVLVVLCVVQVNDDPDSCVVVNVVLVVQLVVQCDDPSVVSNVVSSVVSLVVSVSSLVRCCVGGDPVSCVVCVVLSVLSVQSSPDDPPDQQHQRDSQARQWDWDAPPDPVDRTGTGWMKMWMAHLPLGATQFIDTDTRDDQQLVCVQVGQVSSCVSNVDGHQEYEYECSNPDDQDDVNYGYDYDDPPPDDDDPVVVVVSVVSVVSSVVVVVVVVCLCPRRPSVYQHAGDPSSNSSSRSSSSSSSSSVSSSVVSSVVVVVVVCVVPPPPPPPPPPPD

Secondary structure (DSSP, 8-state):
-----------TTS--TGGGS-TT-HHHHHHHHS-HHHHHHHHGGGS-SSSS----HHHHHHHHHHHHHTT--HHHHHHHHHH-HHHHHHTT-SS---S-SS-HHHHHHHHHHHHHHHHHHHHHHHHHTTGGGG--SEEEEEEEEEEES-PPP-HHHHHHHHHHHHHHHHHHTT---S---HHHHHHHHHHHHHSSSGGGHHHHHHHHHHHHHHHHHHHHHHHHHS-HHHHHHSHHHHHHHHHHHH--TT-SS----SS-TT-EEE----SS-S-EEEEEEEEEEETTT--EEEEEEESS---HHHHHHHHHHHHHHHHSS--SEEE--GGG-S-SEETTEEEE------S---HHHHHHHHHHHHHHTTHHHHHHHHHHHSS-SEE-S-HHHHHHHHHHHHHHHHHHHHHHHHHHHHHHHHHHHHS-----------/-----------TTS--GGGGS-TT-HHHHHHHHS-HHHHHHHHGGGS-SSSS----HHHHHHHHHHHHHTT--HHHHHHHHHH-HHHHHHTT-SS---S-SS-HHHHHHHHHHHHHHHHHHHHHHHHHTTGGGG--SEEEEEEEEEEES-PPP-HHHHHHHHHHHHHHHHHHTTPPPS---HHHHHHHHHHHHHSSSGGGHHHHHHHHHHHHHHHHHHHHHHHHHS-HHHHHHTHHHHHHHHHHHH--TT-SS----SS-TT-EEE----SS-S-EEEEEEEEEEETTT--EEEEEEESS---HHHHHHHHHHHHHHHHSS--SEEE--GGG-S-SEETTEEEE------S---HHHHHHHHHHHHHHTTHHHHHHHHHHHSS-SEE-S-HHHHHHHHHHHHHHHHHHHHHHHHHHHHHHHHHHHHS-----------

Solvent-accessible surface area (backbone atoms only — not comparable to full-atom values): 48745 Å² total; per-residue (Å²): 87,76,71,72,77,75,78,79,72,72,65,83,79,69,73,51,37,70,77,74,44,68,79,82,39,57,59,57,51,47,46,70,66,51,67,63,63,60,53,45,69,68,50,50,78,75,50,74,68,78,66,81,68,69,76,58,58,57,39,56,54,33,50,56,49,48,17,21,56,68,50,42,52,62,61,50,38,42,57,47,36,37,51,19,58,62,53,33,45,47,27,66,44,56,59,82,53,81,58,69,88,61,58,48,65,53,56,57,51,49,49,62,70,49,33,56,68,45,43,44,49,54,26,41,50,32,34,55,75,52,50,70,61,54,64,46,50,41,31,30,45,51,74,48,71,36,22,42,76,65,71,86,64,45,69,65,58,53,42,52,49,46,44,52,49,50,50,50,50,26,60,76,69,69,45,84,68,94,69,83,55,61,68,56,50,55,52,36,52,48,44,33,69,70,20,57,60,74,93,41,34,63,58,18,51,51,35,49,51,50,47,43,49,50,37,52,50,51,52,51,50,46,70,69,65,44,50,74,68,54,42,63,72,44,37,68,58,51,51,51,48,51,52,55,59,66,55,57,93,84,51,82,86,57,66,58,36,89,92,45,53,70,38,28,84,42,67,82,74,41,91,87,45,62,66,43,48,20,37,34,30,37,42,27,26,27,58,83,73,63,37,57,51,33,70,48,62,36,74,75,60,65,61,57,38,76,45,47,67,61,49,50,52,49,23,22,68,62,63,72,52,71,41,47,32,37,39,37,53,66,73,37,59,78,70,54,60,59,92,79,23,37,46,45,52,75,70,81,73,78,66,95,66,54,71,65,55,51,49,51,52,48,53,55,53,55,52,53,56,59,52,55,61,53,52,48,42,30,27,75,44,14,51,33,52,54,36,80,52,68,63,71,60,25,50,39,38,47,49,29,45,14,50,20,27,53,33,45,52,54,49,42,51,50,53,48,52,49,48,48,50,49,45,50,60,65,62,48,70,81,72,73,77,77,78,75,88,120,88,74,72,75,76,73,77,79,72,74,62,83,82,67,72,52,37,69,77,76,44,69,81,80,38,58,59,57,51,49,45,71,66,51,68,62,63,60,53,47,67,68,48,51,76,74,50,75,69,76,68,80,68,69,76,58,58,57,38,56,53,35,50,57,47,48,17,21,56,68,50,41,50,62,63,50,38,42,56,47,36,37,52,19,56,62,54,33,44,47,27,66,44,56,58,83,54,82,60,69,87,61,59,47,67,52,55,59,50,49,49,62,69,49,34,56,67,44,42,44,49,55,25,40,52,33,36,55,74,52,49,70,61,53,63,47,50,41,32,30,44,51,74,48,71,37,22,43,76,64,73,87,66,45,70,65,59,53,42,51,49,46,44,52,49,50,52,50,48,25,60,76,68,68,46,85,66,95,69,82,54,61,67,57,51,55,51,36,51,50,43,34,69,71,20,57,59,76,93,40,33,63,58,18,52,51,35,50,52,48,47,42,50,51,35,50,51,50,53,51,49,47,68,68,65,45,50,74,69,55,41,61,73,43,38,67,57,52,52,51,47,51,51,55,60,66,56,57,92,84,49,80,88,58,64,58,37,88,92,45,52,70,37,28,83,42,66,82,75,41,91,87,46,61,67,43,50,20,36,34,29,38,42,27,25,26,58,83,74,62,38,58,52,33,73,46,63,37,74,75,61,67,59,57,38,75,46,46,65,61,49,50,52,48,22,22,69,61,64,72,51,70,42,48,30,37,39,38,54,66,72,38,57,77,70,54,58,58,90,80,23,37,46,45,52,75,69,82,74,78,66,94,66,54,70,65,54,48,49,51,53,48,53,56,53,55,52,53,57,58,52,55,60,53,52,48,42,32,29,74,45,15,52,33,52,54,36,81,52,67,62,70,62,24,49,39,39,49,49,30,44,14,51,20,26,52,34,46,52,54,48,42,52,51,54,50,50,51,47,48,52,50,45,48,61,65,63,50,72,80,73,72,80,78,79,73,89,118

Nearest PDB structures (foldseek):
  7pik-assembly1_D  TM=5.144E-01  e=3.060E-01  Escherichia coli
  8ea4-assembly1_Z  TM=5.731E-01  e=8.420E-01  Scytonema hofmannii
  7pik-assembly1_B  TM=1.884E-01  e=1.868E-02  Escherichia coli
  7pik-assembly1_D  TM=5.146E-01  e=3.132E-01  Escherichia coli
  8ea4-assembly1_Z  TM=5.732E-01  e=8.590E-01  Scytonema hofmannii

InterPro domains:
  IPR002559 Transposase IS4-like domain [PF01609] (268-408)
  IPR008490 Transposase InsH, N-terminal [PF05598] (17-113)
  IPR047710 IS5-like transposase [NF033578] (10-413)